Protein AF-0000000077075192 (afdb_homodimer)

Secondary structure (DSSP, 8-state):
----EEEEEEEE---------SSEEEEEE-SSEEEEEEE-TT--SSPPEEPPBTTTTBS-EESEEEEEE---BTTB--EEEEEEHHHHHHHHHHS-GGGGGGEEEEE-GGGHHHH-TT--TT-EEE-TTS-EEEHHHHHHHHHHHHHHHHHHHHHTSS----GGGSEEEEEE-TT--HHHHHHHHHHHHHHTTT-S-TT--S-----S-----TT--GGGEEEEEHHHHHHHHHHHHHHHHHHHHHHH-SSHHHHHHHHHH--SEEEEEEE-SS-EEEEEEEE-TTS-EEE-S--EEES-SHHHHHHHHHHHHHHHH-STTGGGHHHH-HHHHHHHHHIIIIIIHHHHHHHHTT--SEEEEEPPHHHHHHH-HHHHHT--PPTTEEEETTEEEEEHHHHIIIIIHHHHHHHHHHHHHHHTSGGGGG--EEEEESTTTTSHHHHHHHHHHHHHTT---EEE--SSGGGHHHHHHHHHHH-GGGEEEEE-SSEEEEEEEEE--TTTS-GGGEEE-SSSS-EEEEEEEEEEE-TT-EEETTEEEEEEEEPPTT-SEEEEEEEEES-TT--BSB-TTS-BSSEEEEEEEEE---GGGS-TGGGEEEEEEE-SSSS-EEEEEETTT--EE-EEEE--/----EEEEEEEE---------SSEEEEEE-SSEEEEEEE-TT-SSSPPEEPPBTTTTBS-EESEEEEEE---BTTB--EEEEEEHHHHHHHHHHS-GGGGGGEEEEE-GGGHHHH-TT--TT-EEE-TTS-EEEHHHHHHHHHHHHHHHHHHHHHTSS----GGGSEEEEEE-TT--HHHHHHHHHHHHHHTTT-S-TT--S-----S-----TT--GGGEEEEEHHHHHHHHHHHHHHHHHHHHHHH-SSHHHHHHHHHH--SEEEEEEE-SS-EEEEEEEE-TTS-EEE-S--EEES-SHHHHHHHHHHHHHHHH-STTGGGHHHH-HHHHHHHHHIIIIIIHHHHHHHHTT--SEEEEEPPHHHHHHH-HHHHHT--PPTTEEEETTEEEEEHHHHIIIIIHHHHHHHHHHHHHHHTSGGGGG--EEEEESTTTTSHHHHHHHHHHHHHTT---EEE--SSGGGHHHHHHHHHHH-GGGEEEEE-SSEEEEEEEEE--TTTS-GGGEEE-SSSS-EEEEEEEEEEE-TT-EEETTEEEEEEEEPPTT-SEEEEEEEEES-TT--BSB-TTS-BSSEEEEEEEEE---GGGS-TGGGEEEEEEE-SSSS-EEEEEETTT--EE-EEEE--

Structure (mmCIF, N/CA/C/O backbone):
data_AF-0000000077075192-model_v1
#
loop_
_entity.id
_entity.type
_entity.pdbx_description
1 polymer 'Uncharacterized protein'
#
loop_
_atom_site.group_PDB
_atom_site.id
_atom_site.type_symbol
_atom_site.label_atom_id
_atom_site.label_alt_id
_atom_site.label_comp_id
_atom_site.label_asym_id
_atom_site.label_entity_id
_atom_site.label_seq_id
_atom_site.pdbx_PDB_ins_code
_atom_site.Cartn_x
_atom_site.Cartn_y
_atom_site.Cartn_z
_atom_site.occupancy
_atom_site.B_iso_or_equiv
_atom_site.auth_seq_id
_atom_site.auth_comp_id
_atom_site.auth_asym_id
_atom_site.auth_atom_id
_atom_site.pdbx_PDB_model_num
ATOM 1 N N . MET A 1 1 ? -4.898 63.719 11.047 1 30.97 1 MET A N 1
ATOM 2 C CA . MET A 1 1 ? -6.086 63.344 10.273 1 30.97 1 MET A CA 1
ATOM 3 C C . MET A 1 1 ? -6.484 61.906 10.539 1 30.97 1 MET A C 1
ATOM 5 O O . MET A 1 1 ? -5.645 61 10.461 1 30.97 1 MET A O 1
ATOM 9 N N . GLY A 1 2 ? -7.461 61.625 11.227 1 40.69 2 GLY A N 1
ATOM 10 C CA . GLY A 1 2 ? -7.93 60.406 11.805 1 40.69 2 GLY A CA 1
ATOM 11 C C . GLY A 1 2 ? -8.211 59.312 10.773 1 40.69 2 GLY A C 1
ATOM 12 O O . GLY A 1 2 ? -8.867 59.562 9.766 1 40.69 2 GLY A O 1
ATOM 13 N N . ASN A 1 3 ? -7.383 58.406 10.547 1 52.56 3 ASN A N 1
ATOM 14 C CA . ASN A 1 3 ? -7.602 57.281 9.664 1 52.56 3 ASN A CA 1
ATOM 15 C C . ASN A 1 3 ? -9.031 56.75 9.758 1 52.56 3 ASN A C 1
ATOM 17 O O . ASN A 1 3 ? -9.547 56.531 10.859 1 52.56 3 ASN A O 1
ATOM 21 N N . THR A 1 4 ? -9.812 57.312 8.805 1 62.38 4 THR A N 1
ATOM 22 C CA . THR A 1 4 ? -11.188 56.844 8.758 1 62.38 4 THR A CA 1
ATOM 23 C C . THR A 1 4 ? -11.219 55.312 8.633 1 62.38 4 THR A C 1
ATOM 25 O O . THR A 1 4 ? -10.438 54.719 7.879 1 62.38 4 THR A O 1
ATOM 28 N N . TYR A 1 5 ? -11.648 54.719 9.68 1 70.81 5 TYR A N 1
ATOM 29 C CA . TYR A 1 5 ? -11.875 53.281 9.75 1 70.81 5 TYR A CA 1
ATOM 30 C C . TYR A 1 5 ? -13.359 52.969 9.844 1 70.81 5 TYR A C 1
ATOM 32 O O . TYR A 1 5 ? -14.109 53.656 10.523 1 70.81 5 TYR A O 1
ATOM 40 N N . SER A 1 6 ? -13.828 52.156 8.891 1 76.44 6 SER A N 1
ATOM 41 C CA . SER A 1 6 ? -15.195 51.656 9.008 1 76.44 6 SER A CA 1
ATOM 42 C C . SER A 1 6 ? -15.203 50.188 9.5 1 76.44 6 SER A C 1
ATOM 44 O O . SER A 1 6 ? -14.32 49.406 9.164 1 76.44 6 SER A O 1
ATOM 46 N N . ARG A 1 7 ? -16.281 49.938 10.297 1 77.81 7 ARG A N 1
ATOM 47 C CA . ARG A 1 7 ? -16.453 48.562 10.766 1 77.81 7 ARG A CA 1
ATOM 48 C C . ARG A 1 7 ? -16.688 47.625 9.602 1 77.81 7 ARG A C 1
ATOM 50 O O . ARG A 1 7 ? -17.266 48 8.586 1 77.81 7 ARG A O 1
ATOM 57 N N . PRO A 1 8 ? -16.219 46.438 9.844 1 82.25 8 PRO A N 1
ATOM 58 C CA . PRO A 1 8 ? -16.266 45.469 8.727 1 82.25 8 PRO A CA 1
ATOM 59 C C . PRO A 1 8 ? -17.688 45.062 8.359 1 82.25 8 PRO A C 1
ATOM 61 O O . PRO A 1 8 ? -18.531 44.906 9.242 1 82.25 8 PRO A O 1
ATOM 64 N N . GLN A 1 9 ? -17.938 44.938 7.07 1 82.5 9 GLN A N 1
ATOM 65 C CA . GLN A 1 9 ? -19.172 44.406 6.512 1 82.5 9 GLN A CA 1
ATOM 66 C C . GLN A 1 9 ? -18.922 43.062 5.797 1 82.5 9 GLN A C 1
ATOM 68 O O . GLN A 1 9 ? -17.891 42.875 5.145 1 82.5 9 GLN A O 1
ATOM 73 N N . ARG A 1 10 ? -19.859 42.188 6 1 85.44 10 ARG A N 1
ATOM 74 C CA . ARG A 1 10 ? -19.75 40.875 5.367 1 85.44 10 ARG A CA 1
ATOM 75 C C . ARG A 1 10 ? -20.266 40.906 3.938 1 85.44 10 ARG A C 1
ATOM 77 O O . ARG A 1 10 ? -21.328 41.5 3.672 1 85.44 10 ARG A O 1
ATOM 84 N N . LYS A 1 11 ? -19.422 40.375 3.059 1 82.19 11 LYS A N 1
ATOM 85 C CA . LYS A 1 11 ? -19.812 40.25 1.66 1 82.19 11 LYS A CA 1
ATOM 86 C C . LYS A 1 11 ? -19.375 38.906 1.076 1 82.19 11 LYS A C 1
ATOM 88 O O . LYS A 1 11 ? -18.328 38.375 1.46 1 82.19 11 LYS A O 1
ATOM 93 N N . ILE A 1 12 ? -20.203 38.344 0.283 1 75.62 12 ILE A N 1
ATOM 94 C CA . ILE A 1 12 ? -19.812 37.094 -0.386 1 75.62 12 ILE A CA 1
ATOM 95 C C . ILE A 1 12 ? -19.219 37.406 -1.758 1 75.62 12 ILE A C 1
ATOM 97 O O . ILE A 1 12 ? -19.844 38.125 -2.561 1 75.62 12 ILE A O 1
ATOM 101 N N . ARG A 1 13 ? -18 37.062 -1.915 1 67.88 13 ARG A N 1
ATOM 102 C CA . ARG A 1 13 ? -17.391 37.219 -3.229 1 67.88 13 ARG A CA 1
ATOM 103 C C . ARG A 1 13 ? -17.984 36.281 -4.25 1 67.88 13 ARG A C 1
ATOM 105 O O . ARG A 1 13 ? -18.094 35.062 -3.994 1 67.88 13 ARG A O 1
ATOM 112 N N . ARG A 1 14 ? -18.547 36.781 -5.297 1 54.91 14 ARG A N 1
ATOM 113 C CA . ARG A 1 14 ? -19 35.969 -6.402 1 54.91 14 ARG A CA 1
ATOM 114 C C . ARG A 1 14 ? -17.812 35.344 -7.156 1 54.91 14 ARG A C 1
ATOM 116 O O . ARG A 1 14 ? -16.922 36.094 -7.602 1 54.91 14 ARG A O 1
ATOM 123 N N . GLY A 1 15 ? -17.328 34.281 -6.617 1 51.81 15 GLY A N 1
ATOM 124 C CA . GLY A 1 15 ? -16.047 33.688 -6.996 1 51.81 15 GLY A CA 1
ATOM 125 C C . GLY A 1 15 ? -15.961 33.375 -8.477 1 51.81 15 GLY A C 1
ATOM 126 O O . GLY A 1 15 ? -16.984 33.219 -9.156 1 51.81 15 GLY A O 1
ATOM 127 N N . THR A 1 16 ? -14.914 33.844 -9.172 1 50.94 16 THR A N 1
ATOM 128 C CA . THR A 1 16 ? -14.516 33.312 -10.461 1 50.94 16 THR A CA 1
ATOM 129 C C . THR A 1 16 ? -14.43 31.781 -10.391 1 50.94 16 THR A C 1
ATOM 131 O O . THR A 1 16 ? -13.898 31.219 -9.43 1 50.94 16 THR A O 1
ATOM 134 N N . PRO A 1 17 ? -15.227 31.203 -11.266 1 54.19 17 PRO A N 1
ATOM 135 C CA . PRO A 1 17 ? -15.109 29.734 -11.289 1 54.19 17 PRO A CA 1
ATOM 136 C C . PRO A 1 17 ? -13.656 29.266 -11.242 1 54.19 17 PRO A C 1
ATOM 138 O O . PRO A 1 17 ? -12.805 29.781 -11.977 1 54.19 17 PRO A O 1
ATOM 141 N N . LEU A 1 18 ? -13.336 28.828 -10.125 1 57.88 18 LEU A N 1
ATOM 142 C CA . LEU A 1 18 ? -11.977 28.312 -10.016 1 57.88 18 LEU A CA 1
ATOM 143 C C . LEU A 1 18 ? -11.688 27.281 -11.109 1 57.88 18 LEU A C 1
ATOM 145 O O . LEU A 1 18 ? -12.516 26.406 -11.375 1 57.88 18 LEU A O 1
ATOM 149 N N . GLN A 1 19 ? -10.82 27.656 -11.977 1 64 19 GLN A N 1
ATOM 150 C CA . GLN A 1 19 ? -10.375 26.672 -12.953 1 64 19 GLN A CA 1
ATOM 151 C C . GLN A 1 19 ? -9.789 25.438 -12.266 1 64 19 GLN A C 1
ATOM 153 O O . GLN A 1 19 ? -8.898 25.547 -11.422 1 64 19 GLN A O 1
ATOM 158 N N . ILE A 1 20 ? -10.461 24.375 -12.438 1 73.75 20 ILE A N 1
ATOM 159 C CA . ILE A 1 20 ? -9.953 23.109 -11.906 1 73.75 20 ILE A CA 1
ATOM 160 C C . ILE A 1 20 ? -8.633 22.766 -12.578 1 73.75 20 ILE A C 1
ATOM 162 O O . ILE A 1 20 ? -8.562 22.656 -13.805 1 73.75 20 ILE A O 1
ATOM 166 N N . PRO A 1 21 ? -7.625 22.703 -11.688 1 78.81 21 PRO A N 1
ATOM 167 C CA . PRO A 1 21 ? -6.332 22.359 -12.281 1 78.81 21 PRO A CA 1
ATOM 168 C C . PRO A 1 21 ? -6.34 21 -12.969 1 78.81 21 PRO A C 1
ATOM 170 O O . PRO A 1 21 ? -7.07 20.094 -12.539 1 78.81 21 PRO A O 1
ATOM 173 N N . ALA A 1 22 ? -5.559 20.922 -13.938 1 78.56 22 ALA A N 1
ATOM 174 C CA . ALA A 1 22 ? -5.496 19.703 -14.734 1 78.56 22 ALA A CA 1
ATOM 175 C C . ALA A 1 22 ? -4.812 18.578 -13.961 1 78.56 22 ALA A C 1
ATOM 177 O O . ALA A 1 22 ? -5.266 17.438 -13.992 1 78.56 22 ALA A O 1
ATOM 178 N N . ASN A 1 23 ? -3.684 18.906 -13.398 1 89.62 23 ASN A N 1
ATOM 179 C CA . ASN A 1 23 ? -2.9 17.953 -12.625 1 89.62 23 ASN A CA 1
ATOM 180 C C . ASN A 1 23 ? -2.725 18.406 -11.18 1 89.62 23 ASN A C 1
ATOM 182 O O . ASN A 1 23 ? -2.332 19.547 -10.93 1 89.62 23 ASN A O 1
ATOM 186 N N . ILE A 1 24 ? -3.102 17.547 -10.266 1 93.12 24 ILE A N 1
ATOM 187 C CA . ILE A 1 24 ? -3.016 17.906 -8.859 1 93.12 24 ILE A CA 1
ATOM 188 C C . ILE A 1 24 ? -2.189 16.859 -8.109 1 93.12 24 ILE A C 1
ATOM 190 O O . ILE A 1 24 ? -2.348 15.656 -8.336 1 93.12 24 ILE A O 1
ATOM 194 N N . ALA A 1 25 ? -1.259 17.25 -7.316 1 95.62 25 ALA A N 1
ATOM 195 C CA . ALA A 1 25 ? -0.515 16.406 -6.387 1 95.62 25 ALA A CA 1
ATOM 196 C C . ALA A 1 25 ? -0.636 16.922 -4.957 1 95.62 25 ALA A C 1
ATOM 198 O O . ALA A 1 25 ? -0.565 18.125 -4.715 1 95.62 25 ALA A O 1
ATOM 199 N N . ALA A 1 26 ? -0.891 16.016 -4.043 1 97.56 26 ALA A N 1
ATOM 200 C CA . ALA A 1 26 ? -1.09 16.406 -2.648 1 97.56 26 ALA A CA 1
ATOM 201 C C . ALA A 1 26 ? -0.173 15.602 -1.722 1 97.56 26 ALA A C 1
ATOM 203 O O . ALA A 1 26 ? 0.01 14.398 -1.903 1 97.56 26 ALA A O 1
ATOM 204 N N . ILE A 1 27 ? 0.406 16.297 -0.788 1 97.62 27 ILE A N 1
ATOM 205 C CA . ILE A 1 27 ? 1.299 15.68 0.189 1 97.62 27 ILE A CA 1
ATOM 206 C C . ILE A 1 27 ? 0.658 15.727 1.574 1 97.62 27 ILE A C 1
ATOM 208 O O . ILE A 1 27 ? 0.262 16.797 2.045 1 97.62 27 ILE A O 1
ATOM 212 N N . ASP A 1 28 ? 0.493 14.617 2.193 1 96.19 28 ASP A N 1
ATOM 213 C CA . ASP A 1 28 ? 0.237 14.531 3.629 1 96.19 28 ASP A CA 1
ATOM 214 C C . ASP A 1 28 ? 1.543 14.508 4.418 1 96.19 28 ASP A C 1
ATOM 216 O O . ASP A 1 28 ? 2.209 13.469 4.488 1 96.19 28 ASP A O 1
ATOM 220 N N . PHE A 1 29 ? 1.801 15.672 4.945 1 95.38 29 PHE A N 1
ATOM 221 C CA . PHE A 1 29 ? 2.996 15.805 5.77 1 95.38 29 PHE A CA 1
ATOM 222 C C . PHE A 1 29 ? 2.717 15.375 7.203 1 95.38 29 PHE A C 1
ATOM 224 O O . PHE A 1 29 ? 2.672 16.203 8.109 1 95.38 29 PHE A O 1
ATOM 231 N N . GLY A 1 30 ? 2.643 14.07 7.391 1 90.69 30 GLY A N 1
ATOM 232 C CA . GLY A 1 30 ? 2.246 13.523 8.68 1 90.69 30 GLY A CA 1
ATOM 233 C C . GLY A 1 30 ? 3.373 13.516 9.695 1 90.69 30 GLY A C 1
ATOM 234 O O . GLY A 1 30 ? 4.543 13.672 9.336 1 90.69 30 GLY A O 1
ATOM 235 N N . THR A 1 31 ? 2.969 13.312 10.914 1 88.81 31 THR A N 1
ATOM 236 C CA . THR A 1 31 ? 3.947 13.227 11.992 1 88.81 31 THR A CA 1
ATOM 237 C C . THR A 1 31 ? 4.746 11.93 11.891 1 88.81 31 THR A C 1
ATOM 239 O O . THR A 1 31 ? 5.973 11.938 12 1 88.81 31 THR A O 1
ATOM 242 N N . THR A 1 32 ? 4.07 10.844 11.672 1 85.75 32 THR A N 1
ATOM 243 C CA . THR A 1 32 ? 4.719 9.539 11.672 1 85.75 32 THR A CA 1
ATOM 244 C C . THR A 1 32 ? 5.105 9.133 10.25 1 85.75 32 THR A C 1
ATOM 246 O O . THR A 1 32 ? 6.117 8.453 10.055 1 85.75 32 THR A O 1
ATOM 249 N N . ALA A 1 33 ? 4.23 9.539 9.352 1 89.38 33 ALA A N 1
ATOM 250 C CA . ALA A 1 33 ? 4.473 9.047 7.996 1 89.38 33 ALA A CA 1
ATOM 251 C C . ALA A 1 33 ? 4.121 10.109 6.957 1 89.38 33 ALA A C 1
ATOM 253 O O . ALA A 1 33 ? 3.338 11.023 7.234 1 89.38 33 ALA A O 1
ATOM 254 N N . LEU A 1 34 ? 4.734 9.945 5.809 1 93.25 34 LEU A N 1
ATOM 255 C CA . LEU A 1 34 ? 4.504 10.797 4.645 1 93.25 34 LEU A CA 1
ATOM 256 C C . LEU A 1 34 ? 3.789 10.023 3.541 1 93.25 34 LEU A C 1
ATOM 258 O O . LEU A 1 34 ? 4.027 8.828 3.361 1 93.25 34 LEU A O 1
ATOM 262 N N . SER A 1 35 ? 2.922 10.664 2.869 1 93.81 35 SER A N 1
ATOM 263 C CA . SER A 1 35 ? 2.26 10.078 1.71 1 93.81 35 SER A CA 1
ATOM 264 C C . SER A 1 35 ? 1.968 11.125 0.645 1 93.81 35 SER A C 1
ATOM 266 O O . SER A 1 35 ? 1.97 12.328 0.932 1 93.81 35 SER A O 1
ATOM 268 N N . LEU A 1 36 ? 1.852 10.719 -0.568 1 95.69 36 LEU A N 1
ATOM 269 C CA . LEU A 1 36 ? 1.563 11.594 -1.699 1 95.69 36 LEU A CA 1
ATOM 270 C C . LEU A 1 36 ? 0.535 10.961 -2.631 1 95.69 36 LEU A C 1
ATOM 272 O O . LEU A 1 36 ? 0.65 9.781 -2.979 1 95.69 36 LEU A O 1
ATOM 276 N N . SER A 1 37 ? -0.522 11.648 -2.875 1 94.88 37 SER A N 1
ATOM 277 C CA . SER A 1 37 ? -1.525 11.266 -3.861 1 94.88 37 SER A CA 1
ATOM 278 C C . SER A 1 37 ? -1.558 12.242 -5.031 1 94.88 37 SER A C 1
ATOM 280 O O . SER A 1 37 ? -1.164 13.398 -4.891 1 94.88 37 SER A O 1
ATOM 282 N N . TYR A 1 38 ? -2.002 11.812 -6.195 1 92.12 38 TYR A N 1
ATOM 283 C CA . TYR A 1 38 ? -2.027 12.711 -7.344 1 92.12 38 TYR A CA 1
ATOM 284 C C . TYR A 1 38 ? -3.115 12.305 -8.328 1 92.12 38 TYR A C 1
ATOM 286 O O . TYR A 1 38 ? -3.613 11.18 -8.281 1 92.12 38 TYR A O 1
ATOM 294 N N . SER A 1 39 ? -3.545 13.188 -9.039 1 90.31 39 SER A N 1
ATOM 295 C CA . SER A 1 39 ? -4.492 13.016 -10.133 1 90.31 39 SER A CA 1
ATOM 296 C C . SER A 1 39 ? -4.059 13.797 -11.375 1 90.31 39 SER A C 1
ATOM 298 O O . SER A 1 39 ? -3.459 14.867 -11.258 1 90.31 39 SER A O 1
ATOM 300 N N . THR A 1 40 ? -4.234 13.227 -12.492 1 85.31 40 THR A N 1
ATOM 301 C CA . THR A 1 40 ? -3.854 13.859 -13.75 1 85.31 40 THR A CA 1
ATOM 302 C C . THR A 1 40 ? -5.09 14.234 -14.562 1 85.31 40 THR A C 1
ATOM 304 O O . THR A 1 40 ? -6.199 13.789 -14.258 1 85.31 40 THR A O 1
ATOM 307 N N . LYS A 1 41 ? -4.551 14.953 -15.555 1 74.5 41 LYS A N 1
ATOM 308 C CA . LYS A 1 41 ? -5.602 15.422 -16.453 1 74.5 41 LYS A CA 1
ATOM 309 C C . LYS A 1 41 ? -6.367 14.258 -17.062 1 74.5 41 LYS A C 1
ATOM 311 O O . LYS A 1 41 ? -5.777 13.227 -17.406 1 74.5 41 LYS A O 1
ATOM 316 N N . GLY A 1 42 ? -7.68 14.086 -16.812 1 66 42 GLY A N 1
ATOM 317 C CA . GLY A 1 42 ? -8.523 13.039 -17.375 1 66 42 GLY A CA 1
ATOM 318 C C . GLY A 1 42 ? -9.086 12.102 -16.328 1 66 42 GLY A C 1
ATOM 319 O O . GLY A 1 42 ? -10.023 11.352 -16.609 1 66 42 GLY A O 1
ATOM 320 N N . ASP A 1 43 ? -8.266 12.141 -15.242 1 70.69 43 ASP A N 1
ATOM 321 C CA . ASP A 1 43 ? -8.789 11.305 -14.164 1 70.69 43 ASP A CA 1
ATOM 322 C C . ASP A 1 43 ? -10.102 11.875 -13.625 1 70.69 43 ASP A C 1
ATOM 324 O O . ASP A 1 43 ? -10.133 12.43 -12.523 1 70.69 43 ASP A O 1
ATOM 328 N N . VAL A 1 44 ? -11.102 12 -14.398 1 56.88 44 VAL A N 1
ATOM 329 C CA . VAL A 1 44 ? -12.32 12.719 -14.055 1 56.88 44 VAL A CA 1
ATOM 330 C C . VAL A 1 44 ? -13.055 11.992 -12.938 1 56.88 44 VAL A C 1
ATOM 332 O O . VAL A 1 44 ? -13.5 12.609 -11.969 1 56.88 44 VAL A O 1
ATOM 335 N N . ASP A 1 45 ? -13.281 10.734 -13.055 1 57.19 45 ASP A N 1
ATOM 336 C CA . ASP A 1 45 ? -14.188 10.094 -12.102 1 57.19 45 ASP A CA 1
ATOM 337 C C . ASP A 1 45 ? -13.445 9.117 -11.203 1 57.19 45 ASP A C 1
ATOM 339 O O . ASP A 1 45 ? -14.055 8.43 -10.383 1 57.19 45 ASP A O 1
ATOM 343 N N . GLY A 1 46 ? -12.219 9.281 -11.258 1 66.31 46 GLY A N 1
ATOM 344 C CA . GLY A 1 46 ? -11.547 8.219 -10.523 1 66.31 46 GLY A CA 1
ATOM 345 C C . GLY A 1 46 ? -10.938 8.695 -9.219 1 66.31 46 GLY A C 1
ATOM 346 O O . GLY A 1 46 ? -10.797 9.898 -8.992 1 66.31 46 GLY A O 1
ATOM 347 N N . MET A 1 47 ? -10.867 7.805 -8.273 1 77.81 47 MET A N 1
ATOM 348 C CA . MET A 1 47 ? -10.102 8.078 -7.062 1 77.81 47 MET A CA 1
ATOM 349 C C . MET A 1 47 ? -8.656 8.422 -7.402 1 77.81 47 MET A C 1
ATOM 351 O O . MET A 1 47 ? -8.062 7.828 -8.297 1 77.81 47 MET A O 1
ATOM 355 N N . PRO A 1 48 ? -8.203 9.508 -6.754 1 88.25 48 PRO A N 1
ATOM 356 C CA . PRO A 1 48 ? -6.789 9.844 -6.969 1 88.25 48 PRO A CA 1
ATOM 357 C C . PRO A 1 48 ? -5.859 8.656 -6.766 1 88.25 48 PRO A C 1
ATOM 359 O O . PRO A 1 48 ? -6.184 7.734 -6.008 1 88.25 48 PRO A O 1
ATOM 362 N N . LYS A 1 49 ? -4.801 8.703 -7.477 1 86.88 49 LYS A N 1
ATOM 363 C CA . LYS A 1 49 ? -3.766 7.68 -7.336 1 86.88 49 LYS A CA 1
ATOM 364 C C . LYS A 1 49 ? -2.811 8.016 -6.195 1 86.88 49 LYS A C 1
ATOM 366 O O . LYS A 1 49 ? -2.664 9.18 -5.824 1 86.88 49 LYS A O 1
ATOM 371 N N . THR A 1 50 ? -2.227 7.008 -5.625 1 88.12 50 THR A N 1
ATOM 372 C CA . THR A 1 50 ? -1.232 7.199 -4.574 1 88.12 50 THR A CA 1
ATOM 373 C C . THR A 1 50 ? 0.161 6.836 -5.078 1 88.12 50 THR A C 1
ATOM 375 O O . THR A 1 50 ? 0.329 5.848 -5.797 1 88.12 50 THR A O 1
ATOM 378 N N . LEU A 1 51 ? 1.147 7.66 -4.738 1 88.75 51 LEU A N 1
ATOM 379 C CA . LEU A 1 51 ? 2.531 7.375 -5.102 1 88.75 51 LEU A CA 1
ATOM 380 C C . LEU A 1 51 ? 3.051 6.152 -4.352 1 88.75 51 LEU A C 1
ATOM 382 O O . LEU A 1 51 ? 3.023 6.117 -3.121 1 88.75 51 LEU A O 1
ATOM 386 N N . PRO A 1 52 ? 3.408 5.195 -5.043 1 79.62 52 PRO A N 1
ATOM 387 C CA . PRO A 1 52 ? 4.031 4.051 -4.375 1 79.62 52 PRO A CA 1
ATOM 388 C C . PRO A 1 52 ? 5.504 4.289 -4.043 1 79.62 52 PRO A C 1
ATOM 390 O O . PRO A 1 52 ? 6.246 4.836 -4.863 1 79.62 52 PRO A O 1
ATOM 393 N N . PHE A 1 53 ? 5.762 3.975 -2.777 1 76.94 53 PHE A N 1
ATOM 394 C CA . PHE A 1 53 ? 7.16 4.078 -2.385 1 76.94 53 PHE A CA 1
ATOM 395 C C . PHE A 1 53 ? 7.828 2.709 -2.391 1 76.94 53 PHE A C 1
ATOM 397 O O . PHE A 1 53 ? 7.273 1.739 -1.87 1 76.94 53 PHE A O 1
ATOM 404 N N . GLY A 1 54 ? 8.852 2.496 -2.986 1 61.34 54 GLY A N 1
ATOM 405 C CA . GLY A 1 54 ? 9.609 1.254 -2.984 1 61.34 54 GLY A CA 1
ATOM 406 C C . GLY A 1 54 ? 8.938 0.148 -3.779 1 61.34 54 GLY A C 1
ATOM 407 O O . GLY A 1 54 ? 7.875 0.355 -4.363 1 61.34 54 GLY A O 1
ATOM 408 N N . PRO A 1 55 ? 9.523 -0.948 -3.781 1 52.25 55 PRO A N 1
ATOM 409 C CA . PRO A 1 55 ? 9 -2.053 -4.586 1 52.25 55 PRO A CA 1
ATOM 410 C C . PRO A 1 55 ? 7.699 -2.629 -4.027 1 52.25 55 PRO A C 1
ATOM 412 O O . PRO A 1 55 ? 6.855 -3.115 -4.785 1 52.25 55 PRO A O 1
ATOM 415 N N . ASP A 1 56 ? 7.609 -2.521 -2.605 1 52.06 56 ASP A N 1
ATOM 416 C CA . ASP A 1 56 ? 6.434 -3.133 -1.993 1 52.06 56 ASP A CA 1
ATOM 417 C C . ASP A 1 56 ? 5.227 -2.203 -2.078 1 52.06 56 ASP A C 1
ATOM 419 O O . ASP A 1 56 ? 4.137 -2.551 -1.619 1 52.06 56 ASP A O 1
ATOM 423 N N . LYS A 1 57 ? 5.527 -1.132 -2.766 1 60.09 57 LYS A N 1
ATOM 424 C CA . LYS A 1 57 ? 4.527 -0.113 -3.076 1 60.09 57 LYS A CA 1
ATOM 425 C C . LYS A 1 57 ? 3.723 0.264 -1.835 1 60.09 57 LYS A C 1
ATOM 427 O O . LYS A 1 57 ? 2.49 0.233 -1.855 1 60.09 57 LYS A O 1
ATOM 432 N N . ILE A 1 58 ? 4.613 0.599 -0.894 1 68.44 58 ILE A N 1
ATOM 433 C CA . ILE A 1 58 ? 4.051 1.145 0.335 1 68.44 58 ILE A CA 1
ATOM 434 C C . ILE A 1 58 ? 3.48 2.537 0.068 1 68.44 58 ILE A C 1
ATOM 436 O O . ILE A 1 58 ? 4.102 3.344 -0.627 1 68.44 58 ILE A O 1
ATOM 440 N N . SER A 1 59 ? 2.354 2.678 0.443 1 77.81 59 SER A N 1
ATOM 441 C CA . SER A 1 59 ? 1.675 3.926 0.111 1 77.81 59 SER A CA 1
ATOM 442 C C . SER A 1 59 ? 2.068 5.043 1.072 1 77.81 59 SER A C 1
ATOM 444 O O . SER A 1 59 ? 1.695 6.199 0.874 1 77.81 59 SER A O 1
ATOM 446 N N . ARG A 1 60 ? 2.857 4.703 2.07 1 86.31 60 ARG A N 1
ATOM 447 C CA . ARG A 1 60 ? 3.336 5.695 3.025 1 86.31 60 ARG A CA 1
ATOM 448 C C . ARG A 1 60 ? 4.715 5.324 3.557 1 86.31 60 ARG A C 1
ATOM 450 O O . ARG A 1 60 ? 5.027 4.141 3.721 1 86.31 60 ARG A O 1
ATOM 457 N N . ILE A 1 61 ? 5.48 6.316 3.861 1 87.12 61 ILE A N 1
ATOM 458 C CA . ILE A 1 61 ? 6.809 6.078 4.418 1 87.12 61 ILE A CA 1
ATOM 459 C C . ILE A 1 61 ? 6.977 6.867 5.711 1 87.12 61 ILE A C 1
ATOM 461 O O . ILE A 1 61 ? 6.379 7.934 5.879 1 87.12 61 ILE A O 1
ATOM 465 N N . PRO A 1 62 ? 7.828 6.371 6.578 1 87.06 62 PRO A N 1
ATOM 466 C CA . PRO A 1 62 ? 8.086 7.117 7.812 1 87.06 62 PRO A CA 1
ATOM 467 C C . PRO A 1 62 ? 8.602 8.531 7.555 1 87.06 62 PRO A C 1
ATOM 469 O O . PRO A 1 62 ? 9.391 8.742 6.629 1 87.06 62 PRO A O 1
ATOM 472 N N . ASN A 1 63 ? 8.148 9.438 8.414 1 91.5 63 ASN A N 1
ATOM 473 C CA . ASN A 1 63 ? 8.703 10.789 8.383 1 91.5 63 ASN A CA 1
ATOM 474 C C . ASN A 1 63 ? 10.102 10.836 8.992 1 91.5 63 ASN A C 1
ATOM 476 O O . ASN A 1 63 ? 10.289 11.336 10.102 1 91.5 63 ASN A O 1
ATOM 480 N N . ALA A 1 64 ? 11.039 10.273 8.273 1 91 64 ALA A N 1
ATOM 481 C CA . ALA A 1 64 ? 12.453 10.18 8.617 1 91 64 ALA A CA 1
ATOM 482 C C . ALA A 1 64 ? 13.336 10.625 7.453 1 91 64 ALA A C 1
ATOM 484 O O . ALA A 1 64 ? 13.078 10.258 6.301 1 91 64 ALA A O 1
ATOM 485 N N . ILE A 1 65 ? 14.289 11.492 7.801 1 92.5 65 ILE A N 1
ATOM 486 C CA . ILE A 1 65 ? 15.141 12.023 6.742 1 92.5 65 ILE A CA 1
ATOM 487 C C . ILE A 1 65 ? 16.609 11.906 7.156 1 92.5 65 ILE A C 1
ATOM 489 O O . ILE A 1 65 ? 16.953 12.133 8.32 1 92.5 65 ILE A O 1
ATOM 493 N N . LEU A 1 66 ? 17.375 11.43 6.223 1 91.25 66 LEU A N 1
ATOM 494 C CA . LEU A 1 66 ? 18.828 11.352 6.367 1 91.25 66 LEU A CA 1
ATOM 495 C C . LEU A 1 66 ? 19.516 12.211 5.312 1 91.25 66 LEU A C 1
ATOM 497 O O . LEU A 1 66 ? 19.312 12.023 4.113 1 91.25 66 LEU A O 1
ATOM 501 N N . LEU A 1 67 ? 20.25 13.195 5.809 1 90.44 67 LEU A N 1
ATOM 502 C CA . LEU A 1 67 ? 21.016 14.094 4.949 1 90.44 67 LEU A CA 1
ATOM 503 C C . LEU A 1 67 ? 22.5 13.75 4.988 1 90.44 67 LEU A C 1
ATOM 505 O O . LEU A 1 67 ? 23.078 13.586 6.066 1 90.44 67 LEU A O 1
ATOM 509 N N . GLN A 1 68 ? 23.031 13.594 3.828 1 88.25 68 GLN A N 1
ATOM 510 C CA . GLN A 1 68 ? 24.469 13.367 3.754 1 88.25 68 GLN A CA 1
ATOM 511 C C . GLN A 1 68 ? 25.219 14.68 3.508 1 88.25 68 GLN A C 1
ATOM 513 O O . GLN A 1 68 ? 24.891 15.414 2.574 1 88.25 68 GLN A O 1
ATOM 518 N N . ARG A 1 69 ? 26.234 14.836 4.32 1 84.56 69 ARG A N 1
ATOM 519 C CA . ARG A 1 69 ? 27.047 16.047 4.211 1 84.56 69 ARG A CA 1
ATOM 520 C C . ARG A 1 69 ? 28.094 15.906 3.109 1 84.56 69 ARG A C 1
ATOM 522 O O . ARG A 1 69 ? 28.656 14.828 2.904 1 84.56 69 ARG A O 1
ATOM 529 N N . GLY A 1 70 ? 28.156 16.922 2.357 1 78 70 GLY A N 1
ATOM 530 C CA . GLY A 1 70 ? 29.297 17.031 1.46 1 78 70 GLY A CA 1
ATOM 531 C C . GLY A 1 70 ? 30.406 17.922 2.01 1 78 70 GLY A C 1
ATOM 532 O O . GLY A 1 70 ? 30.438 18.203 3.207 1 78 70 GLY A O 1
ATOM 533 N N . ASP A 1 71 ? 31.375 18.125 1.115 1 74.44 71 ASP A N 1
ATOM 534 C CA . ASP A 1 71 ? 32.469 19 1.492 1 74.44 71 ASP A CA 1
ATOM 535 C C . ASP A 1 71 ? 31.969 20.406 1.852 1 74.44 71 ASP A C 1
ATOM 537 O O . ASP A 1 71 ? 30.953 20.859 1.316 1 74.44 71 ASP A O 1
ATOM 541 N N . LEU A 1 72 ? 32.562 20.859 2.998 1 66.44 72 LEU A N 1
ATOM 542 C CA . LEU A 1 72 ? 32.188 22.203 3.412 1 66.44 72 LEU A CA 1
ATOM 543 C C . LEU A 1 72 ? 32.5 23.219 2.303 1 66.44 72 LEU A C 1
ATOM 545 O O . LEU A 1 72 ? 33.562 23.172 1.676 1 66.44 72 LEU A O 1
ATOM 549 N N . GLU A 1 73 ? 31.375 23.75 1.841 1 59.38 73 GLU A N 1
ATOM 550 C CA . GLU A 1 73 ? 31.562 24.875 0.93 1 59.38 73 GLU A CA 1
ATOM 551 C C . GLU A 1 73 ? 31.172 26.203 1.6 1 59.38 73 GLU A C 1
ATOM 553 O O . GLU A 1 73 ? 30.031 26.375 2.031 1 59.38 73 GLU A O 1
ATOM 558 N N . ASP A 1 74 ? 32.062 27.188 1.568 1 55.25 74 ASP A N 1
ATOM 559 C CA . ASP A 1 74 ? 31.891 28.516 2.129 1 55.25 74 ASP A CA 1
ATOM 560 C C . ASP A 1 74 ? 31.328 28.453 3.551 1 55.25 74 ASP A C 1
ATOM 562 O O . ASP A 1 74 ? 30.422 29.188 3.904 1 55.25 74 ASP A O 1
ATOM 566 N N . ASN A 1 75 ? 31.578 27.516 4.387 1 57.5 75 ASN A N 1
ATOM 567 C CA . ASN A 1 75 ? 31.25 27.312 5.797 1 57.5 75 ASN A CA 1
ATOM 568 C C . ASN A 1 75 ? 29.797 26.891 5.98 1 57.5 75 ASN A C 1
ATOM 570 O O . ASN A 1 75 ? 29.219 27.078 7.051 1 57.5 75 ASN A O 1
ATOM 574 N N . LYS A 1 76 ? 29.266 26.562 4.91 1 64.06 76 LYS A N 1
ATOM 575 C CA . LYS A 1 76 ? 27.922 26.016 4.996 1 64.06 76 LYS A CA 1
ATOM 576 C C . LYS A 1 76 ? 27.906 24.516 4.715 1 64.06 76 LYS A C 1
ATOM 578 O O . LYS A 1 76 ? 28.719 24.031 3.92 1 64.06 76 LYS A O 1
ATOM 583 N N . ILE A 1 77 ? 27.094 23.875 5.469 1 70.62 77 ILE A N 1
ATOM 584 C CA . ILE A 1 77 ? 26.938 22.438 5.266 1 70.62 77 ILE A CA 1
ATOM 585 C C . ILE A 1 77 ? 26.281 22.188 3.914 1 70.62 77 ILE A C 1
ATOM 587 O O . ILE A 1 77 ? 25.203 22.719 3.631 1 70.62 77 ILE A O 1
ATOM 591 N N . ASN A 1 78 ? 27.078 21.562 3.039 1 78.12 78 ASN A N 1
ATOM 592 C CA . ASN A 1 78 ? 26.531 21.141 1.755 1 78.12 78 ASN A CA 1
ATOM 593 C C . ASN A 1 78 ? 25.922 19.75 1.84 1 78.12 78 ASN A C 1
ATOM 595 O O . ASN A 1 78 ? 26.516 18.844 2.414 1 78.12 78 ASN A O 1
ATOM 599 N N . ILE A 1 79 ? 24.594 19.688 1.474 1 83 79 ILE A N 1
ATOM 600 C CA . ILE A 1 79 ? 23.922 18.391 1.467 1 83 79 ILE A CA 1
ATOM 601 C C . ILE A 1 79 ? 24.031 17.75 0.084 1 83 79 ILE A C 1
ATOM 603 O O . ILE A 1 79 ? 23.594 18.328 -0.912 1 83 79 ILE A O 1
ATOM 607 N N . VAL A 1 80 ? 24.609 16.625 0.005 1 77.19 80 VAL A N 1
ATOM 608 C CA . VAL A 1 80 ? 24.906 16 -1.286 1 77.19 80 VAL A CA 1
ATOM 609 C C . VAL A 1 80 ? 23.875 14.93 -1.591 1 77.19 80 VAL A C 1
ATOM 611 O O . VAL A 1 80 ? 23.656 14.578 -2.752 1 77.19 80 VAL A O 1
ATOM 614 N N . LYS A 1 81 ? 23.266 14.438 -0.577 1 83.75 81 LYS A N 1
ATOM 615 C CA . LYS A 1 81 ? 22.281 13.391 -0.797 1 83.75 81 LYS A CA 1
ATOM 616 C C . LYS A 1 81 ? 21.203 13.414 0.281 1 83.75 81 LYS A C 1
ATOM 618 O O . LYS A 1 81 ? 21.484 13.68 1.45 1 83.75 81 LYS A O 1
ATOM 623 N N . VAL A 1 82 ? 20.016 13.211 -0.176 1 88 82 VAL A N 1
ATOM 624 C CA . VAL A 1 82 ? 18.859 13.156 0.716 1 88 82 VAL A CA 1
ATOM 625 C C . VAL A 1 82 ? 18.141 11.82 0.55 1 88 82 VAL A C 1
ATOM 627 O O . VAL A 1 82 ? 17.906 11.367 -0.574 1 88 82 VAL A O 1
ATOM 630 N N . VAL A 1 83 ? 17.875 11.156 1.707 1 87.12 83 VAL A N 1
ATOM 631 C CA . VAL A 1 83 ? 17.078 9.938 1.701 1 87.12 83 VAL A CA 1
ATOM 632 C C . VAL A 1 83 ? 15.961 10.039 2.73 1 87.12 83 VAL A C 1
ATOM 634 O O . VAL A 1 83 ? 16.141 10.641 3.791 1 87.12 83 VAL A O 1
ATOM 637 N N . LEU A 1 84 ? 14.789 9.5 2.402 1 90.38 84 LEU A N 1
ATOM 638 C CA . LEU A 1 84 ? 13.648 9.586 3.301 1 90.38 84 LEU A CA 1
ATOM 639 C C . LEU A 1 84 ? 13.141 8.195 3.672 1 90.38 84 LEU A C 1
ATOM 641 O O . LEU A 1 84 ? 13.5 7.207 3.027 1 90.38 84 LEU A O 1
ATOM 645 N N . GLY A 1 85 ? 12.375 8.102 4.734 1 85.75 85 GLY A N 1
ATOM 646 C CA . GLY A 1 85 ? 11.562 6.941 5.059 1 85.75 85 GLY A CA 1
ATOM 647 C C . GLY A 1 85 ? 12.352 5.824 5.711 1 85.75 85 GLY A C 1
ATOM 648 O O . GLY A 1 85 ? 13.266 6.082 6.496 1 85.75 85 GLY A O 1
ATOM 649 N N . ASP A 1 86 ? 11.969 4.598 5.434 1 77 86 ASP A N 1
ATOM 650 C CA . ASP A 1 86 ? 12.594 3.42 6.031 1 77 86 ASP A CA 1
ATOM 651 C C . ASP A 1 86 ? 14.062 3.311 5.629 1 77 86 ASP A C 1
ATOM 653 O O . ASP A 1 86 ? 14.891 2.844 6.414 1 77 86 ASP A O 1
ATOM 657 N N . VAL A 1 87 ? 14.289 3.768 4.516 1 79.19 87 VAL A N 1
ATOM 658 C CA . VAL A 1 87 ? 15.656 3.717 4.02 1 79.19 87 VAL A CA 1
ATOM 659 C C . VAL A 1 87 ? 16.547 4.641 4.852 1 79.19 87 VAL A C 1
ATOM 661 O O . VAL A 1 87 ? 17.672 4.277 5.211 1 79.19 87 VAL A O 1
ATOM 664 N N . ALA A 1 88 ? 16.031 5.824 5.105 1 86.31 88 ALA A N 1
ATOM 665 C CA . ALA A 1 88 ? 16.766 6.766 5.941 1 86.31 88 ALA A CA 1
ATOM 666 C C . ALA A 1 88 ? 17.031 6.184 7.328 1 86.31 88 ALA A C 1
ATOM 668 O O . ALA A 1 88 ? 18.156 6.258 7.84 1 86.31 88 ALA A O 1
ATOM 669 N N . ARG A 1 89 ? 16.062 5.602 7.879 1 80.75 89 ARG A N 1
ATOM 670 C CA . ARG A 1 89 ? 16.156 5.02 9.219 1 80.75 89 ARG A CA 1
ATOM 671 C C . ARG A 1 89 ? 17.156 3.865 9.242 1 80.75 89 ARG A C 1
ATOM 673 O O . ARG A 1 89 ? 18.031 3.812 10.109 1 80.75 89 ARG A O 1
ATOM 680 N N . ASP A 1 90 ? 16.953 3.006 8.375 1 76.12 90 ASP A N 1
ATOM 681 C CA . ASP A 1 90 ? 17.797 1.816 8.312 1 76.12 90 ASP A CA 1
ATOM 682 C C . ASP A 1 90 ? 19.266 2.193 8.117 1 76.12 90 ASP A C 1
ATOM 684 O O . ASP A 1 90 ? 20.156 1.64 8.773 1 76.12 90 ASP A O 1
ATOM 688 N N . LYS A 1 91 ? 19.453 3.061 7.203 1 80.19 91 LYS A N 1
ATOM 689 C CA . LYS A 1 91 ? 20.812 3.5 6.934 1 80.19 91 LYS A CA 1
ATOM 690 C C . LYS A 1 91 ? 21.422 4.188 8.148 1 80.19 91 LYS A C 1
ATOM 692 O O . LYS A 1 91 ? 22.578 3.926 8.508 1 80.19 91 LYS A O 1
ATOM 697 N N . PHE A 1 92 ? 20.75 5.074 8.781 1 81.69 92 PHE A N 1
ATOM 698 C CA . PHE A 1 92 ? 21.281 5.824 9.914 1 81.69 92 PHE A CA 1
ATOM 699 C C . PHE A 1 92 ? 21.703 4.887 11.039 1 81.69 92 PHE A C 1
ATOM 701 O O . PHE A 1 92 ? 22.797 5.023 11.586 1 81.69 92 PHE A O 1
ATOM 708 N N . PHE A 1 93 ? 20.922 3.936 11.297 1 72.75 93 PHE A N 1
ATOM 709 C CA . PHE A 1 93 ? 21.188 3.092 12.453 1 72.75 93 PHE A CA 1
ATOM 710 C C . PHE A 1 93 ? 22.266 2.057 12.141 1 72.75 93 PHE A C 1
ATOM 712 O O . PHE A 1 93 ? 22.828 1.455 13.055 1 72.75 93 PHE A O 1
ATOM 719 N N . LYS A 1 94 ? 22.562 1.948 10.93 1 73.44 94 LYS A N 1
ATOM 720 C CA . LYS A 1 94 ? 23.594 0.989 10.539 1 73.44 94 LYS A CA 1
ATOM 721 C C . LYS A 1 94 ? 24.906 1.689 10.25 1 73.44 94 LYS A C 1
ATOM 723 O O . LYS A 1 94 ? 25.922 1.034 9.977 1 73.44 94 LYS A O 1
ATOM 728 N N . LEU A 1 95 ? 24.844 3.02 10.305 1 77 95 LEU A N 1
ATOM 729 C CA . LEU A 1 95 ? 26.078 3.779 10.094 1 77 95 LEU A CA 1
ATOM 730 C C . LEU A 1 95 ? 27.094 3.463 11.18 1 77 95 LEU A C 1
ATOM 732 O O . LEU A 1 95 ? 26.75 3.293 12.344 1 77 95 LEU A O 1
ATOM 736 N N . LYS A 1 96 ? 28.359 3.461 10.688 1 69.06 96 LYS A N 1
ATOM 737 C CA . LYS A 1 96 ? 29.469 3.389 11.648 1 69.06 96 LYS A CA 1
ATOM 738 C C . LYS A 1 96 ? 29.578 4.68 12.453 1 69.06 96 LYS A C 1
ATOM 740 O O . LYS A 1 96 ? 29.156 5.742 12 1 69.06 96 LYS A O 1
ATOM 745 N N . VAL A 1 97 ? 30.078 4.496 13.672 1 65.75 97 VAL A N 1
ATOM 746 C CA . VAL A 1 97 ? 30.203 5.637 14.57 1 65.75 97 VAL A CA 1
ATOM 747 C C . VAL A 1 97 ? 30.953 6.77 13.883 1 65.75 97 VAL A C 1
ATOM 749 O O . VAL A 1 97 ? 30.547 7.93 13.961 1 65.75 97 VAL A O 1
ATOM 752 N N . HIS A 1 98 ? 32.031 6.379 13.141 1 73.44 98 HIS A N 1
ATOM 753 C CA . HIS A 1 98 ? 32.875 7.414 12.539 1 73.44 98 HIS A CA 1
ATOM 754 C C . HIS A 1 98 ? 32.188 8.008 11.297 1 73.44 98 HIS A C 1
ATOM 756 O O . HIS A 1 98 ? 32.531 9.109 10.867 1 73.44 98 HIS A O 1
ATOM 762 N N . GLU A 1 99 ? 31.219 7.301 10.742 1 79.94 99 GLU A N 1
ATOM 763 C CA . GLU A 1 99 ? 30.5 7.77 9.555 1 79.94 99 GLU A CA 1
ATOM 764 C C . GLU A 1 99 ? 29.375 8.719 9.93 1 79.94 99 GLU A C 1
ATOM 766 O O . GLU A 1 99 ? 28.875 9.461 9.086 1 79.94 99 GLU A O 1
ATOM 771 N N . ARG A 1 100 ? 28.969 8.703 11.125 1 77 100 ARG A N 1
ATOM 772 C CA . ARG A 1 100 ? 27.781 9.43 11.562 1 77 100 ARG A CA 1
ATOM 773 C C . ARG A 1 100 ? 28 10.938 11.438 1 77 100 ARG A C 1
ATOM 775 O O . ARG A 1 100 ? 27.031 11.688 11.258 1 77 100 ARG A O 1
ATOM 782 N N . LYS A 1 101 ? 29.188 11.305 11.555 1 77.69 101 LYS A N 1
ATOM 783 C CA . LYS A 1 101 ? 29.484 12.727 11.461 1 77.69 101 LYS A CA 1
ATOM 784 C C . LYS A 1 101 ? 29.141 13.273 10.078 1 77.69 101 LYS A C 1
ATOM 786 O O . LYS A 1 101 ? 28.922 14.477 9.914 1 77.69 101 LYS A O 1
ATOM 791 N N . ASP A 1 102 ? 29.062 12.375 9.141 1 85.81 102 ASP A N 1
ATOM 792 C CA . ASP A 1 102 ? 28.828 12.781 7.758 1 85.81 102 ASP A CA 1
ATOM 793 C C . ASP A 1 102 ? 27.328 12.836 7.453 1 85.81 102 ASP A C 1
ATOM 795 O O . ASP A 1 102 ? 26.938 13.195 6.34 1 85.81 102 ASP A O 1
ATOM 799 N N . TYR A 1 103 ? 26.562 12.57 8.461 1 87.06 103 TYR A N 1
ATOM 800 C CA . TYR A 1 103 ? 25.141 12.492 8.203 1 87.06 103 TYR A CA 1
ATOM 801 C C . TYR A 1 103 ? 24.359 13.281 9.242 1 87.06 103 TYR A C 1
ATOM 803 O O . TYR A 1 103 ? 24.844 13.523 10.352 1 87.06 103 TYR A O 1
ATOM 811 N N . ILE A 1 104 ? 23.25 13.789 8.836 1 87.81 104 ILE A N 1
ATOM 812 C CA . ILE A 1 104 ? 22.281 14.469 9.703 1 87.81 104 ILE A CA 1
ATOM 813 C C . ILE A 1 104 ? 20.938 13.766 9.617 1 87.81 104 ILE A C 1
ATOM 815 O O . ILE A 1 104 ? 20.391 13.578 8.531 1 87.81 104 ILE A O 1
ATOM 819 N N . TYR A 1 105 ? 20.422 13.352 10.758 1 88.69 105 TYR A N 1
ATOM 820 C CA . TYR A 1 105 ? 19.203 12.523 10.781 1 88.69 105 TYR A CA 1
ATOM 821 C C . TYR A 1 105 ? 18.109 13.188 11.609 1 88.69 105 TYR A C 1
ATOM 823 O O . TYR A 1 105 ? 18.375 13.688 12.703 1 88.69 105 TYR A O 1
ATOM 831 N N . PHE A 1 106 ? 16.891 13.32 11 1 88.5 106 PHE A N 1
ATOM 832 C CA . PHE A 1 106 ? 15.727 13.836 11.703 1 88.5 106 PHE A CA 1
ATOM 833 C C . PHE A 1 106 ? 14.555 12.859 11.586 1 88.5 106 PHE A C 1
ATOM 835 O O . PHE A 1 106 ? 14.438 12.141 10.594 1 88.5 106 PHE A O 1
ATOM 842 N N . GLU A 1 107 ? 13.719 12.828 12.57 1 85.5 107 GLU A N 1
ATOM 843 C CA . GLU A 1 107 ? 12.453 12.102 12.508 1 85.5 107 GLU A CA 1
ATOM 844 C C . GLU A 1 107 ? 11.32 12.898 13.148 1 85.5 107 GLU A C 1
ATOM 846 O O . GLU A 1 107 ? 11.539 13.633 14.109 1 85.5 107 GLU A O 1
ATOM 851 N N . ARG A 1 108 ? 10.117 12.773 12.609 1 83.88 108 ARG A N 1
ATOM 852 C CA . ARG A 1 108 ? 8.891 13.32 13.172 1 83.88 108 ARG A CA 1
ATOM 853 C C . ARG A 1 108 ? 9.023 14.812 13.445 1 83.88 108 ARG A C 1
ATOM 855 O O . ARG A 1 108 ? 8.727 15.281 14.547 1 83.88 108 ARG A O 1
ATOM 862 N N . ILE A 1 109 ? 9.477 15.531 12.492 1 86.44 109 ILE A N 1
ATOM 863 C CA . ILE A 1 109 ? 9.82 16.938 12.695 1 86.44 109 ILE A CA 1
ATOM 864 C C . ILE A 1 109 ? 8.555 17.781 12.742 1 86.44 109 ILE A C 1
ATOM 866 O O . ILE A 1 109 ? 8.57 18.922 13.211 1 86.44 109 ILE A O 1
ATOM 870 N N . LYS A 1 110 ? 7.445 17.188 12.25 1 87.25 110 LYS A N 1
ATOM 871 C CA . LYS A 1 110 ? 6.199 17.938 12.188 1 87.25 110 LYS A CA 1
ATOM 872 C C . LYS A 1 110 ? 5.781 18.438 13.57 1 87.25 110 LYS A C 1
ATOM 874 O O . LYS A 1 110 ? 5.215 19.516 13.703 1 87.25 110 LYS A O 1
ATOM 879 N N . MET A 1 111 ? 6.035 17.703 14.547 1 78.56 111 MET A N 1
ATOM 880 C CA . MET A 1 111 ? 5.598 18.016 15.906 1 78.56 111 MET A CA 1
ATOM 881 C C . MET A 1 111 ? 6.277 19.297 16.406 1 78.56 111 MET A C 1
ATOM 883 O O . MET A 1 111 ? 5.742 19.984 17.266 1 78.56 111 MET A O 1
ATOM 887 N N . LEU A 1 112 ? 7.355 19.578 15.852 1 77.38 112 LEU A N 1
ATOM 888 C CA . LEU A 1 112 ? 8.086 20.781 16.266 1 77.38 112 LEU A CA 1
ATOM 889 C C . LEU A 1 112 ? 7.359 22.047 15.812 1 77.38 112 LEU A C 1
ATOM 891 O O . LEU A 1 112 ? 7.512 23.109 16.422 1 77.38 112 LEU A O 1
ATOM 895 N N . LEU A 1 113 ? 6.574 21.906 14.805 1 79.06 113 LEU A N 1
ATOM 896 C CA . LEU A 1 113 ? 5.809 23.031 14.297 1 79.06 113 LEU A CA 1
ATOM 897 C C . LEU A 1 113 ? 4.629 23.344 15.219 1 79.06 113 LEU A C 1
ATOM 899 O O . LEU A 1 113 ? 4.07 24.453 15.156 1 79.06 113 LEU A O 1
ATOM 903 N N . ARG A 1 114 ? 4.305 22.438 16.016 1 69.38 114 ARG A N 1
ATOM 904 C CA . ARG A 1 114 ? 3.199 22.656 16.938 1 69.38 114 ARG A CA 1
ATOM 905 C C . ARG A 1 114 ? 3.701 23.203 18.266 1 69.38 114 ARG A C 1
ATOM 907 O O . ARG A 1 114 ? 3.072 24.078 18.859 1 69.38 114 ARG A O 1
ATOM 914 N N . ARG A 1 115 ? 4.715 22.656 18.734 1 58.25 115 ARG A N 1
ATOM 915 C CA . ARG A 1 115 ? 5.191 22.891 20.094 1 58.25 115 ARG A CA 1
ATOM 916 C C . ARG A 1 115 ? 5.824 24.266 20.234 1 58.25 115 ARG A C 1
ATOM 918 O O . ARG A 1 115 ? 5.719 24.906 21.281 1 58.25 115 ARG A O 1
ATOM 925 N N . GLU A 1 116 ? 6.441 24.562 19.203 1 51.69 116 GLU A N 1
ATOM 926 C CA . GLU A 1 116 ? 7.277 25.75 19.359 1 51.69 116 GLU A CA 1
ATOM 927 C C . GLU A 1 116 ? 6.445 27.031 19.266 1 51.69 116 GLU A C 1
ATOM 929 O O . GLU A 1 116 ? 5.676 27.203 18.312 1 51.69 116 GLU A O 1
ATOM 934 N N . LYS A 1 117 ? 6.336 27.578 20.453 1 58.84 117 LYS A N 1
ATOM 935 C CA . LYS A 1 117 ? 5.797 28.922 20.5 1 58.84 117 LYS A CA 1
ATOM 936 C C . LYS A 1 117 ? 6.676 29.891 19.703 1 58.84 117 LYS A C 1
ATOM 938 O O . LYS A 1 117 ? 7.902 29.844 19.781 1 58.84 117 LYS A O 1
ATOM 943 N N . GLY A 1 118 ? 6.098 30.562 18.797 1 63 118 GLY A N 1
ATOM 944 C CA . GLY A 1 118 ? 6.812 31.609 18.094 1 63 118 GLY A CA 1
ATOM 945 C C . GLY A 1 118 ? 7.602 31.109 16.906 1 63 118 GLY A C 1
ATOM 946 O O . GLY A 1 118 ? 8.781 31.422 16.75 1 63 118 GLY A O 1
ATOM 947 N N . ILE A 1 119 ? 6.988 30.25 16.125 1 77.19 119 ILE A N 1
ATOM 948 C CA . ILE A 1 119 ? 7.633 29.703 14.938 1 77.19 119 ILE A CA 1
ATOM 949 C C . ILE A 1 119 ? 8.016 30.828 13.984 1 77.19 119 ILE A C 1
ATOM 951 O O . ILE A 1 119 ? 7.207 31.719 13.703 1 77.19 119 ILE A O 1
ATOM 955 N N . ASN A 1 120 ? 9.273 30.922 13.742 1 78.06 120 ASN A N 1
ATOM 956 C CA . ASN A 1 120 ? 9.797 31.828 12.727 1 78.06 120 ASN A CA 1
ATOM 957 C C . ASN A 1 120 ? 10.852 31.156 11.859 1 78.06 120 ASN A C 1
ATOM 959 O O . ASN A 1 120 ? 11.102 29.969 11.992 1 78.06 120 ASN A O 1
ATOM 963 N N . ARG A 1 121 ? 11.375 31.891 11.031 1 82.38 121 ARG A N 1
ATOM 964 C CA . ARG A 1 121 ? 12.289 31.344 10.031 1 82.38 121 ARG A CA 1
ATOM 965 C C . ARG A 1 121 ? 13.594 30.891 10.68 1 82.38 121 ARG A C 1
ATOM 967 O O . ARG A 1 121 ? 14.344 30.109 10.086 1 82.38 121 ARG A O 1
ATOM 974 N N . GLU A 1 122 ? 13.805 31.266 11.906 1 81.06 122 GLU A N 1
ATOM 975 C CA . GLU A 1 122 ? 15.094 31.016 12.539 1 81.06 122 GLU A CA 1
ATOM 976 C C . GLU A 1 122 ? 15.016 29.812 13.492 1 81.06 122 GLU A C 1
ATOM 978 O O . GLU A 1 122 ? 16.016 29.453 14.125 1 81.06 122 GLU A O 1
ATOM 983 N N . VAL A 1 123 ? 13.883 29.203 13.453 1 83.06 123 VAL A N 1
ATOM 984 C CA . VAL A 1 123 ? 13.719 28.062 14.352 1 83.06 123 VAL A CA 1
ATOM 985 C C . VAL A 1 123 ? 14.633 26.922 13.906 1 83.06 123 VAL A C 1
ATOM 987 O O . VAL A 1 123 ? 14.695 26.594 12.719 1 83.06 123 VAL A O 1
ATOM 990 N N . HIS A 1 124 ? 15.391 26.469 14.883 1 84.69 124 HIS A N 1
ATOM 991 C CA . HIS A 1 124 ? 16.297 25.359 14.625 1 84.69 124 HIS A CA 1
ATOM 992 C C . HIS A 1 124 ? 15.789 24.078 15.273 1 84.69 124 HIS A C 1
ATOM 994 O O . HIS A 1 124 ? 15.062 24.125 16.266 1 84.69 124 HIS A O 1
ATOM 1000 N N . VAL A 1 125 ? 16.141 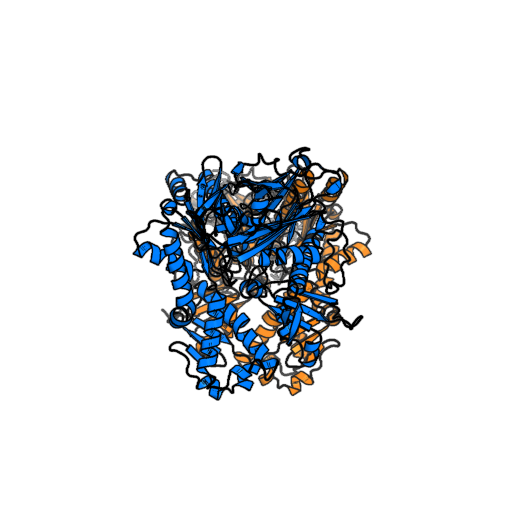23.031 14.609 1 83.81 125 VAL A N 1
ATOM 1001 C CA . VAL A 1 125 ? 15.914 21.703 15.156 1 83.81 125 VAL A CA 1
ATOM 1002 C C . VAL A 1 125 ? 17.25 20.984 15.328 1 83.81 125 VAL A C 1
ATOM 1004 O O . VAL A 1 125 ? 18.141 21.125 14.5 1 83.81 125 VAL A O 1
ATOM 1007 N N . THR A 1 126 ? 17.281 20.344 16.391 1 82.62 126 THR A N 1
ATOM 1008 C CA . THR A 1 126 ? 18.5 19.578 16.641 1 82.62 126 THR A CA 1
ATOM 1009 C C . THR A 1 126 ? 18.359 18.156 16.109 1 82.62 126 THR A C 1
ATOM 1011 O O . THR A 1 126 ? 17.391 17.469 16.391 1 82.62 126 THR A O 1
ATOM 1014 N N . SER A 1 127 ? 19.344 17.828 15.352 1 81.62 127 SER A N 1
ATOM 1015 C CA . SER A 1 127 ? 19.359 16.484 14.789 1 81.62 127 SER A CA 1
ATOM 1016 C C . SER A 1 127 ? 19.703 15.445 15.844 1 81.62 127 SER A C 1
ATOM 1018 O O . SER A 1 127 ? 20.141 15.789 16.938 1 81.62 127 SER A O 1
ATOM 1020 N N . PHE A 1 128 ? 19.438 14.219 15.484 1 72.38 128 PHE A N 1
ATOM 1021 C CA . PHE A 1 128 ? 19.828 13.117 16.344 1 72.38 128 PHE A CA 1
ATOM 1022 C C . PHE A 1 128 ? 21.344 13.094 16.547 1 72.38 128 PHE A C 1
ATOM 1024 O O . PHE A 1 128 ? 21.828 12.562 17.547 1 72.38 128 PHE A O 1
ATOM 1031 N N . THR A 1 129 ? 22.094 13.75 15.633 1 69.62 129 THR A N 1
ATOM 1032 C CA . THR A 1 129 ? 23.547 13.773 15.695 1 69.62 129 THR A CA 1
ATOM 1033 C C . THR A 1 129 ? 24.031 15.055 16.375 1 69.62 129 THR A C 1
ATOM 1035 O O . THR A 1 129 ? 25.25 15.305 16.453 1 69.62 129 THR A O 1
ATOM 1038 N N . GLY A 1 130 ? 23.078 15.875 16.828 1 73.88 130 GLY A N 1
ATOM 1039 C CA . GLY A 1 130 ? 23.391 17.031 17.641 1 73.88 130 GLY A CA 1
ATOM 1040 C C . GLY A 1 130 ? 23.531 18.312 16.844 1 73.88 130 GLY A C 1
ATOM 1041 O O . GLY A 1 130 ? 23.719 19.391 17.422 1 73.88 130 GLY A O 1
ATOM 1042 N N . GLU A 1 131 ? 23.406 18.234 15.609 1 75.19 131 GLU A N 1
ATOM 1043 C CA . GLU A 1 131 ? 23.578 19.406 14.766 1 75.19 131 GLU A CA 1
ATOM 1044 C C . GLU A 1 131 ? 22.297 20.219 14.672 1 75.19 131 GLU A C 1
ATOM 1046 O O . GLU A 1 131 ? 21.219 19.656 14.453 1 75.19 131 GLU A O 1
ATOM 1051 N N . PRO A 1 132 ? 22.438 21.484 14.859 1 81.75 132 PRO A N 1
ATOM 1052 C CA . PRO A 1 132 ? 21.266 22.328 14.617 1 81.75 132 PRO A CA 1
ATOM 1053 C C . PRO A 1 132 ? 21.031 22.609 13.133 1 81.75 132 PRO A C 1
ATOM 1055 O O . PRO A 1 132 ? 22 22.797 12.383 1 81.75 132 PRO A O 1
ATOM 1058 N N . PHE A 1 133 ? 19.875 22.516 12.703 1 84.62 133 PHE A N 1
ATOM 1059 C CA . PHE A 1 133 ? 19.453 22.797 11.336 1 84.62 133 PHE A CA 1
ATOM 1060 C C . PHE A 1 133 ? 18.172 23.625 11.312 1 84.62 133 PHE A C 1
ATOM 1062 O O . PHE A 1 133 ? 17.328 23.5 12.203 1 84.62 133 PHE A O 1
ATOM 1069 N N . TYR A 1 134 ? 18.156 24.5 10.344 1 86.44 134 TYR A N 1
ATOM 1070 C CA . TYR A 1 134 ? 16.922 25.25 10.203 1 86.44 134 TYR A CA 1
ATOM 1071 C C . TYR A 1 134 ? 15.75 24.312 9.898 1 86.44 134 TYR A C 1
ATOM 1073 O O . TYR A 1 134 ? 15.812 23.516 8.953 1 86.44 134 TYR A O 1
ATOM 1081 N N . LEU A 1 135 ? 14.75 24.422 10.664 1 89.44 135 LEU A N 1
ATOM 1082 C CA . LEU A 1 135 ? 13.555 23.594 10.469 1 89.44 135 LEU A CA 1
ATOM 1083 C C . LEU A 1 135 ? 12.984 23.797 9.07 1 89.44 135 LEU A C 1
ATOM 1085 O O . LEU A 1 135 ? 12.578 22.828 8.414 1 89.44 135 LEU A O 1
ATOM 1089 N N . LEU A 1 136 ? 12.969 25.062 8.648 1 90.06 136 LEU A N 1
ATOM 1090 C CA . LEU A 1 136 ? 12.469 25.422 7.324 1 90.06 136 LEU A CA 1
ATOM 1091 C C . LEU A 1 136 ? 13.188 24.625 6.242 1 90.06 136 LEU A C 1
ATOM 1093 O O . LEU A 1 136 ? 12.555 24.109 5.312 1 90.06 136 LEU A O 1
ATOM 1097 N N . GLU A 1 137 ? 14.422 24.453 6.387 1 89.75 137 GLU A N 1
ATOM 1098 C CA . GLU A 1 137 ? 15.227 23.75 5.387 1 89.75 137 GLU A CA 1
ATOM 1099 C C . GLU A 1 137 ? 14.945 22.25 5.406 1 89.75 137 GLU A C 1
ATOM 1101 O O . GLU A 1 137 ? 14.906 21.609 4.352 1 89.75 137 GLU A O 1
ATOM 1106 N N . VAL A 1 138 ? 14.836 21.719 6.559 1 91.62 138 VAL A N 1
ATOM 1107 C CA . VAL A 1 138 ? 14.562 20.297 6.672 1 91.62 138 VAL A CA 1
ATOM 1108 C C . VAL A 1 138 ? 13.234 19.953 5.996 1 91.62 138 VAL A C 1
ATOM 1110 O O . VAL A 1 138 ? 13.141 18.984 5.246 1 91.62 138 VAL A O 1
ATOM 1113 N N . ILE A 1 139 ? 12.266 20.781 6.246 1 93.75 139 ILE A N 1
ATOM 1114 C CA . ILE A 1 139 ? 10.961 20.578 5.625 1 93.75 139 ILE A CA 1
ATOM 1115 C C . ILE A 1 139 ? 11.078 20.703 4.109 1 93.75 139 ILE A C 1
ATOM 1117 O O . ILE A 1 139 ? 10.5 19.906 3.363 1 93.75 139 ILE A O 1
ATOM 1121 N N . ALA A 1 140 ? 11.852 21.641 3.684 1 93 140 ALA A N 1
ATOM 1122 C CA . ALA A 1 140 ? 12.047 21.859 2.252 1 93 140 ALA A CA 1
ATOM 1123 C C . ALA A 1 140 ? 12.688 20.641 1.603 1 93 140 ALA A C 1
ATOM 1125 O O . ALA A 1 140 ? 12.328 20.25 0.488 1 93 140 ALA A O 1
ATOM 1126 N N . PHE A 1 141 ? 13.656 20.047 2.287 1 93.06 141 PHE A N 1
ATOM 1127 C CA . PHE A 1 141 ? 14.312 18.844 1.771 1 93.06 141 PHE A CA 1
ATOM 1128 C C . PHE A 1 141 ? 13.305 17.703 1.614 1 93.06 141 PHE A C 1
ATOM 1130 O O . PHE A 1 141 ? 13.352 16.969 0.636 1 93.06 141 PHE A O 1
ATOM 1137 N N . ILE A 1 142 ? 12.43 17.547 2.543 1 95 142 ILE A N 1
ATOM 1138 C CA . ILE A 1 142 ? 11.43 16.484 2.508 1 95 142 ILE A CA 1
ATOM 1139 C C . ILE A 1 142 ? 10.484 16.703 1.327 1 95 142 ILE A C 1
ATOM 1141 O O . ILE A 1 142 ? 10.227 15.781 0.551 1 95 142 ILE A O 1
ATOM 1145 N N . LEU A 1 143 ? 10.047 17.938 1.188 1 95.25 143 LEU A N 1
ATOM 1146 C CA . LEU A 1 143 ? 9.117 18.25 0.109 1 95.25 143 LEU A CA 1
ATOM 1147 C C . LEU A 1 143 ? 9.789 18.094 -1.25 1 95.25 143 LEU A C 1
ATOM 1149 O O . LEU A 1 143 ? 9.164 17.609 -2.201 1 95.25 143 LEU A O 1
ATOM 1153 N N . LYS A 1 144 ? 11 18.469 -1.324 1 92.38 144 LYS A N 1
ATOM 1154 C CA . LYS A 1 144 ? 11.766 18.281 -2.555 1 92.38 144 LYS A CA 1
ATOM 1155 C C . LYS A 1 144 ? 11.867 16.797 -2.918 1 92.38 144 LYS A C 1
ATOM 1157 O O . LYS A 1 144 ? 11.633 16.422 -4.066 1 92.38 144 LYS A O 1
ATOM 1162 N N . TYR A 1 145 ? 12.227 16.031 -1.954 1 92.38 145 TYR A N 1
ATOM 1163 C CA . TYR A 1 145 ? 12.367 14.594 -2.186 1 92.38 145 TYR A CA 1
ATOM 1164 C C . TYR A 1 145 ? 11.062 14 -2.705 1 92.38 145 TYR A C 1
ATOM 1166 O O . TYR A 1 145 ? 11.062 13.234 -3.67 1 92.38 145 TYR A O 1
ATOM 1174 N N . LEU A 1 146 ? 10 14.328 -2.098 1 94.06 146 LEU A N 1
ATOM 1175 C CA . LEU A 1 146 ? 8.703 13.766 -2.475 1 94.06 146 LEU A CA 1
ATOM 1176 C C . LEU A 1 146 ? 8.312 14.195 -3.885 1 94.06 146 LEU A C 1
ATOM 1178 O O . LEU A 1 146 ? 7.785 13.398 -4.656 1 94.06 146 LEU A O 1
ATOM 1182 N N . SER A 1 147 ? 8.562 15.453 -4.207 1 93.12 147 SER A N 1
ATOM 1183 C CA . SER A 1 147 ? 8.25 15.93 -5.551 1 93.12 147 SER A CA 1
ATOM 1184 C C . SER A 1 147 ? 9.125 15.25 -6.598 1 93.12 147 SER A C 1
ATOM 1186 O O . SER A 1 147 ? 8.656 14.953 -7.703 1 93.12 147 SER A O 1
ATOM 1188 N N . GLU A 1 148 ? 10.336 14.977 -6.238 1 89.75 148 GLU A N 1
ATOM 1189 C CA . GLU A 1 148 ? 11.242 14.289 -7.152 1 89.75 148 GLU A CA 1
ATOM 1190 C C . GLU A 1 148 ? 10.859 12.82 -7.297 1 89.75 148 GLU A C 1
ATOM 1192 O O . GLU A 1 148 ? 11.023 12.234 -8.367 1 89.75 148 GLU A O 1
ATOM 1197 N N . GLU A 1 149 ? 10.422 12.242 -6.203 1 88.75 149 GLU A N 1
ATOM 1198 C CA . GLU A 1 149 ? 9.953 10.867 -6.277 1 88.75 149 GLU A CA 1
ATOM 1199 C C . GLU A 1 149 ? 8.758 10.742 -7.223 1 88.75 149 GLU A C 1
ATOM 1201 O O . GLU A 1 149 ? 8.633 9.742 -7.938 1 88.75 149 GLU A O 1
ATOM 1206 N N . LEU A 1 150 ? 7.859 11.688 -7.164 1 91.06 150 LEU A N 1
ATOM 1207 C CA . LEU A 1 150 ? 6.734 11.688 -8.094 1 91.06 150 LEU A CA 1
ATOM 1208 C C . LEU A 1 150 ? 7.215 11.797 -9.531 1 91.06 150 LEU A C 1
ATOM 1210 O O . LEU A 1 150 ? 6.719 11.094 -10.414 1 91.06 150 LEU A O 1
ATOM 1214 N N . GLN A 1 151 ? 8.156 12.719 -9.719 1 88.94 151 GLN A N 1
ATOM 1215 C CA . GLN A 1 151 ? 8.719 12.891 -11.055 1 88.94 151 GLN A CA 1
ATOM 1216 C C . GLN A 1 151 ? 9.32 11.594 -11.578 1 88.94 151 GLN A C 1
ATOM 1218 O O . GLN A 1 151 ? 9.109 11.219 -12.734 1 88.94 151 GLN A O 1
ATOM 1223 N N . GLU A 1 152 ? 10.055 10.984 -10.75 1 85.44 152 GLU A N 1
ATOM 1224 C CA . GLU A 1 152 ? 10.68 9.719 -11.125 1 85.44 152 GLU A CA 1
ATOM 1225 C C . GLU A 1 152 ? 9.625 8.656 -11.445 1 85.44 152 GLU A C 1
ATOM 1227 O O . GLU A 1 152 ? 9.766 7.906 -12.406 1 85.44 152 GLU A O 1
ATOM 1232 N N . HIS A 1 153 ? 8.664 8.547 -10.625 1 85.25 153 HIS A N 1
ATOM 1233 C CA . HIS A 1 153 ? 7.586 7.59 -10.836 1 85.25 153 HIS A CA 1
ATOM 1234 C C . HIS A 1 153 ? 6.898 7.824 -12.172 1 85.25 153 HIS A C 1
ATOM 1236 O O . HIS A 1 153 ? 6.664 6.879 -12.93 1 85.25 153 HIS A O 1
ATOM 1242 N N . LEU A 1 154 ? 6.586 9.039 -12.477 1 84.38 154 LEU A N 1
ATOM 1243 C CA . LEU A 1 154 ? 5.871 9.398 -13.703 1 84.38 154 LEU A CA 1
ATOM 1244 C C . LEU A 1 154 ? 6.727 9.102 -14.93 1 84.38 154 LEU A C 1
ATOM 1246 O O . LEU A 1 154 ? 6.199 8.719 -15.977 1 84.38 154 LEU A O 1
ATOM 1250 N N . SER A 1 155 ? 8.016 9.266 -14.781 1 84.06 155 SER A N 1
ATOM 1251 C CA . SER A 1 155 ? 8.93 9.062 -15.898 1 84.06 155 SER A CA 1
ATOM 1252 C C . SER A 1 155 ? 8.953 7.598 -16.344 1 84.06 155 SER A C 1
ATOM 1254 O O . SER A 1 155 ? 9.352 7.285 -17.453 1 84.06 155 SER A O 1
ATOM 1256 N N . ARG A 1 156 ? 8.508 6.742 -15.516 1 83.25 156 ARG A N 1
ATOM 1257 C CA . ARG A 1 156 ? 8.539 5.309 -15.797 1 83.25 156 ARG A CA 1
ATOM 1258 C C . ARG A 1 156 ? 7.211 4.832 -16.359 1 83.25 156 ARG A C 1
ATOM 1260 O O . ARG A 1 156 ? 7.105 3.701 -16.844 1 83.25 156 ARG A O 1
ATOM 1267 N N . THR A 1 157 ? 6.262 5.695 -16.266 1 78.69 157 THR A N 1
ATOM 1268 C CA . THR A 1 157 ? 4.938 5.367 -16.781 1 78.69 157 THR A CA 1
ATOM 1269 C C . THR A 1 157 ? 4.773 5.895 -18.203 1 78.69 157 THR A C 1
ATOM 1271 O O . THR A 1 157 ? 5.723 6.406 -18.797 1 78.69 157 THR A O 1
ATOM 1274 N N . VAL A 1 158 ? 3.588 5.789 -18.75 1 75.19 158 VAL A N 1
ATOM 1275 C CA . VAL A 1 158 ? 3.316 6.219 -20.125 1 75.19 158 VAL A CA 1
ATOM 1276 C C . VAL A 1 158 ? 3.08 7.727 -20.156 1 75.19 158 VAL A C 1
ATOM 1278 O O . VAL A 1 158 ? 3.066 8.336 -21.234 1 75.19 158 VAL A O 1
ATOM 1281 N N . LEU A 1 159 ? 2.98 8.336 -18.969 1 75.06 159 LEU A N 1
ATOM 1282 C CA . LEU A 1 159 ? 2.576 9.734 -18.891 1 75.06 159 LEU A CA 1
ATOM 1283 C C . LEU A 1 159 ? 3.771 10.656 -19.078 1 75.06 159 LEU A C 1
ATOM 1285 O O . LEU A 1 159 ? 4.781 10.539 -18.391 1 75.06 159 LEU A O 1
ATOM 1289 N N . PRO A 1 160 ? 3.711 11.539 -20.016 1 77.19 160 PRO A N 1
ATOM 1290 C CA . PRO A 1 160 ? 4.781 12.516 -20.219 1 77.19 160 PRO A CA 1
ATOM 1291 C C . PRO A 1 160 ? 4.637 13.742 -19.328 1 77.19 160 PRO A C 1
ATOM 1293 O O . PRO A 1 160 ? 4.543 14.867 -19.828 1 77.19 160 PRO A O 1
ATOM 1296 N N . LEU A 1 161 ? 4.539 13.633 -18.062 1 78.94 161 LEU A N 1
ATOM 1297 C CA . LEU A 1 161 ? 4.301 14.719 -17.109 1 78.94 161 LEU A CA 1
ATOM 1298 C C . LEU A 1 161 ? 5.531 14.969 -16.25 1 78.94 161 LEU A C 1
ATOM 1300 O O . LEU A 1 161 ? 6.25 14.031 -15.898 1 78.94 161 LEU A O 1
ATOM 1304 N N . LYS A 1 162 ? 5.629 16.25 -16.016 1 79.44 162 LYS A N 1
ATOM 1305 C CA . LYS A 1 162 ? 6.672 16.688 -15.094 1 79.44 162 LYS A CA 1
ATOM 1306 C C . LYS A 1 162 ? 6.07 17.234 -13.805 1 79.44 162 LYS A C 1
ATOM 1308 O O . LYS A 1 162 ? 4.891 17.594 -13.766 1 79.44 162 LYS A O 1
ATOM 1313 N N . LYS A 1 163 ? 6.875 17.328 -12.836 1 76.5 163 LYS A N 1
ATOM 1314 C CA . LYS A 1 163 ? 6.41 17.766 -11.523 1 76.5 163 LYS A CA 1
ATOM 1315 C C . LYS A 1 163 ? 5.855 19.188 -11.57 1 76.5 163 LYS A C 1
ATOM 1317 O O . LYS A 1 163 ? 4.945 19.531 -10.82 1 76.5 163 LYS A O 1
ATOM 1322 N N . ASN A 1 164 ? 6.395 20.016 -12.461 1 74.62 164 ASN A N 1
ATOM 1323 C CA . ASN A 1 164 ? 5.957 21.406 -12.508 1 74.62 164 ASN A CA 1
ATOM 1324 C C . ASN A 1 164 ? 4.621 21.547 -13.234 1 74.62 164 ASN A C 1
ATOM 1326 O O . ASN A 1 164 ? 4.039 22.641 -13.266 1 74.62 164 ASN A O 1
ATOM 1330 N N . ASN A 1 165 ? 4.062 20.453 -13.68 1 80.06 165 ASN A N 1
ATOM 1331 C CA . ASN A 1 165 ? 2.754 20.438 -14.328 1 80.06 165 ASN A CA 1
ATOM 1332 C C . ASN A 1 165 ? 1.63 20.266 -13.312 1 80.06 165 ASN A C 1
ATOM 1334 O O . ASN A 1 165 ? 0.451 20.328 -13.664 1 80.06 165 ASN A O 1
ATOM 1338 N N . PHE A 1 166 ? 2.088 20.266 -12.039 1 89.69 166 PHE A N 1
ATOM 1339 C CA . PHE A 1 166 ? 1.08 19.953 -11.039 1 89.69 166 PHE A CA 1
ATOM 1340 C C . PHE A 1 166 ? 0.755 21.172 -10.188 1 89.69 166 PHE A C 1
ATOM 1342 O O . PHE A 1 166 ? 1.633 21.984 -9.914 1 89.69 166 PHE A O 1
ATOM 1349 N N . ASP A 1 167 ? -0.534 21.281 -9.812 1 91.75 167 ASP A N 1
ATOM 1350 C CA . ASP A 1 167 ? -0.911 22.062 -8.633 1 91.75 167 ASP A CA 1
ATOM 1351 C C . ASP A 1 167 ? -0.675 21.266 -7.352 1 91.75 167 ASP A C 1
ATOM 1353 O O . ASP A 1 167 ? -1.191 20.156 -7.199 1 91.75 167 ASP A O 1
ATOM 1357 N N . TRP A 1 168 ? 0.075 21.891 -6.527 1 94.81 168 TRP A N 1
ATOM 1358 C CA . TRP A 1 168 ? 0.471 21.172 -5.32 1 94.81 168 TRP A CA 1
ATOM 1359 C C . TRP A 1 168 ? -0.405 21.562 -4.137 1 94.81 168 TRP A C 1
ATOM 1361 O O . TRP A 1 168 ? -0.761 22.734 -3.982 1 94.81 168 TRP A O 1
ATOM 1371 N N . VAL A 1 169 ? -0.774 20.562 -3.326 1 96.44 169 VAL A N 1
ATOM 1372 C CA . VAL A 1 169 ? -1.492 20.766 -2.072 1 96.44 169 VAL A CA 1
ATOM 1373 C C . VAL A 1 169 ? -0.703 20.156 -0.92 1 96.44 169 VAL A C 1
ATOM 1375 O O . VAL A 1 169 ? -0.269 19 -1.001 1 96.44 169 VAL A O 1
ATOM 1378 N N . ILE A 1 170 ? -0.501 20.891 0.088 1 96.94 170 ILE A N 1
ATOM 1379 C CA . ILE A 1 170 ? 0.097 20.359 1.308 1 96.94 170 ILE A CA 1
ATOM 1380 C C . ILE A 1 170 ? -0.918 20.406 2.447 1 96.94 170 ILE A C 1
ATOM 1382 O O . ILE A 1 170 ? -1.545 21.453 2.68 1 96.94 170 ILE A O 1
ATOM 1386 N N . THR A 1 171 ? -1.016 19.297 3.078 1 95.88 171 THR A N 1
ATOM 1387 C CA . THR A 1 171 ? -2.01 19.25 4.145 1 95.88 171 THR A CA 1
ATOM 1388 C C . THR A 1 171 ? -1.405 19.703 5.469 1 95.88 171 THR A C 1
ATOM 1390 O O . THR A 1 171 ? -0.226 19.469 5.734 1 95.88 171 THR A O 1
ATOM 1393 N N . VAL A 1 172 ? -2.236 20.359 6.23 1 91.19 172 VAL A N 1
ATOM 1394 C CA . VAL A 1 172 ? -1.833 20.844 7.547 1 91.19 172 VAL A CA 1
ATOM 1395 C C . VAL A 1 172 ? -2.945 20.562 8.555 1 91.19 172 VAL A C 1
ATOM 1397 O O . VAL A 1 172 ? -4.125 20.547 8.203 1 91.19 172 VAL A O 1
ATOM 1400 N N . PRO A 1 173 ? -2.576 20.344 9.82 1 85.38 173 PRO A N 1
ATOM 1401 C CA . PRO A 1 173 ? -3.619 20.172 10.836 1 85.38 173 PRO A CA 1
ATOM 1402 C C . PRO A 1 173 ? -4.488 21.422 10.992 1 85.38 173 PRO A C 1
ATOM 1404 O O . PRO A 1 173 ? -3.994 22.547 10.852 1 85.38 173 PRO A O 1
ATOM 1407 N N . ALA A 1 174 ? -5.711 21.266 11.391 1 78.88 174 ALA A N 1
ATOM 1408 C CA . ALA A 1 174 ? -6.633 22.375 11.578 1 78.88 174 ALA A CA 1
ATOM 1409 C C . ALA A 1 174 ? -6.234 23.234 12.781 1 78.88 174 ALA A C 1
ATOM 1411 O O . ALA A 1 174 ? -6.508 24.422 12.812 1 78.88 174 ALA A O 1
ATOM 1412 N N . ILE A 1 175 ? -5.504 22.641 13.641 1 76.38 175 ILE A N 1
ATOM 1413 C CA . ILE A 1 175 ? -5.219 23.312 14.906 1 76.38 175 ILE A CA 1
ATOM 1414 C C . ILE A 1 175 ? -3.961 24.156 14.766 1 76.38 175 ILE A C 1
ATOM 1416 O O . ILE A 1 175 ? -3.607 24.906 15.68 1 76.38 175 ILE A O 1
ATOM 1420 N N . TRP A 1 176 ? -3.25 24.109 13.688 1 82.12 176 TRP A N 1
ATOM 1421 C CA . TRP A 1 176 ? -2.029 24.891 13.508 1 82.12 176 TRP A CA 1
ATOM 1422 C C . TRP A 1 176 ? -2.342 26.375 13.398 1 82.12 176 TRP A C 1
ATOM 1424 O O . TRP A 1 176 ? -3.35 26.766 12.812 1 82.12 176 TRP A O 1
ATOM 1434 N N . ASP A 1 177 ? -1.456 27.109 13.914 1 79.88 177 ASP A N 1
ATOM 1435 C CA . ASP A 1 177 ? -1.571 28.562 13.797 1 79.88 177 ASP A CA 1
ATOM 1436 C C . ASP A 1 177 ? -1.065 29.047 12.445 1 79.88 177 ASP A C 1
ATOM 1438 O O . ASP A 1 177 ? -0.59 28.25 11.625 1 79.88 177 ASP A O 1
ATOM 1442 N N . ALA A 1 178 ? -1.22 30.281 12.234 1 81 178 ALA A N 1
ATOM 1443 C CA . ALA A 1 178 ? -0.888 30.891 10.945 1 81 178 ALA A CA 1
ATOM 1444 C C . ALA A 1 178 ? 0.611 30.812 10.672 1 81 178 ALA A C 1
ATOM 1446 O O . ALA A 1 178 ? 1.031 30.656 9.523 1 81 178 ALA A O 1
ATOM 1447 N N . GLN A 1 179 ? 1.392 30.938 11.688 1 83.25 179 GLN A N 1
ATOM 1448 C CA . GLN A 1 179 ? 2.84 30.922 11.516 1 83.25 179 GLN A CA 1
ATOM 1449 C C . GLN A 1 179 ? 3.314 29.547 11.047 1 83.25 179 GLN A C 1
ATOM 1451 O O . GLN A 1 179 ? 4.152 29.438 10.148 1 83.25 179 GLN A O 1
ATOM 1456 N N . SER A 1 180 ? 2.816 28.516 11.656 1 86.44 180 SER A N 1
ATOM 1457 C CA . SER A 1 180 ? 3.17 27.156 11.266 1 86.44 180 SER A CA 1
ATOM 1458 C C . SER A 1 180 ? 2.76 26.859 9.828 1 86.44 180 SER A C 1
ATOM 1460 O O . SER A 1 180 ? 3.512 26.234 9.07 1 86.44 180 SER A O 1
ATOM 1462 N N . LYS A 1 181 ? 1.613 27.328 9.492 1 87.5 181 LYS A N 1
ATOM 1463 C CA . LYS A 1 181 ? 1.134 27.156 8.125 1 87.5 181 LYS A CA 1
ATOM 1464 C C . LYS A 1 181 ? 2.018 27.891 7.133 1 87.5 181 LYS A C 1
ATOM 1466 O O . LYS A 1 181 ? 2.318 27.375 6.055 1 87.5 181 LYS A O 1
ATOM 1471 N N . ARG A 1 182 ? 2.383 29.062 7.512 1 86 182 ARG A N 1
ATOM 1472 C CA . ARG A 1 182 ? 3.252 29.844 6.645 1 86 182 ARG A CA 1
ATOM 1473 C C . ARG A 1 182 ? 4.609 29.172 6.469 1 86 182 ARG A C 1
ATOM 1475 O O . ARG A 1 182 ? 5.199 29.219 5.387 1 86 182 ARG A O 1
ATOM 1482 N N . MET A 1 183 ? 5.055 28.625 7.504 1 87.94 183 MET A N 1
ATOM 1483 C CA . MET A 1 183 ? 6.324 27.906 7.426 1 87.94 183 MET A CA 1
ATOM 1484 C C . MET A 1 183 ? 6.254 26.797 6.379 1 87.94 183 MET A C 1
ATOM 1486 O O . MET A 1 183 ? 7.188 26.625 5.598 1 87.94 183 MET A O 1
ATOM 1490 N N . MET A 1 184 ? 5.223 26.141 6.391 1 91.62 184 MET A N 1
ATOM 1491 C CA . MET A 1 184 ? 5.023 25.062 5.418 1 91.62 184 MET A CA 1
ATOM 1492 C C . MET A 1 184 ? 5.012 25.609 3.996 1 91.62 184 MET A C 1
ATOM 1494 O O . MET A 1 184 ? 5.621 25.031 3.096 1 91.62 184 MET A O 1
ATOM 1498 N N . ARG A 1 185 ? 4.34 26.672 3.783 1 89.19 185 ARG A N 1
ATOM 1499 C CA . ARG A 1 185 ? 4.266 27.297 2.469 1 89.19 185 ARG A CA 1
ATOM 1500 C C . ARG A 1 185 ? 5.645 27.734 1.996 1 89.19 185 ARG A C 1
ATOM 1502 O O . ARG A 1 185 ? 6.023 27.5 0.848 1 89.19 185 ARG A O 1
ATOM 1509 N N . GLU A 1 186 ? 6.316 28.391 2.861 1 87.81 186 GLU A N 1
ATOM 1510 C CA . GLU A 1 186 ? 7.648 28.859 2.506 1 87.81 186 GLU A CA 1
ATOM 1511 C C . GLU A 1 186 ? 8.586 27.703 2.197 1 87.81 186 GLU A C 1
ATOM 1513 O O . GLU A 1 186 ? 9.422 27.781 1.292 1 87.81 186 GLU A O 1
ATOM 1518 N N . ALA A 1 187 ? 8.469 26.688 2.992 1 91.69 187 ALA A N 1
ATOM 1519 C CA . ALA A 1 187 ? 9.281 25.5 2.732 1 91.69 187 ALA A CA 1
ATOM 1520 C C . ALA A 1 187 ? 8.984 24.938 1.351 1 91.69 187 ALA A C 1
ATOM 1522 O O . ALA A 1 187 ? 9.898 24.469 0.659 1 91.69 187 ALA A O 1
ATOM 1523 N N . ALA A 1 188 ? 7.777 24.922 0.971 1 92.19 188 ALA A N 1
ATOM 1524 C CA . ALA A 1 188 ? 7.391 24.438 -0.346 1 92.19 188 ALA A CA 1
ATOM 1525 C C . ALA A 1 188 ? 8.047 25.25 -1.456 1 92.19 188 ALA A C 1
ATOM 1527 O O . ALA A 1 188 ? 8.516 24.688 -2.451 1 92.19 188 ALA A O 1
ATOM 1528 N N . PHE A 1 189 ? 8.078 26.531 -1.307 1 87.12 189 PHE A N 1
ATOM 1529 C CA . PHE A 1 189 ? 8.719 27.406 -2.291 1 87.12 189 PHE A CA 1
ATOM 1530 C C . PHE A 1 189 ? 10.219 27.125 -2.357 1 87.12 189 PHE A C 1
ATOM 1532 O O . PHE A 1 189 ? 10.789 27.062 -3.445 1 87.12 189 PHE A O 1
ATOM 1539 N N . LEU A 1 190 ? 10.758 26.906 -1.227 1 86.5 190 LEU A N 1
ATOM 1540 C CA . LEU A 1 190 ? 12.195 26.672 -1.134 1 86.5 190 LEU A CA 1
ATOM 1541 C C . LEU A 1 190 ? 12.562 25.312 -1.724 1 86.5 190 LEU A C 1
ATOM 1543 O O . LEU A 1 190 ? 13.695 25.109 -2.17 1 86.5 190 LEU A O 1
ATOM 1547 N N . SER A 1 191 ? 11.68 24.359 -1.668 1 89.75 191 SER A N 1
ATOM 1548 C CA . SER A 1 191 ? 11.938 22.984 -2.084 1 89.75 191 SER A CA 1
ATOM 1549 C C . SER A 1 191 ? 12.164 22.906 -3.588 1 89.75 191 SER A C 1
ATOM 1551 O O . SER A 1 191 ? 12.711 21.906 -4.082 1 89.75 191 SER A O 1
ATOM 1553 N N . GLY A 1 192 ? 11.656 23.859 -4.379 1 83.5 192 GLY A N 1
ATOM 1554 C CA . GLY A 1 192 ? 11.75 23.812 -5.828 1 83.5 192 GLY A CA 1
ATOM 1555 C C . GLY A 1 192 ? 10.664 22.969 -6.469 1 83.5 192 GLY A C 1
ATOM 1556 O O . GLY A 1 192 ? 10.68 22.75 -7.684 1 83.5 192 GLY A O 1
ATOM 1557 N N . MET A 1 193 ? 9.727 22.562 -5.758 1 87.44 193 MET A N 1
ATOM 1558 C CA . MET A 1 193 ? 8.688 21.688 -6.293 1 87.44 193 MET A CA 1
ATOM 1559 C C . MET A 1 193 ? 7.805 22.453 -7.285 1 87.44 193 MET A C 1
ATOM 1561 O O . MET A 1 193 ? 7.18 21.844 -8.156 1 87.44 193 MET A O 1
ATOM 1565 N N . LEU A 1 194 ? 7.84 23.766 -7.242 1 85 194 LEU A N 1
ATOM 1566 C CA . LEU A 1 194 ? 7 24.578 -8.102 1 85 194 LEU A CA 1
ATOM 1567 C C . LEU A 1 194 ? 7.785 25.094 -9.305 1 85 194 LEU A C 1
ATOM 1569 O O . LEU A 1 194 ? 7.258 25.859 -10.125 1 85 194 LEU A O 1
ATOM 1573 N N . THR A 1 195 ? 9.031 24.766 -9.375 1 75.81 195 THR A N 1
ATOM 1574 C CA . THR A 1 195 ? 9.867 25.297 -10.445 1 75.81 195 THR A CA 1
ATOM 1575 C C . THR A 1 195 ? 10.344 24.188 -11.367 1 75.81 195 THR A C 1
ATOM 1577 O O . THR A 1 195 ? 10.352 23.016 -10.984 1 75.81 195 THR A O 1
ATOM 1580 N N . GLU A 1 196 ? 10.398 24.469 -12.703 1 60.69 196 GLU A N 1
ATOM 1581 C CA . GLU A 1 196 ? 10.945 23.531 -13.672 1 60.69 196 GLU A CA 1
ATOM 1582 C C . GLU A 1 196 ? 12.445 23.312 -13.453 1 60.69 196 GLU A C 1
ATOM 1584 O O . GLU A 1 196 ? 12.992 22.281 -13.828 1 60.69 196 GLU A O 1
ATOM 1589 N N . LYS A 1 197 ? 13.039 24.328 -12.992 1 48.59 197 LYS A N 1
ATOM 1590 C CA . LYS A 1 197 ? 14.5 24.281 -13.023 1 48.59 197 LYS A CA 1
ATOM 1591 C C . LYS A 1 197 ? 15.023 23.188 -12.094 1 48.59 197 LYS A C 1
ATOM 1593 O O . LYS A 1 197 ? 14.641 23.125 -10.922 1 48.59 197 LYS A O 1
ATOM 1598 N N . GLU A 1 198 ? 15.305 22.031 -12.633 1 46.12 198 GLU A N 1
ATOM 1599 C CA . GLU A 1 198 ? 15.875 20.828 -12.008 1 46.12 198 GLU A CA 1
ATOM 1600 C C . GLU A 1 198 ? 16.844 21.203 -10.898 1 46.12 198 GLU A C 1
ATOM 1602 O O . GLU A 1 198 ? 17.078 20.422 -9.969 1 46.12 198 GLU A O 1
ATOM 1607 N N . GLY A 1 199 ? 17.516 22.344 -11.016 1 35.5 199 GLY A N 1
ATOM 1608 C CA . GLY A 1 199 ? 18.828 22.609 -10.477 1 35.5 199 GLY A CA 1
ATOM 1609 C C . GLY A 1 199 ? 18.812 23.047 -9.023 1 35.5 199 GLY A C 1
ATOM 1610 O O . GLY A 1 199 ? 19.781 23.625 -8.531 1 35.5 199 GLY A O 1
ATOM 1611 N N . LEU A 1 200 ? 17.766 23.297 -8.492 1 36.53 200 LEU A N 1
ATOM 1612 C CA . LEU A 1 200 ? 18.156 23.812 -7.18 1 36.53 200 LEU A CA 1
ATOM 1613 C C . LEU A 1 200 ? 18.891 22.75 -6.367 1 36.53 200 LEU A C 1
ATOM 1615 O O . LEU A 1 200 ? 18.266 21.828 -5.832 1 36.53 200 LEU A O 1
ATOM 1619 N N . THR A 1 201 ? 19.875 22.234 -6.891 1 35.94 201 THR A N 1
ATOM 1620 C CA . THR A 1 201 ? 20.781 21.359 -6.156 1 35.94 201 THR A CA 1
ATOM 1621 C C . THR A 1 201 ? 20.781 21.703 -4.668 1 35.94 201 THR A C 1
ATOM 1623 O O . THR A 1 201 ? 20.641 20.812 -3.82 1 35.94 201 THR A O 1
ATOM 1626 N N . ALA A 1 202 ? 21.844 22.703 -4.363 1 33.31 202 ALA A N 1
ATOM 1627 C CA . ALA A 1 202 ? 22.266 23.016 -3 1 33.31 202 ALA A CA 1
ATOM 1628 C C . ALA A 1 202 ? 21.25 23.922 -2.311 1 33.31 202 ALA A C 1
ATOM 1630 O O . ALA A 1 202 ? 20.984 25.031 -2.768 1 33.31 202 ALA A O 1
ATOM 1631 N N . LEU A 1 203 ? 20.094 23.375 -1.884 1 38.91 203 LEU A N 1
ATOM 1632 C CA . LEU A 1 203 ? 19.406 24.25 -0.947 1 38.91 203 LEU A CA 1
ATOM 1633 C C . LEU A 1 203 ? 20.422 25.078 -0.139 1 38.91 203 LEU A C 1
ATOM 1635 O O . LEU A 1 203 ? 21.141 24.516 0.695 1 38.91 203 LEU A O 1
ATOM 1639 N N . THR A 1 204 ? 21.188 25.938 -0.691 1 33.22 204 THR A N 1
ATOM 1640 C CA . THR A 1 204 ? 21.953 26.812 0.189 1 33.22 204 THR A CA 1
ATOM 1641 C C . THR A 1 204 ? 21.078 27.359 1.309 1 33.22 204 THR A C 1
ATOM 1643 O O . THR A 1 204 ? 19.969 27.828 1.061 1 33.22 204 THR A O 1
ATOM 1646 N N . PRO A 1 205 ? 21.344 26.844 2.424 1 35.69 205 PRO A N 1
ATOM 1647 C CA . PRO A 1 205 ? 20.641 27.484 3.535 1 35.69 205 PRO A CA 1
ATOM 1648 C C . PRO A 1 205 ? 20.297 28.953 3.246 1 35.69 205 PRO A C 1
ATOM 1650 O O . PRO A 1 205 ? 21.172 29.719 2.846 1 35.69 205 PRO A O 1
ATOM 1653 N N . VAL A 1 206 ? 19.266 29.281 2.699 1 32.38 206 VAL A N 1
ATOM 1654 C CA . VAL A 1 206 ? 18.859 30.656 2.373 1 32.38 206 VAL A CA 1
ATOM 1655 C C . VAL A 1 206 ? 19.125 31.562 3.57 1 32.38 206 VAL A C 1
ATOM 1657 O O . VAL A 1 206 ? 18.641 31.297 4.676 1 32.38 206 VAL A O 1
ATOM 1660 N N . ALA A 1 207 ? 20.047 32.375 3.68 1 31.09 207 ALA A N 1
ATOM 1661 C CA . ALA A 1 207 ? 20.031 33.594 4.477 1 31.09 207 ALA A CA 1
ATOM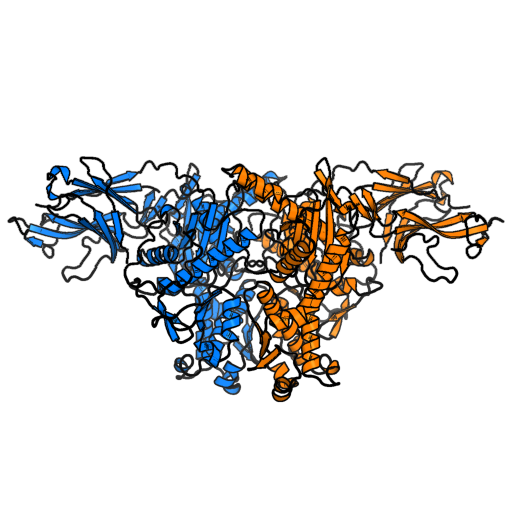 1662 C C . ALA A 1 207 ? 18.625 34.188 4.52 1 31.09 207 ALA A C 1
ATOM 1664 O O . ALA A 1 207 ? 17.766 33.812 3.717 1 31.09 207 ALA A O 1
ATOM 1665 N N . THR A 1 208 ? 18.359 35.406 5.188 1 34.81 208 THR A N 1
ATOM 1666 C CA . THR A 1 208 ? 17.234 36.219 5.645 1 34.81 208 THR A CA 1
ATOM 1667 C C . THR A 1 208 ? 16.141 36.25 4.582 1 34.81 208 THR A C 1
ATOM 1669 O O . THR A 1 208 ? 14.945 36.281 4.906 1 34.81 208 THR A O 1
ATOM 1672 N N . GLY A 1 209 ? 16.328 36.812 3.293 1 31.97 209 GLY A N 1
ATOM 1673 C CA . GLY A 1 209 ? 15.32 37.281 2.346 1 31.97 209 GLY A CA 1
ATOM 1674 C C . GLY A 1 209 ? 14.906 36.219 1.346 1 31.97 209 GLY A C 1
ATOM 1675 O O . GLY A 1 209 ? 15.664 35.875 0.426 1 31.97 209 GLY A O 1
ATOM 1676 N N . VAL A 1 210 ? 14.352 35.156 1.746 1 38.06 210 VAL A N 1
ATOM 1677 C CA . VAL A 1 210 ? 13.875 34.156 0.782 1 38.06 210 VAL A CA 1
ATOM 1678 C C . VAL A 1 210 ? 13.281 34.875 -0.431 1 38.06 210 VAL A C 1
ATOM 1680 O O . VAL A 1 210 ? 12.258 35.562 -0.319 1 38.06 210 VAL A O 1
ATOM 1683 N N . GLN A 1 211 ? 14.047 35.375 -1.321 1 37.25 211 GLN A N 1
ATOM 1684 C CA . GLN A 1 211 ? 13.484 35.938 -2.547 1 37.25 211 GLN A CA 1
ATOM 1685 C C . GLN A 1 211 ? 12.586 34.906 -3.25 1 37.25 211 GLN A C 1
ATOM 1687 O O . GLN A 1 211 ? 12.992 33.781 -3.447 1 37.25 211 GLN A O 1
ATOM 1692 N N . LYS A 1 212 ? 11.25 35.094 -3.105 1 44.75 212 LYS A N 1
ATOM 1693 C CA . LYS A 1 212 ? 10.359 34.375 -4.02 1 44.75 212 LYS A CA 1
ATOM 1694 C C . LYS A 1 212 ? 11.008 34.188 -5.391 1 44.75 212 LYS A C 1
ATOM 1696 O O . LYS A 1 212 ? 11.453 35.188 -6 1 44.75 212 LYS A O 1
ATOM 1701 N N . PRO A 1 213 ? 11.414 33 -5.664 1 42.19 213 PRO A N 1
ATOM 1702 C CA . PRO A 1 213 ? 11.852 33 -7.062 1 42.19 213 PRO A CA 1
ATOM 1703 C C . PRO A 1 213 ? 10.836 33.656 -7.992 1 42.19 213 PRO A C 1
ATOM 1705 O O . PRO A 1 213 ? 9.625 33.5 -7.797 1 42.19 213 PRO A O 1
ATOM 1708 N N . GLU A 1 214 ? 11.203 34.75 -8.633 1 43.66 214 GLU A N 1
ATOM 1709 C CA . GLU A 1 214 ? 10.438 35.594 -9.539 1 43.66 214 GLU A CA 1
ATOM 1710 C C . GLU A 1 214 ? 9.43 34.781 -10.344 1 43.66 214 GLU A C 1
ATOM 1712 O O . GLU A 1 214 ? 8.344 35.281 -10.664 1 43.66 214 GLU A O 1
ATOM 1717 N N . GLU A 1 215 ? 9.625 33.406 -10.547 1 49.94 215 GLU A N 1
ATOM 1718 C CA . GLU A 1 215 ? 8.852 32.781 -11.609 1 49.94 215 GLU A CA 1
ATOM 1719 C C . GLU A 1 215 ? 7.91 31.703 -11.055 1 49.94 215 GLU A C 1
ATOM 1721 O O . GLU A 1 215 ? 7.398 30.875 -11.797 1 49.94 215 GLU A O 1
ATOM 1726 N N . VAL A 1 216 ? 7.629 31.766 -9.742 1 55.59 216 VAL A N 1
ATOM 1727 C CA . VAL A 1 216 ? 6.719 30.734 -9.258 1 55.59 216 VAL A CA 1
ATOM 1728 C C . VAL A 1 216 ? 5.297 31.281 -9.188 1 55.59 216 VAL A C 1
ATOM 1730 O O . VAL A 1 216 ? 5.078 32.375 -8.688 1 55.59 216 VAL A O 1
ATOM 1733 N N . ASN A 1 217 ? 4.387 30.562 -9.828 1 62.59 217 ASN A N 1
ATOM 1734 C CA . ASN A 1 217 ? 2.967 30.875 -9.719 1 62.59 217 ASN A CA 1
ATOM 1735 C C . ASN A 1 217 ? 2.4 30.469 -8.367 1 62.59 217 ASN A C 1
ATOM 1737 O O . ASN A 1 217 ? 2.219 29.281 -8.102 1 62.59 217 ASN A O 1
ATOM 1741 N N . PRO A 1 218 ? 2.32 31.406 -7.445 1 68.56 218 PRO A N 1
ATOM 1742 C CA . PRO A 1 218 ? 1.845 31.078 -6.094 1 68.56 218 PRO A CA 1
ATOM 1743 C C . PRO A 1 218 ? 0.498 30.359 -6.102 1 68.56 218 PRO A C 1
ATOM 1745 O O . PRO A 1 218 ? 0.159 29.672 -5.137 1 68.56 218 PRO A O 1
ATOM 1748 N N . GLU A 1 219 ? -0.194 30.422 -7.16 1 74 219 GLU A N 1
ATOM 1749 C CA . GLU A 1 219 ? -1.527 29.828 -7.223 1 74 219 GLU A CA 1
ATOM 1750 C C . GLU A 1 219 ? -1.452 28.312 -7.379 1 74 219 GLU A C 1
ATOM 1752 O O . GLU A 1 219 ? -2.434 27.609 -7.133 1 74 219 GLU A O 1
ATOM 1757 N N . LYS A 1 220 ? -0.264 27.891 -7.648 1 87.5 220 LYS A N 1
ATOM 1758 C CA . LYS A 1 220 ? -0.1 26.469 -7.871 1 87.5 220 LYS A CA 1
ATOM 1759 C C . LYS A 1 220 ? 0.114 25.719 -6.551 1 87.5 220 LYS A C 1
ATOM 1761 O O . LYS A 1 220 ? 0.221 24.5 -6.535 1 87.5 220 LYS A O 1
ATOM 1766 N N . LEU A 1 221 ? 0.14 26.531 -5.5 1 90.81 221 LEU A N 1
ATOM 1767 C CA . LEU A 1 221 ? 0.293 25.922 -4.184 1 90.81 221 LEU A CA 1
ATOM 1768 C C . LEU A 1 221 ? -0.89 26.266 -3.283 1 90.81 221 LEU A C 1
ATOM 1770 O O . LEU A 1 221 ? -1.31 27.422 -3.215 1 90.81 221 LEU A O 1
ATOM 1774 N N . SER A 1 222 ? -1.41 25.25 -2.656 1 91.12 222 SER A N 1
ATOM 1775 C CA . SER A 1 222 ? -2.455 25.469 -1.661 1 91.12 222 SER A CA 1
ATOM 1776 C C . SER A 1 222 ? -2.232 24.609 -0.422 1 91.12 222 SER A C 1
ATOM 1778 O O . SER A 1 222 ? -1.606 23.547 -0.501 1 91.12 222 SER A O 1
ATOM 1780 N N . LEU A 1 223 ? -2.686 25.109 0.666 1 93.25 223 LEU A N 1
ATOM 1781 C CA . LEU A 1 223 ? -2.738 24.328 1.894 1 93.25 223 LEU A CA 1
ATOM 1782 C C . LEU A 1 223 ? -4.156 23.828 2.162 1 93.25 223 LEU A C 1
ATOM 1784 O O . LEU A 1 223 ? -5.125 24.547 1.91 1 93.25 223 LEU A O 1
ATOM 1788 N N . ALA A 1 224 ? -4.25 22.641 2.572 1 93.88 224 ALA A N 1
ATOM 1789 C CA . ALA A 1 224 ? -5.551 22.062 2.912 1 93.88 224 ALA A CA 1
ATOM 1790 C C . ALA A 1 224 ? -5.566 21.547 4.344 1 93.88 224 ALA A C 1
ATOM 1792 O O . ALA A 1 224 ? -4.578 20.969 4.812 1 93.88 224 ALA A O 1
ATOM 1793 N N . LEU A 1 225 ? -6.723 21.734 4.996 1 91.06 225 LEU A N 1
ATOM 1794 C CA . LEU A 1 225 ? -6.848 21.266 6.371 1 91.06 225 LEU A CA 1
ATOM 1795 C C . LEU A 1 225 ? -7.094 19.75 6.406 1 91.06 225 LEU A C 1
ATOM 1797 O O . LEU A 1 225 ? -8 19.25 5.738 1 91.06 225 LEU A O 1
ATOM 1801 N N . GLU A 1 226 ? -6.359 19.031 7.195 1 92.12 226 GLU A N 1
ATOM 1802 C CA . GLU A 1 226 ? -6.324 17.578 7.219 1 92.12 226 GLU A CA 1
ATOM 1803 C C . GLU A 1 226 ? -7.707 17 7.5 1 92.12 226 GLU A C 1
ATOM 1805 O O . GLU A 1 226 ? -8.164 16.094 6.793 1 92.12 226 GLU A O 1
ATOM 1810 N N . PRO A 1 227 ? -8.469 17.516 8.453 1 87.44 227 PRO A N 1
ATOM 1811 C CA . PRO A 1 227 ? -9.766 16.875 8.719 1 87.44 227 PRO A CA 1
ATOM 1812 C C . PRO A 1 227 ? -10.742 17.016 7.555 1 87.44 227 PRO A C 1
ATOM 1814 O O . PRO A 1 227 ? -11.57 16.141 7.328 1 87.44 227 PRO A O 1
ATOM 1817 N N . GLU A 1 228 ? -10.648 18.094 6.863 1 90.56 228 GLU A N 1
ATOM 1818 C CA . GLU A 1 228 ? -11.516 18.312 5.711 1 90.56 228 GLU A CA 1
ATOM 1819 C C . GLU A 1 228 ? -11.156 17.359 4.562 1 90.56 228 GLU A C 1
ATOM 1821 O O . GLU A 1 228 ? -12.039 16.875 3.855 1 90.56 228 GLU A O 1
ATOM 1826 N N . CYS A 1 229 ? -9.891 17.203 4.445 1 94.75 229 CYS A N 1
ATOM 1827 C CA . CYS A 1 229 ? -9.43 16.234 3.453 1 94.75 229 CYS A CA 1
ATOM 1828 C C . CYS A 1 229 ? -9.93 14.836 3.781 1 94.75 229 CYS A C 1
ATOM 1830 O O . CYS A 1 229 ? -10.438 14.133 2.904 1 94.75 229 CYS A O 1
ATOM 1832 N N . ALA A 1 230 ? -9.797 14.516 5.023 1 93.44 230 ALA A N 1
ATOM 1833 C CA . ALA A 1 230 ? -10.281 13.211 5.461 1 93.44 230 ALA A CA 1
ATOM 1834 C C . ALA A 1 230 ? -11.789 13.078 5.234 1 93.44 230 ALA A C 1
ATOM 1836 O O . ALA A 1 230 ? -12.273 12.008 4.871 1 93.44 230 ALA A O 1
ATOM 1837 N N . ALA A 1 231 ? -12.492 14.125 5.41 1 90.94 231 ALA A N 1
ATOM 1838 C CA . ALA A 1 231 ? -13.945 14.125 5.301 1 90.94 231 ALA A CA 1
ATOM 1839 C C . ALA A 1 231 ? -14.391 13.867 3.865 1 90.94 231 ALA A C 1
ATOM 1841 O O . ALA A 1 231 ? -15.242 13.008 3.615 1 90.94 231 ALA A O 1
ATOM 1842 N N . ILE A 1 232 ? -13.859 14.617 2.967 1 92.62 232 ILE A N 1
ATOM 1843 C CA . ILE A 1 232 ? -14.297 14.484 1.582 1 92.62 232 ILE A CA 1
ATOM 1844 C C . ILE A 1 232 ? -13.961 13.086 1.063 1 92.62 232 ILE A C 1
ATOM 1846 O O . ILE A 1 232 ? -14.75 12.484 0.331 1 92.62 232 ILE A O 1
ATOM 1850 N N . TYR A 1 233 ? -12.828 12.531 1.415 1 93.81 233 TYR A N 1
ATOM 1851 C CA . TYR A 1 233 ? -12.461 11.188 0.989 1 93.81 233 TYR A CA 1
ATOM 1852 C C . TYR A 1 233 ? -13.406 10.148 1.576 1 93.81 233 TYR A C 1
ATOM 1854 O O . TYR A 1 233 ? -13.914 9.289 0.856 1 93.81 233 TYR A O 1
ATOM 1862 N N . SER A 1 234 ? -13.539 10.227 2.908 1 91.06 234 SER A N 1
ATOM 1863 C CA . SER A 1 234 ? -14.32 9.211 3.605 1 91.06 234 SER A CA 1
ATOM 1864 C C . SER A 1 234 ? -15.75 9.156 3.088 1 91.06 234 SER A C 1
ATOM 1866 O O . SER A 1 234 ? -16.312 8.078 2.875 1 91.06 234 SER A O 1
ATOM 1868 N N . GLN A 1 235 ? -16.281 10.281 2.857 1 87.44 235 GLN A N 1
ATOM 1869 C CA . GLN A 1 235 ? -17.641 10.359 2.344 1 87.44 235 GLN A CA 1
ATOM 1870 C C . GLN A 1 235 ? -17.734 9.82 0.917 1 87.44 235 GLN A C 1
ATOM 1872 O O . GLN A 1 235 ? -18.609 9.023 0.599 1 87.44 235 GLN A O 1
ATOM 1877 N N . ALA A 1 236 ? -16.828 10.312 0.123 1 87.19 236 ALA A N 1
ATOM 1878 C CA . ALA A 1 236 ? -16.844 9.898 -1.278 1 87.19 236 ALA A CA 1
ATOM 1879 C C . ALA A 1 236 ? -16.625 8.391 -1.409 1 87.19 236 ALA A C 1
ATOM 1881 O O . ALA A 1 236 ? -17.297 7.73 -2.205 1 87.19 236 ALA A O 1
ATOM 1882 N N . ALA A 1 237 ? -15.648 7.934 -0.691 1 85.06 237 ALA A N 1
ATOM 1883 C CA . ALA A 1 237 ? -15.344 6.508 -0.74 1 85.06 237 ALA A CA 1
ATOM 1884 C C . ALA A 1 237 ? -16.531 5.672 -0.294 1 85.06 237 ALA A C 1
ATOM 1886 O O . ALA A 1 237 ? -16.891 4.68 -0.938 1 85.06 237 ALA A O 1
ATOM 1887 N N . SER A 1 238 ? -17.156 6.059 0.781 1 85.12 238 SER A N 1
ATOM 1888 C CA . SER A 1 238 ? -18.281 5.324 1.331 1 85.12 238 SER A CA 1
ATOM 1889 C C . SER A 1 238 ? -19.5 5.414 0.411 1 85.12 238 SER A C 1
ATOM 1891 O O . SER A 1 238 ? -20.203 4.422 0.21 1 85.12 238 SER A O 1
ATOM 1893 N N . LYS A 1 239 ? -19.719 6.582 -0.108 1 82.69 239 LYS A N 1
ATOM 1894 C CA . LYS A 1 239 ? -20.844 6.773 -1.016 1 82.69 239 LYS A CA 1
ATOM 1895 C C . LYS A 1 239 ? -20.656 5.973 -2.303 1 82.69 239 LYS A C 1
ATOM 1897 O O . LYS A 1 239 ? -21.609 5.402 -2.832 1 82.69 239 LYS A O 1
ATOM 1902 N N . LYS A 1 240 ? -19.516 6.07 -2.812 1 80.19 240 LYS A N 1
ATOM 1903 C CA . LYS A 1 240 ? -19.219 5.316 -4.027 1 80.19 240 LYS A CA 1
ATOM 1904 C C . LYS A 1 240 ? -19.422 3.818 -3.805 1 80.19 240 LYS A C 1
ATOM 1906 O O . LYS A 1 240 ? -20.016 3.135 -4.645 1 80.19 240 LYS A O 1
ATOM 1911 N N . GLU A 1 241 ? -18.938 3.369 -2.764 1 78.75 241 GLU A N 1
ATOM 1912 C CA . GLU A 1 241 ? -19.109 1.962 -2.412 1 78.75 241 GLU A CA 1
ATOM 1913 C C . GLU A 1 241 ? -20.578 1.601 -2.254 1 78.75 241 GLU A C 1
ATOM 1915 O O . GLU A 1 241 ? -21.016 0.55 -2.725 1 78.75 241 GLU A O 1
ATOM 1920 N N . ALA A 1 242 ? -21.266 2.428 -1.617 1 79 242 ALA A N 1
ATOM 1921 C CA . ALA A 1 242 ? -22.688 2.211 -1.392 1 79 242 ALA A CA 1
ATOM 1922 C C . ALA A 1 242 ? -23.453 2.209 -2.709 1 79 242 ALA A C 1
ATOM 1924 O O . ALA A 1 242 ? -24.344 1.375 -2.918 1 79 242 ALA A O 1
ATOM 1925 N N . GLU A 1 243 ? -23.156 3.154 -3.5 1 77.25 243 GLU A N 1
ATOM 1926 C CA . GLU A 1 243 ? -23.828 3.279 -4.785 1 77.25 243 GLU A CA 1
ATOM 1927 C C . GLU A 1 243 ? -23.578 2.061 -5.664 1 77.25 243 GLU A C 1
ATOM 1929 O O . GLU A 1 243 ? -24.5 1.54 -6.297 1 77.25 243 GLU A O 1
ATOM 1934 N N . GLN A 1 244 ? -22.391 1.742 -5.711 1 73.25 244 GLN A N 1
ATOM 1935 C CA . GLN A 1 244 ? -22.031 0.575 -6.512 1 73.25 244 GLN A CA 1
ATOM 1936 C C . GLN A 1 244 ? -22.766 -0.675 -6.012 1 73.25 244 GLN A C 1
ATOM 1938 O O . GLN A 1 244 ? -23.25 -1.472 -6.812 1 73.25 244 GLN A O 1
ATOM 1943 N N . TYR A 1 245 ? -22.844 -0.76 -4.797 1 74.62 245 TYR A N 1
ATOM 1944 C CA . TYR A 1 245 ? -23.516 -1.909 -4.199 1 74.62 245 TYR A CA 1
ATOM 1945 C C . TYR A 1 245 ? -25.016 -1.854 -4.449 1 74.62 245 TYR A C 1
ATOM 1947 O O . TYR A 1 245 ? -25.641 -2.875 -4.746 1 74.62 245 TYR A O 1
ATOM 1955 N N . LYS A 1 246 ? -25.547 -0.724 -4.328 1 76.31 246 LYS A N 1
ATOM 1956 C CA . LYS A 1 246 ? -26.969 -0.531 -4.559 1 76.31 246 LYS A CA 1
ATOM 1957 C C . LYS A 1 246 ? -27.344 -0.91 -5.988 1 76.31 246 LYS A C 1
ATOM 1959 O O . LYS A 1 246 ? -28.391 -1.519 -6.219 1 76.31 246 LYS A O 1
ATOM 1964 N N . ASN A 1 247 ? -26.516 -0.438 -6.816 1 71.69 247 ASN A N 1
ATOM 1965 C CA . ASN A 1 247 ? -26.797 -0.664 -8.234 1 71.69 247 ASN A CA 1
ATOM 1966 C C . ASN A 1 247 ? -26.766 -2.148 -8.578 1 71.69 247 ASN A C 1
ATOM 1968 O O . ASN A 1 247 ? -27.469 -2.59 -9.5 1 71.69 247 ASN A O 1
ATOM 1972 N N . ALA A 1 248 ? -26.062 -2.814 -7.797 1 64.12 248 ALA A N 1
ATOM 1973 C CA . ALA A 1 248 ? -25.922 -4.238 -8.086 1 64.12 248 ALA A CA 1
ATOM 1974 C C . ALA A 1 248 ? -26.828 -5.07 -7.188 1 64.12 248 ALA A C 1
ATOM 1976 O O . ALA A 1 248 ? -26.938 -6.285 -7.363 1 64.12 248 ALA A O 1
ATOM 1977 N N . ALA A 1 249 ? -27.422 -4.359 -6.219 1 69.25 249 ALA A N 1
ATOM 1978 C CA . ALA A 1 249 ? -28.219 -5.047 -5.215 1 69.25 249 ALA A CA 1
ATOM 1979 C C . ALA A 1 249 ? -29.453 -5.684 -5.84 1 69.25 249 ALA A C 1
ATOM 1981 O O . ALA A 1 249 ? -30.031 -5.137 -6.785 1 69.25 249 ALA A O 1
ATOM 1982 N N . THR A 1 250 ? -29.672 -6.883 -5.414 1 64.69 250 THR A N 1
ATOM 1983 C CA . THR A 1 250 ? -30.812 -7.609 -5.957 1 64.69 250 THR A CA 1
ATOM 1984 C C . THR A 1 250 ? -32.031 -7.469 -5.047 1 64.69 250 THR A C 1
ATOM 1986 O O . THR A 1 250 ? -33.125 -7.879 -5.41 1 64.69 250 THR A O 1
ATOM 1989 N N . SER A 1 251 ? -31.703 -6.945 -3.82 1 72.69 251 SER A N 1
ATOM 1990 C CA . SER A 1 251 ? -32.844 -6.812 -2.902 1 72.69 251 SER A CA 1
ATOM 1991 C C . SER A 1 251 ? -32.906 -5.414 -2.303 1 72.69 251 SER A C 1
ATOM 1993 O O . SER A 1 251 ? -31.875 -4.727 -2.203 1 72.69 251 SER A O 1
ATOM 1995 N N . LYS A 1 252 ? -34.219 -4.992 -2.061 1 74.69 252 LYS A N 1
ATOM 1996 C CA . LYS A 1 252 ? -34.469 -3.711 -1.405 1 74.69 252 LYS A CA 1
ATOM 1997 C C . LYS A 1 252 ? -33.781 -3.652 -0.042 1 74.69 252 LYS A C 1
ATOM 1999 O O . LYS A 1 252 ? -33.312 -2.594 0.377 1 74.69 252 LYS A O 1
ATOM 2004 N N . ASP A 1 253 ? -33.656 -4.758 0.66 1 75.56 253 ASP A N 1
ATOM 2005 C CA . ASP A 1 253 ? -33.062 -4.828 1.988 1 75.56 253 ASP A CA 1
ATOM 2006 C C . ASP A 1 253 ? -31.578 -4.531 1.929 1 75.56 253 ASP A C 1
ATOM 2008 O O . ASP A 1 253 ? -31.031 -3.844 2.797 1 75.56 253 ASP A O 1
ATOM 2012 N N . GLU A 1 254 ? -31 -4.961 0.888 1 73.31 254 GLU A N 1
ATOM 2013 C CA . GLU A 1 254 ? -29.562 -4.711 0.697 1 73.31 254 GLU A CA 1
ATOM 2014 C C . GLU A 1 254 ? -29.281 -3.225 0.508 1 73.31 254 GLU A C 1
ATOM 2016 O O . GLU A 1 254 ? -28.312 -2.693 1.055 1 73.31 254 GLU A O 1
ATOM 2021 N N . VAL A 1 255 ? -30.109 -2.672 -0.195 1 73.81 255 VAL A N 1
ATOM 2022 C CA . VAL A 1 255 ? -29.984 -1.251 -0.501 1 73.81 255 VAL A CA 1
ATOM 2023 C C . VAL A 1 255 ? -30.188 -0.427 0.767 1 73.81 255 VAL A C 1
ATOM 2025 O O . VAL A 1 255 ? -29.406 0.489 1.054 1 73.81 255 VAL A O 1
ATOM 2028 N N . GLU A 1 256 ? -31.234 -0.751 1.497 1 75.12 256 GLU A N 1
ATOM 2029 C CA . GLU A 1 256 ? -31.578 -0.001 2.703 1 75.12 256 GLU A CA 1
ATOM 2030 C C . GLU A 1 256 ? -30.469 -0.103 3.744 1 75.12 256 GLU A C 1
ATOM 2032 O O . GLU A 1 256 ? -30.188 0.863 4.457 1 75.12 256 GLU A O 1
ATOM 2037 N N . GLU A 1 257 ? -29.906 -1.158 3.789 1 73.12 257 GLU A N 1
ATOM 2038 C CA . GLU A 1 257 ? -28.844 -1.384 4.766 1 73.12 257 GLU A CA 1
ATOM 2039 C C . GLU A 1 257 ? -27.641 -0.484 4.492 1 73.12 257 GLU A C 1
ATOM 2041 O O . GLU A 1 257 ? -27.047 0.061 5.422 1 73.12 257 GLU A O 1
ATOM 2046 N N . VAL A 1 258 ? -27.359 -0.352 3.303 1 74.31 258 VAL A N 1
ATOM 2047 C CA . VAL A 1 258 ? -26.188 0.434 2.932 1 74.31 258 VAL A CA 1
ATOM 2048 C C . VAL A 1 258 ? -26.5 1.923 3.07 1 74.31 258 VAL A C 1
ATOM 2050 O O . VAL A 1 258 ? -25.656 2.697 3.537 1 74.31 258 VAL A O 1
ATOM 2053 N N . VAL A 1 259 ? -27.641 2.301 2.701 1 71.31 259 VAL A N 1
ATOM 2054 C CA . VAL A 1 259 ? -28.062 3.697 2.734 1 71.31 259 VAL A CA 1
ATOM 2055 C C . VAL A 1 259 ? -28.156 4.176 4.184 1 71.31 259 VAL A C 1
ATOM 2057 O O . VAL A 1 259 ? -27.797 5.316 4.492 1 71.31 259 VAL A O 1
ATOM 2060 N N . ALA A 1 260 ? -28.531 3.287 4.945 1 70.19 260 ALA A N 1
ATOM 2061 C CA . ALA A 1 260 ? -28.734 3.641 6.348 1 70.19 260 ALA A CA 1
ATOM 2062 C C . ALA A 1 260 ? -27.406 3.979 7.02 1 70.19 260 ALA A C 1
ATOM 2064 O O . ALA A 1 260 ? -27.375 4.727 8 1 70.19 260 ALA A O 1
ATOM 2065 N N . LYS A 1 261 ? -26.5 3.539 6.426 1 72.06 261 LYS A N 1
ATOM 2066 C CA . LYS A 1 261 ? -25.188 3.752 7.023 1 72.06 261 LYS A CA 1
ATOM 2067 C C . LYS A 1 261 ? -24.609 5.105 6.617 1 72.06 261 LYS A C 1
ATOM 2069 O O . LYS A 1 261 ? -23.703 5.621 7.273 1 72.06 261 LYS A O 1
ATOM 2074 N N . LEU A 1 262 ? -25.188 5.527 5.547 1 77.62 262 LEU A N 1
ATOM 2075 C CA . LEU A 1 262 ? -24.656 6.785 5.035 1 77.62 262 LEU A CA 1
ATOM 2076 C C . LEU A 1 262 ? -25.469 7.969 5.551 1 77.62 262 LEU A C 1
ATOM 2078 O O . LEU A 1 262 ? -26.672 8.055 5.301 1 77.62 262 LEU A O 1
ATOM 2082 N N . GLY A 1 263 ? -24.969 8.633 6.539 1 71.31 263 GLY A N 1
ATOM 2083 C CA . GLY A 1 263 ? -25.703 9.766 7.09 1 71.31 263 GLY A CA 1
ATOM 2084 C C . GLY A 1 263 ? -25.344 11.078 6.426 1 71.31 263 GLY A C 1
ATOM 2085 O O . GLY A 1 263 ? -24.406 11.148 5.625 1 71.31 263 GLY A O 1
ATOM 2086 N N . LYS A 1 264 ? -26.234 12.016 6.715 1 80.19 264 LYS A N 1
ATOM 2087 C CA . LYS A 1 264 ? -26.031 13.359 6.188 1 80.19 264 LYS A CA 1
ATOM 2088 C C . LYS A 1 264 ? -25.094 14.164 7.086 1 80.19 264 LYS A C 1
ATOM 2090 O O . LYS A 1 264 ? -24.547 15.18 6.664 1 80.19 264 LYS A O 1
ATOM 2095 N N . GLY A 1 265 ? -25.031 13.797 8.305 1 87.5 265 GLY A N 1
ATOM 2096 C CA . GLY A 1 265 ? -24.078 14.359 9.258 1 87.5 265 GLY A CA 1
ATOM 2097 C C . GLY A 1 265 ? -23.062 13.344 9.734 1 87.5 265 GLY A C 1
ATOM 2098 O O . GLY A 1 265 ? -23.422 12.227 10.117 1 87.5 265 GLY A O 1
ATOM 2099 N N . TYR A 1 266 ? -21.844 13.734 9.656 1 89.88 266 TYR A N 1
ATOM 2100 C CA . TYR A 1 266 ? -20.828 12.781 10.07 1 89.88 266 TYR A CA 1
ATOM 2101 C C . TYR A 1 266 ? -19.672 13.484 10.773 1 89.88 266 TYR A C 1
ATOM 2103 O O . TYR A 1 266 ? -19.438 14.68 10.562 1 89.88 266 TYR A O 1
ATOM 2111 N N . MET A 1 267 ? -19.047 12.766 11.617 1 92.25 267 MET A N 1
ATOM 2112 C CA . MET A 1 267 ? -17.859 13.188 12.375 1 92.25 267 MET A CA 1
ATOM 2113 C C . MET A 1 267 ? -16.609 12.469 11.883 1 92.25 267 MET A C 1
ATOM 2115 O O . MET A 1 267 ? -16.656 11.273 11.578 1 92.25 267 MET A O 1
ATOM 2119 N N . ILE A 1 268 ? -15.562 13.258 11.789 1 93.12 268 ILE A N 1
ATOM 2120 C CA . ILE A 1 268 ? -14.266 12.688 11.445 1 93.12 268 ILE A CA 1
ATOM 2121 C C . ILE A 1 268 ? -13.375 12.641 12.68 1 93.12 268 ILE A C 1
ATOM 2123 O O . ILE A 1 268 ? -13.133 13.664 13.32 1 93.12 268 ILE A O 1
ATOM 2127 N N . ILE A 1 269 ? -12.938 11.5 13.023 1 93.44 269 ILE A N 1
ATOM 2128 C CA . ILE A 1 269 ? -11.906 11.344 14.039 1 93.44 269 ILE A CA 1
ATOM 2129 C C . ILE A 1 269 ? -10.586 10.93 13.383 1 93.44 269 ILE A C 1
ATOM 2131 O O . ILE A 1 269 ? -10.398 9.758 13.047 1 93.44 269 ILE A O 1
ATOM 2135 N N . ASP A 1 270 ? -9.758 11.844 13.258 1 91.38 270 ASP A N 1
ATOM 2136 C CA . ASP A 1 270 ? -8.422 11.586 12.719 1 91.38 270 ASP A CA 1
ATOM 2137 C C . ASP A 1 270 ? -7.402 11.398 13.844 1 91.38 270 ASP A C 1
ATOM 2139 O O . ASP A 1 270 ? -6.977 12.375 14.469 1 91.38 270 ASP A O 1
ATOM 2143 N N . ALA A 1 271 ? -7.09 10.203 14.07 1 90.44 271 ALA A N 1
ATOM 2144 C CA . ALA A 1 271 ? -6.078 9.883 15.078 1 90.44 271 ALA A CA 1
ATOM 2145 C C . ALA A 1 271 ? -4.836 9.273 14.43 1 90.44 271 ALA A C 1
ATOM 2147 O O . ALA A 1 271 ? -4.82 8.086 14.094 1 90.44 271 ALA A O 1
ATOM 2148 N N . GLY A 1 272 ? -3.842 10.086 14.273 1 87.62 272 GLY A N 1
ATOM 2149 C CA . GLY A 1 272 ? -2.578 9.633 13.719 1 87.62 272 GLY A CA 1
ATOM 2150 C C . GLY A 1 272 ? -1.508 9.406 14.773 1 87.62 272 GLY A C 1
ATOM 2151 O O . GLY A 1 272 ? -1.812 9.008 15.898 1 87.62 272 GLY A O 1
ATOM 2152 N N . GLY A 1 273 ? -0.345 9.562 14.367 1 83.06 273 GLY A N 1
ATOM 2153 C CA . GLY A 1 273 ? 0.76 9.391 15.297 1 83.06 273 GLY A CA 1
ATOM 2154 C C . GLY A 1 273 ? 0.879 10.523 16.297 1 83.06 273 GLY A C 1
ATOM 2155 O O . GLY A 1 273 ? 1.163 10.289 17.469 1 83.06 273 GLY A O 1
ATOM 2156 N N . GLY A 1 274 ? 0.62 11.695 15.883 1 79.31 274 GLY A N 1
ATOM 2157 C CA . GLY A 1 274 ? 0.894 12.828 16.75 1 79.31 274 GLY A CA 1
ATOM 2158 C C . GLY A 1 274 ? -0.356 13.422 17.375 1 79.31 274 GLY A C 1
ATOM 2159 O O . GLY A 1 274 ? -0.386 13.703 18.562 1 79.31 274 GLY A O 1
ATOM 2160 N N . THR A 1 275 ? -1.331 13.602 16.547 1 79.38 275 THR A N 1
ATOM 2161 C CA . THR A 1 275 ? -2.482 14.359 17.031 1 79.38 275 THR A CA 1
ATOM 2162 C C . THR A 1 275 ? -3.777 13.594 16.766 1 79.38 275 THR A C 1
ATOM 2164 O O . THR A 1 275 ? -3.816 12.695 15.922 1 79.38 275 THR A O 1
ATOM 2167 N N . VAL A 1 276 ? -4.711 13.859 17.609 1 85.5 276 VAL A N 1
ATOM 2168 C CA . VAL A 1 276 ? -6.098 13.469 17.375 1 85.5 276 VAL A CA 1
ATOM 2169 C C . VAL A 1 276 ? -6.93 14.703 17.031 1 85.5 276 VAL A C 1
ATOM 2171 O O . VAL A 1 276 ? -6.973 15.664 17.812 1 85.5 276 VAL A O 1
ATOM 2174 N N . ASP A 1 277 ? -7.469 14.68 15.844 1 85.19 277 ASP A N 1
ATOM 2175 C CA . ASP A 1 277 ? -8.297 15.789 15.383 1 85.19 277 ASP A CA 1
ATOM 2176 C C . ASP A 1 277 ? -9.727 15.336 15.109 1 85.19 277 ASP A C 1
ATOM 2178 O O . ASP A 1 277 ? -9.945 14.328 14.422 1 85.19 277 ASP A O 1
ATOM 2182 N N . ILE A 1 278 ? -10.648 16.094 15.688 1 88.56 278 ILE A N 1
ATOM 2183 C CA . ILE A 1 278 ? -12.055 15.75 15.523 1 88.56 278 ILE A CA 1
ATOM 2184 C C . ILE A 1 278 ? -12.812 16.922 14.906 1 88.56 278 ILE A C 1
ATOM 2186 O O . ILE A 1 278 ? -12.695 18.062 15.375 1 88.56 278 ILE A O 1
ATOM 2190 N N . THR A 1 279 ? -13.508 16.688 13.852 1 87.69 279 THR A N 1
ATOM 2191 C CA . THR A 1 279 ? -14.398 17.656 13.227 1 87.69 279 THR A CA 1
ATOM 2192 C C . THR A 1 279 ? -15.719 17 12.836 1 87.69 279 THR A C 1
ATOM 2194 O O . THR A 1 279 ? -15.797 15.781 12.695 1 87.69 279 THR A O 1
ATOM 2197 N N . ALA A 1 280 ? -16.672 17.797 12.727 1 89.44 280 ALA A N 1
ATOM 2198 C CA . ALA A 1 280 ? -17.984 17.312 12.297 1 89.44 280 ALA A CA 1
ATOM 2199 C C . ALA A 1 280 ? -18.5 18.125 11.109 1 89.44 280 ALA A C 1
ATOM 2201 O O . ALA A 1 280 ? -18.312 19.344 11.047 1 89.44 280 ALA A O 1
ATOM 2202 N N . GLN A 1 281 ? -19.094 17.422 10.234 1 89.5 281 GLN A N 1
ATOM 2203 C CA . GLN A 1 281 ? -19.641 18.031 9.023 1 89.5 281 GLN A CA 1
ATOM 2204 C C . GLN A 1 281 ? -21.109 17.656 8.836 1 89.5 281 GLN A C 1
ATOM 2206 O O . GLN A 1 281 ? -21.531 16.547 9.203 1 89.5 281 GLN A O 1
ATOM 2211 N N . VAL A 1 282 ? -21.844 18.562 8.227 1 88.56 282 VAL A N 1
ATOM 2212 C CA . VAL A 1 282 ? -23.234 18.312 7.852 1 88.56 282 VAL A CA 1
ATOM 2213 C C . VAL A 1 282 ? -23.438 18.641 6.375 1 88.56 282 VAL A C 1
ATOM 2215 O O . VAL A 1 282 ? -23.016 19.703 5.902 1 88.56 282 VAL A O 1
ATOM 2218 N N . GLU A 1 283 ? -24 17.766 5.734 1 88.56 283 GLU A N 1
ATOM 2219 C CA . GLU A 1 283 ? -24.312 18 4.328 1 88.56 283 GLU A CA 1
ATOM 2220 C C . GLU A 1 283 ? -25.375 19.078 4.164 1 88.56 283 GLU A C 1
ATOM 2222 O O . GLU A 1 283 ? -26.328 19.141 4.945 1 88.56 283 GLU A O 1
ATOM 2227 N N . VAL A 1 284 ? -25.109 19.891 3.213 1 87.5 284 VAL A N 1
ATOM 2228 C CA . VAL A 1 284 ? -26.062 20.969 2.969 1 87.5 284 VAL A CA 1
ATOM 2229 C C . VAL A 1 284 ? -26.812 20.703 1.657 1 87.5 284 VAL A C 1
ATOM 2231 O O . VAL A 1 284 ? -26.359 19.906 0.829 1 87.5 284 VAL A O 1
ATOM 2234 N N . LYS A 1 285 ? -27.906 21.375 1.573 1 82.12 285 LYS A N 1
ATOM 2235 C CA . LYS A 1 285 ? -28.703 21.281 0.345 1 82.12 285 LYS A CA 1
ATOM 2236 C C . LYS A 1 285 ? -27.906 21.812 -0.852 1 82.12 285 LYS A C 1
ATOM 2238 O O . LYS A 1 285 ? -27.312 22.891 -0.785 1 82.12 285 LYS A O 1
ATOM 2243 N N . GLY A 1 286 ? -27.812 21.219 -1.963 1 77.31 286 GLY A N 1
ATOM 2244 C CA . GLY A 1 286 ? -27.078 21.625 -3.152 1 77.31 286 GLY A CA 1
ATOM 2245 C C . GLY A 1 286 ? -25.703 20.984 -3.252 1 77.31 286 GLY A C 1
ATOM 2246 O O . GLY A 1 286 ? -24.984 21.203 -4.23 1 77.31 286 GLY A O 1
ATOM 2247 N N . GLY A 1 287 ? -25.328 20.344 -2.291 1 80.94 287 GLY A N 1
ATOM 2248 C CA . GLY A 1 287 ? -24.062 19.625 -2.346 1 80.94 287 GLY A CA 1
ATOM 2249 C C . GLY A 1 287 ? -23 20.25 -1.468 1 80.94 287 GLY A C 1
ATOM 2250 O O . GLY A 1 287 ? -23.031 21.453 -1.187 1 80.94 287 GLY A O 1
ATOM 2251 N N . GLY A 1 288 ? -22.141 19.5 -0.935 1 87.25 288 GLY A N 1
ATOM 2252 C CA . GLY A 1 288 ? -21.078 19.969 -0.069 1 87.25 288 GLY A CA 1
ATOM 2253 C C . GLY A 1 288 ? -21.391 19.828 1.407 1 87.25 288 GLY A C 1
ATOM 2254 O O . GLY A 1 288 ? -22.375 19.188 1.776 1 87.25 288 GLY A O 1
ATOM 2255 N N . VAL A 1 289 ? -20.453 20.5 2.236 1 90.56 289 VAL A N 1
ATOM 2256 C CA . VAL A 1 289 ? -20.641 20.312 3.672 1 90.56 289 VAL A CA 1
ATOM 2257 C C . VAL A 1 289 ? -20.328 21.625 4.406 1 90.56 289 VAL A C 1
ATOM 2259 O O . VAL A 1 289 ? -19.609 22.484 3.885 1 90.56 289 VAL A O 1
ATOM 2262 N N . GLU A 1 290 ? -20.984 21.75 5.5 1 90.19 290 GLU A N 1
ATOM 2263 C CA . GLU A 1 290 ? -20.594 22.75 6.496 1 90.19 290 GLU A CA 1
ATOM 2264 C C . GLU A 1 290 ? -19.844 22.109 7.66 1 90.19 290 GLU A C 1
ATOM 2266 O O . GLU A 1 290 ? -20.297 21.109 8.211 1 90.19 290 GLU A O 1
ATOM 2271 N N . VAL A 1 291 ? -18.688 22.656 7.906 1 89.5 291 VAL A N 1
ATOM 2272 C CA . VAL A 1 291 ? -17.953 22.219 9.094 1 89.5 291 VAL A CA 1
ATOM 2273 C C . VAL A 1 291 ? -18.5 22.938 10.328 1 89.5 291 VAL A C 1
ATOM 2275 O O . VAL A 1 291 ? -18.219 24.109 10.547 1 89.5 291 VAL A O 1
ATOM 2278 N N . VAL A 1 292 ? -19.141 22.219 11.172 1 86.25 292 VAL A N 1
ATOM 2279 C CA . VAL A 1 292 ? -20.016 22.859 12.141 1 86.25 292 VAL A CA 1
ATOM 2280 C C . VAL A 1 292 ? -19.359 22.859 13.523 1 86.25 292 VAL A C 1
ATOM 2282 O O . VAL A 1 292 ? -19.922 23.375 14.484 1 86.25 292 VAL A O 1
ATOM 2285 N N . THR A 1 293 ? -18.25 22.297 13.609 1 83.94 293 THR A N 1
ATOM 2286 C CA . THR A 1 293 ? -17.562 22.297 14.898 1 83.94 293 THR A CA 1
ATOM 2287 C C . THR A 1 293 ? -16.234 23.031 14.812 1 83.94 293 THR A C 1
ATOM 2289 O O . THR A 1 293 ? -15.586 23.031 13.758 1 83.94 293 THR A O 1
ATOM 2292 N N . VAL A 1 294 ? -15.945 23.672 15.938 1 81.88 294 VAL A N 1
ATOM 2293 C CA . VAL A 1 294 ? -14.562 24.109 16.109 1 81.88 294 VAL A CA 1
ATOM 2294 C C . VAL A 1 294 ? -13.648 22.891 16.25 1 81.88 294 VAL A C 1
ATOM 2296 O O . VAL A 1 294 ? -13.953 21.969 17 1 81.88 294 VAL A O 1
ATOM 2299 N N . PRO A 1 295 ? -12.672 22.844 15.461 1 78.88 295 PRO A N 1
ATOM 2300 C CA . PRO A 1 295 ? -11.773 21.688 15.555 1 78.88 295 PRO A CA 1
ATOM 2301 C C . PRO A 1 295 ? -11.289 21.438 16.984 1 78.88 295 PRO A C 1
ATOM 2303 O O . PRO A 1 295 ? -10.922 22.375 17.688 1 78.88 295 PRO A O 1
ATOM 2306 N N . ILE A 1 296 ? -11.5 20.172 17.312 1 81.56 296 ILE A N 1
ATOM 2307 C CA . ILE A 1 296 ? -11.031 19.703 18.625 1 81.56 296 ILE A CA 1
ATOM 2308 C C . ILE A 1 296 ? -9.883 18.719 18.438 1 81.56 296 ILE A C 1
ATOM 2310 O O . ILE A 1 296 ? -9.922 17.875 17.547 1 81.56 296 ILE A O 1
ATOM 2314 N N . GLY A 1 297 ? -8.891 18.953 19.203 1 76.69 297 GLY A N 1
ATOM 2315 C CA . GLY A 1 297 ? -7.805 18 19.078 1 76.69 297 GLY A CA 1
ATOM 2316 C C . GLY A 1 297 ? -6.77 18.125 20.188 1 76.69 297 GLY A C 1
ATOM 2317 O O . GLY A 1 297 ? -6.859 19.016 21.031 1 76.69 297 GLY A O 1
ATOM 2318 N N . ASN A 1 298 ? -5.961 17.125 20.297 1 77.94 298 ASN A N 1
ATOM 2319 C CA . ASN A 1 298 ? -4.836 17.125 21.219 1 77.94 298 ASN A CA 1
ATOM 2320 C C . ASN A 1 298 ? -3.656 16.328 20.672 1 77.94 298 ASN A C 1
ATOM 2322 O O . ASN A 1 298 ? -3.709 15.828 19.547 1 77.94 298 ASN A O 1
ATOM 2326 N N . ALA A 1 299 ? -2.625 16.375 21.391 1 76.44 299 ALA A N 1
ATOM 2327 C CA . ALA A 1 299 ? -1.402 15.688 20.969 1 76.44 299 ALA A CA 1
ATOM 2328 C C . ALA A 1 299 ? -1.349 14.266 21.531 1 76.44 299 ALA A C 1
ATOM 2330 O O . ALA A 1 299 ? -0.287 13.797 21.938 1 76.44 299 ALA A O 1
ATOM 2331 N N . LEU A 1 300 ? -2.439 13.625 21.562 1 80.56 300 LEU A N 1
ATOM 2332 C CA . LEU A 1 300 ? -2.453 12.305 22.188 1 80.56 300 LEU A CA 1
ATOM 2333 C C . LEU A 1 300 ? -2.654 11.211 21.141 1 80.56 300 LEU A C 1
ATOM 2335 O O . LEU A 1 300 ? -3.48 10.32 21.328 1 80.56 300 LEU A O 1
ATOM 2339 N N . GLY A 1 301 ? -1.939 11.328 20.141 1 85.81 301 GLY A N 1
ATOM 2340 C CA . GLY A 1 301 ? -1.968 10.297 19.109 1 85.81 301 GLY A CA 1
ATOM 2341 C C . GLY A 1 301 ? -1.072 9.117 19.422 1 85.81 301 GLY A C 1
ATOM 2342 O O . GLY A 1 301 ? -0.758 8.867 20.594 1 85.81 301 GLY A O 1
ATOM 2343 N N . GLY A 1 302 ? -0.708 8.336 18.516 1 86.75 302 GLY A N 1
ATOM 2344 C CA . GLY A 1 302 ? 0.065 7.113 18.672 1 86.75 302 GLY A CA 1
ATOM 2345 C C . GLY A 1 302 ? 1.432 7.348 19.281 1 86.75 302 GLY A C 1
ATOM 2346 O O . GLY A 1 302 ? 1.971 6.473 19.969 1 86.75 302 GLY A O 1
ATOM 2347 N N . THR A 1 303 ? 1.978 8.492 19.094 1 85.5 303 THR A N 1
ATOM 2348 C CA . THR A 1 303 ? 3.305 8.805 19.609 1 85.5 303 THR A CA 1
ATOM 2349 C C . THR A 1 303 ? 3.285 8.867 21.125 1 85.5 303 THR A C 1
ATOM 2351 O O . THR A 1 303 ? 4.277 8.531 21.781 1 85.5 303 THR A O 1
ATOM 2354 N N . GLN A 1 304 ? 2.221 9.258 21.625 1 88.06 304 GLN A N 1
ATOM 2355 C CA . GLN A 1 304 ? 2.102 9.289 23.078 1 88.06 304 GLN A CA 1
ATOM 2356 C C . GLN A 1 304 ? 2.244 7.887 23.672 1 88.06 304 GLN A C 1
ATOM 2358 O O . GLN A 1 304 ? 2.777 7.723 24.766 1 88.06 304 GLN A O 1
ATOM 2363 N N . ILE A 1 305 ? 1.757 6.941 22.969 1 91.88 305 ILE A N 1
ATOM 2364 C CA . ILE A 1 305 ? 1.874 5.555 23.406 1 91.88 305 ILE A CA 1
ATOM 2365 C C . ILE A 1 305 ? 3.344 5.141 23.422 1 91.88 305 ILE A C 1
ATOM 2367 O O . ILE A 1 305 ? 3.791 4.449 24.344 1 91.88 305 ILE A O 1
ATOM 2371 N N . ASN A 1 306 ? 4.027 5.555 22.422 1 90.25 306 ASN A N 1
ATOM 2372 C CA . ASN A 1 306 ? 5.469 5.32 22.375 1 90.25 306 ASN A CA 1
ATOM 2373 C C . ASN A 1 306 ? 6.168 5.98 23.562 1 90.25 306 ASN A C 1
ATOM 2375 O O . ASN A 1 306 ? 7.043 5.375 24.188 1 90.25 306 ASN A O 1
ATOM 2379 N N . GLU A 1 307 ? 5.793 7.211 23.828 1 86.88 307 GLU A N 1
ATOM 2380 C CA . GLU A 1 307 ? 6.395 7.949 24.938 1 86.88 307 GLU A CA 1
ATOM 2381 C C . GLU A 1 307 ? 6.094 7.277 26.266 1 86.88 307 GLU A C 1
ATOM 2383 O O . GLU A 1 307 ? 6.941 7.25 27.156 1 86.88 307 GLU A O 1
ATOM 2388 N N . LYS A 1 308 ? 4.969 6.793 26.375 1 91.56 308 LYS A N 1
ATOM 2389 C CA . LYS A 1 308 ? 4.598 6.086 27.594 1 91.56 308 LYS A CA 1
ATOM 2390 C C . LYS A 1 308 ? 5.445 4.832 27.797 1 91.56 308 LYS A C 1
ATOM 2392 O O . LYS A 1 308 ? 5.867 4.523 28.906 1 91.56 308 LYS A O 1
ATOM 2397 N N . PHE A 1 309 ? 5.645 4.102 26.75 1 94.12 309 PHE A N 1
ATOM 2398 C CA . PHE A 1 309 ? 6.516 2.934 26.812 1 94.12 309 PHE A CA 1
ATOM 2399 C C . PHE A 1 309 ? 7.93 3.332 27.234 1 94.12 309 PHE A C 1
ATOM 2401 O O . PHE A 1 309 ? 8.539 2.686 28.078 1 94.12 309 PHE A O 1
ATOM 2408 N N . SER A 1 310 ? 8.359 4.367 26.562 1 88.94 310 SER A N 1
ATOM 2409 C CA . SER A 1 310 ? 9.688 4.859 26.891 1 88.94 310 SER A CA 1
ATOM 2410 C C . SER A 1 310 ? 9.797 5.238 28.359 1 88.94 310 SER A C 1
ATOM 2412 O O . SER A 1 310 ? 10.789 4.922 29.031 1 88.94 310 SER A O 1
ATOM 2414 N N . SER A 1 311 ? 8.797 5.887 28.844 1 88.81 311 SER A N 1
ATOM 2415 C CA . SER A 1 311 ? 8.773 6.301 30.25 1 88.81 311 SER A CA 1
ATOM 2416 C C . SER A 1 311 ? 8.75 5.09 31.172 1 88.81 311 SER A C 1
ATOM 2418 O O . SER A 1 311 ? 9.453 5.066 32.188 1 88.81 311 SER A O 1
ATOM 2420 N N . ILE A 1 312 ? 7.969 4.117 30.828 1 91 312 ILE A N 1
ATOM 2421 C CA . ILE A 1 312 ? 7.867 2.908 31.641 1 91 312 ILE A CA 1
ATOM 2422 C C . ILE A 1 312 ? 9.203 2.172 31.625 1 91 312 ILE A C 1
ATOM 2424 O O . ILE A 1 312 ? 9.672 1.7 32.656 1 91 312 ILE A O 1
ATOM 2428 N N . PHE A 1 313 ? 9.766 2.066 30.484 1 89.19 313 PHE A N 1
ATOM 2429 C CA . PHE A 1 313 ? 11.047 1.389 30.328 1 89.19 313 PHE A CA 1
ATOM 2430 C C . PHE A 1 313 ? 12.117 2.064 31.188 1 89.19 313 PHE A C 1
ATOM 2432 O O . PHE A 1 313 ? 12.828 1.399 31.938 1 89.19 313 PHE A O 1
ATOM 2439 N N . GLN A 1 314 ? 12.156 3.33 31.078 1 83.19 314 GLN A N 1
ATOM 2440 C CA . GLN A 1 314 ? 13.148 4.09 31.828 1 83.19 314 GLN A CA 1
ATOM 2441 C C . GLN A 1 314 ? 12.891 3.984 33.344 1 83.19 314 GLN A C 1
ATOM 2443 O O . GLN A 1 314 ? 13.82 3.805 34.125 1 83.19 314 GLN A O 1
ATOM 2448 N N . ALA A 1 315 ? 11.711 4.125 33.656 1 85.81 315 ALA A N 1
ATOM 2449 C CA . ALA A 1 315 ? 11.344 4.07 35.062 1 85.81 315 ALA A CA 1
ATOM 2450 C C . ALA A 1 315 ? 11.625 2.691 35.656 1 85.81 315 ALA A C 1
ATOM 2452 O O . ALA A 1 315 ? 11.969 2.568 36.844 1 85.81 315 ALA A O 1
ATOM 2453 N N . SER A 1 316 ? 11.484 1.675 34.875 1 88.12 316 SER A N 1
ATOM 2454 C CA . SER A 1 316 ? 11.617 0.302 35.344 1 88.12 316 SER A CA 1
ATOM 2455 C C . SER A 1 316 ? 13.086 -0.071 35.531 1 88.12 316 SER A C 1
ATOM 2457 O O . SER A 1 316 ? 13.406 -0.911 36.375 1 88.12 316 SER A O 1
ATOM 2459 N N . ILE A 1 317 ? 13.922 0.437 34.719 1 78.25 317 ILE A N 1
ATOM 2460 C CA . ILE A 1 317 ? 15.328 0.074 34.781 1 78.25 317 ILE A CA 1
ATOM 2461 C C . ILE A 1 317 ? 16.078 1.082 35.656 1 78.25 317 ILE A C 1
ATOM 2463 O O . ILE A 1 317 ? 17 0.718 36.375 1 78.25 317 ILE A O 1
ATOM 2467 N N . TYR A 1 318 ? 16.031 2.521 35.125 1 61.22 318 TYR A N 1
ATOM 2468 C CA . TYR A 1 318 ? 16.906 3.539 35.719 1 61.22 318 TYR A CA 1
ATOM 2469 C C . TYR A 1 318 ? 16.391 3.975 37.062 1 61.22 318 TYR A C 1
ATOM 2471 O O . TYR A 1 318 ? 15.203 4.207 37.25 1 61.22 318 TYR A O 1
ATOM 2479 N N . ASP A 1 319 ? 17.016 3.545 38.062 1 49.47 319 ASP A N 1
ATOM 2480 C CA . ASP A 1 319 ? 17.078 4.488 39.156 1 49.47 319 ASP A CA 1
ATOM 2481 C C . ASP A 1 319 ? 17.281 5.914 38.656 1 49.47 319 ASP A C 1
ATOM 2483 O O . ASP A 1 319 ? 17.656 6.125 37.5 1 49.47 319 ASP A O 1
ATOM 2487 N N . LYS A 1 320 ? 17.547 7.129 39.469 1 44.16 320 LYS A N 1
ATOM 2488 C CA . LYS A 1 320 ? 17.75 8.57 39.375 1 44.16 320 LYS A CA 1
ATOM 2489 C C . LYS A 1 320 ? 18.594 8.93 38.125 1 44.16 320 LYS A C 1
ATOM 2491 O O . LYS A 1 320 ? 18.719 10.109 37.781 1 44.16 320 LYS A O 1
ATOM 2496 N N . GLY A 1 321 ? 19.391 8.094 37.406 1 38.81 321 GLY A N 1
ATOM 2497 C CA . GLY A 1 321 ? 20.453 8.531 36.531 1 38.81 321 GLY A CA 1
ATOM 2498 C C . GLY A 1 321 ? 20.047 8.539 35.062 1 38.81 321 GLY A C 1
ATOM 2499 O O . GLY A 1 321 ? 20.891 8.648 34.188 1 38.81 321 GLY A O 1
ATOM 2500 N N . PHE A 1 322 ? 19.031 8.297 34.438 1 41.91 322 PHE A N 1
ATOM 2501 C CA . PHE A 1 322 ? 18.641 8.031 33.062 1 41.91 322 PHE A CA 1
ATOM 2502 C C . PHE A 1 322 ? 18.672 9.312 32.25 1 41.91 322 PHE A C 1
ATOM 2504 O O . PHE A 1 322 ? 18.469 9.273 31.031 1 41.91 322 PHE A O 1
ATOM 2511 N N . SER A 1 323 ? 18.531 10.422 32.781 1 42.28 323 SER A N 1
ATOM 2512 C CA . SER A 1 323 ? 18.609 11.609 31.953 1 42.28 323 SER A CA 1
ATOM 2513 C C . SER A 1 323 ? 19.844 11.57 31.062 1 42.28 323 SER A C 1
ATOM 2515 O O . SER A 1 323 ? 19.953 12.344 30.094 1 42.28 323 SER A O 1
ATOM 2517 N N . SER A 1 324 ? 20.906 10.883 31.453 1 39.28 324 SER A N 1
ATOM 2518 C CA . SER A 1 324 ? 22.25 10.961 30.875 1 39.28 324 SER A CA 1
ATOM 2519 C C . SER A 1 324 ? 22.359 10.109 29.609 1 39.28 324 SER A C 1
ATOM 2521 O O . SER A 1 324 ? 23.406 10.062 28.969 1 39.28 324 SER A O 1
ATOM 2523 N N . PHE A 1 325 ? 21.516 9.281 29.344 1 42.34 325 PHE A N 1
ATOM 2524 C CA . PHE A 1 325 ? 21.734 8.289 28.297 1 42.34 325 PHE A CA 1
ATOM 2525 C C . PHE A 1 325 ? 21.875 8.953 26.938 1 42.34 325 PHE A C 1
ATOM 2527 O O . PHE A 1 325 ? 22.688 8.531 26.109 1 42.34 325 PHE A O 1
ATOM 2534 N N . TYR A 1 326 ? 20.922 9.82 26.609 1 44.44 326 TYR A N 1
ATOM 2535 C CA . TYR A 1 326 ? 21 10.5 25.312 1 44.44 326 TYR A CA 1
ATOM 2536 C C . TYR A 1 326 ? 22.344 11.219 25.172 1 44.44 326 TYR A C 1
ATOM 2538 O O . TYR A 1 326 ? 22.859 11.352 24.062 1 44.44 326 TYR A O 1
ATOM 2546 N N . SER A 1 327 ? 22.859 11.578 26.438 1 43.94 327 SER A N 1
ATOM 2547 C CA . SER A 1 327 ? 24.078 12.391 26.375 1 43.94 327 SER A CA 1
ATOM 2548 C C . SER A 1 327 ? 25.312 11.523 26.266 1 43.94 327 SER A C 1
ATOM 2550 O O . SER A 1 327 ? 26.359 11.969 25.781 1 43.94 327 SER A O 1
ATOM 2552 N N . GLN A 1 328 ? 25.328 10.336 26.938 1 43.81 328 GLN A N 1
ATOM 2553 C CA . GLN A 1 328 ? 26.672 9.773 27.094 1 43.81 328 GLN A CA 1
ATOM 2554 C C . GLN A 1 328 ? 27.125 9.086 25.812 1 43.81 328 GLN A C 1
ATOM 2556 O O . GLN A 1 328 ? 28.328 9.07 25.516 1 43.81 328 GLN A O 1
ATOM 2561 N N . SER A 1 329 ? 26.469 7.891 25.234 1 50.97 329 SER A N 1
ATOM 2562 C CA . SER A 1 329 ? 27 7.312 24 1 50.97 329 SER A CA 1
ATOM 2563 C C . SER A 1 329 ? 25.953 7.336 22.891 1 50.97 329 SER A C 1
ATOM 2565 O O . SER A 1 329 ? 24.797 6.98 23.109 1 50.97 329 SER A O 1
ATOM 2567 N N . ASP A 1 330 ? 26.328 8.07 21.797 1 57.75 330 ASP A N 1
ATOM 2568 C CA . ASP A 1 330 ? 25.609 8.211 20.531 1 57.75 330 ASP A CA 1
ATOM 2569 C C . ASP A 1 330 ? 24.969 6.895 20.109 1 57.75 330 ASP A C 1
ATOM 2571 O O . ASP A 1 330 ? 23.828 6.879 19.641 1 57.75 330 ASP A O 1
ATOM 2575 N N . LYS A 1 331 ? 25.594 5.766 20.625 1 62.41 331 LYS A N 1
ATOM 2576 C CA . LYS A 1 331 ? 25.109 4.461 20.188 1 62.41 331 LYS A CA 1
ATOM 2577 C C . LYS A 1 331 ? 23.906 4.008 21.016 1 62.41 331 LYS A C 1
ATOM 2579 O O . LYS A 1 331 ? 22.953 3.447 20.484 1 62.41 331 LYS A O 1
ATOM 2584 N N . ALA A 1 332 ? 24.016 4.266 22.344 1 64.38 332 ALA A N 1
ATOM 2585 C CA . ALA A 1 332 ? 22.922 3.848 23.219 1 64.38 332 ALA A CA 1
ATOM 2586 C C . ALA A 1 332 ? 21.656 4.648 22.938 1 64.38 332 ALA A C 1
ATOM 2588 O O . ALA A 1 332 ? 20.547 4.094 22.938 1 64.38 332 ALA A O 1
ATOM 2589 N N . GLY A 1 333 ? 21.844 5.941 22.781 1 67.25 333 GLY A N 1
ATOM 2590 C CA . GLY A 1 333 ? 20.703 6.773 22.438 1 67.25 333 GLY A CA 1
ATOM 2591 C C . GLY A 1 333 ? 20 6.336 21.156 1 67.25 333 GLY A C 1
ATOM 2592 O O . GLY A 1 333 ? 18.766 6.246 21.125 1 67.25 333 GLY A O 1
ATOM 2593 N N . ALA A 1 334 ? 20.797 6 20.219 1 67.62 334 ALA A N 1
ATOM 2594 C CA . ALA A 1 334 ? 20.266 5.52 18.953 1 67.62 334 ALA A CA 1
ATOM 2595 C C . ALA A 1 334 ? 19.547 4.188 19.141 1 67.62 334 ALA A C 1
ATOM 2597 O O . ALA A 1 334 ? 18.516 3.939 18.5 1 67.62 334 ALA A O 1
ATOM 2598 N N . ALA A 1 335 ? 20.125 3.408 19.969 1 74.56 335 ALA A N 1
ATOM 2599 C CA . ALA A 1 335 ? 19.531 2.094 20.219 1 74.56 335 ALA A CA 1
ATOM 2600 C C . ALA A 1 335 ? 18.188 2.221 20.906 1 74.56 335 ALA A C 1
ATOM 2602 O O . ALA A 1 335 ? 17.266 1.442 20.641 1 74.56 335 ALA A O 1
ATOM 2603 N N . ILE A 1 336 ? 18.078 3.135 21.797 1 77.38 336 ILE A N 1
ATOM 2604 C CA . ILE A 1 336 ? 16.828 3.346 22.5 1 77.38 336 ILE A CA 1
ATOM 2605 C C . ILE A 1 336 ? 15.766 3.891 21.547 1 77.38 336 ILE A C 1
ATOM 2607 O O . ILE A 1 336 ? 14.602 3.49 21.594 1 77.38 336 ILE A O 1
ATOM 2611 N N . ASP A 1 337 ? 16.188 4.797 20.75 1 75 337 ASP A N 1
ATOM 2612 C CA . ASP A 1 337 ? 15.266 5.316 19.734 1 75 337 ASP A CA 1
ATOM 2613 C C . ASP A 1 337 ? 14.758 4.199 18.828 1 75 337 ASP A C 1
ATOM 2615 O O . ASP A 1 337 ? 13.57 4.148 18.516 1 75 337 ASP A O 1
ATOM 2619 N N . LYS A 1 338 ? 15.656 3.404 18.453 1 77.19 338 LYS A N 1
ATOM 2620 C CA . LYS A 1 338 ? 15.266 2.26 17.625 1 77.19 338 LYS A CA 1
ATOM 2621 C C . LYS A 1 338 ? 14.289 1.355 18.375 1 77.19 338 LYS A C 1
ATOM 2623 O O . LYS A 1 338 ? 13.336 0.841 17.797 1 77.19 338 LYS A O 1
ATOM 2628 N N . LEU A 1 339 ? 14.586 1.154 19.609 1 85 339 LEU A N 1
ATOM 2629 C CA . LEU A 1 339 ? 13.727 0.329 20.453 1 85 339 LEU A CA 1
ATOM 2630 C C . LEU A 1 339 ? 12.312 0.892 20.484 1 85 339 LEU A C 1
ATOM 2632 O O . LEU A 1 339 ? 11.336 0.156 20.297 1 85 339 LEU A O 1
ATOM 2636 N N . VAL A 1 340 ? 12.234 2.139 20.656 1 85.31 340 VAL A N 1
ATOM 2637 C CA . VAL A 1 340 ? 10.945 2.779 20.906 1 85.31 340 VAL A CA 1
ATOM 2638 C C . VAL A 1 340 ? 10.219 2.994 19.578 1 85.31 340 VAL A C 1
ATOM 2640 O O . VAL A 1 340 ? 9.016 2.725 19.484 1 85.31 340 VAL A O 1
ATOM 2643 N N . TYR A 1 341 ? 10.906 3.406 18.641 1 78.44 341 TYR A N 1
ATOM 2644 C CA . TYR A 1 341 ? 10.211 3.93 17.469 1 78.44 341 TYR A CA 1
ATOM 2645 C C . TYR A 1 341 ? 10.258 2.936 16.312 1 78.44 341 TYR A C 1
ATOM 2647 O O . TYR A 1 341 ? 9.633 3.15 15.273 1 78.44 341 TYR A O 1
ATOM 2655 N N . THR A 1 342 ? 10.906 1.903 16.484 1 77.69 342 THR A N 1
ATOM 2656 C CA . THR A 1 342 ? 10.891 0.861 15.469 1 77.69 342 THR A CA 1
ATOM 2657 C C . THR A 1 342 ? 10.352 -0.446 16.047 1 77.69 342 THR A C 1
ATOM 2659 O O . THR A 1 342 ? 9.32 -0.951 15.586 1 77.69 342 THR A O 1
ATOM 2662 N N . GLU A 1 343 ? 11.055 -0.94 17.047 1 82.06 343 GLU A N 1
ATOM 2663 C CA . GLU A 1 343 ? 10.68 -2.238 17.594 1 82.06 343 GLU A CA 1
ATOM 2664 C C . GLU A 1 343 ? 9.312 -2.172 18.281 1 82.06 343 GLU A C 1
ATOM 2666 O O . GLU A 1 343 ? 8.422 -2.965 17.969 1 82.06 343 GLU A O 1
ATOM 2671 N N . PHE A 1 344 ? 9.211 -1.25 19.203 1 89.69 344 PHE A N 1
ATOM 2672 C CA . PHE A 1 344 ? 7.953 -1.113 19.922 1 89.69 344 PHE A CA 1
ATOM 2673 C C . PHE A 1 344 ? 6.832 -0.674 19 1 89.69 344 PHE A C 1
ATOM 2675 O O . PHE A 1 344 ? 5.699 -1.153 19.109 1 89.69 344 PHE A O 1
ATOM 2682 N N . GLU A 1 345 ? 7.148 0.222 18.109 1 84.19 345 GLU A N 1
ATOM 2683 C CA . GLU A 1 345 ? 6.148 0.726 17.172 1 84.19 345 GLU A CA 1
ATOM 2684 C C . GLU A 1 345 ? 5.559 -0.406 16.344 1 84.19 345 GLU A C 1
ATOM 2686 O O . GLU A 1 345 ? 4.344 -0.457 16.125 1 84.19 345 GLU A O 1
ATOM 2691 N N . SER A 1 346 ? 6.391 -1.189 15.906 1 78 346 SER A N 1
ATOM 2692 C CA . SER A 1 346 ? 5.93 -2.32 15.109 1 78 346 SER A CA 1
ATOM 2693 C C . SER A 1 346 ? 4.988 -3.215 15.906 1 78 346 SER A C 1
ATOM 2695 O O . SER A 1 346 ? 3.975 -3.682 15.383 1 78 346 SER A O 1
ATOM 2697 N N . GLN A 1 347 ? 5.246 -3.434 17.109 1 84.62 347 GLN A N 1
ATOM 2698 C CA . GLN A 1 347 ? 4.418 -4.258 17.984 1 84.62 347 GLN A CA 1
ATOM 2699 C C . GLN A 1 347 ? 3.105 -3.557 18.328 1 84.62 347 GLN A C 1
ATOM 2701 O O . GLN A 1 347 ? 2.057 -4.199 18.406 1 84.62 347 GLN A O 1
ATOM 2706 N N . LYS A 1 348 ? 3.275 -2.32 18.594 1 86.38 348 LYS A N 1
ATOM 2707 C CA . LYS A 1 348 ? 2.102 -1.495 18.875 1 86.38 348 LYS A CA 1
ATOM 2708 C C . LYS A 1 348 ? 1.09 -1.583 17.734 1 86.38 348 LYS A C 1
ATOM 2710 O O . LYS A 1 348 ? -0.108 -1.753 17.969 1 86.38 348 LYS A O 1
ATOM 2715 N N . ILE A 1 349 ? 1.55 -1.483 16.578 1 77.06 349 ILE A N 1
ATOM 2716 C CA . ILE A 1 349 ? 0.698 -1.543 15.391 1 77.06 349 ILE A CA 1
ATOM 2717 C C . ILE A 1 349 ? 0.074 -2.932 15.273 1 77.06 349 ILE A C 1
ATOM 2719 O O . ILE A 1 349 ? -1.114 -3.062 14.969 1 77.06 349 ILE A O 1
ATOM 2723 N N . SER A 1 350 ? 0.802 -3.895 15.531 1 73.44 350 SER A N 1
ATOM 2724 C CA . SER A 1 350 ? 0.33 -5.273 15.438 1 73.44 350 SER A CA 1
ATOM 2725 C C . SER A 1 350 ? -0.769 -5.551 16.453 1 73.44 350 SER A C 1
ATOM 2727 O O . SER A 1 350 ? -1.701 -6.309 16.172 1 73.44 350 SER A O 1
ATOM 2729 N N . LEU A 1 351 ? -0.602 -5.113 17.609 1 75.31 351 LEU A N 1
ATOM 2730 C CA . LEU A 1 351 ? -1.612 -5.301 18.641 1 75.31 351 LEU A CA 1
ATOM 2731 C C . LEU A 1 351 ? -2.908 -4.59 18.266 1 75.31 351 LEU A C 1
ATOM 2733 O O . LEU A 1 351 ? -4 -5.109 18.516 1 75.31 351 LEU A O 1
ATOM 2737 N N . GLY A 1 352 ? -2.756 -3.51 17.797 1 68.12 352 GLY A N 1
ATOM 2738 C CA . GLY A 1 352 ? -3.926 -2.754 17.375 1 68.12 352 GLY A CA 1
ATOM 2739 C C . GLY A 1 352 ? -4.754 -3.467 16.328 1 68.12 352 GLY A C 1
ATOM 2740 O O . GLY A 1 352 ? -5.969 -3.27 16.25 1 68.12 352 GLY A O 1
ATOM 2741 N N . LYS A 1 353 ? -4.098 -4.34 15.633 1 62.91 353 LYS A N 1
ATOM 2742 C CA . LYS A 1 353 ? -4.777 -5.086 14.578 1 62.91 353 LYS A CA 1
ATOM 2743 C C . LYS A 1 353 ? -5.492 -6.312 15.141 1 62.91 353 LYS A C 1
ATOM 2745 O O . LYS A 1 353 ? -6.324 -6.918 14.461 1 62.91 353 LYS A O 1
ATOM 2750 N N . GLY A 1 354 ? -5.234 -6.574 16.359 1 59.19 354 GLY A N 1
ATOM 2751 C CA . GLY A 1 354 ? -5.859 -7.715 17.016 1 59.19 354 GLY A CA 1
ATOM 2752 C C . GLY A 1 354 ? -5.18 -9.031 16.688 1 59.19 354 GLY A C 1
ATOM 2753 O O . GLY A 1 354 ? -5.77 -10.102 16.859 1 59.19 354 GLY A O 1
ATOM 2754 N N . THR A 1 355 ? -4.055 -8.961 16.172 1 56.03 355 THR A N 1
ATOM 2755 C CA . THR A 1 355 ? -3.391 -10.172 15.695 1 56.03 355 THR A CA 1
ATOM 2756 C C . THR A 1 355 ? -2.613 -10.844 16.812 1 56.03 355 THR A C 1
ATOM 2758 O O . THR A 1 355 ? -2.326 -12.047 16.75 1 56.03 355 THR A O 1
ATOM 2761 N N . HIS A 1 356 ? -2.252 -9.945 17.797 1 61.91 356 HIS A N 1
ATOM 2762 C CA . HIS A 1 356 ? -1.39 -10.477 18.844 1 61.91 356 HIS A CA 1
ATOM 2763 C C . HIS A 1 356 ? -2.064 -10.391 20.203 1 61.91 356 HIS A C 1
ATOM 2765 O O . HIS A 1 356 ? -2.805 -9.445 20.484 1 61.91 356 HIS A O 1
ATOM 2771 N N . ASN A 1 357 ? -1.776 -11.453 20.812 1 66.5 357 ASN A N 1
ATOM 2772 C CA . ASN A 1 357 ? -2.229 -11.406 22.203 1 66.5 357 ASN A CA 1
ATOM 2773 C C . ASN A 1 357 ? -1.141 -10.867 23.125 1 66.5 357 ASN A C 1
ATOM 2775 O O . ASN A 1 357 ? -1.382 -10.656 24.312 1 66.5 357 ASN A O 1
ATOM 2779 N N . GLU A 1 358 ? 0.006 -10.672 22.516 1 79.75 358 GLU A N 1
ATOM 2780 C CA . GLU A 1 358 ? 1.113 -10.148 23.312 1 79.75 358 GLU A CA 1
ATOM 2781 C C . GLU A 1 358 ? 2.072 -9.328 22.453 1 79.75 358 GLU A C 1
ATOM 2783 O O . GLU A 1 358 ? 2.186 -9.562 21.25 1 79.75 358 GLU A O 1
ATOM 2788 N N . MET A 1 359 ? 2.68 -8.281 23.078 1 87.25 359 MET A N 1
ATOM 2789 C CA . MET A 1 359 ? 3.736 -7.512 22.438 1 87.25 359 MET A CA 1
ATOM 2790 C C . MET A 1 359 ? 5.113 -7.992 22.891 1 87.25 359 MET A C 1
ATOM 2792 O O . MET A 1 359 ? 5.348 -8.203 24.078 1 87.25 359 MET A O 1
ATOM 2796 N N . VAL A 1 360 ? 5.965 -8.25 21.938 1 85.94 360 VAL A N 1
ATOM 2797 C CA . VAL A 1 360 ? 7.336 -8.664 22.234 1 85.94 360 VAL A CA 1
ATOM 2798 C C . VAL A 1 360 ? 8.312 -7.656 21.641 1 85.94 360 VAL A C 1
ATOM 2800 O O . VAL A 1 360 ? 8.523 -7.629 20.422 1 85.94 360 VAL A O 1
ATOM 2803 N N . VAL A 1 361 ? 8.922 -6.898 22.5 1 88.44 361 VAL A N 1
ATOM 2804 C CA . VAL A 1 361 ? 9.82 -5.828 22.062 1 88.44 361 VAL A CA 1
ATOM 2805 C C . VAL A 1 361 ? 11.273 -6.254 22.297 1 88.44 361 VAL A C 1
ATOM 2807 O O . VAL A 1 361 ? 11.711 -6.418 23.438 1 88.44 361 VAL A O 1
ATOM 2810 N N . GLY A 1 362 ? 12.055 -6.398 21.266 1 82.19 362 GLY A N 1
ATOM 2811 C CA . GLY A 1 362 ? 13.43 -6.859 21.359 1 82.19 362 GLY A CA 1
ATOM 2812 C C . GLY A 1 362 ? 14.391 -5.777 21.812 1 82.19 362 GLY A C 1
ATOM 2813 O O . GLY A 1 362 ? 14.312 -4.637 21.359 1 82.19 362 GLY A O 1
ATOM 2814 N N . ILE A 1 363 ? 15.219 -6.145 22.75 1 82.94 363 ILE A N 1
ATOM 2815 C CA . ILE A 1 363 ? 16.25 -5.242 23.25 1 82.94 363 ILE A CA 1
ATOM 2816 C C . ILE A 1 363 ? 17.578 -5.523 22.547 1 82.94 363 ILE A C 1
ATOM 2818 O O . ILE A 1 363 ? 18.047 -6.664 22.531 1 82.94 363 ILE A O 1
ATOM 2822 N N . SER A 1 364 ? 18.078 -4.52 21.984 1 75.88 364 SER A N 1
ATOM 2823 C CA . SER A 1 364 ? 19.297 -4.684 21.203 1 75.88 364 SER A CA 1
ATOM 2824 C C . SER A 1 364 ? 20.516 -4.801 22.109 1 75.88 364 SER A C 1
ATOM 2826 O O . SER A 1 364 ? 20.469 -4.414 23.281 1 75.88 364 SER A O 1
ATOM 2828 N N . LYS A 1 365 ? 21.594 -5.234 21.578 1 72.56 365 LYS A N 1
ATOM 2829 C CA . LYS A 1 365 ? 22.828 -5.48 22.312 1 72.56 365 LYS A CA 1
ATOM 2830 C C . LYS A 1 365 ? 23.359 -4.195 22.938 1 72.56 365 LYS A C 1
ATOM 2832 O O . LYS A 1 365 ? 23.797 -4.188 24.094 1 72.56 365 LYS A O 1
ATOM 2837 N N . PRO A 1 366 ? 23.312 -3.07 22.188 1 71.75 366 PRO A N 1
ATOM 2838 C CA . PRO A 1 366 ? 23.828 -1.844 22.797 1 71.75 366 PRO A CA 1
ATOM 2839 C C . PRO A 1 366 ? 23.078 -1.462 24.078 1 71.75 366 PRO A C 1
ATOM 2841 O O . PRO A 1 366 ? 23.688 -0.95 25.016 1 71.75 366 PRO A O 1
ATOM 2844 N N . ILE A 1 367 ? 21.859 -1.753 24.094 1 78.75 367 ILE A N 1
ATOM 2845 C CA . ILE A 1 367 ? 21.047 -1.447 25.281 1 78.75 367 ILE A CA 1
ATOM 2846 C C . ILE A 1 367 ? 21.406 -2.42 26.406 1 78.75 367 ILE A C 1
ATOM 2848 O O . ILE A 1 367 ? 21.547 -2.016 27.562 1 78.75 367 ILE A O 1
ATOM 2852 N N . MET A 1 368 ? 21.625 -3.605 26.094 1 78.5 368 MET A N 1
ATOM 2853 C CA . MET A 1 368 ? 21.969 -4.629 27.062 1 78.5 368 MET A CA 1
ATOM 2854 C C . MET A 1 368 ? 23.344 -4.34 27.688 1 78.5 368 MET A C 1
ATOM 2856 O O . MET A 1 368 ? 23.516 -4.523 28.891 1 78.5 368 MET A O 1
ATOM 2860 N N . THR A 1 369 ? 24.141 -4.004 26.766 1 75.31 369 THR A N 1
ATOM 2861 C CA . THR A 1 369 ? 25.484 -3.711 27.234 1 75.31 369 THR A CA 1
ATOM 2862 C C . THR A 1 369 ? 25.5 -2.486 28.141 1 75.31 369 THR A C 1
ATOM 2864 O O . THR A 1 369 ? 26.219 -2.451 29.141 1 75.31 369 THR A O 1
ATOM 2867 N N . PHE A 1 370 ? 24.75 -1.584 27.812 1 76 370 PHE A N 1
ATOM 2868 C CA . PHE A 1 370 ? 24.719 -0.331 28.562 1 76 370 PHE A CA 1
ATOM 2869 C C . PHE A 1 370 ? 24.078 -0.53 29.922 1 76 370 PHE A C 1
ATOM 2871 O O . PHE A 1 370 ? 24.625 -0.095 30.938 1 76 370 PHE A O 1
ATOM 2878 N N . TYR A 1 371 ? 22.984 -1.17 30 1 78 371 TYR A N 1
ATOM 2879 C CA . TYR A 1 371 ? 22.266 -1.309 31.25 1 78 371 TYR A CA 1
ATOM 2880 C C . TYR A 1 371 ? 22.703 -2.555 32 1 78 371 TYR A C 1
ATOM 2882 O O . TYR A 1 371 ? 22.625 -2.607 33.25 1 78 371 TYR A O 1
ATOM 2890 N N . GLY A 1 372 ? 23.297 -3.439 31.312 1 76.81 372 GLY A N 1
ATOM 2891 C CA . GLY A 1 372 ? 23.594 -4.734 31.906 1 76.81 372 GLY A CA 1
ATOM 2892 C C . GLY A 1 372 ? 22.391 -5.641 31.984 1 76.81 372 GLY A C 1
ATOM 2893 O O . GLY A 1 372 ? 21.266 -5.176 32.219 1 76.81 372 GLY A O 1
ATOM 2894 N N . GLU A 1 373 ? 22.516 -6.852 31.703 1 76.81 373 GLU A N 1
ATOM 2895 C CA . GLU A 1 373 ? 21.438 -7.844 31.688 1 76.81 373 GLU A CA 1
ATOM 2896 C C . GLU A 1 373 ? 20.781 -7.965 33.062 1 76.81 373 GLU A C 1
ATOM 2898 O O . GLU A 1 373 ? 19.562 -8.156 33.156 1 76.81 373 GLU A O 1
ATOM 2903 N N . GLU A 1 374 ? 21.578 -7.918 34.094 1 79.56 374 GLU A N 1
ATOM 2904 C CA . GLU A 1 374 ? 21.078 -8.062 35.438 1 79.56 374 GLU A CA 1
ATOM 2905 C C . GLU A 1 374 ? 20.109 -6.93 35.812 1 79.56 374 GLU A C 1
ATOM 2907 O O . GLU A 1 374 ? 19.094 -7.156 36.469 1 79.56 374 GLU A O 1
ATOM 2912 N N . LYS A 1 375 ? 20.453 -5.797 35.406 1 80.69 375 LYS A N 1
ATOM 2913 C CA . LYS A 1 375 ? 19.594 -4.645 35.688 1 80.69 375 LYS A CA 1
ATOM 2914 C C . LYS A 1 375 ? 18.281 -4.738 34.938 1 80.69 375 LYS A C 1
ATOM 2916 O O . LYS A 1 375 ? 17.234 -4.293 35.438 1 80.69 375 LYS A O 1
ATOM 2921 N N . LEU A 1 376 ? 18.359 -5.18 33.75 1 83.69 376 LEU A N 1
ATOM 2922 C CA . LEU A 1 376 ? 17.156 -5.344 32.938 1 83.69 376 LEU A CA 1
ATOM 2923 C C . LEU A 1 376 ? 16.25 -6.422 33.531 1 83.69 376 LEU A C 1
ATOM 2925 O O . LEU A 1 376 ? 15.039 -6.25 33.562 1 83.69 376 LEU A O 1
ATOM 2929 N N . GLU A 1 377 ? 16.844 -7.504 33.969 1 82.81 377 GLU A N 1
ATOM 2930 C CA . GLU A 1 377 ? 16.078 -8.602 34.562 1 82.81 377 GLU A CA 1
ATOM 2931 C C . GLU A 1 377 ? 15.477 -8.188 35.906 1 82.81 377 GLU A C 1
ATOM 2933 O O . GLU A 1 377 ? 14.383 -8.633 36.25 1 82.81 377 GLU A O 1
ATOM 2938 N N . GLY A 1 378 ? 16.172 -7.426 36.594 1 80.5 378 GLY A N 1
ATOM 2939 C CA . GLY A 1 378 ? 15.711 -6.988 37.906 1 80.5 378 GLY A CA 1
ATOM 2940 C C . GLY A 1 378 ? 14.883 -5.719 37.844 1 80.5 378 GLY A C 1
ATOM 2941 O O . GLY A 1 378 ? 14.586 -5.125 38.875 1 80.5 378 GLY A O 1
ATOM 2942 N N . GLY A 1 379 ? 14.547 -5.312 36.625 1 84.31 379 GLY A N 1
ATOM 2943 C CA . GLY A 1 379 ? 13.805 -4.07 36.5 1 84.31 379 GLY A CA 1
ATOM 2944 C C . GLY A 1 379 ? 12.422 -4.129 37.094 1 84.31 379 GLY A C 1
ATOM 2945 O O . GLY A 1 379 ? 11.812 -5.199 37.188 1 84.31 379 GLY A O 1
ATOM 2946 N N . ASN A 1 380 ? 11.922 -2.963 37.625 1 86.81 380 ASN A N 1
ATOM 2947 C CA . ASN A 1 380 ? 10.609 -2.859 38.25 1 86.81 380 ASN A CA 1
ATOM 2948 C C . ASN A 1 380 ? 9.523 -2.553 37.219 1 86.81 380 ASN A C 1
ATOM 2950 O O . ASN A 1 380 ? 8.875 -1.51 37.281 1 86.81 380 ASN A O 1
ATOM 2954 N N . PHE A 1 381 ? 9.289 -3.521 36.344 1 90.5 381 PHE A N 1
ATOM 2955 C CA . PHE A 1 381 ? 8.281 -3.359 35.312 1 90.5 381 PHE A CA 1
ATOM 2956 C C . PHE A 1 381 ? 6.879 -3.559 35.875 1 90.5 381 PHE A C 1
ATOM 2958 O O . PHE A 1 381 ? 6.691 -4.32 36.844 1 90.5 381 PHE A O 1
ATOM 2965 N N . PRO A 1 382 ? 5.895 -2.779 35.344 1 92.31 382 PRO A N 1
ATOM 2966 C CA . PRO A 1 382 ? 4.512 -3.016 35.781 1 92.31 382 PRO A CA 1
ATOM 2967 C C . PRO A 1 382 ? 4.066 -4.457 35.531 1 92.31 382 PRO A C 1
ATOM 2969 O O . PRO A 1 382 ? 4.684 -5.184 34.75 1 92.31 382 PRO A O 1
ATOM 2972 N N . ILE A 1 383 ? 2.992 -4.812 36.219 1 91.19 383 ILE A N 1
ATOM 2973 C CA . ILE A 1 383 ? 2.418 -6.141 36.031 1 91.19 383 ILE A CA 1
ATOM 2974 C C . ILE A 1 383 ? 2.07 -6.371 34.562 1 91.19 383 ILE A C 1
ATOM 2976 O O . ILE A 1 383 ? 1.468 -5.508 33.938 1 91.19 383 ILE A O 1
ATOM 2980 N N . GLY A 1 384 ? 2.48 -7.488 34.062 1 92.25 384 GLY A N 1
ATOM 2981 C CA . GLY A 1 384 ? 2.207 -7.82 32.688 1 92.25 384 GLY A CA 1
ATOM 2982 C C . GLY A 1 384 ? 3.371 -7.52 31.75 1 92.25 384 GLY A C 1
ATOM 2983 O O . GLY A 1 384 ? 3.363 -7.918 30.578 1 92.25 384 GLY A O 1
ATOM 2984 N N . PHE A 1 385 ? 4.332 -6.703 32.312 1 92.62 385 PHE A N 1
ATOM 2985 C CA . PHE A 1 385 ? 5.602 -6.504 31.625 1 92.62 385 PHE A CA 1
ATOM 2986 C C . PHE A 1 385 ? 6.664 -7.453 32.156 1 92.62 385 PHE A C 1
ATOM 2988 O O . PHE A 1 385 ? 6.855 -7.559 33.375 1 92.62 385 PHE A O 1
ATOM 2995 N N . GLU A 1 386 ? 7.348 -8.141 31.234 1 87.88 386 GLU A N 1
ATOM 2996 C CA . GLU A 1 386 ? 8.391 -9.062 31.672 1 87.88 386 GLU A CA 1
ATOM 2997 C C . GLU A 1 386 ? 9.602 -9.016 30.734 1 87.88 386 GLU A C 1
ATOM 2999 O O . GLU A 1 386 ? 9.445 -8.984 29.516 1 87.88 386 GLU A O 1
ATOM 3004 N N . PHE A 1 387 ? 10.672 -8.875 31.391 1 87.69 387 PHE A N 1
ATOM 3005 C CA . PHE A 1 387 ? 11.898 -8.984 30.609 1 87.69 387 PHE A CA 1
ATOM 3006 C C . PHE A 1 387 ? 12.398 -10.422 30.578 1 87.69 387 PHE A C 1
ATOM 3008 O O . PHE A 1 387 ? 12.664 -11.008 31.641 1 87.69 387 PHE A O 1
ATOM 3015 N N . GLU A 1 388 ? 12.438 -10.945 29.406 1 78.88 388 GLU A N 1
ATOM 3016 C CA . GLU A 1 388 ? 12.891 -12.32 29.234 1 78.88 388 GLU A CA 1
ATOM 3017 C C . GLU A 1 388 ? 13.57 -12.516 27.875 1 78.88 388 GLU A C 1
ATOM 3019 O O . GLU A 1 388 ? 13.047 -12.078 26.844 1 78.88 388 GLU A O 1
ATOM 3024 N N . ASP A 1 389 ? 14.75 -13.141 27.812 1 75.44 389 ASP A N 1
ATOM 3025 C CA . ASP A 1 389 ? 15.445 -13.523 26.594 1 75.44 389 ASP A CA 1
ATOM 3026 C C . ASP A 1 389 ? 15.672 -12.312 25.688 1 75.44 389 ASP A C 1
ATOM 3028 O O . ASP A 1 389 ? 15.289 -12.328 24.516 1 75.44 389 ASP A O 1
ATOM 3032 N N . ASP A 1 390 ? 16.078 -11.258 26.266 1 77.94 390 ASP A N 1
ATOM 3033 C CA . ASP A 1 390 ? 16.469 -10.031 25.562 1 77.94 390 ASP A CA 1
ATOM 3034 C C . ASP A 1 390 ? 15.25 -9.328 24.969 1 77.94 390 ASP A C 1
ATOM 3036 O O . ASP A 1 390 ? 15.375 -8.547 24.031 1 77.94 390 ASP A O 1
ATOM 3040 N N . ASN A 1 391 ? 14.047 -9.711 25.531 1 85.75 391 ASN A N 1
ATOM 3041 C CA . ASN A 1 391 ? 12.812 -9.07 25.094 1 85.75 391 ASN A CA 1
ATOM 3042 C C . ASN A 1 391 ? 12 -8.555 26.281 1 85.75 391 ASN A C 1
ATOM 3044 O O . ASN A 1 391 ? 12.039 -9.133 27.375 1 85.75 391 ASN A O 1
ATOM 3048 N N . ILE A 1 392 ? 11.352 -7.504 26.016 1 89.38 392 ILE A N 1
ATOM 3049 C CA . ILE A 1 392 ? 10.281 -7.094 26.922 1 89.38 392 ILE A CA 1
ATOM 3050 C C . ILE A 1 392 ? 8.945 -7.621 26.406 1 89.38 392 ILE A C 1
ATOM 3052 O O . ILE A 1 392 ? 8.5 -7.262 25.312 1 89.38 392 ILE A O 1
ATOM 3056 N N . ARG A 1 393 ? 8.375 -8.445 27.156 1 89.69 393 ARG A N 1
ATOM 3057 C CA . ARG A 1 393 ? 7.078 -9.016 26.812 1 89.69 393 ARG A CA 1
ATOM 3058 C C . ARG A 1 393 ? 5.957 -8.305 27.562 1 89.69 393 ARG A C 1
ATOM 3060 O O . ARG A 1 393 ? 6.031 -8.125 28.766 1 89.69 393 ARG A O 1
ATOM 3067 N N . ILE A 1 394 ? 4.957 -7.883 26.797 1 92.75 394 ILE A N 1
ATOM 3068 C CA . ILE A 1 394 ? 3.842 -7.133 27.359 1 92.75 394 ILE A CA 1
ATOM 3069 C C . ILE A 1 394 ? 2.525 -7.816 27 1 92.75 394 ILE A C 1
ATOM 3071 O O . ILE A 1 394 ? 2.195 -7.949 25.812 1 92.75 394 ILE A O 1
ATOM 3075 N N . THR A 1 395 ? 1.783 -8.227 27.969 1 89.81 395 THR A N 1
ATOM 3076 C CA . THR A 1 395 ? 0.482 -8.828 27.719 1 89.81 395 THR A CA 1
ATOM 3077 C C . THR A 1 395 ? -0.483 -7.801 27.125 1 89.81 395 THR A C 1
ATOM 3079 O O . THR A 1 395 ? -0.315 -6.594 27.328 1 89.81 395 THR A O 1
ATOM 3082 N N . GLU A 1 396 ? -1.501 -8.297 26.438 1 88.56 396 GLU A N 1
ATOM 3083 C CA . GLU A 1 396 ? -2.486 -7.414 25.828 1 88.56 396 GLU A CA 1
ATOM 3084 C C . GLU A 1 396 ? -3.17 -6.539 26.875 1 88.56 396 GLU A C 1
ATOM 3086 O O . GLU A 1 396 ? -3.342 -5.336 26.656 1 88.56 396 GLU A O 1
ATOM 3091 N N . ASP A 1 397 ? -3.463 -7.168 27.938 1 89.62 397 ASP A N 1
ATOM 3092 C CA . ASP A 1 397 ? -4.145 -6.441 29 1 89.62 397 ASP A CA 1
ATOM 3093 C C . ASP A 1 397 ? -3.246 -5.352 29.578 1 89.62 397 ASP A C 1
ATOM 3095 O O . ASP A 1 397 ? -3.703 -4.234 29.844 1 89.62 397 ASP A O 1
ATOM 3099 N N . ALA A 1 398 ? -2.059 -5.68 29.797 1 93.69 398 ALA A N 1
ATOM 3100 C CA . ALA A 1 398 ? -1.115 -4.707 30.344 1 93.69 398 ALA A CA 1
ATOM 3101 C C . ALA A 1 398 ? -0.872 -3.57 29.359 1 93.69 398 ALA A C 1
ATOM 3103 O O . ALA A 1 398 ? -0.714 -2.414 29.75 1 93.69 398 ALA A O 1
ATOM 3104 N N . ALA A 1 399 ? -0.785 -3.938 28.094 1 93.44 399 ALA A N 1
ATOM 3105 C CA . ALA A 1 399 ? -0.593 -2.93 27.062 1 93.44 399 ALA A CA 1
ATOM 3106 C C . ALA A 1 399 ? -1.77 -1.959 27.016 1 93.44 399 ALA A C 1
ATOM 3108 O O . ALA A 1 399 ? -1.576 -0.742 26.969 1 93.44 399 ALA A O 1
ATOM 3109 N N . GLU A 1 400 ? -2.973 -2.443 27 1 91.25 400 GLU A N 1
ATOM 3110 C CA . GLU A 1 400 ? -4.16 -1.598 26.953 1 91.25 400 GLU A CA 1
ATOM 3111 C C . GLU A 1 400 ? -4.25 -0.682 28.172 1 91.25 400 GLU A C 1
ATOM 3113 O O . GLU A 1 400 ? -4.539 0.509 28.031 1 91.25 400 GLU A O 1
ATOM 3118 N N . LYS A 1 401 ? -3.934 -1.228 29.25 1 92.5 401 LYS A N 1
ATOM 3119 C CA . LYS A 1 401 ? -4.094 -0.498 30.516 1 92.5 401 LYS A CA 1
ATOM 3120 C C . LYS A 1 401 ? -3.002 0.554 30.688 1 92.5 401 LYS A C 1
ATOM 3122 O O . LYS A 1 401 ? -3.281 1.689 31.062 1 92.5 401 LYS A O 1
ATOM 3127 N N . ASN A 1 402 ? -1.817 0.189 30.391 1 94.06 402 ASN A N 1
ATOM 3128 C CA . ASN A 1 402 ? -0.695 1.045 30.75 1 94.06 402 ASN A CA 1
ATOM 3129 C C . ASN A 1 402 ? -0.259 1.93 29.594 1 94.06 402 ASN A C 1
ATOM 3131 O O . ASN A 1 402 ? 0.35 2.98 29.797 1 94.06 402 ASN A O 1
ATOM 3135 N N . LEU A 1 403 ? -0.533 1.475 28.453 1 94.56 403 LEU A N 1
ATOM 3136 C CA . LEU A 1 403 ? 0.03 2.186 27.312 1 94.56 403 LEU A CA 1
ATOM 3137 C C . LEU A 1 403 ? -1.064 2.877 26.5 1 94.56 403 LEU A C 1
ATOM 3139 O O . LEU A 1 403 ? -0.932 4.051 26.156 1 94.56 403 LEU A O 1
ATOM 3143 N N . PHE A 1 404 ? -2.213 2.209 26.234 1 93.12 404 PHE A N 1
ATOM 3144 C CA . PHE A 1 404 ? -3.203 2.691 25.281 1 93.12 404 PHE A CA 1
ATOM 3145 C C . PHE A 1 404 ? -4.305 3.469 26 1 93.12 404 PHE A C 1
ATOM 3147 O O . PHE A 1 404 ? -4.973 4.305 25.391 1 93.12 404 PHE A O 1
ATOM 3154 N N . ASP A 1 405 ? -4.508 3.256 27.188 1 92.88 405 ASP A N 1
ATOM 3155 C CA . ASP A 1 405 ? -5.695 3.682 27.922 1 92.88 405 ASP A CA 1
ATOM 3156 C C . ASP A 1 405 ? -5.844 5.203 27.891 1 92.88 405 ASP A C 1
ATOM 3158 O O . ASP A 1 405 ? -6.926 5.719 27.594 1 92.88 405 ASP A O 1
ATOM 3162 N N . GLU A 1 406 ? -4.848 5.934 28.219 1 91.62 406 GLU A N 1
ATOM 3163 C CA . GLU A 1 406 ? -4.91 7.391 28.297 1 91.62 406 GLU A CA 1
ATOM 3164 C C . GLU A 1 406 ? -5.285 7.988 26.938 1 91.62 406 GLU A C 1
ATOM 3166 O O . GLU A 1 406 ? -6.125 8.883 26.859 1 91.62 406 GLU A O 1
ATOM 3171 N N . SER A 1 407 ? -4.633 7.527 25.922 1 91.25 407 SER A N 1
ATOM 3172 C CA . SER A 1 407 ? -4.898 8.031 24.578 1 91.25 407 SER A CA 1
ATOM 3173 C C . SER A 1 407 ? -6.324 7.723 24.141 1 91.25 407 SER A C 1
ATOM 3175 O O . SER A 1 407 ? -7 8.578 23.562 1 91.25 407 SER A O 1
ATOM 3177 N N . ILE A 1 408 ? -6.801 6.543 24.453 1 93.19 408 ILE A N 1
ATOM 3178 C CA . ILE A 1 408 ? -8.133 6.117 24.031 1 93.19 408 ILE A CA 1
ATOM 3179 C C . ILE A 1 408 ? -9.188 6.867 24.828 1 93.19 408 ILE A C 1
ATOM 3181 O O . ILE A 1 408 ? -10.188 7.328 24.281 1 93.19 408 ILE A O 1
ATOM 3185 N N . LYS A 1 409 ? -8.969 6.996 26.078 1 93.06 409 LYS A N 1
ATOM 3186 C CA . LYS A 1 409 ? -9.906 7.73 26.922 1 93.06 409 LYS A CA 1
ATOM 3187 C C . LYS A 1 409 ? -10.016 9.188 26.484 1 93.06 409 LYS A C 1
ATOM 3189 O O . LYS A 1 409 ? -11.109 9.75 26.453 1 93.06 409 LYS A O 1
ATOM 3194 N N . SER A 1 410 ? -8.891 9.742 26.234 1 90.88 410 SER A N 1
ATOM 3195 C CA . SER A 1 410 ? -8.875 11.125 25.781 1 90.88 410 SER A CA 1
ATOM 3196 C C . SER A 1 410 ? -9.633 11.281 24.469 1 90.88 410 SER A C 1
ATOM 3198 O O . SER A 1 410 ? -10.383 12.242 24.281 1 90.88 410 SER A O 1
ATOM 3200 N N . LEU A 1 411 ? -9.414 10.398 23.609 1 92.5 411 LEU A N 1
ATOM 3201 C CA . LEU A 1 411 ? -10.109 10.391 22.328 1 92.5 411 LEU A CA 1
ATOM 3202 C C . LEU A 1 411 ? -11.617 10.32 22.531 1 92.5 411 LEU A C 1
ATOM 3204 O O . LEU A 1 411 ? -12.367 11.094 21.922 1 92.5 411 LEU A O 1
ATOM 3208 N N . ILE A 1 412 ? -12.039 9.484 23.375 1 94.75 412 ILE A N 1
ATOM 3209 C CA . ILE A 1 412 ? -13.461 9.281 23.641 1 94.75 412 ILE A CA 1
ATOM 3210 C C . ILE A 1 412 ? -14.055 10.523 24.297 1 94.75 412 ILE A C 1
ATOM 3212 O O . ILE A 1 412 ? -15.156 10.953 23.953 1 94.75 412 ILE A O 1
ATOM 3216 N N . GLU A 1 413 ? -13.297 11.07 25.141 1 92.38 413 GLU A N 1
ATOM 3217 C CA . GLU A 1 413 ? -13.742 12.297 25.812 1 92.38 413 GLU A CA 1
ATOM 3218 C C . GLU A 1 413 ? -13.938 13.43 24.797 1 92.38 413 GLU A C 1
ATOM 3220 O O . GLU A 1 413 ? -14.938 14.141 24.844 1 92.38 413 GLU A O 1
ATOM 3225 N N . HIS A 1 414 ? -13.039 13.562 23.969 1 89.12 414 HIS A N 1
ATOM 3226 C CA . HIS A 1 414 ? -13.117 14.609 22.969 1 89.12 414 HIS A CA 1
ATOM 3227 C C . HIS A 1 414 ? -14.258 14.344 21.984 1 89.12 414 HIS A C 1
ATOM 3229 O O . HIS A 1 414 ? -14.898 15.273 21.484 1 89.12 414 HIS A O 1
ATOM 3235 N N . MET A 1 415 ? -14.398 13.117 21.609 1 91.56 415 MET A N 1
ATOM 3236 C CA . MET A 1 415 ? -15.516 12.742 20.75 1 91.56 415 MET A CA 1
ATOM 3237 C C . MET A 1 415 ? -16.844 13.18 21.359 1 91.56 415 MET A C 1
ATOM 3239 O O . MET A 1 415 ? -17.672 13.805 20.688 1 91.56 415 MET A O 1
ATOM 3243 N N . PHE A 1 416 ? -17 12.953 22.641 1 91.19 416 PHE A N 1
ATOM 3244 C CA . PHE A 1 416 ? -18.266 13.289 23.297 1 91.19 416 PHE A CA 1
ATOM 3245 C C . PHE A 1 416 ? -18.375 14.797 23.5 1 91.19 416 PHE A C 1
ATOM 3247 O O . PHE A 1 416 ? -19.484 15.352 23.453 1 91.19 416 PHE A O 1
ATOM 3254 N N . GLU A 1 417 ? -17.234 15.477 23.656 1 86.06 417 GLU A N 1
ATOM 3255 C CA . GLU A 1 417 ? -17.25 16.938 23.719 1 86.06 417 GLU A CA 1
ATOM 3256 C C . GLU A 1 417 ? -17.766 17.531 22.391 1 86.06 417 GLU A C 1
ATOM 3258 O O . GLU A 1 417 ? -18.547 18.484 22.406 1 86.06 417 GLU A O 1
ATOM 3263 N N . ALA A 1 418 ? -17.328 16.984 21.391 1 83.19 418 ALA A N 1
ATOM 3264 C CA . ALA A 1 418 ? -17.766 17.438 20.078 1 83.19 418 ALA A CA 1
ATOM 3265 C C . ALA A 1 418 ? -19.25 17.156 19.859 1 83.19 418 ALA A C 1
ATOM 3267 O O . ALA A 1 418 ? -19.953 17.969 19.266 1 83.19 418 ALA A O 1
ATOM 3268 N N . LEU A 1 419 ? -19.719 16.062 20.391 1 87 419 LEU A N 1
ATOM 3269 C CA . LEU A 1 419 ? -21.094 15.633 20.172 1 87 419 LEU A CA 1
ATOM 3270 C C . LEU A 1 419 ? -22.062 16.469 21.016 1 87 419 LEU A C 1
ATOM 3272 O O . LEU A 1 419 ? -23.266 16.453 20.766 1 87 419 LEU A O 1
ATOM 3276 N N . LYS A 1 420 ? -21.531 17.156 21.953 1 80.38 420 LYS A N 1
ATOM 3277 C CA . LYS A 1 420 ? -22.375 18 22.812 1 80.38 420 LYS A CA 1
ATOM 3278 C C . LYS A 1 420 ? -22.812 19.266 22.062 1 80.38 420 LYS A C 1
ATOM 3280 O O . LYS A 1 420 ? -23.812 19.891 22.422 1 80.38 420 LYS A O 1
ATOM 3285 N N . SER A 1 421 ? -22.125 19.578 21.062 1 72.44 421 SER A N 1
ATOM 3286 C CA . SER A 1 421 ? -22.484 20.781 20.328 1 72.44 421 SER A CA 1
ATOM 3287 C C . SER A 1 421 ? -23.844 20.656 19.656 1 72.44 421 SER A C 1
ATOM 3289 O O . SER A 1 421 ? -24.188 19.594 19.125 1 72.44 421 SER A O 1
ATOM 3291 N N . PRO A 1 422 ? -24.734 21.531 19.875 1 62.44 422 PRO A N 1
ATOM 3292 C CA . PRO A 1 422 ? -26.109 21.469 19.375 1 62.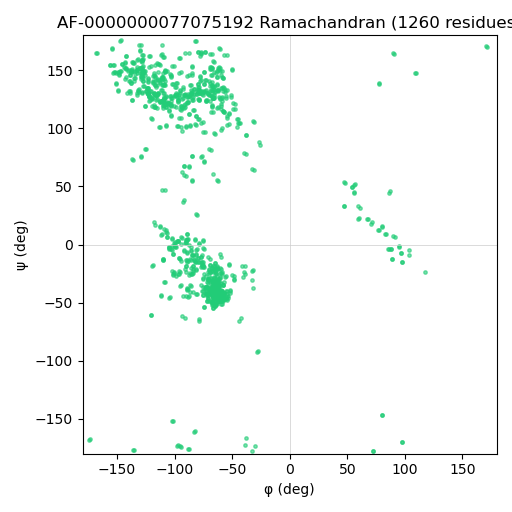44 422 PRO A CA 1
ATOM 3293 C C . PRO A 1 422 ? -26.188 21.156 17.891 1 62.44 422 PRO A C 1
ATOM 3295 O O . PRO A 1 422 ? -27.141 20.531 17.422 1 62.44 422 PRO A O 1
ATOM 3298 N N . LYS A 1 423 ? -25.281 21.531 17.219 1 65 423 LYS A N 1
ATOM 3299 C CA . LYS A 1 423 ? -25.328 21.312 15.781 1 65 423 LYS A CA 1
ATOM 3300 C C . LYS A 1 423 ? -25.047 19.844 15.445 1 65 423 LYS A C 1
ATOM 3302 O O . LYS A 1 423 ? -25.188 19.422 14.297 1 65 423 LYS A O 1
ATOM 3307 N N . MET A 1 424 ? -24.891 19.062 16.5 1 66.5 424 MET A N 1
ATOM 3308 C CA . MET A 1 424 ? -24.406 17.703 16.297 1 66.5 424 MET A CA 1
ATOM 3309 C C . MET A 1 424 ? -25.562 16.703 16.344 1 66.5 424 MET A C 1
ATOM 3311 O O . MET A 1 424 ? -25.359 15.508 16.109 1 66.5 424 MET A O 1
ATOM 3315 N N . ASP A 1 425 ? -26.703 17.203 16.562 1 70.75 425 ASP A N 1
ATOM 3316 C CA . ASP A 1 425 ? -27.859 16.297 16.656 1 70.75 425 ASP A CA 1
ATOM 3317 C C . ASP A 1 425 ? -28.047 15.523 15.352 1 70.75 425 ASP A C 1
ATOM 3319 O O . ASP A 1 425 ? -28.703 14.477 15.344 1 70.75 425 ASP A O 1
ATOM 3323 N N . HIS A 1 426 ? -27.297 15.93 14.461 1 77.62 426 HIS A N 1
ATOM 3324 C CA . HIS A 1 426 ? -27.547 15.344 13.148 1 77.62 426 HIS A CA 1
ATOM 3325 C C . HIS A 1 426 ? -26.422 14.391 12.75 1 77.62 426 HIS A C 1
ATOM 3327 O O . HIS A 1 426 ? -26.422 13.859 11.641 1 77.62 426 HIS A O 1
ATOM 3333 N N . ILE A 1 427 ? -25.625 14.07 13.719 1 87.56 427 ILE A N 1
ATOM 3334 C CA . ILE A 1 427 ? -24.516 13.195 13.344 1 87.56 427 ILE A CA 1
ATOM 3335 C C . ILE A 1 427 ? -24.969 11.742 13.375 1 87.56 427 ILE A C 1
ATOM 3337 O O . ILE A 1 427 ? -25.484 11.266 14.383 1 87.56 427 ILE A O 1
ATOM 3341 N N . GLU A 1 428 ? -24.75 11.062 12.266 1 89.25 428 GLU A N 1
ATOM 3342 C CA . GLU A 1 428 ? -25.203 9.688 12.133 1 89.25 428 GLU A CA 1
ATOM 3343 C C . GLU A 1 428 ? -24.047 8.734 11.906 1 89.25 428 GLU A C 1
ATOM 3345 O O . GLU A 1 428 ? -24.172 7.52 12.094 1 89.25 428 GLU A O 1
ATOM 3350 N N . THR A 1 429 ? -22.984 9.297 11.531 1 91.5 429 THR A N 1
ATOM 3351 C CA . THR A 1 429 ? -21.844 8.453 11.188 1 91.5 429 THR A CA 1
ATOM 3352 C C . THR A 1 429 ? -20.547 9.031 11.742 1 91.5 429 THR A C 1
ATOM 3354 O O . THR A 1 429 ? -20.359 10.25 11.742 1 91.5 429 THR A O 1
ATOM 3357 N N . ILE A 1 430 ? -19.688 8.188 12.258 1 93.06 430 ILE A N 1
ATOM 3358 C CA . ILE A 1 430 ? -18.312 8.531 12.641 1 93.06 430 ILE A CA 1
ATOM 3359 C C . ILE A 1 430 ? -17.328 7.809 11.734 1 93.06 430 ILE A C 1
ATOM 3361 O O . ILE A 1 430 ? -17.391 6.582 11.602 1 93.06 430 ILE A O 1
ATOM 3365 N N . TYR A 1 431 ? -16.5 8.562 11.109 1 93.5 431 TYR A N 1
ATOM 3366 C CA . TYR A 1 431 ? -15.406 7.988 10.344 1 93.5 431 TYR A CA 1
ATOM 3367 C C . TYR A 1 431 ? -14.117 7.984 11.156 1 93.5 431 TYR A C 1
ATOM 3369 O O . TYR A 1 431 ? -13.688 9.023 11.656 1 93.5 431 TYR A O 1
ATOM 3377 N N . LEU A 1 432 ? -13.562 6.812 11.312 1 93 432 LEU A N 1
ATOM 3378 C CA . LEU A 1 432 ? -12.25 6.676 11.945 1 93 432 LEU A CA 1
ATOM 3379 C C . LEU A 1 432 ? -11.141 6.637 10.891 1 93 432 LEU A C 1
ATOM 3381 O O . LEU A 1 432 ? -11.117 5.742 10.047 1 93 432 LEU A O 1
ATOM 3385 N N . VAL A 1 433 ? -10.273 7.617 10.992 1 91.75 433 VAL A N 1
ATOM 3386 C CA . VAL A 1 433 ? -9.195 7.695 10.016 1 91.75 433 VAL A CA 1
ATOM 3387 C C . VAL A 1 433 ? -7.859 7.859 10.734 1 91.75 433 VAL A C 1
ATOM 3389 O O . VAL A 1 433 ? -7.816 8.023 11.961 1 91.75 433 VAL A O 1
ATOM 3392 N N . GLY A 1 434 ? -6.715 7.676 9.984 1 88.81 434 GLY A N 1
ATOM 3393 C CA . GLY A 1 434 ? -5.391 7.695 10.578 1 88.81 434 GLY A CA 1
ATOM 3394 C C . GLY A 1 434 ? -4.922 6.328 11.039 1 88.81 434 GLY A C 1
ATOM 3395 O O . GLY A 1 434 ? -5.734 5.422 11.234 1 88.81 434 GLY A O 1
ATOM 3396 N N . GLY A 1 435 ? -3.713 6.246 11.273 1 84.5 435 GLY A N 1
ATOM 3397 C CA . GLY A 1 435 ? -3.152 4.965 11.672 1 84.5 435 GLY A CA 1
ATOM 3398 C C . GLY A 1 435 ? -3.691 4.461 12.992 1 84.5 435 GLY A C 1
ATOM 3399 O O . GLY A 1 435 ? -4.125 3.312 13.102 1 84.5 435 GLY A O 1
ATOM 3400 N N . PHE A 1 436 ? -3.637 5.301 14 1 88.5 436 PHE A N 1
ATOM 3401 C CA . PHE A 1 436 ? -4.129 4.934 15.32 1 88.5 436 PHE A CA 1
ATOM 3402 C C . PHE A 1 436 ? -5.648 4.812 15.312 1 88.5 436 PHE A C 1
ATOM 3404 O O . PHE A 1 436 ? -6.203 3.863 15.875 1 88.5 436 PHE A O 1
ATOM 3411 N N . GLY A 1 437 ? -6.27 5.68 14.633 1 88.56 437 GLY A N 1
ATOM 3412 C CA . GLY A 1 437 ? -7.723 5.738 14.602 1 88.56 437 GLY A CA 1
ATOM 3413 C C . GLY A 1 437 ? -8.352 4.527 13.945 1 88.56 437 GLY A C 1
ATOM 3414 O O . GLY A 1 437 ? -9.438 4.094 14.336 1 88.56 437 GLY A O 1
ATOM 3415 N N . SER A 1 438 ? -7.695 3.992 12.992 1 86 438 SER A N 1
ATOM 3416 C CA . SER A 1 438 ? -8.281 2.893 12.234 1 86 438 SER A CA 1
ATOM 3417 C C . SER A 1 438 ? -7.945 1.544 12.867 1 86 438 SER A C 1
ATOM 3419 O O . SER A 1 438 ? -8.305 0.495 12.328 1 86 438 SER A O 1
ATOM 3421 N N . SER A 1 439 ? -7.277 1.597 14 1 86.19 439 SER A N 1
ATOM 3422 C CA . SER A 1 439 ? -6.977 0.345 14.688 1 86.19 439 SER A CA 1
ATOM 3423 C C . SER A 1 439 ? -8.242 -0.318 15.211 1 86.19 439 SER A C 1
ATOM 3425 O O . SER A 1 439 ? -9.211 0.366 15.562 1 86.19 439 SER A O 1
ATOM 3427 N N . LYS A 1 440 ? -8.211 -1.669 15.328 1 85.44 440 LYS A N 1
ATOM 3428 C CA . LYS A 1 440 ? -9.352 -2.408 15.852 1 85.44 440 LYS A CA 1
ATOM 3429 C C . LYS A 1 440 ? -9.625 -2.043 17.312 1 85.44 440 LYS A C 1
ATOM 3431 O O . LYS A 1 440 ? -10.781 -2.021 17.734 1 85.44 440 LYS A O 1
ATOM 3436 N N . LEU A 1 441 ? -8.578 -1.772 18 1 87.5 441 LEU A N 1
ATOM 3437 C CA . LEU A 1 441 ? -8.703 -1.41 19.406 1 87.5 441 LEU A CA 1
ATOM 3438 C C . LEU A 1 441 ? -9.492 -0.117 19.562 1 87.5 441 LEU A C 1
ATOM 3440 O O . LEU A 1 441 ? -10.398 -0.041 20.391 1 87.5 441 LEU A O 1
ATOM 3444 N N . VAL A 1 442 ? -9.164 0.886 18.797 1 90.75 442 VAL A N 1
ATOM 3445 C CA . VAL A 1 442 ? -9.859 2.168 18.875 1 90.75 442 VAL A CA 1
ATOM 3446 C C . VAL A 1 442 ? -11.305 2.002 18.422 1 90.75 442 VAL A C 1
ATOM 3448 O O . VAL A 1 442 ? -12.227 2.52 19.078 1 90.75 442 VAL A O 1
ATOM 3451 N N . GLU A 1 443 ? -11.477 1.338 17.328 1 91.56 443 GLU A N 1
ATOM 3452 C CA . GLU A 1 443 ? -12.828 1.102 16.828 1 91.56 443 GLU A CA 1
ATOM 3453 C C . GLU A 1 443 ? -13.703 0.429 17.875 1 91.56 443 GLU A C 1
ATOM 3455 O O . GLU A 1 443 ? -14.844 0.844 18.094 1 91.56 443 GLU A O 1
ATOM 3460 N N . LYS A 1 444 ? -13.156 -0.602 18.484 1 91.62 444 LYS A N 1
ATOM 3461 C CA . LYS A 1 444 ? -13.875 -1.333 19.531 1 91.62 444 LYS A CA 1
ATOM 3462 C C . LYS A 1 444 ? -14.273 -0.406 20.672 1 91.62 444 LYS A C 1
ATOM 3464 O O . LYS A 1 444 ? -15.43 -0.411 21.094 1 91.62 444 LYS A O 1
ATOM 3469 N N . HIS A 1 445 ? -13.398 0.369 21.156 1 94.06 445 HIS A N 1
ATOM 3470 C CA . HIS A 1 445 ? -13.656 1.238 22.297 1 94.06 445 HIS A CA 1
ATOM 3471 C C . HIS A 1 445 ? -14.641 2.344 21.938 1 94.06 445 HIS A C 1
ATOM 3473 O O . HIS A 1 445 ? -15.453 2.752 22.766 1 94.06 445 HIS A O 1
ATOM 3479 N N . VAL A 1 446 ? -14.547 2.871 20.719 1 95.44 446 VAL A N 1
ATOM 3480 C CA . VAL A 1 446 ? -15.484 3.893 20.266 1 95.44 446 VAL A CA 1
ATOM 3481 C C . VAL A 1 446 ? -16.891 3.309 20.188 1 95.44 446 VAL A C 1
ATOM 3483 O O . VAL A 1 446 ? -17.844 3.91 20.688 1 95.44 446 VAL A O 1
ATOM 3486 N N . LYS A 1 447 ? -17.031 2.154 19.625 1 95.31 447 LYS A N 1
ATOM 3487 C CA . LYS A 1 447 ? -18.328 1.493 19.516 1 95.31 447 LYS A CA 1
ATOM 3488 C C . LYS A 1 447 ? -18.906 1.194 20.906 1 95.31 447 LYS A C 1
ATOM 3490 O O . LYS A 1 447 ? -20.094 1.42 21.141 1 95.31 447 LYS A O 1
ATOM 3495 N N . GLU A 1 448 ? -18.047 0.724 21.734 1 96.12 448 GLU A N 1
ATOM 3496 C CA . GLU A 1 448 ? -18.484 0.423 23.094 1 96.12 448 GLU A CA 1
ATOM 3497 C C . GLU A 1 448 ? -18.938 1.686 23.812 1 96.12 448 GLU A C 1
ATOM 3499 O O . GLU A 1 448 ? -19.938 1.667 24.547 1 96.12 448 GLU A O 1
ATOM 3504 N N . ALA A 1 449 ? -18.188 2.719 23.656 1 96.31 449 ALA A N 1
ATOM 3505 C CA . ALA A 1 449 ? -18.531 3.982 24.312 1 96.31 449 ALA A CA 1
ATOM 3506 C C . ALA A 1 449 ? -19.875 4.504 23.812 1 96.31 449 ALA A C 1
ATOM 3508 O O . ALA A 1 449 ? -20.688 5.016 24.594 1 96.31 449 ALA A O 1
ATOM 3509 N N . LEU A 1 450 ? -20.141 4.422 22.562 1 95.5 450 LEU A N 1
ATOM 3510 C CA . LEU A 1 450 ? -21.391 4.863 21.984 1 95.5 450 LEU A CA 1
ATOM 3511 C C . LEU A 1 450 ? -22.547 3.994 22.469 1 95.5 450 LEU A C 1
ATOM 3513 O O . LEU A 1 450 ? -23.641 4.5 22.766 1 95.5 450 LEU A O 1
ATOM 3517 N N . GLN A 1 451 ? -22.281 2.703 22.516 1 94.81 451 GLN A N 1
ATOM 3518 C CA . GLN A 1 451 ? -23.281 1.766 22.984 1 94.81 451 GLN A CA 1
ATOM 3519 C C . GLN A 1 451 ? -23.672 2.057 24.438 1 94.81 451 GLN A C 1
ATOM 3521 O O . GLN A 1 451 ? -24.844 1.997 24.797 1 94.81 451 GLN A O 1
ATOM 3526 N N . ARG A 1 452 ? -22.766 2.365 25.266 1 93.12 452 ARG A N 1
ATOM 3527 C CA . ARG A 1 452 ? -23 2.668 26.672 1 93.12 452 ARG A CA 1
ATOM 3528 C C . ARG A 1 452 ? -23.906 3.891 26.828 1 93.12 452 ARG A C 1
ATOM 3530 O O . ARG A 1 452 ? -24.688 3.977 27.766 1 93.12 452 ARG A O 1
ATOM 3537 N N . LYS A 1 453 ? -23.812 4.758 25.859 1 92 453 LYS A N 1
ATOM 3538 C CA . LYS A 1 453 ? -24.625 5.969 25.906 1 92 453 LYS A CA 1
ATOM 3539 C C . LYS A 1 453 ? -25.875 5.828 25.062 1 92 453 LYS A C 1
ATOM 3541 O O . LYS A 1 453 ? -26.609 6.801 24.859 1 92 453 LYS A O 1
ATOM 3546 N N . SER A 1 454 ? -26.109 4.68 24.469 1 91.81 454 SER A N 1
ATOM 3547 C CA . SER A 1 454 ? -27.281 4.348 23.672 1 91.81 454 SER A CA 1
ATOM 3548 C C . SER A 1 454 ? -27.391 5.273 22.453 1 91.81 454 SER A C 1
ATOM 3550 O O . SER A 1 454 ? -28.5 5.715 22.125 1 91.81 454 SER A O 1
ATOM 3552 N N . LEU A 1 455 ? -26.281 5.684 21.969 1 89.75 455 LEU A N 1
ATOM 3553 C CA . LEU A 1 455 ? -26.266 6.484 20.75 1 89.75 455 LEU A CA 1
ATOM 3554 C C . LEU A 1 455 ? -26.203 5.594 19.516 1 89.75 455 LEU A C 1
ATOM 3556 O O . LEU A 1 455 ? -25.359 4.703 19.422 1 89.75 455 LEU A O 1
ATOM 3560 N N . LYS A 1 456 ? -27.109 5.836 18.656 1 87.94 456 LYS A N 1
ATOM 3561 C CA . LYS A 1 456 ? -27.156 5.043 17.438 1 87.94 456 LYS A CA 1
ATOM 3562 C C . LYS A 1 456 ? -26.344 5.711 16.328 1 87.94 456 LYS A C 1
ATOM 3564 O O . LYS A 1 456 ? -26.922 6.203 15.352 1 87.94 456 LYS A O 1
ATOM 3569 N N . ILE A 1 457 ? -25.125 5.773 16.469 1 91.12 457 ILE A N 1
ATOM 3570 C CA . ILE A 1 457 ? -24.188 6.328 15.5 1 91.12 457 ILE A CA 1
ATOM 3571 C C . ILE A 1 457 ? -23.359 5.203 14.883 1 91.12 457 ILE A C 1
ATOM 3573 O O . ILE A 1 457 ? -22.844 4.34 15.594 1 91.12 457 ILE A O 1
ATOM 3577 N N . GLN A 1 458 ? -23.312 5.227 13.578 1 90.62 458 GLN A N 1
ATOM 3578 C CA . GLN A 1 458 ? -22.516 4.215 12.875 1 90.62 458 GLN A CA 1
ATOM 3579 C C . GLN A 1 458 ? -21.031 4.578 12.883 1 90.62 458 GLN A C 1
ATOM 3581 O O . GLN A 1 458 ? -20.688 5.75 12.75 1 90.62 458 GLN A O 1
ATOM 3586 N N . VAL A 1 459 ? -20.234 3.594 13.102 1 92.38 459 VAL A N 1
ATOM 3587 C CA . VAL A 1 459 ? -18.797 3.783 13.055 1 92.38 459 VAL A CA 1
ATOM 3588 C C . VAL A 1 459 ? -18.219 3.074 11.828 1 92.38 459 VAL A C 1
ATOM 3590 O O . VAL A 1 459 ? -18.375 1.861 11.672 1 92.38 459 VAL A O 1
ATOM 3593 N N . ILE A 1 460 ? -17.594 3.869 10.977 1 90.81 460 ILE A N 1
ATOM 3594 C CA . ILE A 1 460 ? -17.094 3.336 9.719 1 90.81 460 ILE A CA 1
ATOM 3595 C C . ILE A 1 460 ? -15.594 3.617 9.602 1 90.81 460 ILE A C 1
ATOM 3597 O O . ILE A 1 460 ? -15.133 4.703 9.961 1 90.81 460 ILE A O 1
ATOM 3601 N N . VAL A 1 461 ? -14.844 2.658 9.203 1 89.25 461 VAL A N 1
ATOM 3602 C CA . VAL A 1 461 ? -13.469 2.842 8.75 1 89.25 461 VAL A CA 1
ATOM 3603 C C . VAL A 1 461 ? -13.406 2.777 7.23 1 89.25 461 VAL A C 1
ATOM 3605 O O . VAL A 1 461 ? -13.68 1.732 6.633 1 89.25 461 VAL A O 1
ATOM 3608 N N . PRO A 1 462 ? -13.125 3.891 6.668 1 87.25 462 PRO A N 1
ATOM 3609 C CA . PRO A 1 462 ? -13.102 3.865 5.203 1 87.25 462 PRO A CA 1
ATOM 3610 C C . PRO A 1 462 ? -12.047 2.906 4.648 1 87.25 462 PRO A C 1
ATOM 3612 O O . PRO A 1 462 ? -11.172 2.449 5.391 1 87.25 462 PRO A O 1
ATOM 3615 N N . THR A 1 463 ? -12.047 2.602 3.363 1 77.94 463 THR A N 1
ATOM 3616 C CA . THR A 1 463 ? -11.234 1.59 2.697 1 77.94 463 THR A CA 1
ATOM 3617 C C . THR A 1 463 ? -9.75 1.906 2.848 1 77.94 463 THR A C 1
ATOM 3619 O O . THR A 1 463 ? -8.93 1.001 3.016 1 77.94 463 THR A O 1
ATOM 3622 N N . SER A 1 464 ? -9.352 3.158 2.764 1 82.56 464 SER A N 1
ATOM 3623 C CA . SER A 1 464 ? -7.965 3.58 2.918 1 82.56 464 SER A CA 1
ATOM 3624 C C . SER A 1 464 ? -7.84 4.711 3.932 1 82.56 464 SER A C 1
ATOM 3626 O O . SER A 1 464 ? -7.496 5.84 3.57 1 82.56 464 SER A O 1
ATOM 3628 N N . PRO A 1 465 ? -7.953 4.355 5.188 1 87.56 465 PRO A N 1
ATOM 3629 C CA . PRO A 1 465 ? -8.023 5.41 6.203 1 87.56 465 PRO A CA 1
ATOM 3630 C C . PRO A 1 465 ? -6.711 6.172 6.355 1 87.56 465 PRO A C 1
ATOM 3632 O O . PRO A 1 465 ? -6.715 7.348 6.727 1 87.56 465 PRO A O 1
ATOM 3635 N N . THR A 1 466 ? -5.586 5.543 6.078 1 86.88 466 THR A N 1
ATOM 3636 C CA . THR A 1 466 ? -4.289 6.191 6.258 1 86.88 466 THR A CA 1
ATOM 3637 C C . THR A 1 466 ? -3.953 7.066 5.055 1 86.88 466 THR A C 1
ATOM 3639 O O . THR A 1 466 ? -3.045 7.898 5.121 1 86.88 466 THR A O 1
ATOM 3642 N N . LEU A 1 467 ? -4.676 6.887 3.961 1 90.31 467 LEU A N 1
ATOM 3643 C CA . LEU A 1 467 ? -4.449 7.684 2.762 1 90.31 467 LEU A CA 1
ATOM 3644 C C . LEU A 1 467 ? -5.57 8.703 2.57 1 90.31 467 LEU A C 1
ATOM 3646 O O . LEU A 1 467 ? -5.586 9.438 1.578 1 90.31 467 LEU A O 1
ATOM 3650 N N . ALA A 1 468 ? -6.441 8.781 3.555 1 92.44 468 ALA A N 1
ATOM 3651 C CA . ALA A 1 468 ? -7.625 9.633 3.439 1 92.44 468 ALA A CA 1
ATOM 3652 C C . ALA A 1 468 ? -7.234 11.102 3.273 1 92.44 468 ALA A C 1
ATOM 3654 O O . ALA A 1 468 ? -7.867 11.836 2.514 1 92.44 468 ALA A O 1
ATOM 3655 N N . ILE A 1 469 ? -6.168 11.469 3.939 1 94.94 469 ILE A N 1
ATOM 3656 C CA . ILE A 1 469 ? -5.793 12.875 3.949 1 94.94 469 ILE A CA 1
ATOM 3657 C C . ILE A 1 469 ? -5.18 13.258 2.605 1 94.94 469 ILE A C 1
ATOM 3659 O O . ILE A 1 469 ? -5.621 14.211 1.96 1 94.94 469 ILE A O 1
ATOM 3663 N N . ALA A 1 470 ? -4.203 12.562 2.16 1 96.06 470 ALA A N 1
ATOM 3664 C CA . ALA A 1 470 ? -3.551 12.883 0.894 1 96.06 470 ALA A CA 1
ATOM 3665 C C . ALA A 1 470 ? -4.531 12.781 -0.27 1 96.06 470 ALA A C 1
ATOM 3667 O O . ALA A 1 470 ? -4.586 13.664 -1.124 1 96.06 470 ALA A O 1
ATOM 3668 N N . THR A 1 471 ? -5.293 11.703 -0.289 1 95.31 471 THR A N 1
ATOM 3669 C CA . THR A 1 471 ? -6.258 11.5 -1.362 1 95.31 471 THR A CA 1
ATOM 3670 C C . THR A 1 471 ? -7.379 12.531 -1.29 1 95.31 471 THR A C 1
ATOM 3672 O O . THR A 1 471 ? -7.809 13.062 -2.316 1 95.31 471 THR A O 1
ATOM 3675 N N . GLY A 1 472 ? -7.828 12.805 -0.106 1 96.12 472 GLY A N 1
ATOM 3676 C CA . GLY A 1 472 ? -8.844 13.82 0.089 1 96.12 472 GLY A CA 1
ATOM 3677 C C . GLY A 1 472 ? -8.391 15.211 -0.328 1 96.12 472 GLY A C 1
ATOM 3678 O O . GLY A 1 472 ? -9.195 16.016 -0.806 1 96.12 472 GLY A O 1
ATOM 3679 N N . ALA A 1 473 ? -7.121 15.477 -0.131 1 96.75 473 ALA A N 1
ATOM 3680 C CA . ALA A 1 473 ? -6.582 16.781 -0.508 1 96.75 473 ALA A CA 1
ATOM 3681 C C . ALA A 1 473 ? -6.664 17 -2.018 1 96.75 473 ALA A C 1
ATOM 3683 O O . ALA A 1 473 ? -6.965 18.094 -2.48 1 96.75 473 ALA A O 1
ATOM 3684 N N . VAL A 1 474 ? -6.355 15.953 -2.758 1 95.81 474 VAL A N 1
ATOM 3685 C CA . VAL A 1 474 ? -6.504 16.031 -4.207 1 95.81 474 VAL A CA 1
ATOM 3686 C C . VAL A 1 474 ? -7.965 16.281 -4.562 1 95.81 474 VAL A C 1
ATOM 3688 O O . VAL A 1 474 ? -8.266 17.141 -5.398 1 95.81 474 VAL A O 1
ATOM 3691 N N . MET A 1 475 ? -8.836 15.633 -3.908 1 93.12 475 MET A N 1
ATOM 3692 C CA . MET A 1 475 ? -10.266 15.758 -4.18 1 93.12 475 MET A CA 1
ATOM 3693 C C . MET A 1 475 ? -10.766 17.156 -3.844 1 93.12 475 MET A C 1
ATOM 3695 O O . MET A 1 475 ? -11.57 17.734 -4.582 1 93.12 475 MET A O 1
ATOM 3699 N N . LEU A 1 476 ? -10.328 17.656 -2.738 1 91.88 476 LEU A N 1
ATOM 3700 C CA . LEU A 1 476 ? -10.75 18.984 -2.312 1 91.88 476 LEU A CA 1
ATOM 3701 C C . LEU A 1 476 ? -10.25 20.047 -3.289 1 91.88 476 LEU A C 1
ATOM 3703 O O . LEU A 1 476 ? -10.953 21.031 -3.557 1 91.88 476 LEU A O 1
ATOM 3707 N N . ARG A 1 477 ? -9.047 19.875 -3.752 1 91.69 477 ARG A N 1
ATOM 3708 C CA . ARG A 1 477 ? -8.516 20.828 -4.723 1 91.69 477 ARG A CA 1
ATOM 3709 C C . ARG A 1 477 ? -9.297 20.766 -6.031 1 91.69 477 ARG A C 1
ATOM 3711 O O . ARG A 1 477 ? -9.43 21.766 -6.727 1 91.69 477 ARG A O 1
ATOM 3718 N N . LYS A 1 478 ? -9.789 19.609 -6.344 1 88.19 478 LYS A N 1
ATOM 3719 C CA . LYS A 1 478 ? -10.609 19.453 -7.539 1 88.19 478 LYS A CA 1
ATOM 3720 C C . LYS A 1 478 ? -11.984 20.094 -7.355 1 88.19 478 LYS A C 1
ATOM 3722 O O . LYS A 1 478 ? -12.602 20.531 -8.32 1 88.19 478 LYS A O 1
ATOM 3727 N N . ASN A 1 479 ? -12.406 20.031 -6.121 1 86.62 479 ASN A N 1
ATOM 3728 C CA . ASN A 1 479 ? -13.727 20.562 -5.797 1 86.62 479 ASN A CA 1
ATOM 3729 C C . ASN A 1 479 ? -13.703 21.375 -4.508 1 86.62 479 ASN A C 1
ATOM 3731 O O . ASN A 1 479 ? -14.328 20.984 -3.516 1 86.62 479 ASN A O 1
ATOM 3735 N N . PRO A 1 480 ? -13.125 22.562 -4.574 1 82.75 480 PRO A N 1
ATOM 3736 C CA . PRO A 1 480 ? -13.039 23.375 -3.357 1 82.75 480 PRO A CA 1
ATOM 3737 C C . PRO A 1 480 ? -14.414 23.766 -2.816 1 82.75 480 PRO A C 1
ATOM 3739 O O . PRO A 1 480 ? -14.547 24.062 -1.628 1 82.75 480 PRO A O 1
ATOM 3742 N N . ALA A 1 481 ? -15.445 23.688 -3.672 1 81.75 481 ALA A N 1
ATOM 3743 C CA . ALA A 1 481 ? -16.797 24.094 -3.283 1 81.75 481 ALA A CA 1
ATOM 3744 C C . ALA A 1 481 ? -17.438 23.062 -2.357 1 81.75 481 ALA A C 1
ATOM 3746 O O . ALA A 1 481 ? -18.516 23.281 -1.804 1 81.75 481 ALA A O 1
ATOM 3747 N N . PHE A 1 482 ? -16.688 22.062 -2.193 1 88.5 482 PHE A N 1
ATOM 3748 C CA . PHE A 1 482 ? -17.172 21.047 -1.269 1 88.5 482 PHE A CA 1
ATOM 3749 C C . PHE A 1 482 ? -17.375 21.625 0.124 1 88.5 482 PHE A C 1
ATOM 3751 O O . PHE A 1 482 ? -18.328 21.281 0.82 1 88.5 482 PHE A O 1
ATOM 3758 N N . ILE A 1 483 ? -16.469 22.469 0.527 1 90.19 483 ILE A N 1
ATOM 3759 C CA . ILE A 1 483 ? -16.609 23.141 1.813 1 90.19 483 ILE A CA 1
ATOM 3760 C C . ILE A 1 483 ? -17.422 24.422 1.636 1 90.19 483 ILE A C 1
ATOM 3762 O O . ILE A 1 483 ? -16.938 25.391 1.065 1 90.19 483 ILE A O 1
ATOM 3766 N N . LYS A 1 484 ? -18.594 24.375 2.217 1 90.12 484 LYS A N 1
ATOM 3767 C CA . LYS A 1 484 ? -19.484 25.516 2.049 1 90.12 484 LYS A CA 1
ATOM 3768 C C . LYS A 1 484 ? -19.25 26.562 3.133 1 90.12 484 LYS A C 1
ATOM 3770 O O . LYS A 1 484 ? -19.391 27.766 2.883 1 90.12 484 LYS A O 1
ATOM 3775 N N . ALA A 1 485 ? -19 26.062 4.25 1 90.88 485 ALA A N 1
ATOM 3776 C CA . ALA A 1 485 ? -18.781 26.953 5.383 1 90.88 485 ALA A CA 1
ATOM 3777 C C . ALA A 1 485 ? -17.953 26.266 6.465 1 90.88 485 ALA A C 1
ATOM 3779 O O . ALA A 1 485 ? -17.891 25.031 6.527 1 90.88 485 ALA A O 1
ATOM 3780 N N . ARG A 1 486 ? -17.281 27.188 7.227 1 89.88 486 ARG A N 1
ATOM 3781 C CA . ARG A 1 486 ? -16.469 26.719 8.352 1 89.88 486 ARG A CA 1
ATOM 3782 C C . ARG A 1 486 ? -16.828 27.484 9.625 1 89.88 486 ARG A C 1
ATOM 3784 O O . ARG A 1 486 ? -17.109 28.672 9.586 1 89.88 486 ARG A O 1
ATOM 3791 N N . CYS A 1 487 ? -16.734 26.688 10.625 1 88.88 487 CYS A N 1
ATOM 3792 C CA . CYS A 1 487 ? -16.844 27.328 11.922 1 88.88 487 CYS A CA 1
ATOM 3793 C C . CYS A 1 487 ? -15.508 27.953 12.328 1 88.88 487 CYS A C 1
ATOM 3795 O O . CYS A 1 487 ? -14.469 27.297 12.297 1 88.88 487 CYS A O 1
ATOM 3797 N N . ALA A 1 488 ? -15.57 29.203 12.719 1 89.44 488 ALA A N 1
ATOM 3798 C CA . ALA A 1 488 ? -14.352 29.906 13.109 1 89.44 488 ALA A CA 1
ATOM 3799 C C . ALA A 1 488 ? -13.773 29.328 14.398 1 89.44 488 ALA A C 1
ATOM 3801 O O . ALA A 1 488 ? -14.5 29.078 15.359 1 89.44 488 ALA A O 1
ATOM 3802 N N . ASP A 1 489 ? -12.539 29.156 14.445 1 85.69 489 ASP A N 1
ATOM 3803 C CA . ASP A 1 489 ? -11.883 28.531 15.586 1 85.69 489 ASP A CA 1
ATOM 3804 C C . ASP A 1 489 ? -11.477 29.578 16.625 1 85.69 489 ASP A C 1
ATOM 3806 O O . ASP A 1 489 ? -11.141 29.234 17.766 1 85.69 489 ASP A O 1
ATOM 3810 N N . ALA A 1 490 ? -11.531 30.828 16.219 1 89.94 490 ALA A N 1
ATOM 3811 C CA . ALA A 1 490 ? -11.156 31.938 17.078 1 89.94 490 ALA A CA 1
ATOM 3812 C C . ALA A 1 490 ? -11.859 33.219 16.656 1 89.94 490 ALA A C 1
ATOM 3814 O O . ALA A 1 490 ? -12.539 33.25 15.633 1 89.94 490 ALA A O 1
ATOM 3815 N N . ASN A 1 491 ? -11.711 34.125 17.562 1 92.94 491 ASN A N 1
ATOM 3816 C CA . ASN A 1 491 ? -12.062 35.5 17.172 1 92.94 491 ASN A CA 1
ATOM 3817 C C . ASN A 1 491 ? -10.953 36.125 16.344 1 92.94 491 ASN A C 1
ATOM 3819 O O . ASN A 1 491 ? -9.781 36.062 16.688 1 92.94 491 ASN A O 1
ATOM 3823 N N . TYR A 1 492 ? -11.422 36.719 15.234 1 93.62 492 TYR A N 1
ATOM 3824 C CA . TYR A 1 492 ? -10.445 37.406 14.391 1 93.62 492 TYR A CA 1
ATOM 3825 C C . TYR A 1 492 ? -10.828 38.875 14.203 1 93.62 492 TYR A C 1
ATOM 3827 O O . TYR A 1 492 ? -12.008 39.219 14.07 1 93.62 492 TYR A O 1
ATOM 3835 N N . GLY A 1 493 ? -9.781 39.688 14.234 1 93.75 493 GLY A N 1
ATOM 3836 C CA . GLY A 1 493 ? -10.008 41.094 14.023 1 93.75 493 GLY A CA 1
ATOM 3837 C C . GLY A 1 493 ? -8.727 41.906 13.93 1 93.75 493 GLY A C 1
ATOM 3838 O O . GLY A 1 493 ? -7.664 41.344 13.656 1 93.75 493 GLY A O 1
ATOM 3839 N N . ILE A 1 494 ? -8.93 43.219 14 1 93.19 494 ILE A N 1
ATOM 3840 C CA . ILE A 1 494 ? -7.785 44.125 13.953 1 93.19 494 ILE A CA 1
ATOM 3841 C C . ILE A 1 494 ? -7.844 45.094 15.141 1 93.19 494 ILE A C 1
ATOM 3843 O O . ILE A 1 494 ? -8.883 45.219 15.789 1 93.19 494 ILE A O 1
ATOM 3847 N N . ALA A 1 495 ? -6.68 45.688 15.367 1 91.75 495 ALA A N 1
ATOM 3848 C CA . ALA A 1 495 ? -6.617 46.75 16.359 1 91.75 495 ALA A CA 1
ATOM 3849 C C . ALA A 1 495 ? -6.855 48.125 15.727 1 91.75 495 ALA A C 1
ATOM 3851 O O . ALA A 1 495 ? -6.23 48.469 14.719 1 91.75 495 ALA A O 1
ATOM 3852 N N . ILE A 1 496 ? -7.77 48.844 16.344 1 89.12 496 ILE A N 1
ATOM 3853 C CA . ILE A 1 496 ? -8.039 50.188 15.789 1 89.12 496 ILE A CA 1
ATOM 3854 C C . ILE A 1 496 ? -7.949 51.219 16.891 1 89.12 496 ILE A C 1
ATOM 3856 O O . ILE A 1 496 ? -7.965 50.875 18.078 1 89.12 496 ILE A O 1
ATOM 3860 N N . THR A 1 497 ? -7.73 52.406 16.406 1 87.88 497 THR A N 1
ATOM 3861 C CA . THR A 1 497 ? -7.836 53.594 17.266 1 87.88 497 THR A CA 1
ATOM 3862 C C . THR A 1 497 ? -9.055 54.438 16.906 1 87.88 497 THR A C 1
ATOM 3864 O O . THR A 1 497 ? -9.242 54.781 15.734 1 87.88 497 THR A O 1
ATOM 3867 N N . GLU A 1 498 ? -9.859 54.625 17.844 1 87.69 498 GLU A N 1
ATOM 3868 C CA . GLU A 1 498 ? -11.055 55.406 17.562 1 87.69 498 GLU A CA 1
ATOM 3869 C C . GLU A 1 498 ? -11.242 56.531 18.594 1 87.69 498 GLU A C 1
ATOM 3871 O O . GLU A 1 498 ? -10.523 56.562 19.594 1 87.69 498 GLU A O 1
ATOM 3876 N N . LYS A 1 499 ? -12.227 57.406 18.312 1 89 499 LYS A N 1
ATOM 3877 C CA . LYS A 1 499 ? -12.492 58.5 19.234 1 89 499 LYS A CA 1
ATOM 3878 C C . LYS A 1 499 ? -12.938 58 20.594 1 89 499 LYS A C 1
ATOM 3880 O O . LYS A 1 499 ? -13.727 57.062 20.688 1 89 499 LYS A O 1
ATOM 3885 N N . PHE A 1 500 ? -12.43 58.625 21.531 1 93.88 500 PHE A N 1
ATOM 3886 C CA . PHE A 1 500 ? -12.688 58.156 22.891 1 93.88 500 PHE A CA 1
ATOM 3887 C C . PHE A 1 500 ? -14.125 58.469 23.312 1 93.88 500 PHE A C 1
ATOM 3889 O O . PHE A 1 500 ? -14.586 59.594 23.156 1 93.88 500 PHE A O 1
ATOM 3896 N N . ASP A 1 501 ? -14.859 57.469 23.719 1 93.56 501 ASP A N 1
ATOM 3897 C CA . ASP A 1 501 ? -16.203 57.562 24.281 1 93.56 501 ASP A CA 1
ATOM 3898 C C . ASP A 1 501 ? -16.234 57.062 25.734 1 93.56 501 ASP A C 1
ATOM 3900 O O . ASP A 1 501 ? -16.078 55.875 26 1 93.56 501 ASP A O 1
ATOM 3904 N N . SER A 1 502 ? -16.578 57.938 26.625 1 91.69 502 SER A N 1
ATOM 3905 C CA . SER A 1 502 ? -16.5 57.656 28.047 1 91.69 502 SER A CA 1
ATOM 3906 C C . SER A 1 502 ? -17.484 56.562 28.453 1 91.69 502 SER A C 1
ATOM 3908 O O . SER A 1 502 ? -17.312 55.906 29.484 1 91.69 502 SER A O 1
ATOM 3910 N N . LYS A 1 503 ? -18.5 56.25 27.734 1 93.31 503 LYS A N 1
ATOM 3911 C CA . LYS A 1 503 ? -19.5 55.25 28.031 1 93.31 503 LYS A CA 1
ATOM 3912 C C . LYS A 1 503 ? -19.031 53.875 27.547 1 93.31 503 LYS A C 1
ATOM 3914 O O . LYS A 1 503 ? -19.469 52.844 28.062 1 93.31 503 LYS A O 1
ATOM 3919 N N . LYS A 1 504 ? -18.219 53.969 26.609 1 92.06 504 LYS A N 1
ATOM 3920 C CA . LYS A 1 504 ? -17.875 52.719 25.922 1 92.06 504 LYS A CA 1
ATOM 3921 C C . LYS A 1 504 ? -16.438 52.281 26.25 1 92.06 504 LYS A C 1
ATOM 3923 O O . LYS A 1 504 ? -16.125 51.094 26.234 1 92.06 504 LYS A O 1
ATOM 3928 N N . HIS A 1 505 ? -15.602 53.312 26.453 1 94.25 505 HIS A N 1
ATOM 3929 C CA . HIS A 1 505 ? -14.172 53 26.484 1 94.25 505 HIS A CA 1
ATOM 3930 C C . HIS A 1 505 ? -13.625 53.125 27.906 1 94.25 505 HIS A C 1
ATOM 3932 O O . HIS A 1 505 ? -14.102 53.938 28.688 1 94.25 505 HIS A O 1
ATOM 3938 N N . ASP A 1 506 ? -12.688 52.312 28.109 1 93.81 506 ASP A N 1
ATOM 3939 C CA . ASP A 1 506 ? -11.922 52.375 29.359 1 93.81 506 ASP A CA 1
ATOM 3940 C C . ASP A 1 506 ? -10.93 53.562 29.312 1 93.81 506 ASP A C 1
ATOM 3942 O O . ASP A 1 506 ? -10.109 53.625 28.391 1 93.81 506 ASP A O 1
ATOM 3946 N N . PRO A 1 507 ? -10.906 54.375 30.281 1 94.31 507 PRO A N 1
ATOM 3947 C CA . PRO A 1 507 ? -10.023 55.531 30.312 1 94.31 507 PRO A CA 1
ATOM 3948 C C . PRO A 1 507 ? -8.539 55.156 30.297 1 94.31 507 PRO A C 1
ATOM 3950 O O . PRO A 1 507 ? -7.699 55.969 29.891 1 94.31 507 PRO A O 1
ATOM 3953 N N . ALA A 1 508 ? -8.32 54 30.672 1 94.12 508 ALA A N 1
ATOM 3954 C CA . ALA A 1 508 ? -6.934 53.562 30.703 1 94.12 508 ALA A CA 1
ATOM 3955 C C . ALA A 1 508 ? -6.332 53.531 29.312 1 94.12 508 ALA A C 1
ATOM 3957 O O . ALA A 1 508 ? -5.105 53.531 29.156 1 94.12 508 ALA A O 1
ATOM 3958 N N . TYR A 1 509 ? -7.164 53.562 28.266 1 94.5 509 TYR A N 1
ATOM 3959 C CA . TYR A 1 509 ? -6.691 53.438 26.891 1 94.5 509 TYR A CA 1
ATOM 3960 C C . TYR A 1 509 ? -6.777 54.781 26.172 1 94.5 509 TYR A C 1
ATOM 3962 O O . TYR A 1 509 ? -6.602 54.844 24.953 1 94.5 509 TYR A O 1
ATOM 3970 N N . LYS A 1 510 ? -7.016 55.75 26.906 1 93.88 510 LYS A N 1
ATOM 3971 C CA . LYS A 1 510 ? -7.203 57.094 26.328 1 93.88 510 LYS A CA 1
ATOM 3972 C C . LYS A 1 510 ? -5.867 57.719 25.969 1 93.88 510 LYS A C 1
ATOM 3974 O O . LYS A 1 510 ? -4.938 57.75 26.766 1 93.88 510 LYS A O 1
ATOM 3979 N N . ILE A 1 511 ? -5.863 58.219 24.734 1 90.81 511 ILE A N 1
ATOM 3980 C CA . ILE A 1 511 ? -4.668 58.906 24.281 1 90.81 511 ILE A CA 1
ATOM 3981 C C . ILE A 1 511 ? -5.059 60.219 23.625 1 90.81 511 ILE A C 1
ATOM 3983 O O . ILE A 1 511 ? -6.148 60.344 23.047 1 90.81 511 ILE A O 1
ATOM 3987 N N . LYS A 1 512 ? -4.188 61.188 23.719 1 89.62 512 LYS A N 1
ATOM 3988 C CA . LYS A 1 512 ? -4.43 62.5 23.078 1 89.62 512 LYS A CA 1
ATOM 3989 C C . LYS A 1 512 ? -3.908 62.5 21.641 1 89.62 512 LYS A C 1
ATOM 3991 O O . LYS A 1 512 ? -2.834 61.969 21.375 1 89.62 512 LYS A O 1
ATOM 3996 N N . GLY A 1 513 ? -4.742 62.906 20.781 1 81.62 513 GLY A N 1
ATOM 3997 C CA . GLY A 1 513 ? -4.332 63 19.391 1 81.62 513 GLY A CA 1
ATOM 3998 C C . GLY A 1 513 ? -3.16 63.938 19.188 1 81.62 513 GLY A C 1
ATOM 3999 O O . GLY A 1 513 ? -3.014 64.938 19.891 1 81.62 513 GLY A O 1
ATOM 4000 N N . ASP A 1 514 ? -2.32 63.656 18.297 1 71.31 514 ASP A N 1
ATOM 4001 C CA . ASP A 1 514 ? -1.127 64.438 18.031 1 71.31 514 ASP A CA 1
ATOM 4002 C C . ASP A 1 514 ? -1.494 65.812 17.453 1 71.31 514 ASP A C 1
ATOM 4004 O O . ASP A 1 514 ? -0.857 66.812 17.766 1 71.31 514 ASP A O 1
ATOM 4008 N N . SER A 1 515 ? -2.449 65.875 16.625 1 70.31 515 SER A N 1
ATOM 4009 C CA . SER A 1 515 ? -2.662 67.062 15.844 1 70.31 515 SER A CA 1
ATOM 4010 C C . SER A 1 515 ? -3.926 67.812 16.281 1 70.31 515 SER A C 1
ATOM 4012 O O . SER A 1 515 ? -4.207 68.875 15.82 1 70.31 515 SER A O 1
ATOM 4014 N N . ASN A 1 516 ? -4.633 67.062 17.062 1 69.94 516 ASN A N 1
ATOM 4015 C CA . ASN A 1 516 ? -5.879 67.688 17.484 1 69.94 516 ASN A CA 1
ATOM 4016 C C . ASN A 1 516 ? -6.109 67.562 18.984 1 69.94 516 ASN A C 1
ATOM 4018 O O . ASN A 1 516 ? -5.363 66.875 19.672 1 69.94 516 ASN A O 1
ATOM 4022 N N . ASP A 1 517 ? -6.906 68.375 19.531 1 82.75 517 ASP A N 1
ATOM 4023 C CA . ASP A 1 517 ? -7.219 68.375 20.969 1 82.75 517 ASP A CA 1
ATOM 4024 C C . ASP A 1 517 ? -8.258 67.312 21.312 1 82.75 517 ASP A C 1
ATOM 4026 O O . ASP A 1 517 ? -8.922 67.438 22.344 1 82.75 517 ASP A O 1
ATOM 4030 N N . GLU A 1 518 ? -8.211 66.312 20.391 1 86.94 518 GLU A N 1
ATOM 4031 C CA . GLU A 1 518 ? -9.18 65.25 20.625 1 86.94 518 GLU A CA 1
ATOM 4032 C C . GLU A 1 518 ? -8.523 64.062 21.281 1 86.94 518 GLU A C 1
ATOM 4034 O O . GLU A 1 518 ? -7.309 63.875 21.188 1 86.94 518 GLU A O 1
ATOM 4039 N N . TYR A 1 519 ? -9.391 63.312 22.031 1 92.06 519 TYR A N 1
ATOM 4040 C CA . TYR A 1 519 ? -8.914 62.094 22.672 1 92.06 519 TYR A CA 1
ATOM 4041 C C . TYR A 1 519 ? -9.375 60.844 21.922 1 92.06 519 TYR A C 1
ATOM 4043 O O . TYR A 1 519 ? -10.469 60.844 21.344 1 92.06 519 TYR A O 1
ATOM 4051 N N . TYR A 1 520 ? -8.461 59.906 21.969 1 92.44 520 TYR A N 1
ATOM 4052 C CA . TYR A 1 520 ? -8.734 58.656 21.266 1 92.44 520 TYR A CA 1
ATOM 4053 C C . TYR A 1 520 ? -8.523 57.469 22.188 1 92.44 520 TYR A C 1
ATOM 4055 O O . TYR A 1 520 ? -7.906 57.562 23.25 1 92.44 520 TYR A O 1
ATOM 4063 N N . CYS A 1 521 ? -9.195 56.406 21.781 1 93.38 521 CYS A N 1
ATOM 4064 C CA . CYS A 1 521 ? -9 55.094 22.453 1 93.38 521 CYS A CA 1
ATOM 4065 C C . CYS A 1 521 ? -8.164 54.156 21.578 1 93.38 521 CYS A C 1
ATOM 4067 O O . CYS A 1 521 ? -8.562 53.844 20.469 1 93.38 521 CYS A O 1
ATOM 4069 N N . LYS A 1 522 ? -7.074 53.719 22.094 1 91.12 522 LYS A N 1
ATOM 4070 C CA . LYS A 1 522 ? -6.176 52.875 21.328 1 91.12 522 LYS A CA 1
ATOM 4071 C C . LYS A 1 522 ? -6.441 51.406 21.625 1 91.12 522 LYS A C 1
ATOM 4073 O O . LYS A 1 522 ? -7.133 51.062 22.594 1 91.12 522 LYS A O 1
ATOM 4078 N N . ASP A 1 523 ? -5.996 50.438 20.734 1 93 523 ASP A N 1
ATOM 4079 C CA . ASP A 1 523 ? -5.918 49 20.891 1 93 523 ASP A CA 1
ATOM 4080 C C . ASP A 1 523 ? -7.312 48.375 20.969 1 93 523 ASP A C 1
ATOM 4082 O O . ASP A 1 523 ? -7.492 47.312 21.547 1 93 523 ASP A O 1
ATOM 4086 N N . VAL A 1 524 ? -8.305 49.156 20.422 1 93.44 524 VAL A N 1
ATOM 4087 C CA . VAL A 1 524 ? -9.648 48.594 20.375 1 93.44 524 VAL A CA 1
ATOM 4088 C C . VAL A 1 524 ? -9.672 47.406 19.422 1 93.44 524 VAL A C 1
ATOM 4090 O O . VAL A 1 524 ? -9.195 47.469 18.297 1 93.44 524 VAL A O 1
ATOM 4093 N N . PHE A 1 525 ? -10.172 46.25 19.969 1 95.12 525 PHE A N 1
ATOM 4094 C CA . PHE A 1 525 ? -10.289 45.062 19.156 1 95.12 525 PHE A CA 1
ATOM 4095 C C . PHE A 1 525 ? -11.57 45.094 18.328 1 95.12 525 PHE A C 1
ATOM 4097 O O . PHE A 1 525 ? -12.664 44.844 18.844 1 95.12 525 PHE A O 1
ATOM 4104 N N . ASP A 1 526 ? -11.43 45.375 17.094 1 93.56 526 ASP A N 1
ATOM 4105 C CA . ASP A 1 526 ? -12.562 45.312 16.172 1 93.56 526 ASP A CA 1
ATOM 4106 C C . ASP A 1 526 ? -12.688 43.938 15.555 1 93.56 526 ASP A C 1
ATOM 4108 O O . ASP A 1 526 ? -12 43.594 14.586 1 93.56 526 ASP A O 1
ATOM 4112 N N . VAL A 1 527 ? -13.625 43.188 16.094 1 94 527 VAL A N 1
ATOM 4113 C CA . VAL A 1 527 ? -13.781 41.812 15.719 1 94 527 VAL A CA 1
ATOM 4114 C C . VAL A 1 527 ? -14.508 41.688 14.375 1 94 527 VAL A C 1
ATOM 4116 O O . VAL A 1 527 ? -15.602 42.25 14.211 1 94 527 VAL A O 1
ATOM 4119 N N . PHE A 1 528 ? -13.852 41 13.453 1 93.88 528 PHE A N 1
ATOM 4120 C CA . PHE A 1 528 ? -14.445 40.719 12.156 1 93.88 528 PHE A CA 1
ATOM 4121 C C . PHE A 1 528 ? -15.266 39.406 12.211 1 93.88 528 PHE A C 1
ATOM 4123 O O . PHE A 1 528 ? -16.375 39.375 11.672 1 93.88 528 PHE A O 1
ATOM 4130 N N . LEU A 1 529 ? -14.672 38.469 12.805 1 93.31 529 LEU A N 1
ATOM 4131 C CA . LEU A 1 529 ? -15.25 37.125 12.891 1 93.31 529 LEU A CA 1
ATOM 4132 C C . LEU A 1 529 ? -15.172 36.594 14.312 1 93.31 529 LEU A C 1
ATOM 4134 O O . LEU A 1 529 ? -14.102 36.594 14.93 1 93.31 529 LEU A O 1
ATOM 4138 N N . GLN A 1 530 ? -16.312 36.125 14.805 1 93 530 GLN A N 1
ATOM 4139 C CA . GLN A 1 530 ? -16.359 35.594 16.172 1 93 530 GLN A CA 1
ATOM 4140 C C . GLN A 1 530 ? -16.172 34.094 16.172 1 93 530 GLN A C 1
ATOM 4142 O O . GLN A 1 530 ? -16.594 33.375 15.25 1 93 530 GLN A O 1
ATOM 4147 N N . LYS A 1 531 ? -15.586 33.656 17.219 1 91 531 LYS A N 1
ATOM 4148 C CA . LYS A 1 531 ? -15.414 32.219 17.391 1 91 531 LYS A CA 1
ATOM 4149 C C . LYS A 1 531 ? -16.75 31.484 17.375 1 91 531 LYS A C 1
ATOM 4151 O O . LYS A 1 531 ? -17.703 31.922 18.031 1 91 531 LYS A O 1
ATOM 4156 N N . GLY A 1 532 ? -16.766 30.406 16.656 1 86.5 532 GLY A N 1
ATOM 4157 C CA . GLY A 1 532 ? -17.984 29.609 16.609 1 86.5 532 GLY A CA 1
ATOM 4158 C C . GLY A 1 532 ? -18.938 30.031 15.508 1 86.5 532 GLY A C 1
ATOM 4159 O O . GLY A 1 532 ? -19.859 29.312 15.164 1 86.5 532 GLY A O 1
ATOM 4160 N N . GLU A 1 533 ? -18.672 31.156 14.961 1 89.69 533 GLU A N 1
ATOM 4161 C CA . GLU A 1 533 ? -19.5 31.641 13.859 1 89.69 533 GLU A CA 1
ATOM 4162 C C . GLU A 1 533 ? -19.156 30.922 12.555 1 89.69 533 GLU A C 1
ATOM 4164 O O . GLU A 1 533 ? -17.984 30.672 12.273 1 89.69 533 GLU A O 1
ATOM 4169 N N . LEU A 1 534 ? -20.219 30.641 11.781 1 89.5 534 LEU A N 1
ATOM 4170 C CA . LEU A 1 534 ? -20 30.047 10.469 1 89.5 534 LEU A CA 1
ATOM 4171 C C . LEU A 1 534 ? -19.609 31.109 9.445 1 89.5 534 LEU A C 1
ATOM 4173 O O . LEU A 1 534 ? -20.219 32.188 9.406 1 89.5 534 LEU A O 1
ATOM 4177 N N . VAL A 1 535 ? -18.609 30.797 8.75 1 91.69 535 VAL A N 1
ATOM 4178 C CA . VAL A 1 535 ? -18.172 31.656 7.656 1 91.69 535 VAL A CA 1
ATOM 4179 C C . VAL A 1 535 ? -18.234 30.891 6.336 1 91.69 535 VAL A C 1
ATOM 4181 O O . VAL A 1 535 ? -17.688 29.797 6.223 1 91.69 535 VAL A O 1
ATOM 4184 N N . SER A 1 536 ? -18.906 31.438 5.391 1 88.94 536 SER A N 1
ATOM 4185 C CA . SER A 1 536 ? -19.062 30.781 4.098 1 88.94 536 SER A CA 1
ATOM 4186 C C . SER A 1 536 ? -17.781 30.859 3.275 1 88.94 536 SER A C 1
ATOM 4188 O O . SER A 1 536 ? -17.031 31.844 3.369 1 88.94 536 SER A O 1
ATOM 4190 N N . TYR A 1 537 ? -17.641 29.844 2.516 1 85.31 537 TYR A N 1
ATOM 4191 C CA . TYR A 1 537 ? -16.484 29.859 1.619 1 85.31 537 TYR A CA 1
ATOM 4192 C C . TYR A 1 537 ? -16.531 31.062 0.692 1 85.31 537 TYR A C 1
ATOM 4194 O O . TYR A 1 537 ? -17.531 31.312 0.031 1 85.31 537 TYR A O 1
ATOM 4202 N N . GLY A 1 538 ? -15.438 31.844 0.675 1 81.38 538 GLY A N 1
ATOM 4203 C CA . GLY A 1 538 ? -15.352 33.031 -0.19 1 81.38 538 GLY A CA 1
ATOM 4204 C C . GLY A 1 538 ? -15.906 34.281 0.448 1 81.38 538 GLY A C 1
ATOM 4205 O O . GLY A 1 538 ? -15.836 35.344 -0.14 1 81.38 538 GLY A O 1
ATOM 4206 N N . GLU A 1 539 ? -16.438 34.094 1.621 1 88.25 539 GLU A N 1
ATOM 4207 C CA . GLU A 1 539 ? -16.953 35.281 2.324 1 88.25 539 GLU A CA 1
ATOM 4208 C C . GLU A 1 539 ? -15.82 36.219 2.699 1 88.25 539 GLU A C 1
ATOM 4210 O O . GLU A 1 539 ? -14.789 35.812 3.215 1 88.25 539 GLU A O 1
ATOM 4215 N N . GLU A 1 540 ? -16.094 37.5 2.391 1 91.38 540 GLU A N 1
ATOM 4216 C CA . GLU A 1 540 ? -15.094 38.531 2.678 1 91.38 540 GLU A CA 1
ATOM 4217 C C . GLU A 1 540 ? -15.617 39.531 3.684 1 91.38 540 GLU A C 1
ATOM 4219 O O . GLU A 1 540 ? -16.812 39.875 3.684 1 91.38 540 GLU A O 1
ATOM 4224 N N . PHE A 1 541 ? -14.781 40 4.488 1 93.06 541 PHE A N 1
ATOM 4225 C CA . PHE A 1 541 ? -15.023 41.094 5.41 1 93.06 541 PHE A CA 1
ATOM 4226 C C . PHE A 1 541 ? -14.375 42.375 4.91 1 93.06 541 PHE A C 1
ATOM 4228 O O . PHE A 1 541 ? -13.148 42.438 4.754 1 93.06 541 PHE A O 1
ATOM 4235 N N . VAL A 1 542 ? -15.172 43.375 4.695 1 91.88 542 VAL A N 1
ATOM 4236 C CA . VAL A 1 542 ? -14.688 44.562 4.039 1 91.88 542 VAL A CA 1
ATOM 4237 C C . VAL A 1 542 ? -14.609 45.719 5.051 1 91.88 542 VAL A C 1
ATOM 4239 O O . VAL A 1 542 ? -15.57 45.969 5.777 1 91.88 542 VAL A O 1
ATOM 4242 N N . THR A 1 543 ? -13.523 46.281 5.125 1 90.56 543 THR A N 1
ATOM 4243 C CA . THR A 1 543 ? -13.344 47.5 5.922 1 90.56 543 THR A CA 1
ATOM 4244 C C . THR A 1 543 ? -12.688 48.594 5.09 1 90.56 543 THR A C 1
ATOM 4246 O O . THR A 1 543 ? -12.102 48.312 4.039 1 90.56 543 THR A O 1
ATOM 4249 N N . GLN A 1 544 ? -12.898 49.781 5.559 1 89.12 544 GLN A N 1
ATOM 4250 C CA . GLN A 1 544 ? -12.359 50.938 4.844 1 89.12 544 GLN A CA 1
ATOM 4251 C C . GLN A 1 544 ? -11.336 51.688 5.691 1 89.12 544 GLN A C 1
ATOM 4253 O O . GLN A 1 544 ? -11.523 51.844 6.898 1 89.12 544 GLN A O 1
ATOM 4258 N N . LEU A 1 545 ? -10.289 52.031 4.949 1 85.69 545 LEU A N 1
ATOM 4259 C CA . LEU A 1 545 ? -9.289 52.844 5.625 1 85.69 545 LEU A CA 1
ATOM 4260 C C . LEU A 1 545 ? -8.711 53.906 4.676 1 85.69 545 LEU A C 1
ATOM 4262 O O . LEU A 1 545 ? -8.891 53.812 3.457 1 85.69 545 LEU A O 1
ATOM 4266 N N . CYS A 1 546 ? -8.125 54.844 5.277 1 83.19 546 CYS A N 1
ATOM 4267 C CA . CYS A 1 546 ? -7.465 55.875 4.492 1 83.19 546 CYS A CA 1
ATOM 4268 C C . CYS A 1 546 ? -5.949 55.781 4.598 1 83.19 546 CYS A C 1
ATOM 4270 O O . CYS A 1 546 ? -5.398 55.781 5.699 1 83.19 546 CYS A O 1
ATOM 4272 N N . ALA A 1 547 ? -5.312 55.688 3.494 1 82.81 547 ALA A N 1
ATOM 4273 C CA . ALA A 1 547 ? -3.854 55.656 3.508 1 82.81 547 ALA A CA 1
ATOM 4274 C C . ALA A 1 547 ? -3.303 56.969 4.062 1 82.81 547 ALA A C 1
ATOM 4276 O O . ALA A 1 547 ? -3.805 58.062 3.736 1 82.81 547 ALA A O 1
ATOM 4277 N N . PRO A 1 548 ? -2.344 56.781 4.984 1 77 548 PRO A N 1
ATOM 4278 C CA . PRO A 1 548 ? -1.749 58.031 5.5 1 77 548 PRO A CA 1
ATOM 4279 C C . PRO A 1 548 ? -1.065 58.844 4.414 1 77 548 PRO A C 1
ATOM 4281 O O . PRO A 1 548 ? -0.526 58.281 3.455 1 77 548 PRO A O 1
ATOM 4284 N N . ASP A 1 549 ? -1.062 60.125 4.727 1 76.12 549 ASP A N 1
ATOM 4285 C CA . ASP A 1 549 ? -0.424 61.031 3.791 1 76.12 549 ASP A CA 1
ATOM 4286 C C . ASP A 1 549 ? 1.084 60.812 3.734 1 76.12 549 ASP A C 1
ATOM 4288 O O . ASP A 1 549 ? 1.731 60.625 4.77 1 76.12 549 ASP A O 1
ATOM 4292 N N . GLY A 1 550 ? 1.616 60.625 2.588 1 76.81 550 GLY A N 1
ATOM 4293 C CA . GLY A 1 550 ? 3.051 60.531 2.389 1 76.81 550 GLY A CA 1
ATOM 4294 C C . GLY A 1 550 ? 3.568 59.125 2.594 1 76.81 550 GLY A C 1
ATOM 4295 O O . GLY A 1 550 ? 4.762 58.844 2.43 1 76.81 550 GLY A O 1
ATOM 4296 N N . SER A 1 551 ? 2.674 58.281 2.986 1 83.12 551 SER A N 1
ATOM 4297 C CA . SER A 1 551 ? 3.137 56.938 3.209 1 83.12 551 SER A CA 1
ATOM 4298 C C . SER A 1 551 ? 2.822 56.031 2.016 1 83.12 551 SER A C 1
ATOM 4300 O O . SER A 1 551 ? 1.705 56.062 1.497 1 83.12 551 SER A O 1
ATOM 4302 N N . GLU A 1 552 ? 3.836 55.25 1.671 1 87.12 552 GLU A N 1
ATOM 4303 C CA . GLU A 1 552 ? 3.668 54.375 0.524 1 87.12 552 GLU A CA 1
ATOM 4304 C C . GLU A 1 552 ? 3.119 53 0.952 1 87.12 552 GLU A C 1
ATOM 4306 O O . GLU A 1 552 ? 2.893 52.125 0.115 1 87.12 552 GLU A O 1
ATOM 4311 N N . GLU A 1 553 ? 2.871 52.875 2.252 1 88.88 553 GLU A N 1
ATOM 4312 C CA . GLU A 1 553 ? 2.34 51.594 2.734 1 88.88 553 GLU A CA 1
ATOM 4313 C C . GLU A 1 553 ? 1.421 51.812 3.936 1 88.88 553 GLU A C 1
ATOM 4315 O O . GLU A 1 553 ? 1.569 52.781 4.676 1 88.88 553 GLU A O 1
ATOM 4320 N N . VAL A 1 554 ? 0.451 51 4.016 1 86.88 554 VAL A N 1
ATOM 4321 C CA . VAL A 1 554 ? -0.415 50.906 5.184 1 86.88 554 VAL A CA 1
ATOM 4322 C C . VAL A 1 554 ? -0.305 49.5 5.793 1 86.88 554 VAL A C 1
ATOM 4324 O O . VAL A 1 554 ? -0.313 48.5 5.074 1 86.88 554 VAL A O 1
ATOM 4327 N N . THR A 1 555 ? -0.099 49.469 7.086 1 89.19 555 THR A N 1
ATOM 4328 C CA . THR A 1 555 ? 0.029 48.156 7.758 1 89.19 555 THR A CA 1
ATOM 4329 C C . THR A 1 555 ? -1.102 47.969 8.758 1 89.19 555 THR A C 1
ATOM 4331 O O . THR A 1 555 ? -1.376 48.844 9.578 1 89.19 555 THR A O 1
ATOM 4334 N N . LEU A 1 556 ? -1.771 46.844 8.648 1 89.44 556 LEU A N 1
ATOM 4335 C CA . LEU A 1 556 ? -2.789 46.438 9.602 1 89.44 556 LEU A CA 1
ATOM 4336 C C . LEU A 1 556 ? -2.359 45.156 10.312 1 89.44 556 LEU A C 1
ATOM 4338 O O . LEU A 1 556 ? -1.942 44.188 9.672 1 89.44 556 LEU A O 1
ATOM 4342 N N . GLU A 1 557 ? -2.418 45.188 11.562 1 91.81 557 GLU A N 1
ATOM 4343 C CA . GLU A 1 557 ? -2.098 43.969 12.312 1 91.81 557 GLU A CA 1
ATOM 4344 C C . GLU A 1 557 ? -3.355 43.156 12.617 1 91.81 557 GLU A C 1
ATOM 4346 O O . GLU A 1 557 ? -4.32 43.688 13.172 1 91.81 557 GLU A O 1
ATOM 4351 N N . ILE A 1 558 ? -3.342 41.906 12.234 1 92.94 558 ILE A N 1
ATOM 4352 C CA . ILE A 1 558 ? -4.453 41 12.461 1 92.94 558 ILE A CA 1
ATOM 4353 C C . ILE A 1 558 ? -4.25 40.25 13.781 1 92.94 558 ILE A C 1
ATOM 4355 O O . ILE A 1 558 ? -3.148 39.781 14.07 1 92.94 558 ILE A O 1
ATOM 4359 N N . TYR A 1 559 ? -5.277 40.188 14.562 1 93.5 559 TYR A N 1
ATOM 4360 C CA . TYR A 1 559 ? -5.219 39.531 15.859 1 93.5 559 TYR A CA 1
ATOM 4361 C C . TYR A 1 559 ? -6.234 38.375 15.945 1 93.5 559 TYR A C 1
ATOM 4363 O O . TYR A 1 559 ? -7.23 38.375 15.219 1 93.5 559 TYR A O 1
ATOM 4371 N N . SER A 1 560 ? -5.926 37.438 16.766 1 92.62 560 SER A N 1
ATOM 4372 C CA . SER A 1 560 ? -6.855 36.344 17.062 1 92.62 560 SER A CA 1
ATOM 4373 C C . SER A 1 560 ? -6.852 36.031 18.562 1 92.62 560 SER A C 1
ATOM 4375 O O . SER A 1 560 ? -5.852 36.25 19.25 1 92.62 560 SER A O 1
ATOM 4377 N N . THR A 1 561 ? -7.973 35.594 19.062 1 92.69 561 THR A N 1
ATOM 4378 C CA . THR A 1 561 ? -8.086 35.125 20.438 1 92.69 561 THR A CA 1
ATOM 4379 C C . THR A 1 561 ? -9.227 34.094 20.578 1 92.69 561 THR A C 1
ATOM 4381 O O . THR A 1 561 ? -10.227 34.188 19.859 1 92.69 561 THR A O 1
ATOM 4384 N N . GLU A 1 562 ? -9.047 33.219 21.438 1 89.25 562 GLU A N 1
ATOM 4385 C CA . GLU A 1 562 ? -10.094 32.25 21.703 1 89.25 562 GLU A CA 1
ATOM 4386 C C . GLU A 1 562 ? -11.102 32.75 22.719 1 89.25 562 GLU A C 1
ATOM 4388 O O . GLU A 1 562 ? -12.203 32.219 22.828 1 89.25 562 GLU A O 1
ATOM 4393 N N . GLU A 1 563 ? -10.688 33.812 23.328 1 90.31 563 GLU A N 1
ATOM 4394 C CA . GLU A 1 563 ? -11.547 34.375 24.375 1 90.31 563 GLU A CA 1
ATOM 4395 C C . GLU A 1 563 ? -12.586 35.312 23.766 1 90.31 563 GLU A C 1
ATOM 4397 O O . GLU A 1 563 ? -12.242 36.219 23.031 1 90.31 563 GLU A O 1
ATOM 4402 N N . ASN A 1 564 ? -13.789 35.031 24.188 1 89.38 564 ASN A N 1
ATOM 4403 C CA . ASN A 1 564 ? -14.867 35.906 23.703 1 89.38 564 ASN A CA 1
ATOM 4404 C C . ASN A 1 564 ? -15 37.156 24.562 1 89.38 564 ASN A C 1
ATOM 4406 O O . ASN A 1 564 ? -14.703 37.125 25.766 1 89.38 564 ASN A O 1
ATOM 4410 N N . GLY A 1 565 ? -15.352 38.25 23.969 1 87.81 565 GLY A N 1
ATOM 4411 C CA . GLY A 1 565 ? -15.773 39.406 24.719 1 87.81 565 GLY A CA 1
ATOM 4412 C C . GLY A 1 565 ? -14.625 40.344 25.031 1 87.81 565 GLY A C 1
ATOM 4413 O O . GLY A 1 565 ? -14.797 41.344 25.766 1 87.81 565 GLY A O 1
ATOM 4414 N N . ILE A 1 566 ? -13.492 40.062 24.484 1 91.88 566 ILE A N 1
ATOM 4415 C CA . ILE A 1 566 ? -12.383 40.969 24.734 1 91.88 566 ILE A CA 1
ATOM 4416 C C . ILE A 1 566 ? -12.562 42.25 23.922 1 91.88 566 ILE A C 1
ATOM 4418 O O . ILE A 1 566 ? -12.961 42.219 22.766 1 91.88 566 ILE A O 1
ATOM 4422 N N . LYS A 1 567 ? -12.281 43.344 24.562 1 93.56 567 LYS A N 1
ATOM 4423 C CA . LYS A 1 567 ? -12.531 44.656 23.922 1 93.56 567 LYS A CA 1
ATOM 4424 C C . LYS A 1 567 ? -11.234 45.25 23.391 1 93.56 567 LYS A C 1
ATOM 4426 O O . LYS A 1 567 ? -11.273 46.094 22.484 1 93.56 567 LYS A O 1
ATOM 4431 N N . TYR A 1 568 ? -10.141 44.844 24 1 96.12 568 TYR A N 1
ATOM 4432 C CA . TYR A 1 568 ? -8.844 45.375 23.609 1 96.12 568 TYR A CA 1
ATOM 4433 C C . TYR A 1 568 ? -7.844 44.281 23.312 1 96.12 568 TYR A C 1
ATOM 4435 O O . TYR A 1 568 ? -7.867 43.219 23.953 1 96.12 568 TYR A O 1
ATOM 4443 N N . VAL A 1 569 ? -6.941 44.562 22.406 1 95.88 569 VAL A N 1
ATOM 4444 C CA . VAL A 1 569 ? -5.992 43.531 21.984 1 95.88 569 VAL A CA 1
ATOM 4445 C C . VAL A 1 569 ? -4.852 43.438 23 1 95.88 569 VAL A C 1
ATOM 4447 O O . VAL A 1 569 ? -4.152 42.406 23.062 1 95.88 569 VAL A O 1
ATOM 4450 N N . LYS A 1 570 ? -4.676 44.469 23.719 1 95.12 570 LYS A N 1
ATOM 4451 C CA . LYS A 1 570 ? -3.652 44.562 24.766 1 95.12 570 LYS A CA 1
ATOM 4452 C C . LYS A 1 570 ? -4.227 45.125 26.062 1 95.12 570 LYS A C 1
ATOM 4454 O O . LYS A 1 570 ? -5.168 45.906 26.031 1 95.12 570 LYS A O 1
ATOM 4459 N N . ALA A 1 571 ? -3.586 44.688 27.156 1 93.62 571 ALA A N 1
ATOM 4460 C CA . ALA A 1 571 ? -3.908 45.281 28.438 1 93.62 571 ALA A CA 1
ATOM 4461 C C . ALA A 1 571 ? -3.254 46.656 28.578 1 93.62 571 ALA A C 1
ATOM 4463 O O . ALA A 1 571 ? -2.348 47 27.812 1 93.62 571 ALA A O 1
ATOM 4464 N N . PRO A 1 572 ? -3.729 47.375 29.516 1 90.5 572 PRO A N 1
ATOM 4465 C CA . PRO A 1 572 ? -3.137 48.719 29.688 1 90.5 572 PRO A CA 1
ATOM 4466 C C . PRO A 1 572 ? -1.641 48.656 30 1 90.5 572 PRO A C 1
ATOM 4468 O O . PRO A 1 572 ? -0.9 49.562 29.641 1 90.5 572 PRO A O 1
ATOM 4471 N N . ASP A 1 573 ? -1.24 47.562 30.531 1 90.75 573 ASP A N 1
ATOM 4472 C CA . ASP A 1 573 ? 0.167 47.406 30.875 1 90.75 573 ASP A CA 1
ATOM 4473 C C . ASP A 1 573 ? 0.985 46.906 29.688 1 90.75 573 ASP A C 1
ATOM 4475 O O . ASP A 1 573 ? 2.193 46.688 29.812 1 90.75 573 ASP A O 1
ATOM 4479 N N . GLY A 1 574 ? 0.323 46.594 28.641 1 88.56 574 GLY A N 1
ATOM 4480 C CA . GLY A 1 574 ? 1.028 46.188 27.438 1 88.56 574 GLY A CA 1
ATOM 4481 C C . GLY A 1 574 ? 0.988 44.688 27.188 1 88.56 574 GLY A C 1
ATOM 4482 O O . GLY A 1 574 ? 1.404 44.219 26.109 1 88.56 574 GLY A O 1
ATOM 4483 N N . LYS A 1 575 ? 0.436 43.938 28.078 1 86.94 575 LYS A N 1
ATOM 4484 C CA . LYS A 1 575 ? 0.364 42.469 27.922 1 86.94 575 LYS A CA 1
ATOM 4485 C C . LYS A 1 575 ? -0.672 42.094 26.859 1 86.94 575 LYS A C 1
ATOM 4487 O O . LYS A 1 575 ? -1.784 42.625 26.859 1 86.94 575 LYS A O 1
ATOM 4492 N N . PRO A 1 576 ? -0.25 41.25 26.047 1 90.69 576 PRO A N 1
ATOM 4493 C CA . PRO A 1 576 ? -1.166 40.906 24.969 1 90.69 576 PRO A CA 1
ATOM 4494 C C . PRO A 1 576 ? -2.408 40.156 25.469 1 90.69 576 PRO A C 1
ATOM 4496 O O . PRO A 1 576 ? -2.305 39.281 26.312 1 90.69 576 PRO A O 1
ATOM 4499 N N . LYS A 1 577 ? -3.584 40.594 25.016 1 92.56 577 LYS A N 1
ATOM 4500 C CA . LYS A 1 577 ? -4.84 39.906 25.25 1 92.56 577 LYS A CA 1
ATOM 4501 C C . LYS A 1 577 ? -5.25 39.062 24.047 1 92.56 577 LYS A C 1
ATOM 4503 O O . LYS A 1 577 ? -6.027 38.125 24.172 1 92.56 577 LYS A O 1
ATOM 4508 N N . ALA A 1 578 ? -4.812 39.469 22.953 1 93.5 578 ALA A N 1
ATOM 4509 C CA . ALA A 1 578 ? -4.992 38.75 21.688 1 93.5 578 ALA A CA 1
ATOM 4510 C C . ALA A 1 578 ? -3.65 38.5 21 1 93.5 578 ALA A C 1
ATOM 4512 O O . ALA A 1 578 ? -2.709 39.281 21.172 1 93.5 578 ALA A O 1
ATOM 4513 N N . LYS A 1 579 ? -3.553 37.438 20.359 1 89.44 579 LYS A N 1
ATOM 4514 C CA . LYS A 1 579 ? -2.311 37.062 19.688 1 89.44 579 LYS A CA 1
ATOM 4515 C C . LYS A 1 579 ? -2.23 37.688 18.297 1 89.44 579 LYS A C 1
ATOM 4517 O O . LYS A 1 579 ? -3.227 37.719 17.578 1 89.44 579 LYS A O 1
ATOM 4522 N N . SER A 1 580 ? -1.056 38.188 17.984 1 89.5 580 SER A N 1
ATOM 4523 C CA . SER A 1 580 ? -0.825 38.688 16.625 1 89.5 580 SER A CA 1
ATOM 4524 C C . SER A 1 580 ? -0.717 37.531 15.633 1 89.5 580 SER A C 1
ATOM 4526 O O . SER A 1 580 ? 0.089 36.594 15.812 1 89.5 580 SER A O 1
ATOM 4528 N N . VAL A 1 581 ? -1.521 37.562 14.68 1 88.19 581 VAL A N 1
ATOM 4529 C CA . VAL A 1 581 ? -1.521 36.531 13.641 1 88.19 581 VAL A CA 1
ATOM 4530 C C . VAL A 1 581 ? -0.563 36.938 12.523 1 88.19 581 VAL A C 1
ATOM 4532 O O . VAL A 1 581 ? 0.101 36.062 11.93 1 88.19 581 VAL A O 1
ATOM 4535 N N . GLY A 1 582 ? -0.546 38.156 12.203 1 88.5 582 GLY A N 1
ATOM 4536 C CA . GLY A 1 582 ? 0.269 38.688 11.117 1 88.5 582 GLY A CA 1
ATOM 4537 C C . GLY A 1 582 ? -0.021 40.125 10.789 1 88.5 582 GLY A C 1
ATOM 4538 O O . GLY A 1 582 ? -0.932 40.719 11.367 1 88.5 582 GLY A O 1
ATOM 4539 N N . LYS A 1 583 ? 0.919 40.625 9.922 1 90.38 583 LYS A N 1
ATOM 4540 C CA . LYS A 1 583 ? 0.776 42 9.484 1 90.38 583 LYS A CA 1
ATOM 4541 C C . LYS A 1 583 ? 0.396 42.094 8.008 1 90.38 583 LYS A C 1
ATOM 4543 O O . LYS A 1 583 ? 1.113 41.562 7.152 1 90.38 583 LYS A O 1
ATOM 4548 N N . LEU A 1 584 ? -0.75 42.656 7.812 1 91.38 584 LEU A N 1
ATOM 4549 C CA . LEU A 1 584 ? -1.169 42.906 6.441 1 91.38 584 LEU A CA 1
ATOM 4550 C C . LEU A 1 584 ? -0.549 44.219 5.922 1 91.38 584 LEU A C 1
ATOM 4552 O O . LEU A 1 584 ? -0.831 45.281 6.445 1 91.38 584 LEU A O 1
ATOM 4556 N N . ILE A 1 585 ? 0.291 44.094 4.91 1 90.56 585 ILE A N 1
ATOM 4557 C CA . ILE A 1 585 ? 0.946 45.25 4.285 1 90.56 585 ILE A CA 1
ATOM 4558 C C . ILE A 1 585 ? 0.261 45.562 2.961 1 90.56 585 ILE A C 1
ATOM 4560 O O . ILE A 1 585 ? 0.176 44.719 2.074 1 90.56 585 ILE A O 1
ATOM 4564 N N . ILE A 1 586 ? -0.25 46.75 2.885 1 90.75 586 ILE A N 1
ATOM 4565 C CA . ILE A 1 586 ? -0.93 47.219 1.688 1 90.75 586 ILE A CA 1
ATOM 4566 C C . ILE A 1 586 ? -0.097 48.312 1.028 1 90.75 586 ILE A C 1
ATOM 4568 O O . ILE A 1 586 ? 0.214 49.344 1.656 1 90.75 586 ILE A O 1
ATOM 4572 N N . GLU A 1 587 ? 0.206 48.062 -0.208 1 88.62 587 GLU A N 1
ATOM 4573 C CA . GLU A 1 587 ? 0.935 49.094 -0.94 1 88.62 587 GLU A CA 1
ATOM 4574 C C . GLU A 1 587 ? 0.018 50.25 -1.325 1 88.62 587 GLU A C 1
ATOM 4576 O O . GLU A 1 587 ? -1.126 50.031 -1.729 1 88.62 587 GLU A O 1
ATOM 4581 N N . ALA A 1 588 ? 0.459 51.438 -1.057 1 83.94 588 ALA A N 1
ATOM 4582 C CA . ALA A 1 588 ? -0.251 52.656 -1.432 1 83.94 588 ALA A CA 1
ATOM 4583 C C . ALA A 1 588 ? 0.643 53.562 -2.252 1 83.94 588 ALA A C 1
ATOM 4585 O O . ALA A 1 588 ? 1.157 54.562 -1.734 1 83.94 588 ALA A O 1
ATOM 4586 N N . PRO A 1 589 ? 0.656 53.188 -3.502 1 78.56 589 PRO A N 1
ATOM 4587 C CA . PRO A 1 589 ? 1.588 53.938 -4.324 1 78.56 589 PRO A CA 1
ATOM 4588 C C . PRO A 1 589 ? 1.146 55.406 -4.512 1 78.56 589 PRO A C 1
ATOM 4590 O O . PRO A 1 589 ? -0.053 55.688 -4.578 1 78.56 589 PRO A O 1
ATOM 4593 N N . ASN A 1 590 ? 2.064 56.312 -4.691 1 75.19 590 ASN A N 1
ATOM 4594 C CA . ASN A 1 590 ? 1.951 57.719 -5.047 1 75.19 590 ASN A CA 1
ATOM 4595 C C . ASN A 1 590 ? 1.079 58.469 -4.051 1 75.19 590 ASN A C 1
ATOM 4597 O O . ASN A 1 590 ? 0.145 59.156 -4.445 1 75.19 590 ASN A O 1
ATOM 4601 N N . PRO A 1 591 ? 1.343 58.375 -2.844 1 69.88 591 PRO A N 1
ATOM 4602 C CA . PRO A 1 591 ? 0.47 58.938 -1.82 1 69.88 591 PRO A CA 1
ATOM 4603 C C . PRO A 1 591 ? 0.411 60.469 -1.894 1 69.88 591 PRO A C 1
ATOM 4605 O O . PRO A 1 591 ? -0.607 61.062 -1.539 1 69.88 591 PRO A O 1
ATOM 4608 N N . ASP A 1 592 ? 1.41 61.094 -2.357 1 73.62 592 ASP A N 1
ATOM 4609 C CA . ASP A 1 592 ? 1.483 62.562 -2.355 1 73.62 592 ASP A CA 1
ATOM 4610 C C . ASP A 1 592 ? 0.629 63.156 -3.473 1 73.62 592 ASP A C 1
ATOM 4612 O O . ASP A 1 592 ? 0.259 64.312 -3.418 1 73.62 592 ASP A O 1
ATOM 4616 N N . LYS A 1 593 ? 0.291 62.344 -4.32 1 78.81 593 LYS A N 1
ATOM 4617 C CA . LYS A 1 593 ? -0.418 62.844 -5.492 1 78.81 593 LYS A CA 1
ATOM 4618 C C . LYS A 1 593 ? -1.925 62.656 -5.352 1 78.81 593 LYS A C 1
ATOM 4620 O O . LYS A 1 593 ? -2.699 63.125 -6.18 1 78.81 593 LYS A O 1
ATOM 4625 N N . LEU A 1 594 ? -2.25 62.062 -4.258 1 80.88 594 LEU A N 1
ATOM 4626 C CA . LEU A 1 594 ? -3.662 61.719 -4.145 1 80.88 594 LEU A CA 1
ATOM 4627 C C . LEU A 1 594 ? -4.348 62.562 -3.076 1 80.88 594 LEU A C 1
ATOM 4629 O O . LEU A 1 594 ? -3.75 62.844 -2.039 1 80.88 594 LEU A O 1
ATOM 4633 N N . SER A 1 595 ? -5.5 63 -3.406 1 82 595 SER A N 1
ATOM 4634 C CA . SER A 1 595 ? -6.336 63.656 -2.42 1 82 595 SER A CA 1
ATOM 4635 C C . SER A 1 595 ? -6.816 62.688 -1.344 1 82 595 SER A C 1
ATOM 4637 O O . SER A 1 595 ? -6.676 61.469 -1.489 1 82 595 SER A O 1
ATOM 4639 N N . TRP A 1 596 ? -7.281 63.25 -0.261 1 81.19 596 TRP A N 1
ATOM 4640 C CA . TRP A 1 596 ? -7.82 62.438 0.828 1 81.19 596 TRP A CA 1
ATOM 4641 C C . TRP A 1 596 ? -8.867 61.469 0.311 1 81.19 596 TRP A C 1
ATOM 4643 O O . TRP A 1 596 ? -8.898 60.281 0.717 1 81.19 596 TRP A O 1
ATOM 4653 N N . LYS A 1 597 ? -9.656 61.875 -0.566 1 82.12 597 LYS A N 1
ATOM 4654 C CA . LYS A 1 597 ? -10.719 61.062 -1.129 1 82.12 597 LYS A CA 1
ATOM 4655 C C . LYS A 1 597 ? -10.148 59.938 -1.993 1 82.12 597 LYS A C 1
ATOM 4657 O O . LYS A 1 597 ? -10.688 58.844 -2.027 1 82.12 597 LYS A O 1
ATOM 4662 N N . GLU A 1 598 ? -9.062 60.312 -2.557 1 85.81 598 GLU A N 1
ATOM 4663 C CA . GLU A 1 598 ? -8.453 59.344 -3.471 1 85.81 598 GLU A CA 1
ATOM 4664 C C . GLU A 1 598 ? -7.602 58.312 -2.717 1 85.81 598 GLU A C 1
ATOM 4666 O O . GLU A 1 598 ? -7.266 57.281 -3.256 1 85.81 598 GLU A O 1
ATOM 4671 N N . ARG A 1 599 ? -7.34 58.594 -1.46 1 87.38 599 ARG A N 1
ATOM 4672 C CA . ARG A 1 599 ? -6.48 57.719 -0.669 1 87.38 599 ARG A CA 1
ATOM 4673 C C . ARG A 1 599 ? -7.301 56.719 0.109 1 87.38 599 ARG A C 1
ATOM 4675 O O . ARG A 1 599 ? -6.754 55.906 0.885 1 87.38 599 ARG A O 1
ATOM 4682 N N . GLN A 1 600 ? -8.602 56.688 -0.135 1 87.94 600 GLN A N 1
ATOM 4683 C CA . GLN A 1 600 ? -9.445 55.719 0.533 1 87.94 600 GLN A CA 1
ATOM 4684 C C . GLN A 1 600 ? -9.242 54.312 -0.059 1 87.94 600 GLN A C 1
ATOM 4686 O O . GLN A 1 600 ? -9.273 54.156 -1.279 1 87.94 600 GLN A O 1
ATOM 4691 N N . ILE A 1 601 ? -9.047 53.344 0.891 1 90.5 601 ILE A N 1
ATOM 4692 C CA . ILE A 1 601 ? -8.789 51.969 0.479 1 90.5 601 ILE A CA 1
ATOM 4693 C C . ILE A 1 601 ? -9.828 51.031 1.103 1 90.5 601 ILE A C 1
ATOM 4695 O O . ILE A 1 601 ? -10.141 51.156 2.289 1 90.5 601 ILE A O 1
ATOM 4699 N N . ASP A 1 602 ? -10.398 50.188 0.284 1 91.19 602 ASP A N 1
ATOM 4700 C CA . ASP A 1 602 ? -11.188 49.062 0.76 1 91.19 602 ASP A CA 1
ATOM 4701 C C . ASP A 1 602 ? -10.312 47.844 0.968 1 91.19 602 ASP A C 1
ATOM 4703 O O . ASP A 1 602 ? -9.602 47.406 0.058 1 91.19 602 ASP A O 1
ATOM 4707 N N . VAL A 1 603 ? -10.375 47.375 2.227 1 92.5 603 VAL A N 1
ATOM 4708 C CA . VAL A 1 603 ? -9.641 46.156 2.557 1 92.5 603 VAL A CA 1
ATOM 4709 C C . VAL A 1 603 ? -10.609 44.969 2.723 1 92.5 603 VAL A C 1
ATOM 4711 O O . VAL A 1 603 ? -11.555 45.062 3.512 1 92.5 603 VAL A O 1
ATOM 4714 N N . MET A 1 604 ? -10.406 43.938 1.934 1 92.5 604 MET A N 1
ATOM 4715 C CA . MET A 1 604 ? -11.211 42.75 2.01 1 92.5 604 MET A CA 1
ATOM 4716 C C . MET A 1 604 ? -10.398 41.594 2.59 1 92.5 604 MET A C 1
ATOM 4718 O O . MET A 1 604 ? -9.359 41.219 2.039 1 92.5 604 MET A O 1
ATOM 4722 N N . MET A 1 605 ? -10.898 41.031 3.688 1 91.75 605 MET A N 1
ATOM 4723 C CA . MET A 1 605 ? -10.234 39.906 4.305 1 91.75 605 MET A CA 1
ATOM 4724 C C . MET A 1 605 ? -11.133 38.656 4.262 1 91.75 605 MET A C 1
ATOM 4726 O O . MET A 1 605 ? -12.352 38.781 4.434 1 91.75 605 MET A O 1
ATOM 4730 N N . ASN A 1 606 ? -10.516 37.594 3.922 1 89.44 606 ASN A N 1
ATOM 4731 C CA . ASN A 1 606 ? -11.188 36.312 3.881 1 89.44 606 ASN A CA 1
ATOM 4732 C C . ASN A 1 606 ? -10.609 35.344 4.91 1 89.44 606 ASN A C 1
ATOM 4734 O O . ASN A 1 606 ? -9.406 35.062 4.902 1 89.44 606 ASN A O 1
ATOM 4738 N N . PHE A 1 607 ? -11.531 34.812 5.773 1 88.19 607 PHE A N 1
ATOM 4739 C CA . PHE A 1 607 ? -11.102 33.938 6.859 1 88.19 607 PHE A CA 1
ATOM 4740 C C . PHE A 1 607 ? -11.578 32.531 6.625 1 88.19 607 PHE A C 1
ATOM 4742 O O . PHE A 1 607 ? -11.422 31.656 7.496 1 88.19 607 PHE A O 1
ATOM 4749 N N . SER A 1 608 ? -12.133 32.25 5.48 1 80.69 608 SER A N 1
ATOM 4750 C CA . SER A 1 608 ? -12.797 30.984 5.262 1 80.69 608 SER A CA 1
ATOM 4751 C C . SER A 1 608 ? -11.82 29.938 4.746 1 80.69 608 SER A C 1
ATOM 4753 O O . SER A 1 608 ? -12.102 28.734 4.793 1 80.69 608 SER A O 1
ATOM 4755 N N . GLY A 1 609 ? -10.703 30.297 4.309 1 79.44 609 GLY A N 1
ATOM 4756 C CA . GLY A 1 609 ? -9.734 29.359 3.773 1 79.44 609 GLY A CA 1
ATOM 4757 C C . GLY A 1 609 ? -8.828 28.766 4.832 1 79.44 609 GLY A C 1
ATOM 4758 O O . GLY A 1 609 ? -9.031 28.984 6.027 1 79.44 609 GLY A O 1
ATOM 4759 N N . SER A 1 610 ? -7.887 27.969 4.352 1 82.38 610 SER A N 1
ATOM 4760 C CA . SER A 1 610 ? -6.875 27.406 5.242 1 82.38 610 SER A CA 1
ATOM 4761 C C . SER A 1 610 ? -5.918 28.484 5.742 1 82.38 610 SER A C 1
ATOM 4763 O O . SER A 1 610 ? -5.289 28.328 6.789 1 82.38 610 SER A O 1
ATOM 4765 N N . GLU A 1 611 ? -5.867 29.531 4.938 1 84.38 611 GLU A N 1
ATOM 4766 C CA . GLU A 1 611 ? -5.105 30.719 5.301 1 84.38 611 GLU A CA 1
ATOM 4767 C C . GLU A 1 611 ? -5.941 31.984 5.133 1 84.38 611 GLU A C 1
ATOM 4769 O O . GLU A 1 611 ? -6.836 32.031 4.289 1 84.38 611 GLU A O 1
ATOM 4774 N N . ILE A 1 612 ? -5.562 32.969 5.977 1 87.06 612 ILE A N 1
ATOM 4775 C CA . ILE A 1 612 ? -6.211 34.281 5.812 1 87.06 612 ILE A CA 1
ATOM 4776 C C . ILE A 1 612 ? -5.734 34.906 4.516 1 87.06 612 ILE A C 1
ATOM 4778 O O . ILE A 1 612 ? -4.535 34.906 4.215 1 87.06 612 ILE A O 1
ATOM 4782 N N . GLN A 1 613 ? -6.688 35.375 3.783 1 84.38 613 GLN A N 1
ATOM 4783 C CA . GLN A 1 613 ? -6.383 36.094 2.559 1 84.38 613 GLN A CA 1
ATOM 4784 C C . GLN A 1 613 ? -6.879 37.531 2.641 1 84.38 613 GLN A C 1
ATOM 4786 O O . GLN A 1 613 ? -7.832 37.844 3.363 1 84.38 613 GLN A O 1
ATOM 4791 N N . ALA A 1 614 ? -6.098 38.375 1.95 1 89.94 614 ALA A N 1
ATOM 4792 C CA . ALA A 1 614 ? -6.508 39.75 1.935 1 89.94 614 ALA A CA 1
ATOM 4793 C C . ALA A 1 614 ? -6.246 40.406 0.57 1 89.94 614 ALA A C 1
ATOM 4795 O O . ALA A 1 614 ? -5.305 40 -0.128 1 89.94 614 ALA A O 1
ATOM 4796 N N . ARG A 1 615 ? -7.125 41.25 0.209 1 90.31 615 ARG A N 1
ATOM 4797 C CA . ARG A 1 615 ? -6.938 42.094 -0.949 1 90.31 615 ARG A CA 1
ATOM 4798 C C . ARG A 1 615 ? -7.375 43.531 -0.64 1 90.31 615 ARG A C 1
ATOM 4800 O O . ARG A 1 615 ? -8.086 43.781 0.34 1 90.31 615 ARG A O 1
ATOM 4807 N N . ALA A 1 616 ? -6.82 44.406 -1.39 1 92.44 616 ALA A N 1
ATOM 4808 C CA . ALA A 1 616 ? -7.137 45.812 -1.178 1 92.44 616 ALA A CA 1
ATOM 4809 C C . ALA A 1 616 ? -7.27 46.562 -2.508 1 92.44 616 ALA A C 1
ATOM 4811 O O . ALA A 1 616 ? -6.664 46.156 -3.506 1 92.44 616 ALA A O 1
ATOM 4812 N N . MET A 1 617 ? -8.133 47.562 -2.451 1 91.62 617 MET A N 1
ATOM 4813 C CA . MET A 1 617 ? -8.328 48.375 -3.652 1 91.62 617 MET A CA 1
ATOM 4814 C C . MET A 1 617 ? -8.617 49.812 -3.295 1 91.62 617 MET A C 1
ATOM 4816 O O . MET A 1 617 ? -9.273 50.094 -2.289 1 91.62 617 MET A O 1
ATOM 4820 N N . TYR A 1 618 ? -8.18 50.656 -4.215 1 89.56 618 TYR A N 1
ATOM 4821 C CA . TYR A 1 618 ? -8.586 52.062 -4.082 1 89.56 618 TYR A CA 1
ATOM 4822 C C . TYR A 1 618 ? -10.07 52.219 -4.402 1 89.56 618 TYR A C 1
ATOM 4824 O O . TYR A 1 618 ? -10.547 51.75 -5.434 1 89.56 618 TYR A O 1
ATOM 4832 N N . ARG A 1 619 ? -10.648 52.844 -3.527 1 87.06 619 ARG A N 1
ATOM 4833 C CA . ARG A 1 619 ? -12.086 53.031 -3.703 1 87.06 619 ARG A CA 1
ATOM 4834 C C . ARG A 1 619 ? -12.398 53.875 -4.922 1 87.06 619 ARG A C 1
ATOM 4836 O O . ARG A 1 619 ? -13.398 53.656 -5.609 1 87.06 619 ARG A O 1
ATOM 4843 N N . SER A 1 620 ? -11.578 54.875 -5.152 1 86.12 620 SER A N 1
ATOM 4844 C CA . SER A 1 620 ? -11.836 55.844 -6.219 1 86.12 620 SER A CA 1
ATOM 4845 C C . SER A 1 620 ? -11.617 55.219 -7.594 1 86.12 620 SER A C 1
ATOM 4847 O O . SER A 1 620 ? -12.344 55.5 -8.539 1 86.12 620 SER A O 1
ATOM 4849 N N . THR A 1 621 ? -10.641 54.344 -7.727 1 86.5 621 THR A N 1
ATOM 4850 C CA . THR A 1 621 ? -10.273 53.844 -9.039 1 86.5 621 THR A CA 1
ATOM 4851 C C . THR A 1 621 ? -10.664 52.375 -9.172 1 86.5 621 THR A C 1
ATOM 4853 O O . THR A 1 621 ? -10.672 51.812 -10.281 1 86.5 621 THR A O 1
ATOM 4856 N N . ASN A 1 622 ? -10.961 51.812 -8.117 1 87.31 622 ASN A N 1
ATOM 4857 C CA . ASN A 1 622 ? -11.234 50.406 -8.086 1 87.31 622 ASN A CA 1
ATOM 4858 C C . ASN A 1 622 ? -10.031 49.594 -8.555 1 87.31 622 ASN A C 1
ATOM 4860 O O . ASN A 1 622 ? -10.188 48.469 -9.086 1 87.31 622 ASN A O 1
ATOM 4864 N N . LYS A 1 623 ? -8.938 50.156 -8.469 1 87.25 623 LYS A N 1
ATOM 4865 C CA . LYS A 1 623 ? -7.711 49.469 -8.82 1 87.25 623 LYS A CA 1
ATOM 4866 C C . LYS A 1 623 ? -7.152 48.688 -7.617 1 87.25 623 LYS A C 1
ATOM 4868 O O . LYS A 1 623 ? -6.977 49.281 -6.539 1 87.25 623 LYS A O 1
ATOM 4873 N N . GLU A 1 624 ? -6.902 47.469 -7.859 1 89.81 624 GLU A N 1
ATOM 4874 C CA . GLU A 1 624 ? -6.336 46.625 -6.801 1 89.81 624 GLU A CA 1
ATOM 4875 C C . GLU A 1 624 ? -4.867 46.969 -6.559 1 89.81 624 GLU A C 1
ATOM 4877 O O . GLU A 1 624 ? -4.137 47.281 -7.496 1 89.81 624 GLU A O 1
ATOM 4882 N N . VAL A 1 625 ? -4.5 46.938 -5.32 1 88.88 625 VAL A N 1
ATOM 4883 C CA . VAL A 1 625 ? -3.115 47.188 -4.938 1 88.88 625 VAL A CA 1
ATOM 4884 C C . VAL A 1 625 ? -2.51 45.938 -4.328 1 88.88 625 VAL A C 1
ATOM 4886 O O . VAL A 1 625 ? -3.236 45.031 -3.869 1 88.88 625 VAL A O 1
ATOM 4889 N N . LYS A 1 626 ? -1.235 45.875 -4.395 1 88 626 LYS A N 1
ATOM 4890 C CA . LYS A 1 626 ? -0.522 44.719 -3.883 1 88 626 LYS A CA 1
ATOM 4891 C C . LYS A 1 626 ? -0.657 44.594 -2.367 1 88 626 LYS A C 1
ATOM 4893 O O . LYS A 1 626 ? -0.55 45.625 -1.658 1 88 626 LYS A O 1
ATOM 4898 N N . THR A 1 627 ? -0.982 43.438 -1.913 1 89 627 THR A N 1
ATOM 4899 C CA . THR A 1 627 ? -1.087 43.125 -0.489 1 89 627 THR A CA 1
ATOM 4900 C C . THR A 1 627 ? -0.26 41.906 -0.13 1 89 627 THR A C 1
ATOM 4902 O O . THR A 1 627 ? -0.135 40.969 -0.933 1 89 627 THR A O 1
ATOM 4905 N N . VAL A 1 628 ? 0.339 41.969 1.072 1 84.62 628 VAL A N 1
ATOM 4906 C CA . VAL A 1 628 ? 1.09 40.812 1.597 1 84.62 628 VAL A CA 1
ATOM 4907 C C . VAL A 1 628 ? 0.801 40.656 3.088 1 84.62 628 VAL A C 1
ATOM 4909 O O . VAL A 1 628 ? 0.74 41.625 3.826 1 84.62 628 VAL A O 1
ATOM 4912 N N . ILE A 1 629 ? 0.499 39.469 3.455 1 85.69 629 ILE A N 1
ATOM 4913 C CA . ILE A 1 629 ? 0.404 39.188 4.887 1 85.69 629 ILE A CA 1
ATOM 4914 C C . ILE A 1 629 ? 1.688 38.531 5.367 1 85.69 629 ILE A C 1
ATOM 4916 O O . ILE A 1 629 ? 2.047 37.438 4.895 1 85.69 629 ILE A O 1
ATOM 4920 N N . ASP A 1 630 ? 2.334 39.125 6.207 1 84.25 630 ASP A N 1
ATOM 4921 C CA . ASP A 1 630 ? 3.529 38.562 6.828 1 84.25 630 ASP A CA 1
ATOM 4922 C C . ASP A 1 630 ? 3.188 37.875 8.148 1 84.25 630 ASP A C 1
ATOM 4924 O O . ASP A 1 630 ? 2.914 38.531 9.148 1 84.25 630 ASP A O 1
ATOM 4928 N N . TYR A 1 631 ? 3.248 36.625 8.156 1 80.44 631 TYR A N 1
ATOM 4929 C CA . TYR A 1 631 ? 2.896 35.844 9.344 1 80.44 631 TYR A CA 1
ATOM 4930 C C . TYR A 1 631 ? 4.117 35.625 10.227 1 80.44 631 TYR A C 1
ATOM 4932 O O . TYR A 1 631 ? 3.99 35.219 11.391 1 80.44 631 TYR A O 1
ATOM 4940 N N . LEU A 1 632 ? 5.34 35.719 9.562 1 73.44 632 LEU A N 1
ATOM 4941 C CA . LEU A 1 632 ? 6.551 35.281 10.25 1 73.44 632 LEU A CA 1
ATOM 4942 C C . LEU A 1 632 ? 7.414 36.469 10.648 1 73.44 632 LEU A C 1
ATOM 4944 O O . LEU A 1 632 ? 7.727 37.312 9.805 1 73.44 632 LEU A O 1
ATOM 4948 N N . MET B 1 1 ? -14.125 -56.688 -28.656 1 31.28 1 MET B N 1
AT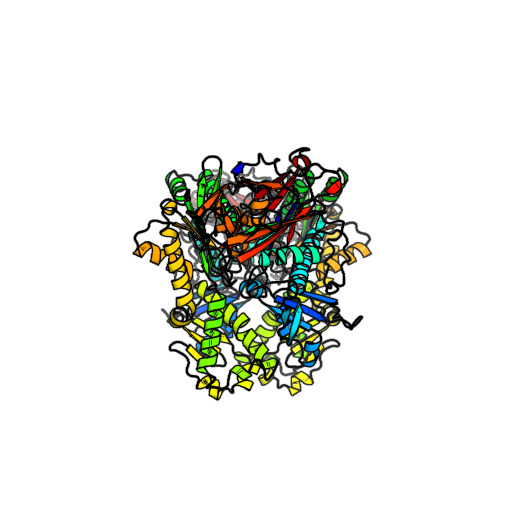OM 4949 C CA . MET B 1 1 ? -14.758 -55.688 -29.5 1 31.28 1 MET B CA 1
ATOM 4950 C C . MET B 1 1 ? -14.008 -54.344 -29.422 1 31.28 1 MET B C 1
ATOM 4952 O O . MET B 1 1 ? -13.688 -53.875 -28.328 1 31.28 1 MET B O 1
ATOM 4956 N N . GLY B 1 2 ? -13.312 -53.969 -30.359 1 40.62 2 GLY B N 1
ATOM 4957 C CA . GLY B 1 2 ? -12.336 -52.906 -30.469 1 40.62 2 GLY B CA 1
ATOM 4958 C C . GLY B 1 2 ? -12.906 -51.531 -30.156 1 40.62 2 GLY B C 1
ATOM 4959 O O . GLY B 1 2 ? -13.953 -51.156 -30.703 1 40.62 2 GLY B O 1
ATOM 4960 N N . ASN B 1 3 ? -12.75 -50.969 -29.047 1 52.44 3 ASN B N 1
ATOM 4961 C CA . ASN B 1 3 ? -13.148 -49.625 -28.688 1 52.44 3 ASN B CA 1
ATOM 4962 C C . ASN B 1 3 ? -12.93 -48.656 -29.844 1 52.44 3 ASN B C 1
ATOM 4964 O O . ASN B 1 3 ? -11.859 -48.625 -30.453 1 52.44 3 ASN B O 1
ATOM 4968 N N . THR B 1 4 ? -14.062 -48.5 -30.578 1 62.44 4 THR B N 1
ATOM 4969 C CA . THR B 1 4 ? -13.992 -47.562 -31.672 1 62.44 4 THR B CA 1
ATOM 4970 C C . THR B 1 4 ? -13.508 -46.188 -31.172 1 62.44 4 THR B C 1
ATOM 4972 O O . THR B 1 4 ? -13.938 -45.719 -30.109 1 62.44 4 THR B O 1
ATOM 4975 N N . TYR B 1 5 ? -12.32 -45.875 -31.547 1 70.81 5 TYR B N 1
ATOM 4976 C CA . TYR B 1 5 ? -11.711 -44.594 -31.266 1 70.81 5 TYR B CA 1
ATOM 4977 C C . TYR B 1 5 ? -11.578 -43.781 -32.562 1 70.81 5 TYR B C 1
ATOM 4979 O O . TYR B 1 5 ? -11.25 -44.312 -33.625 1 70.81 5 TYR B O 1
ATOM 4987 N N . SER B 1 6 ? -12.156 -42.562 -32.531 1 75.75 6 SER B N 1
ATOM 4988 C CA . SER B 1 6 ? -11.914 -41.656 -33.656 1 75.75 6 SER B CA 1
ATOM 4989 C C . SER B 1 6 ? -10.906 -40.562 -33.281 1 75.75 6 SER B C 1
ATOM 4991 O O . SER B 1 6 ? -10.891 -40.125 -32.125 1 75.75 6 SER B O 1
ATOM 4993 N N . ARG B 1 7 ? -10.133 -40.188 -34.312 1 78.25 7 ARG B N 1
ATOM 4994 C CA . ARG B 1 7 ? -9.18 -39.094 -34.094 1 78.25 7 ARG B CA 1
ATOM 4995 C C . ARG B 1 7 ? -9.906 -37.812 -33.75 1 78.25 7 ARG B C 1
ATOM 4997 O O . ARG B 1 7 ? -11.016 -37.562 -34.25 1 78.25 7 ARG B O 1
ATOM 5004 N N . PRO B 1 8 ? -9.195 -37.031 -32.969 1 82.06 8 PRO B N 1
ATOM 5005 C CA . PRO B 1 8 ? -9.867 -35.844 -32.469 1 82.06 8 PRO B CA 1
ATOM 5006 C C . PRO B 1 8 ? -10.109 -34.812 -33.594 1 82.06 8 PRO B C 1
ATOM 5008 O O . PRO B 1 8 ? -9.273 -34.656 -34.469 1 82.06 8 PRO B O 1
ATOM 5011 N N . GLN B 1 9 ? -11.281 -34.188 -33.531 1 82.69 9 GLN B N 1
ATOM 5012 C CA . GLN B 1 9 ? -11.648 -33.031 -34.406 1 82.69 9 GLN B CA 1
ATOM 5013 C C . GLN B 1 9 ? -11.797 -31.766 -33.562 1 82.69 9 GLN B C 1
ATOM 5015 O O . GLN B 1 9 ? -12.289 -31.797 -32.438 1 82.69 9 GLN B O 1
ATOM 5020 N N . ARG B 1 10 ? -11.328 -30.703 -34.188 1 86.62 10 ARG B N 1
ATOM 5021 C CA . ARG B 1 10 ? -11.406 -29.422 -33.531 1 86.62 10 ARG B CA 1
ATOM 5022 C C . ARG B 1 10 ? -12.766 -28.766 -33.75 1 86.62 10 ARG B C 1
ATOM 5024 O O . ARG B 1 10 ? -13.281 -28.766 -34.875 1 86.62 10 ARG B O 1
ATOM 5031 N N . LYS B 1 11 ? -13.32 -28.328 -32.594 1 82.62 11 LYS B N 1
ATOM 5032 C CA . LYS B 1 11 ? -14.578 -27.594 -32.656 1 82.62 11 LYS B CA 1
ATOM 5033 C C . LYS B 1 11 ? -14.586 -26.422 -31.672 1 82.62 11 LYS B C 1
ATOM 5035 O O . LYS B 1 11 ? -13.977 -26.5 -30.609 1 82.62 11 LYS B O 1
ATOM 5040 N N . ILE B 1 12 ? -15.141 -25.344 -32.094 1 76.44 12 ILE B N 1
ATOM 5041 C CA . ILE B 1 12 ? -15.273 -24.203 -31.172 1 76.44 12 ILE B CA 1
ATOM 5042 C C . ILE B 1 12 ? -16.625 -24.25 -30.484 1 76.44 12 ILE B C 1
ATOM 5044 O O . ILE B 1 12 ? -17.672 -24.375 -31.141 1 76.44 12 ILE B O 1
ATOM 5048 N N . ARG B 1 13 ? -16.578 -24.375 -29.203 1 67.62 13 ARG B N 1
ATOM 5049 C CA . ARG B 1 13 ? -17.828 -24.328 -28.453 1 67.62 13 ARG B CA 1
ATOM 5050 C C . ARG B 1 13 ? -18.422 -22.922 -28.484 1 67.62 13 ARG B C 1
ATOM 5052 O O . ARG B 1 13 ? -17.734 -21.938 -28.234 1 67.62 13 ARG B O 1
ATOM 5059 N N . ARG B 1 14 ? -19.641 -22.812 -28.953 1 55.16 14 ARG B N 1
ATOM 5060 C CA . ARG B 1 14 ? -20.375 -21.547 -28.891 1 55.16 14 ARG B CA 1
ATOM 5061 C C . ARG B 1 14 ? -20.766 -21.219 -27.453 1 55.16 14 ARG B C 1
ATOM 5063 O O . ARG B 1 14 ? -21.406 -22.031 -26.781 1 55.16 14 ARG B O 1
ATOM 5070 N N . GLY B 1 15 ? -19.828 -20.656 -26.734 1 51.84 15 GLY B N 1
ATOM 5071 C CA . GLY B 1 15 ? -19.859 -20.5 -25.297 1 51.84 15 GLY B CA 1
ATOM 5072 C C . GLY B 1 15 ? -21.109 -19.781 -24.812 1 51.84 15 GLY B C 1
ATOM 5073 O O . GLY B 1 15 ? -21.734 -19.031 -25.562 1 51.84 15 GLY B O 1
ATOM 5074 N N . THR B 1 16 ? -21.875 -20.359 -23.875 1 51.06 16 THR B N 1
ATOM 5075 C CA . THR B 1 16 ? -22.828 -19.625 -23.062 1 51.06 16 THR B CA 1
ATOM 5076 C C . THR B 1 16 ? -22.172 -18.359 -22.484 1 51.06 16 THR B C 1
ATOM 5078 O O . THR B 1 16 ? -21.047 -18.406 -21.984 1 51.06 16 THR B O 1
ATOM 5081 N N . PRO B 1 17 ? -22.812 -17.266 -22.859 1 54.06 17 PRO B N 1
ATOM 5082 C CA . PRO B 1 17 ? -22.266 -16.047 -22.25 1 54.06 17 PRO B CA 1
ATOM 5083 C C . PRO B 1 17 ? -21.969 -16.203 -20.766 1 54.06 17 PRO B C 1
ATOM 5085 O O . PRO B 1 17 ? -22.797 -16.719 -20.016 1 54.06 17 PRO B O 1
ATOM 5088 N N . LEU B 1 18 ? -20.75 -16.312 -20.531 1 57.84 18 LEU B N 1
ATOM 5089 C CA . LEU B 1 18 ? -20.391 -16.406 -19.125 1 57.84 18 LEU B CA 1
ATOM 5090 C C . LEU B 1 18 ? -21 -15.266 -18.328 1 57.84 18 LEU B C 1
ATOM 5092 O O . LEU B 1 18 ? -20.938 -14.109 -18.734 1 57.84 18 LEU B O 1
ATOM 5096 N N . GLN B 1 19 ? -21.891 -15.609 -17.484 1 64.19 19 GLN B N 1
ATOM 5097 C CA . GLN B 1 19 ? -22.391 -14.602 -16.547 1 64.19 19 GLN B CA 1
ATOM 5098 C C . GLN B 1 19 ? -21.25 -14 -15.727 1 64.19 19 GLN B C 1
ATOM 5100 O O . GLN B 1 19 ? -20.484 -14.734 -15.102 1 64.19 19 GLN B O 1
ATOM 5105 N N . ILE B 1 20 ? -21.031 -12.766 -15.953 1 73.94 20 ILE B N 1
ATOM 5106 C CA . ILE B 1 20 ? -20.031 -12.07 -15.164 1 73.94 20 ILE B CA 1
ATOM 5107 C C . ILE B 1 20 ? -20.453 -12.047 -13.695 1 73.94 20 ILE B C 1
ATOM 5109 O O . ILE B 1 20 ? -21.547 -11.562 -13.359 1 73.94 20 ILE B O 1
ATOM 5113 N N . PRO B 1 21 ? -19.578 -12.703 -12.922 1 79.06 21 PRO B N 1
ATOM 5114 C CA . PRO B 1 21 ? -19.922 -12.703 -11.5 1 79.06 21 PRO B CA 1
ATOM 5115 C C . PRO B 1 21 ? -20.031 -11.297 -10.914 1 79.06 21 PRO B C 1
ATOM 5117 O O . PRO B 1 21 ? -19.328 -10.383 -11.367 1 79.06 21 PRO B O 1
ATOM 5120 N N . ALA B 1 22 ? -20.859 -11.219 -9.977 1 78.75 22 ALA B N 1
ATOM 5121 C CA . ALA B 1 22 ? -21.125 -9.922 -9.359 1 78.75 22 ALA B CA 1
ATOM 5122 C C . ALA B 1 22 ? -19.938 -9.477 -8.5 1 78.75 22 ALA B C 1
ATOM 5124 O O . ALA B 1 22 ? -19.547 -8.312 -8.531 1 78.75 22 ALA B O 1
ATOM 5125 N N . ASN B 1 23 ? -19.484 -10.391 -7.68 1 89.69 23 ASN B N 1
ATOM 5126 C CA . ASN B 1 23 ? -18.359 -10.133 -6.785 1 89.69 23 ASN B CA 1
ATOM 5127 C C . ASN B 1 23 ? -17.203 -11.086 -7.055 1 89.69 23 ASN B C 1
ATOM 5129 O O . ASN B 1 23 ? -17.406 -12.297 -7.129 1 89.69 23 ASN B O 1
ATOM 5133 N N . ILE B 1 24 ? -16.047 -10.508 -7.281 1 93.19 24 ILE B N 1
ATOM 5134 C CA . ILE B 1 24 ? -14.883 -11.32 -7.586 1 93.19 24 ILE B CA 1
ATOM 5135 C C . ILE B 1 24 ? -13.758 -11 -6.609 1 93.19 24 ILE B C 1
ATOM 5137 O O . ILE B 1 24 ? -13.508 -9.828 -6.305 1 93.19 24 ILE B O 1
ATOM 5141 N N . ALA B 1 25 ? -13.133 -11.977 -6.035 1 95.81 25 ALA B N 1
ATOM 5142 C CA . ALA B 1 25 ? -11.922 -11.844 -5.234 1 95.81 25 ALA B CA 1
ATOM 5143 C C . ALA B 1 25 ? -10.797 -12.719 -5.793 1 95.81 25 ALA B C 1
ATOM 5145 O O . ALA B 1 25 ? -11.031 -13.867 -6.18 1 95.81 25 ALA B O 1
ATOM 5146 N N . ALA B 1 26 ? -9.609 -12.156 -5.895 1 97.56 26 ALA B N 1
ATOM 5147 C CA . ALA B 1 26 ? -8.484 -12.883 -6.477 1 97.56 26 ALA B CA 1
ATOM 5148 C C . ALA B 1 26 ? -7.277 -12.875 -5.539 1 97.56 26 ALA B C 1
ATOM 5150 O O . ALA B 1 26 ? -6.969 -11.844 -4.93 1 97.56 26 ALA B O 1
ATOM 5151 N N . ILE B 1 27 ? -6.652 -14 -5.414 1 97.69 27 ILE B N 1
ATOM 5152 C CA . ILE B 1 27 ? -5.473 -14.148 -4.566 1 97.69 27 ILE B CA 1
ATOM 5153 C C . ILE B 1 27 ? -4.246 -14.414 -5.434 1 97.69 27 ILE B C 1
ATOM 5155 O O . ILE B 1 27 ? -4.242 -15.336 -6.254 1 97.69 27 ILE B O 1
ATOM 5159 N N . ASP B 1 28 ? -3.254 -13.594 -5.332 1 96.19 28 ASP B N 1
ATOM 5160 C CA . ASP B 1 28 ? -1.914 -13.914 -5.812 1 96.19 28 ASP B CA 1
ATOM 5161 C C . ASP B 1 28 ? -1.112 -14.664 -4.746 1 96.19 28 ASP B C 1
ATOM 5163 O O . ASP B 1 28 ? -0.619 -14.055 -3.795 1 96.19 28 ASP B O 1
ATOM 5167 N N . PHE B 1 29 ? -1.054 -15.938 -5.008 1 95.31 29 PHE B N 1
ATOM 5168 C CA . PHE B 1 29 ? -0.291 -16.797 -4.105 1 95.31 29 PHE B CA 1
ATOM 5169 C C . PHE B 1 29 ? 1.185 -16.797 -4.488 1 95.31 29 PHE B C 1
ATOM 5171 O O . PHE B 1 29 ? 1.695 -17.797 -4.992 1 95.31 29 PHE B O 1
ATOM 5178 N N . GLY B 1 30 ? 1.857 -15.719 -4.145 1 90.69 30 GLY B N 1
ATOM 5179 C CA . GLY B 1 30 ? 3.236 -15.531 -4.566 1 90.69 30 GLY B CA 1
ATOM 5180 C C . GLY B 1 30 ? 4.23 -16.297 -3.717 1 90.69 30 GLY B C 1
ATOM 5181 O O . GLY B 1 30 ? 3.896 -16.75 -2.621 1 90.69 30 GLY B O 1
ATOM 5182 N N . THR B 1 31 ? 5.418 -16.375 -4.242 1 88.88 31 THR B N 1
ATOM 5183 C CA . THR B 1 31 ? 6.492 -17.047 -3.51 1 88.88 31 THR B CA 1
ATOM 5184 C C . THR B 1 31 ? 6.938 -16.203 -2.32 1 88.88 31 THR B C 1
ATOM 5186 O O . THR B 1 31 ? 7.09 -16.719 -1.21 1 88.88 31 THR B O 1
ATOM 5189 N N . THR B 1 32 ? 7.105 -14.93 -2.531 1 85.62 32 THR B N 1
ATOM 5190 C CA . THR B 1 32 ? 7.641 -14.055 -1.494 1 85.62 32 THR B CA 1
ATOM 5191 C C . THR B 1 32 ? 6.508 -13.375 -0.731 1 85.62 32 THR B C 1
ATOM 5193 O O . THR B 1 32 ? 6.629 -13.109 0.467 1 85.62 32 THR B O 1
ATOM 5196 N N . ALA B 1 33 ? 5.477 -13.07 -1.508 1 89.38 33 ALA B N 1
ATOM 5197 C CA . ALA B 1 33 ? 4.422 -12.289 -0.864 1 89.38 33 ALA B CA 1
ATOM 5198 C C . ALA B 1 33 ? 3.043 -12.711 -1.355 1 89.38 33 ALA B C 1
ATOM 5200 O O . ALA B 1 33 ? 2.912 -13.281 -2.441 1 89.38 33 ALA B O 1
ATOM 5201 N N . LEU B 1 34 ? 2.072 -12.43 -0.517 1 93.25 34 LEU B N 1
ATOM 5202 C CA . LEU B 1 34 ? 0.661 -12.68 -0.798 1 93.25 34 LEU B CA 1
ATOM 5203 C C . LEU B 1 34 ? -0.092 -11.367 -0.988 1 93.25 34 LEU B C 1
ATOM 5205 O O . LEU B 1 34 ? 0.216 -10.367 -0.333 1 93.25 34 LEU B O 1
ATOM 5209 N N . SER B 1 35 ? -0.999 -11.367 -1.884 1 93.81 35 SER B N 1
ATOM 5210 C CA . SER B 1 35 ? -1.87 -10.211 -2.074 1 93.81 35 SER B CA 1
ATOM 5211 C C . SER B 1 35 ? -3.27 -10.641 -2.5 1 93.81 35 SER B C 1
ATOM 5213 O O . SER B 1 35 ? -3.469 -11.773 -2.959 1 93.81 35 SER B O 1
ATOM 5215 N N . LEU B 1 36 ? -4.242 -9.828 -2.238 1 95.75 36 LEU B N 1
ATOM 5216 C CA . LEU B 1 36 ? -5.633 -10.086 -2.586 1 95.75 36 LEU B CA 1
ATOM 5217 C C . LEU B 1 36 ? -6.297 -8.828 -3.143 1 95.75 36 LEU B C 1
ATOM 5219 O O . LEU B 1 36 ? -6.164 -7.746 -2.57 1 95.75 36 LEU B O 1
ATOM 5223 N N . SER B 1 37 ? -6.836 -8.938 -4.305 1 95 37 SER B N 1
ATOM 5224 C CA . SER B 1 37 ? -7.645 -7.887 -4.914 1 95 37 SER B CA 1
ATOM 5225 C C . SER B 1 37 ? -9.102 -8.32 -5.055 1 95 37 SER B C 1
ATOM 5227 O O . SER B 1 37 ? -9.398 -9.516 -5.105 1 95 37 SER B O 1
ATOM 5229 N N . TYR B 1 38 ? -10.039 -7.379 -5.105 1 92.25 38 TYR B N 1
ATOM 5230 C CA . TYR B 1 38 ? -11.445 -7.75 -5.215 1 92.25 38 TYR B CA 1
ATOM 5231 C C . TYR B 1 38 ? -12.25 -6.648 -5.895 1 92.25 38 TYR B C 1
ATOM 5233 O O . TYR B 1 38 ? -11.797 -5.504 -5.98 1 92.25 38 TYR B O 1
ATOM 5241 N N . SER B 1 39 ? -13.281 -6.996 -6.473 1 90.44 39 SER B N 1
ATOM 5242 C CA . SER B 1 39 ? -14.266 -6.109 -7.082 1 90.44 39 SER B CA 1
ATOM 5243 C C . SER B 1 39 ? -15.688 -6.523 -6.715 1 90.44 39 SER B C 1
ATOM 5245 O O . SER B 1 39 ? -15.969 -7.715 -6.539 1 90.44 39 SER B O 1
ATOM 5247 N N . THR B 1 40 ? -16.531 -5.562 -6.598 1 85.56 40 THR B N 1
ATOM 5248 C CA . THR B 1 40 ? -17.922 -5.824 -6.246 1 85.56 40 THR B CA 1
ATOM 5249 C C . THR B 1 40 ? -18.844 -5.391 -7.375 1 85.56 40 THR B C 1
ATOM 5251 O O . THR B 1 40 ? -18.438 -4.664 -8.281 1 85.56 40 THR B O 1
ATOM 5254 N N . LYS B 1 41 ? -20 -5.984 -7.461 1 75.5 41 LYS B N 1
ATOM 5255 C CA . LYS B 1 41 ? -20.984 -5.828 -8.523 1 75.5 41 LYS B CA 1
ATOM 5256 C C . LYS B 1 41 ? -21.109 -4.371 -8.961 1 75.5 41 LYS B C 1
ATOM 5258 O O . LYS B 1 41 ? -21.281 -4.082 -10.148 1 75.5 41 LYS B O 1
ATOM 5263 N N . GLY B 1 42 ? -20.859 -3.402 -8.164 1 66.75 42 GLY B N 1
ATOM 5264 C CA . GLY B 1 42 ? -21.016 -1.999 -8.516 1 66.75 42 GLY B CA 1
ATOM 5265 C C . GLY B 1 42 ? -19.734 -1.367 -9.023 1 66.75 42 GLY B C 1
ATOM 5266 O O . GLY B 1 42 ? -19.75 -0.258 -9.555 1 66.75 42 GLY B O 1
ATOM 5267 N N . ASP B 1 43 ? -18.734 -2.172 -9.07 1 71.38 43 ASP B N 1
ATOM 5268 C CA . ASP B 1 43 ? -17.453 -1.634 -9.508 1 71.38 43 ASP B CA 1
ATOM 5269 C C . ASP B 1 43 ? -17.266 -1.792 -11.016 1 71.38 43 ASP B C 1
ATOM 5271 O O . ASP B 1 43 ? -16.469 -2.615 -11.461 1 71.38 43 ASP B O 1
ATOM 5275 N N . VAL B 1 44 ? -18.094 -1.25 -11.859 1 56.91 44 VAL B N 1
ATOM 5276 C CA . VAL B 1 44 ? -18.141 -1.508 -13.297 1 56.91 44 VAL B CA 1
ATOM 5277 C C . VAL B 1 44 ? -16.859 -0.985 -13.961 1 56.91 44 VAL B C 1
ATOM 5279 O O . VAL B 1 44 ? -16.25 -1.679 -14.773 1 56.91 44 VAL B O 1
ATOM 5282 N N . ASP B 1 45 ? -16.469 0.221 -13.766 1 57.38 45 ASP B N 1
ATOM 5283 C CA . ASP B 1 45 ? -15.398 0.779 -14.578 1 57.38 45 ASP B CA 1
ATOM 5284 C C . ASP B 1 45 ? -14.148 1.041 -13.734 1 57.38 45 ASP B C 1
ATOM 5286 O O . ASP B 1 45 ? -13.172 1.599 -14.227 1 57.38 45 ASP B O 1
ATOM 5290 N N . GLY B 1 46 ? -14.203 0.442 -12.656 1 66.31 46 GLY B N 1
ATOM 5291 C CA . GLY B 1 46 ? -13.078 0.85 -11.82 1 66.31 46 GLY B CA 1
ATOM 5292 C C . GLY B 1 46 ? -12.031 -0.233 -11.664 1 66.31 46 GLY B C 1
ATOM 5293 O O . GLY B 1 46 ? -12.281 -1.399 -11.977 1 66.31 46 GLY B O 1
ATOM 5294 N N . MET B 1 47 ? -10.82 0.178 -11.516 1 78 47 MET B N 1
ATOM 5295 C CA . MET B 1 47 ? -9.773 -0.761 -11.125 1 78 47 MET B CA 1
ATOM 5296 C C . MET B 1 47 ? -10.156 -1.5 -9.844 1 78 47 MET B C 1
ATOM 5298 O O . MET B 1 47 ? -10.727 -0.91 -8.93 1 78 47 MET B O 1
ATOM 5302 N N . PRO B 1 48 ? -9.953 -2.818 -9.922 1 88.31 48 PRO B N 1
ATOM 5303 C CA . PRO B 1 48 ? -10.211 -3.576 -8.695 1 88.31 48 PRO B CA 1
ATOM 5304 C C . PRO B 1 48 ? -9.523 -2.977 -7.469 1 88.31 48 PRO B C 1
ATOM 5306 O O . PRO B 1 48 ? -8.492 -2.314 -7.602 1 88.31 48 PRO B O 1
ATOM 5309 N N . LYS B 1 49 ? -10.148 -3.197 -6.371 1 87.06 49 LYS B N 1
ATOM 5310 C CA . LYS B 1 49 ? -9.578 -2.77 -5.098 1 87.06 49 LYS B CA 1
ATOM 5311 C C . LYS B 1 49 ? -8.609 -3.812 -4.555 1 87.06 49 LYS B C 1
ATOM 5313 O O . LYS B 1 49 ? -8.703 -4.992 -4.895 1 87.06 49 LYS B O 1
ATOM 5318 N N . THR B 1 50 ? -7.676 -3.359 -3.779 1 88.25 50 THR B N 1
ATOM 5319 C CA . THR B 1 50 ? -6.734 -4.262 -3.123 1 88.25 50 THR B CA 1
ATOM 5320 C C . THR B 1 50 ? -6.992 -4.316 -1.621 1 88.25 50 THR B C 1
ATOM 5322 O O . THR B 1 50 ? -7.27 -3.291 -0.996 1 88.25 50 THR B O 1
ATOM 5325 N N . LEU B 1 51 ? -6.945 -5.523 -1.062 1 88.88 51 LEU B N 1
ATOM 5326 C CA . LEU B 1 51 ? -7.105 -5.691 0.377 1 88.88 51 LEU B CA 1
ATOM 5327 C C . LEU B 1 51 ? -5.922 -5.098 1.132 1 88.88 51 LEU B C 1
ATOM 5329 O O . LEU B 1 51 ? -4.773 -5.477 0.89 1 88.88 51 LEU B O 1
ATOM 5333 N N . PRO B 1 52 ? -6.176 -4.176 1.913 1 79.69 52 PRO B N 1
ATOM 5334 C CA . PRO B 1 52 ? -5.094 -3.664 2.754 1 79.69 52 PRO B CA 1
ATOM 5335 C C . PRO B 1 52 ? -4.82 -4.551 3.967 1 79.69 52 PRO B C 1
ATOM 5337 O O . PRO B 1 52 ? -5.758 -5.016 4.621 1 79.69 52 PRO B O 1
ATOM 5340 N N . PHE B 1 53 ? -3.521 -4.816 4.09 1 77.19 53 PHE B N 1
ATOM 5341 C CA . PHE B 1 53 ? -3.143 -5.582 5.273 1 77.19 53 PHE B CA 1
ATOM 5342 C C . PHE B 1 53 ? -2.598 -4.664 6.359 1 77.19 53 PHE B C 1
ATOM 5344 O O . PHE B 1 53 ? -1.779 -3.785 6.086 1 77.19 53 PHE B O 1
ATOM 5351 N N . GLY B 1 54 ? -3.016 -4.688 7.48 1 61.41 54 GLY B N 1
ATOM 5352 C CA . GLY B 1 54 ? -2.502 -3.918 8.602 1 61.41 54 GLY B CA 1
ATOM 5353 C C . GLY B 1 54 ? -2.84 -2.441 8.523 1 61.41 54 GLY B C 1
ATOM 5354 O O . GLY B 1 54 ? -3.512 -2.006 7.582 1 61.41 54 GLY B O 1
ATOM 5355 N N . PRO B 1 55 ? -2.389 -1.734 9.438 1 52.16 55 PRO B N 1
ATOM 5356 C CA . PRO B 1 55 ? -2.73 -0.311 9.484 1 52.16 55 PRO B CA 1
ATOM 5357 C C . PRO B 1 55 ? -2.053 0.498 8.383 1 52.16 55 PRO B C 1
ATOM 5359 O O . PRO B 1 55 ? -2.602 1.503 7.922 1 52.16 55 PRO B O 1
ATOM 5362 N N . ASP B 1 56 ? -0.792 -0.047 7.98 1 52.09 56 ASP B N 1
ATOM 5363 C CA . ASP B 1 56 ? -0.046 0.725 6.992 1 52.09 56 ASP B CA 1
ATOM 5364 C C . ASP B 1 56 ? -0.539 0.428 5.578 1 52.09 56 ASP B C 1
ATOM 5366 O O . ASP B 1 56 ? -0.035 0.996 4.605 1 52.09 56 ASP B O 1
ATOM 5370 N N . LYS B 1 57 ? -1.579 -0.39 5.625 1 60 57 LYS B N 1
ATOM 5371 C CA . LYS B 1 57 ? -2.305 -0.765 4.414 1 60 57 LYS B CA 1
ATOM 5372 C C . LYS B 1 57 ? -1.344 -1.189 3.307 1 60 57 LYS B C 1
ATOM 5374 O O . LYS B 1 57 ? -1.421 -0.686 2.184 1 60 57 LYS B O 1
ATOM 5379 N N . ILE B 1 58 ? -0.54 -2.141 3.836 1 68.69 58 ILE B N 1
ATOM 5380 C CA . ILE B 1 58 ? 0.358 -2.795 2.891 1 68.69 58 ILE B CA 1
ATOM 5381 C C . ILE B 1 58 ? -0.448 -3.676 1.939 1 68.69 58 ILE B C 1
ATOM 5383 O O . ILE B 1 58 ? -1.378 -4.367 2.361 1 68.69 58 ILE B O 1
ATOM 5387 N N . SER B 1 59 ? -0.209 -3.482 0.782 1 78 59 SER B N 1
ATOM 5388 C CA . SER B 1 59 ? -1.022 -4.18 -0.208 1 78 59 SER B CA 1
ATOM 5389 C C . SER B 1 59 ? -0.538 -5.613 -0.411 1 78 59 SER B C 1
ATOM 5391 O O . SER B 1 59 ? -1.177 -6.395 -1.118 1 78 59 SER B O 1
ATOM 5393 N N . ARG B 1 60 ? 0.553 -5.965 0.247 1 86.25 60 ARG B N 1
ATOM 5394 C CA . ARG B 1 60 ? 1.086 -7.32 0.168 1 86.25 60 ARG B CA 1
ATOM 5395 C C . ARG B 1 60 ? 1.778 -7.711 1.469 1 86.25 60 ARG B C 1
ATOM 5397 O O . ARG B 1 60 ? 2.395 -6.875 2.129 1 86.25 60 ARG B O 1
ATOM 5404 N N . ILE B 1 61 ? 1.716 -8.953 1.757 1 87.12 61 ILE B N 1
ATOM 5405 C CA . ILE B 1 61 ? 2.379 -9.445 2.959 1 87.12 61 ILE B CA 1
ATOM 5406 C C . ILE B 1 61 ? 3.279 -10.625 2.605 1 87.12 61 ILE B C 1
ATOM 5408 O O . ILE B 1 61 ? 2.996 -11.367 1.662 1 87.12 61 ILE B O 1
ATOM 5412 N N . PRO B 1 62 ? 4.312 -10.805 3.4 1 87.06 62 PRO B N 1
ATOM 5413 C CA . PRO B 1 62 ? 5.18 -11.961 3.15 1 87.06 62 PRO B CA 1
ATOM 5414 C C . PRO B 1 62 ? 4.422 -13.289 3.205 1 87.06 62 PRO B C 1
ATOM 5416 O O . PRO B 1 62 ? 3.525 -13.453 4.031 1 87.06 62 PRO B O 1
ATOM 5419 N N . ASN B 1 63 ? 4.844 -14.195 2.318 1 91.38 63 ASN B N 1
ATOM 5420 C CA . ASN B 1 63 ? 4.324 -15.562 2.373 1 91.38 63 ASN B CA 1
ATOM 5421 C C . ASN B 1 63 ? 4.93 -16.344 3.533 1 91.38 63 ASN B C 1
ATOM 5423 O O . ASN B 1 63 ? 5.773 -17.219 3.324 1 91.38 63 ASN B O 1
ATOM 5427 N N . ALA B 1 64 ? 4.52 -15.992 4.727 1 91 64 ALA B N 1
ATOM 5428 C CA . ALA B 1 64 ? 4.938 -16.578 6 1 91 64 ALA B CA 1
ATOM 5429 C C . ALA B 1 64 ? 3.73 -16.891 6.875 1 91 64 ALA B C 1
ATOM 5431 O O . ALA B 1 64 ? 2.805 -16.094 6.988 1 91 64 ALA B O 1
ATOM 5432 N N . ILE B 1 65 ? 3.758 -18.125 7.41 1 92.5 65 ILE B N 1
ATOM 5433 C CA . ILE B 1 65 ? 2.617 -18.547 8.211 1 92.5 65 ILE B CA 1
ATOM 5434 C C . ILE B 1 65 ? 3.109 -19.156 9.523 1 92.5 65 ILE B C 1
ATOM 5436 O O . ILE B 1 65 ? 4.109 -19.875 9.547 1 92.5 65 ILE B O 1
ATOM 5440 N N . LEU B 1 66 ? 2.471 -18.703 10.562 1 91.31 66 LEU B N 1
ATOM 5441 C CA . LEU B 1 66 ? 2.703 -19.25 11.898 1 91.31 66 LEU B CA 1
ATOM 5442 C C . LEU B 1 66 ? 1.436 -19.891 12.453 1 91.31 66 LEU B C 1
ATOM 5444 O O . LEU B 1 66 ? 0.392 -19.234 12.539 1 91.31 66 LEU B O 1
ATOM 5448 N N . LEU B 1 67 ? 1.545 -21.188 12.703 1 90.56 67 LEU B N 1
ATOM 5449 C CA . LEU B 1 67 ? 0.446 -21.969 13.273 1 90.56 67 LEU B CA 1
ATOM 5450 C C . LEU B 1 67 ? 0.685 -22.25 14.75 1 90.56 67 LEU B C 1
ATOM 5452 O O . LEU B 1 67 ? 1.771 -22.688 15.133 1 90.56 67 LEU B O 1
ATOM 5456 N N . GLN B 1 68 ? -0.298 -21.922 15.5 1 88.38 68 GLN B N 1
ATOM 5457 C CA . GLN B 1 68 ? -0.215 -22.266 16.922 1 88.38 68 GLN B CA 1
ATOM 5458 C C . GLN B 1 68 ? -0.91 -23.578 17.203 1 88.38 68 GLN B C 1
ATOM 5460 O O . GLN B 1 68 ? -2.068 -23.781 16.828 1 88.38 68 GLN B O 1
ATOM 5465 N N . ARG B 1 69 ? -0.168 -24.391 17.953 1 84.62 69 ARG B N 1
ATOM 5466 C CA . ARG B 1 69 ? -0.693 -25.703 18.312 1 84.62 69 ARG B CA 1
ATOM 5467 C C . ARG B 1 69 ? -1.605 -25.609 19.531 1 84.62 69 ARG B C 1
ATOM 5469 O O . ARG B 1 69 ? -1.35 -24.828 20.438 1 84.62 69 ARG B O 1
ATOM 5476 N N . GLY B 1 70 ? -2.682 -26.25 19.391 1 78.19 70 GLY B N 1
ATOM 5477 C CA . GLY B 1 70 ? -3.502 -26.484 20.562 1 78.19 70 GLY B CA 1
ATOM 5478 C C . GLY B 1 70 ? -3.283 -27.844 21.188 1 78.19 70 GLY B C 1
ATOM 5479 O O . GLY B 1 70 ? -2.287 -28.516 20.891 1 78.19 70 GLY B O 1
ATOM 5480 N N . ASP B 1 71 ? -4.152 -28.109 22.172 1 74.81 71 ASP B N 1
ATOM 5481 C CA . ASP B 1 71 ? -4.09 -29.406 22.828 1 74.81 71 ASP B CA 1
ATOM 5482 C C . ASP B 1 71 ? -4.312 -30.547 21.828 1 74.81 71 ASP B C 1
ATOM 5484 O O . ASP B 1 71 ? -5.031 -30.375 20.844 1 74.81 71 ASP B O 1
ATOM 5488 N N . LEU B 1 72 ? -3.391 -31.547 22.016 1 66.5 72 LEU B N 1
ATOM 5489 C CA . LEU B 1 72 ? -3.537 -32.688 21.141 1 66.5 72 LEU B CA 1
ATOM 5490 C C . LEU B 1 72 ? -4.93 -33.312 21.281 1 66.5 72 LEU B C 1
ATOM 5492 O O . LEU B 1 72 ? -5.434 -33.469 22.391 1 66.5 72 LEU B O 1
ATOM 5496 N N . GLU B 1 73 ? -5.617 -33.188 20.156 1 59.91 73 GLU B N 1
ATOM 5497 C CA . GLU B 1 73 ? -6.879 -33.938 20.109 1 59.91 73 GLU B CA 1
ATOM 5498 C C . GLU B 1 73 ? -6.781 -35.125 19.188 1 59.91 73 GLU B C 1
ATOM 5500 O O . GLU B 1 73 ? -6.516 -35 17.984 1 59.91 73 GLU B O 1
ATOM 5505 N N . ASP B 1 74 ? -7.125 -36.312 19.672 1 55.47 74 ASP B N 1
ATOM 5506 C CA . ASP B 1 74 ? -7.121 -37.594 18.938 1 55.47 74 ASP B CA 1
ATOM 5507 C C . ASP B 1 74 ? -5.812 -37.781 18.172 1 55.47 74 ASP B C 1
ATOM 5509 O O . ASP B 1 74 ? -5.812 -38.188 17.016 1 55.47 74 ASP B O 1
ATOM 5513 N N . ASN B 1 75 ? -4.676 -37.344 18.578 1 57.66 75 ASN B N 1
ATOM 5514 C CA . ASN B 1 75 ? -3.318 -37.531 18.078 1 57.66 75 ASN B CA 1
ATOM 5515 C C . ASN B 1 75 ? -3.061 -36.656 16.844 1 57.66 75 ASN B C 1
ATOM 5517 O O . ASN B 1 75 ? -2.191 -36.969 16.031 1 57.66 75 ASN B O 1
ATOM 5521 N N . LYS B 1 76 ? -3.963 -35.812 16.703 1 65.44 76 LYS B N 1
ATOM 5522 C CA . LYS B 1 76 ? -3.75 -34.875 15.617 1 65.44 76 LYS B CA 1
ATOM 5523 C C . LYS B 1 76 ? -3.439 -33.469 16.172 1 65.44 76 LYS B C 1
ATOM 5525 O O . LYS B 1 76 ? -3.945 -33.094 17.219 1 65.44 76 LYS B O 1
ATOM 5530 N N . ILE B 1 77 ? -2.539 -32.844 15.469 1 71.12 77 ILE B N 1
ATOM 5531 C CA . ILE B 1 77 ? -2.189 -31.484 15.844 1 71.12 77 ILE B CA 1
ATOM 5532 C C . ILE B 1 77 ? -3.369 -30.562 15.57 1 71.12 77 ILE B C 1
ATOM 5534 O O . ILE B 1 77 ? -3.883 -30.516 14.445 1 71.12 77 ILE B O 1
ATOM 5538 N N . ASN B 1 78 ? -3.896 -30.047 16.672 1 78.62 78 ASN B N 1
ATOM 5539 C CA . ASN B 1 78 ? -4.945 -29.047 16.547 1 78.62 78 ASN B CA 1
ATOM 5540 C C . ASN B 1 78 ? -4.363 -27.641 16.453 1 78.62 78 ASN B C 1
ATOM 5542 O O . ASN B 1 78 ? -3.471 -27.281 17.219 1 78.62 78 ASN B O 1
ATOM 5546 N N . ILE B 1 79 ? -4.738 -26.969 15.312 1 83.75 79 ILE B N 1
ATOM 5547 C CA . ILE B 1 79 ? -4.281 -25.594 15.133 1 83.75 79 ILE B CA 1
ATOM 5548 C C . ILE B 1 79 ? -5.309 -24.625 15.711 1 83.75 79 ILE B C 1
ATOM 5550 O O . ILE B 1 79 ? -6.473 -24.625 15.297 1 83.75 79 ILE B O 1
ATOM 5554 N N . VAL B 1 80 ? -4.918 -23.828 16.641 1 78.38 80 VAL B N 1
ATOM 5555 C CA . VAL B 1 80 ? -5.863 -22.969 17.359 1 78.38 80 VAL B CA 1
ATOM 5556 C C . VAL B 1 80 ? -5.777 -21.547 16.828 1 78.38 80 VAL B C 1
ATOM 5558 O O . VAL B 1 80 ? -6.723 -20.766 16.969 1 78.38 80 VAL B O 1
ATOM 5561 N N . LYS B 1 81 ? -4.684 -21.234 16.25 1 84 81 LYS B N 1
ATOM 5562 C CA . LYS B 1 81 ? -4.523 -19.875 15.742 1 84 81 LYS B CA 1
ATOM 5563 C C . LYS B 1 81 ? -3.592 -19.844 14.539 1 84 81 LYS B C 1
ATOM 5565 O O . LYS B 1 81 ? -2.604 -20.578 14.492 1 84 81 LYS B O 1
ATOM 5570 N N . VAL B 1 82 ? -3.984 -19.078 13.609 1 88.25 82 VAL B N 1
ATOM 5571 C CA . VAL B 1 82 ? -3.195 -18.906 12.391 1 88.25 82 VAL B CA 1
ATOM 5572 C C . VAL B 1 82 ? -2.871 -17.422 12.203 1 88.25 82 VAL B C 1
ATOM 5574 O O . VAL B 1 82 ? -3.742 -16.562 12.367 1 88.25 82 VAL B O 1
ATOM 5577 N N . VAL B 1 83 ? -1.564 -17.141 11.961 1 87.06 83 VAL B N 1
ATOM 5578 C CA . VAL B 1 83 ? -1.143 -15.773 11.641 1 87.06 83 VAL B CA 1
ATOM 5579 C C . VAL B 1 83 ? -0.287 -15.789 10.375 1 87.06 83 VAL B C 1
ATOM 5581 O O . VAL B 1 83 ? 0.463 -16.734 10.133 1 87.06 83 VAL B O 1
ATOM 5584 N N . LEU B 1 84 ? -0.424 -14.766 9.555 1 90.38 84 LEU B N 1
ATOM 5585 C CA . LEU B 1 84 ? 0.321 -14.703 8.297 1 90.38 84 LEU B CA 1
ATOM 5586 C C . LEU B 1 84 ? 1.171 -13.438 8.234 1 90.38 84 LEU B C 1
ATOM 5588 O O . LEU B 1 84 ? 0.975 -12.508 9.023 1 90.38 84 LEU B O 1
ATOM 5592 N N . GLY B 1 85 ? 2.148 -13.422 7.363 1 85.75 85 GLY B N 1
ATOM 5593 C CA . GLY B 1 85 ? 2.855 -12.219 6.949 1 85.75 85 GLY B CA 1
ATOM 5594 C C . GLY B 1 85 ? 3.922 -11.781 7.938 1 85.75 85 GLY B C 1
ATOM 5595 O O . GLY B 1 85 ? 4.582 -12.625 8.555 1 85.75 85 GLY B O 1
ATOM 5596 N N . ASP B 1 86 ? 4.121 -10.492 8.055 1 77.12 86 ASP B N 1
ATOM 5597 C CA . ASP B 1 86 ? 5.148 -9.922 8.914 1 77.12 86 ASP B CA 1
ATOM 5598 C C . ASP B 1 86 ? 4.883 -10.266 10.383 1 77.12 86 ASP B C 1
ATOM 5600 O O . ASP B 1 86 ? 5.82 -10.445 11.164 1 77.12 86 ASP B O 1
ATOM 5604 N N . VAL B 1 87 ? 3.691 -10.367 10.641 1 79.06 87 VAL B N 1
ATOM 5605 C CA . VAL B 1 87 ? 3.312 -10.688 12.008 1 79.06 87 VAL B CA 1
ATOM 5606 C C . VAL B 1 87 ? 3.771 -12.102 12.359 1 79.06 87 VAL B C 1
ATOM 5608 O O . VAL B 1 87 ? 4.289 -12.344 13.453 1 79.06 87 VAL B O 1
ATOM 5611 N N . ALA B 1 88 ? 3.533 -13 11.445 1 86.38 88 ALA B N 1
ATOM 5612 C CA . ALA B 1 88 ? 3.979 -14.383 11.648 1 86.38 88 ALA B CA 1
ATOM 5613 C C . ALA B 1 88 ? 5.492 -14.445 11.82 1 86.38 88 ALA B C 1
ATOM 5615 O O . ALA B 1 88 ? 5.988 -15.109 12.742 1 86.38 88 ALA B O 1
ATOM 5616 N N . ARG B 1 89 ? 6.184 -13.75 11.023 1 80.69 89 ARG B N 1
ATOM 5617 C CA . ARG B 1 89 ? 7.645 -13.734 11.055 1 80.69 89 ARG B CA 1
ATOM 5618 C C . ARG B 1 89 ? 8.156 -13.133 12.359 1 80.69 89 ARG B C 1
ATOM 5620 O O . ARG B 1 89 ? 9.016 -13.719 13.023 1 80.69 89 ARG B O 1
ATOM 5627 N N . ASP B 1 90 ? 7.668 -12.023 12.633 1 76.06 90 ASP B N 1
ATOM 5628 C CA . ASP B 1 90 ? 8.109 -11.305 13.82 1 76.06 90 ASP B CA 1
ATOM 5629 C C . ASP B 1 90 ? 7.848 -12.125 15.086 1 76.06 90 ASP B C 1
ATOM 5631 O O . ASP B 1 90 ? 8.703 -12.211 15.961 1 76.06 90 ASP B O 1
ATOM 5635 N N . LYS B 1 91 ? 6.684 -12.641 15.133 1 80.06 91 LYS B N 1
ATOM 5636 C CA . LYS B 1 91 ? 6.328 -13.453 16.297 1 80.06 91 LYS B CA 1
ATOM 5637 C C . LYS B 1 91 ? 7.215 -14.688 16.391 1 80.06 91 LYS B C 1
ATOM 5639 O O . LYS B 1 91 ? 7.695 -15.031 17.484 1 80.06 91 LYS B O 1
ATOM 5644 N N . PHE B 1 92 ? 7.43 -15.406 15.359 1 81.75 92 PHE B N 1
ATOM 5645 C CA . PHE B 1 92 ? 8.211 -16.641 15.375 1 81.75 92 PHE B CA 1
ATOM 5646 C C . PHE B 1 92 ? 9.625 -16.375 15.875 1 81.75 92 PHE B C 1
ATOM 5648 O O . PHE B 1 92 ? 10.133 -17.109 16.734 1 81.75 92 PHE B O 1
ATOM 5655 N N . PHE B 1 93 ? 10.195 -15.344 15.422 1 72.62 93 PHE B N 1
ATOM 5656 C CA . PHE B 1 93 ? 11.602 -15.117 15.727 1 72.62 93 PHE B CA 1
ATOM 5657 C C . PHE B 1 93 ? 11.766 -14.531 17.125 1 72.62 93 PHE B C 1
ATOM 5659 O O . PHE B 1 93 ? 12.859 -14.547 17.688 1 72.62 93 PHE B O 1
ATOM 5666 N N . LYS B 1 94 ? 10.695 -14.141 17.672 1 73.44 94 LYS B N 1
ATOM 5667 C CA . LYS B 1 94 ? 10.75 -13.57 19.016 1 73.44 94 LYS B CA 1
ATOM 5668 C C . LYS B 1 94 ? 10.273 -14.578 20.047 1 73.44 94 LYS B C 1
ATOM 5670 O O . LYS B 1 94 ? 10.305 -14.305 21.25 1 73.44 94 LYS B O 1
ATOM 5675 N N . LEU B 1 95 ? 9.82 -15.734 19.547 1 77.06 95 LEU B N 1
ATOM 5676 C CA . LEU B 1 95 ? 9.391 -16.781 20.469 1 77.06 95 LEU B CA 1
ATOM 5677 C C . LEU B 1 95 ? 10.555 -17.266 21.328 1 77.06 95 LEU B C 1
ATOM 5679 O O . LEU B 1 95 ? 11.68 -17.375 20.844 1 77.06 95 LEU B O 1
ATOM 5683 N N . LYS B 1 96 ? 10.156 -17.562 22.547 1 69.56 96 LYS B N 1
ATOM 5684 C CA . LYS B 1 96 ? 11.117 -18.234 23.422 1 69.56 96 LYS B CA 1
ATOM 5685 C C . LYS B 1 96 ? 11.375 -19.656 22.938 1 69.56 96 LYS B C 1
ATOM 5687 O O . LYS B 1 96 ? 10.531 -20.266 22.266 1 69.56 96 LYS B O 1
ATOM 5692 N N . VAL B 1 97 ? 12.578 -20.141 23.266 1 65.81 97 VAL B N 1
ATOM 5693 C CA . VAL B 1 97 ? 12.984 -21.469 22.828 1 65.81 97 VAL B CA 1
ATOM 5694 C C . VAL B 1 97 ? 11.938 -22.484 23.266 1 65.81 97 VAL B C 1
ATOM 5696 O O . VAL B 1 97 ? 11.547 -23.359 22.484 1 65.81 97 VAL B O 1
ATOM 5699 N N . HIS B 1 98 ? 11.445 -22.328 24.531 1 73.69 98 HIS B N 1
ATOM 5700 C CA . HIS B 1 98 ? 10.523 -23.328 25.062 1 73.69 98 HIS B CA 1
ATOM 5701 C C . HIS B 1 98 ? 9.125 -23.156 24.469 1 73.69 98 HIS B C 1
ATOM 5703 O O . HIS B 1 98 ? 8.32 -24.094 24.484 1 73.69 98 HIS B O 1
ATOM 5709 N N . GLU B 1 99 ? 8.844 -22 23.906 1 79.94 99 GLU B N 1
ATOM 5710 C CA . GLU B 1 99 ? 7.543 -21.719 23.297 1 79.94 99 GLU B CA 1
ATOM 5711 C C . GLU B 1 99 ? 7.477 -22.234 21.859 1 79.94 99 GLU B C 1
ATOM 5713 O O . GLU B 1 99 ? 6.391 -22.406 21.312 1 79.94 99 GLU B O 1
ATOM 5718 N N . ARG B 1 100 ? 8.57 -22.469 21.281 1 77.06 100 ARG B N 1
ATOM 5719 C CA . ARG B 1 100 ? 8.641 -22.797 19.859 1 77.06 100 ARG B CA 1
ATOM 5720 C C . ARG B 1 100 ? 7.957 -24.125 19.562 1 77.06 100 ARG B C 1
ATOM 5722 O O . ARG B 1 100 ? 7.461 -24.344 18.453 1 77.06 100 ARG B O 1
ATOM 5729 N N . LYS B 1 101 ? 7.973 -24.938 20.5 1 77.81 101 LYS B N 1
ATOM 5730 C CA . LYS B 1 101 ? 7.352 -26.25 20.328 1 77.81 101 LYS B CA 1
ATOM 5731 C C . LYS B 1 101 ? 5.852 -26.109 20.078 1 77.81 101 LYS B C 1
ATOM 5733 O O . LYS B 1 101 ? 5.227 -27 19.5 1 77.81 101 LYS B O 1
ATOM 5738 N N . ASP B 1 102 ? 5.328 -24.984 20.484 1 85.88 102 ASP B N 1
ATOM 5739 C CA . ASP B 1 102 ? 3.889 -24.781 20.375 1 85.88 102 ASP B CA 1
ATOM 5740 C C . ASP B 1 102 ? 3.525 -24.141 19.031 1 85.88 102 ASP B C 1
ATOM 5742 O O . ASP B 1 102 ? 2.348 -23.922 18.75 1 85.88 102 ASP B O 1
ATOM 5746 N N . TYR B 1 103 ? 4.52 -23.984 18.234 1 87.25 103 TYR B N 1
ATOM 5747 C CA . TYR B 1 103 ? 4.258 -23.266 16.984 1 87.25 103 TYR B CA 1
ATOM 5748 C C . TYR B 1 103 ? 4.871 -24 15.797 1 87.25 103 TYR B C 1
ATOM 5750 O O . TYR B 1 103 ? 5.816 -24.781 15.961 1 87.25 103 TYR B O 1
ATOM 5758 N N . ILE B 1 104 ? 4.258 -23.875 14.688 1 87.88 104 ILE B N 1
ATOM 5759 C CA . ILE B 1 104 ? 4.746 -24.375 13.414 1 87.88 104 ILE B CA 1
ATOM 5760 C C . ILE B 1 104 ? 4.875 -23.234 12.414 1 87.88 104 ILE B C 1
ATOM 5762 O O . ILE B 1 104 ? 3.92 -22.484 12.195 1 87.88 104 ILE B O 1
ATOM 5766 N N . TYR B 1 105 ? 6.059 -23.062 11.875 1 88.75 105 TYR B N 1
ATOM 5767 C CA . TYR B 1 105 ? 6.34 -21.906 11.039 1 88.75 105 TYR B CA 1
ATOM 5768 C C . TYR B 1 105 ? 6.801 -22.328 9.648 1 88.75 105 TYR B C 1
ATOM 5770 O O . TYR B 1 105 ? 7.629 -23.234 9.516 1 88.75 105 TYR B O 1
ATOM 5778 N N . PHE B 1 106 ? 6.133 -21.766 8.586 1 88.5 106 PHE B N 1
ATOM 5779 C CA . PHE B 1 106 ? 6.527 -22 7.203 1 88.5 106 PHE B CA 1
ATOM 5780 C C . PHE B 1 106 ? 6.742 -20.672 6.477 1 88.5 106 PHE B C 1
ATOM 5782 O O . PHE B 1 106 ? 6.102 -19.672 6.797 1 88.5 106 PHE B O 1
ATOM 5789 N N . GLU B 1 107 ? 7.625 -20.656 5.531 1 85.31 107 GLU B N 1
ATOM 5790 C CA . GLU B 1 107 ? 7.789 -19.516 4.629 1 85.31 107 GLU B CA 1
ATOM 5791 C C . GLU B 1 107 ? 8.016 -19.984 3.191 1 85.31 107 GLU B C 1
ATOM 5793 O O . GLU B 1 107 ? 8.617 -21.031 2.963 1 85.31 107 GLU B O 1
ATOM 5798 N N . ARG B 1 108 ? 7.516 -19.234 2.223 1 83.88 108 ARG B N 1
ATOM 5799 C CA . ARG B 1 108 ? 7.77 -19.422 0.797 1 83.88 108 ARG B CA 1
ATOM 5800 C C . ARG B 1 108 ? 7.449 -20.844 0.368 1 83.88 108 ARG B C 1
ATOM 5802 O O . ARG B 1 108 ? 8.266 -21.5 -0.277 1 83.88 108 ARG B O 1
ATOM 5809 N N . ILE B 1 109 ? 6.32 -21.312 0.728 1 86.25 109 ILE B N 1
ATOM 5810 C CA . ILE B 1 109 ? 5.984 -22.719 0.535 1 86.25 109 ILE B CA 1
ATOM 5811 C C . ILE B 1 109 ? 5.648 -22.969 -0.932 1 86.25 109 ILE B C 1
ATOM 5813 O O . ILE B 1 109 ? 5.648 -24.125 -1.387 1 86.25 109 ILE B O 1
ATOM 5817 N N . LYS B 1 110 ? 5.363 -21.891 -1.657 1 87.19 110 LYS B N 1
ATOM 5818 C CA . LYS B 1 110 ? 4.953 -22.031 -3.051 1 87.19 110 LYS B CA 1
ATOM 5819 C C . LYS B 1 110 ? 6.023 -22.766 -3.859 1 87.19 110 LYS B C 1
ATOM 5821 O O . LYS B 1 110 ? 5.703 -23.531 -4.777 1 87.19 110 LYS B O 1
ATOM 5826 N N . MET B 1 111 ? 7.238 -22.562 -3.564 1 78.5 111 MET B N 1
ATOM 5827 C CA . MET B 1 111 ? 8.344 -23.125 -4.332 1 78.5 111 MET B CA 1
ATOM 5828 C C . MET B 1 111 ? 8.359 -24.641 -4.23 1 78.5 111 MET B C 1
ATOM 5830 O O . MET B 1 111 ? 8.859 -25.328 -5.129 1 78.5 111 MET B O 1
ATOM 5834 N N . LEU B 1 112 ? 7.781 -25.125 -3.227 1 76.75 112 LEU B N 1
ATOM 5835 C CA . LEU B 1 112 ? 7.734 -26.578 -3.041 1 76.75 112 LEU B CA 1
ATOM 5836 C C . LEU B 1 112 ? 6.809 -27.219 -4.062 1 76.75 112 LEU B C 1
ATOM 5838 O O . LEU B 1 112 ? 6.977 -28.406 -4.398 1 76.75 112 LEU B O 1
ATOM 5842 N N . LEU B 1 113 ? 5.891 -26.469 -4.535 1 78.56 113 LEU B N 1
ATOM 5843 C CA . LEU B 1 113 ? 4.957 -26.969 -5.535 1 78.56 113 LEU B CA 1
ATOM 5844 C C . LEU B 1 113 ? 5.633 -27.094 -6.898 1 78.56 113 LEU B C 1
ATOM 5846 O O . LEU B 1 113 ? 5.141 -27.797 -7.781 1 78.56 113 LEU B O 1
ATOM 5850 N N . ARG B 1 114 ? 6.715 -26.422 -7.055 1 69.38 114 ARG B N 1
ATOM 5851 C CA . ARG B 1 114 ? 7.438 -26.484 -8.32 1 69.38 114 ARG B CA 1
ATOM 5852 C C . ARG B 1 114 ? 8.469 -27.609 -8.305 1 69.38 114 ARG B C 1
ATOM 5854 O O . ARG B 1 114 ? 8.633 -28.328 -9.305 1 69.38 114 ARG B O 1
ATOM 5861 N N . ARG B 1 115 ? 9.164 -27.703 -7.27 1 57.75 115 ARG B N 1
ATOM 5862 C CA . ARG B 1 115 ? 10.352 -28.562 -7.176 1 57.75 115 ARG B CA 1
ATOM 5863 C C . ARG B 1 115 ? 9.961 -30.031 -7.133 1 57.75 115 ARG B C 1
ATOM 5865 O O . ARG B 1 115 ? 10.68 -30.891 -7.656 1 57.75 115 ARG B O 1
ATOM 5872 N N . GLU B 1 116 ? 8.898 -30.203 -6.469 1 52.41 116 GLU B N 1
ATOM 5873 C CA . GLU B 1 116 ? 8.641 -31.609 -6.145 1 52.41 116 GLU B CA 1
ATOM 5874 C C . GLU B 1 116 ? 8.031 -32.344 -7.328 1 52.41 116 GLU B C 1
ATOM 5876 O O . GLU B 1 116 ? 7.062 -31.875 -7.934 1 52.41 116 GLU B O 1
ATOM 5881 N N . LYS B 1 117 ? 8.922 -33.156 -7.84 1 58.22 117 LYS B N 1
ATOM 5882 C CA . LYS B 1 117 ? 8.422 -34.125 -8.797 1 58.22 117 LYS B CA 1
ATOM 5883 C C . LYS B 1 117 ? 7.348 -35 -8.156 1 58.22 117 LYS B C 1
ATOM 5885 O O . LYS B 1 117 ? 7.52 -35.5 -7.035 1 58.22 117 LYS B O 1
ATOM 5890 N N . GLY B 1 118 ? 6.234 -35.031 -8.703 1 63.44 118 GLY B N 1
ATOM 5891 C CA . GLY B 1 118 ? 5.203 -35.969 -8.281 1 63.44 118 GLY B CA 1
ATOM 5892 C C . GLY B 1 118 ? 4.348 -35.438 -7.145 1 63.44 118 GLY B C 1
ATOM 5893 O O . GLY B 1 118 ? 4.16 -36.125 -6.133 1 63.44 118 GLY B O 1
ATOM 5894 N N . ILE B 1 119 ? 3.914 -34.219 -7.25 1 76.81 119 ILE B N 1
ATOM 5895 C CA . ILE B 1 119 ? 3.066 -33.594 -6.234 1 76.81 119 ILE B CA 1
ATOM 5896 C C . ILE B 1 119 ? 1.777 -34.406 -6.082 1 76.81 119 ILE B C 1
ATOM 5898 O O . ILE B 1 119 ? 1.145 -34.75 -7.078 1 76.81 119 ILE B O 1
ATOM 5902 N N . ASN B 1 120 ? 1.568 -34.875 -4.906 1 77.94 120 ASN B N 1
ATOM 5903 C CA . ASN B 1 120 ? 0.313 -35.531 -4.547 1 77.94 120 ASN B CA 1
ATOM 5904 C C . ASN B 1 120 ? -0.188 -35.062 -3.182 1 77.94 120 ASN B C 1
ATOM 5906 O O . ASN B 1 120 ? 0.409 -34.188 -2.562 1 77.94 120 ASN B O 1
ATOM 5910 N N . ARG B 1 121 ? -1.213 -35.625 -2.789 1 82.38 121 ARG B N 1
ATOM 5911 C CA . ARG B 1 121 ? -1.887 -35.156 -1.573 1 82.38 121 ARG B CA 1
ATOM 5912 C C . ARG B 1 121 ? -1.057 -35.5 -0.337 1 82.38 121 ARG B C 1
ATOM 5914 O O . ARG B 1 121 ? -1.28 -34.938 0.735 1 82.38 121 ARG B O 1
ATOM 5921 N N . GLU B 1 122 ? -0.054 -36.312 -0.5 1 81.31 122 GLU B N 1
ATOM 5922 C CA . GLU B 1 122 ? 0.688 -36.812 0.658 1 81.31 122 GLU B CA 1
ATOM 5923 C C . GLU B 1 122 ? 2.018 -36.062 0.812 1 81.31 122 GLU B C 1
ATOM 5925 O O . GLU B 1 122 ? 2.787 -36.344 1.732 1 81.31 122 GLU B O 1
ATOM 5930 N N . VAL B 1 123 ? 2.166 -35.094 -0.022 1 83.19 123 VAL B N 1
ATOM 5931 C CA . VAL B 1 123 ? 3.422 -34.344 0.047 1 83.19 123 VAL B CA 1
ATOM 5932 C C . VAL B 1 123 ? 3.492 -33.562 1.359 1 83.19 123 VAL B C 1
ATOM 5934 O O . VAL B 1 123 ? 2.527 -32.906 1.745 1 83.19 123 VAL B O 1
ATOM 5937 N N . HIS B 1 124 ? 4.605 -33.781 2.027 1 84.88 124 HIS B N 1
ATOM 5938 C CA . HIS B 1 124 ? 4.836 -33.094 3.287 1 84.88 124 HIS B CA 1
ATOM 5939 C C . HIS B 1 124 ? 5.906 -32.031 3.135 1 84.88 124 HIS B C 1
ATOM 5941 O O . HIS B 1 124 ? 6.773 -32.125 2.264 1 84.88 124 HIS B O 1
ATOM 5947 N N . VAL B 1 125 ? 5.719 -31.031 3.936 1 83.88 125 VAL B N 1
ATOM 5948 C CA . VAL B 1 125 ? 6.73 -29.984 4.074 1 83.88 125 VAL B CA 1
ATOM 5949 C C . VAL B 1 125 ? 7.219 -29.938 5.523 1 83.88 125 VAL B C 1
ATOM 5951 O O . VAL B 1 125 ? 6.434 -30.125 6.457 1 83.88 125 VAL B O 1
ATOM 5954 N N . THR B 1 126 ? 8.453 -29.766 5.57 1 82.94 126 THR B N 1
ATOM 5955 C CA . THR B 1 126 ? 9.016 -29.656 6.91 1 82.94 126 THR B CA 1
ATOM 5956 C C . THR B 1 126 ? 9.062 -28.203 7.367 1 82.94 126 THR B C 1
ATOM 5958 O O . THR B 1 126 ? 9.555 -27.344 6.645 1 82.94 126 THR B O 1
ATOM 5961 N N . SER B 1 127 ? 8.531 -28.047 8.523 1 81.75 127 SER B N 1
ATOM 5962 C CA . SER B 1 127 ? 8.523 -26.703 9.094 1 81.75 127 SER B CA 1
ATOM 5963 C C . SER B 1 127 ? 9.914 -26.297 9.57 1 81.75 127 SER B C 1
ATOM 5965 O O . SER B 1 127 ? 10.82 -27.141 9.656 1 81.75 127 SER B O 1
ATOM 5967 N N . PHE B 1 128 ? 10.047 -25.016 9.812 1 72.56 128 PHE B N 1
ATOM 5968 C CA . PHE B 1 128 ? 11.281 -24.5 10.391 1 72.56 128 PHE B CA 1
ATOM 5969 C C . PHE B 1 128 ? 11.547 -25.141 11.758 1 72.56 128 PHE B C 1
ATOM 5971 O O . PHE B 1 128 ? 12.688 -25.203 12.211 1 72.56 128 PHE B O 1
ATOM 5978 N N . THR B 1 129 ? 10.461 -25.688 12.391 1 69.94 129 THR B N 1
ATOM 5979 C CA . THR B 1 129 ? 10.578 -26.297 13.719 1 69.94 129 THR B CA 1
ATOM 5980 C C . THR B 1 129 ? 10.734 -27.812 13.602 1 69.94 129 THR B C 1
ATOM 5982 O O . THR B 1 129 ? 10.766 -28.516 14.617 1 69.94 129 THR B O 1
ATOM 5985 N N . GLY B 1 130 ? 10.797 -28.281 12.367 1 74.12 130 GLY B N 1
ATOM 5986 C CA . GLY B 1 130 ? 11.125 -29.688 12.117 1 74.12 130 GLY B CA 1
ATOM 5987 C C . GLY B 1 130 ? 9.906 -30.562 11.961 1 74.12 130 GLY B C 1
ATOM 5988 O O . GLY B 1 130 ? 10.031 -31.766 11.664 1 74.12 130 GLY B O 1
ATOM 5989 N N . GLU B 1 131 ? 8.789 -30.031 12.086 1 75.62 131 GLU B N 1
ATOM 5990 C CA . GLU B 1 131 ? 7.566 -30.828 12.008 1 75.62 131 GLU B CA 1
ATOM 5991 C C . GLU B 1 131 ? 7.113 -31 10.562 1 75.62 131 GLU B C 1
ATOM 5993 O O . GLU B 1 131 ? 7.082 -30.031 9.797 1 75.62 131 GLU B O 1
ATOM 5998 N N . PRO B 1 132 ? 6.797 -32.219 10.227 1 81.94 132 PRO B N 1
ATOM 5999 C CA . PRO B 1 132 ? 6.203 -32.406 8.906 1 81.94 132 PRO B CA 1
ATOM 6000 C C . PRO B 1 132 ? 4.715 -32.062 8.867 1 81.94 132 PRO B C 1
ATOM 6002 O O . PRO B 1 132 ? 3.986 -32.344 9.82 1 81.94 132 PRO B O 1
ATOM 6005 N N . PHE B 1 133 ? 4.305 -31.375 7.898 1 84.75 133 PHE B N 1
ATOM 6006 C CA . PHE B 1 133 ? 2.916 -31 7.672 1 84.75 133 PHE B CA 1
ATOM 6007 C C . PHE B 1 133 ? 2.521 -31.219 6.219 1 84.75 133 PHE B C 1
ATOM 6009 O O . PHE B 1 133 ? 3.354 -31.094 5.316 1 84.75 133 PHE B O 1
ATOM 6016 N N . TYR B 1 134 ? 1.292 -31.641 6.094 1 86.56 134 TYR B N 1
ATOM 6017 C CA . TYR B 1 134 ? 0.816 -31.75 4.719 1 86.56 134 TYR B CA 1
ATOM 6018 C C . TYR B 1 134 ? 0.839 -30.406 4.016 1 86.56 134 TYR B C 1
ATOM 6020 O O . TYR B 1 134 ? 0.274 -29.422 4.516 1 86.56 134 TYR B O 1
ATOM 6028 N N . LEU B 1 135 ? 1.471 -30.359 2.904 1 89.5 135 LEU B N 1
ATOM 6029 C CA . LEU B 1 135 ? 1.548 -29.125 2.117 1 89.5 135 LEU B CA 1
ATOM 6030 C C . LEU B 1 135 ? 0.154 -28.609 1.784 1 89.5 135 LEU B C 1
ATOM 6032 O O . LEU B 1 135 ? -0.099 -27.406 1.866 1 89.5 135 LEU B O 1
ATOM 6036 N N . LEU B 1 136 ? -0.729 -29.531 1.434 1 90.31 136 LEU B N 1
ATOM 6037 C CA . LEU B 1 136 ? -2.111 -29.203 1.103 1 90.31 136 LEU B CA 1
ATOM 6038 C C . LEU B 1 136 ? -2.773 -28.438 2.24 1 90.31 136 LEU B C 1
ATOM 6040 O O . LEU B 1 136 ? -3.463 -27.438 2.002 1 90.31 136 LEU B O 1
ATOM 6044 N N . GLU B 1 137 ? -2.52 -28.812 3.396 1 89.88 137 GLU B N 1
ATOM 6045 C CA . GLU B 1 137 ? -3.135 -28.188 4.562 1 89.88 137 GLU B CA 1
ATOM 6046 C C . GLU B 1 137 ? -2.557 -26.797 4.809 1 89.88 137 GLU B C 1
ATOM 6048 O O . GLU B 1 137 ? -3.281 -25.875 5.188 1 89.88 137 GLU B O 1
ATOM 6053 N N . VAL B 1 138 ? -1.287 -26.688 4.664 1 91.69 138 VAL B N 1
ATOM 6054 C CA . VAL B 1 138 ? -0.645 -25.406 4.879 1 91.69 138 VAL B CA 1
ATOM 6055 C C . VAL B 1 138 ? -1.204 -24.375 3.896 1 91.69 138 VAL B C 1
ATOM 6057 O O . VAL B 1 138 ? -1.53 -23.25 4.281 1 91.69 138 VAL B O 1
ATOM 6060 N N . ILE B 1 139 ? -1.339 -24.781 2.682 1 93.81 139 ILE B N 1
ATOM 6061 C CA . ILE B 1 139 ? -1.891 -23.891 1.666 1 93.81 139 ILE B CA 1
ATOM 6062 C C . ILE B 1 139 ? -3.334 -23.547 2.016 1 93.81 139 ILE B C 1
ATOM 6064 O O . ILE B 1 139 ? -3.748 -22.391 1.888 1 93.81 139 ILE B O 1
ATOM 6068 N N . ALA B 1 140 ? -4.051 -24.5 2.484 1 93.12 140 ALA B N 1
ATOM 6069 C CA . ALA B 1 140 ? -5.441 -24.281 2.865 1 93.12 140 ALA B CA 1
ATOM 6070 C C . ALA B 1 140 ? -5.543 -23.25 3.992 1 93.12 140 ALA B C 1
ATOM 6072 O O . ALA B 1 140 ? -6.441 -22.406 3.994 1 93.12 140 ALA B O 1
ATOM 6073 N N . PHE B 1 141 ? -4.641 -23.344 4.961 1 93.19 141 PHE B N 1
ATOM 6074 C CA . PHE B 1 141 ? -4.633 -22.391 6.062 1 93.19 141 PHE B CA 1
ATOM 6075 C C . PHE B 1 141 ? -4.387 -20.984 5.547 1 93.19 141 PHE B C 1
ATOM 6077 O O . PHE B 1 141 ? -5 -20.031 6.027 1 93.19 141 PHE B O 1
ATOM 6084 N N . ILE B 1 142 ? -3.506 -20.828 4.609 1 95.12 142 ILE B N 1
ATOM 6085 C CA . ILE B 1 142 ? -3.178 -19.516 4.055 1 95.12 142 ILE B CA 1
ATOM 6086 C C . ILE B 1 142 ? -4.395 -18.938 3.334 1 95.12 142 ILE B C 1
ATOM 6088 O O . ILE B 1 142 ? -4.773 -17.797 3.561 1 95.12 142 ILE B O 1
ATOM 6092 N N . LEU B 1 143 ? -5.016 -19.781 2.545 1 95.31 143 LEU B N 1
ATOM 6093 C CA . LEU B 1 143 ? -6.176 -19.344 1.783 1 95.31 143 LEU B CA 1
ATOM 6094 C C . LEU B 1 143 ? -7.336 -19 2.713 1 95.31 143 LEU B C 1
ATOM 6096 O O . LEU B 1 143 ? -8.062 -18.031 2.479 1 95.31 143 LEU B O 1
ATOM 6100 N N . LYS B 1 144 ? -7.5 -19.766 3.713 1 92.44 144 LYS B N 1
ATOM 6101 C CA . LYS B 1 144 ? -8.531 -19.484 4.711 1 92.44 144 LYS B CA 1
ATOM 6102 C C . LYS B 1 144 ? -8.289 -18.125 5.375 1 92.44 144 LYS B C 1
ATOM 6104 O O . LYS B 1 144 ? -9.219 -17.312 5.496 1 92.44 144 LYS B O 1
ATOM 6109 N N . TYR B 1 145 ? -7.086 -17.922 5.793 1 92.44 145 TYR B N 1
ATOM 6110 C CA . TYR B 1 145 ? -6.742 -16.672 6.449 1 92.44 145 TYR B CA 1
ATOM 6111 C C . TYR B 1 145 ? -7.051 -15.477 5.547 1 92.44 145 TYR B C 1
ATOM 6113 O O . TYR B 1 145 ? -7.648 -14.492 5.984 1 92.44 145 TYR B O 1
ATOM 6121 N N . LEU B 1 146 ? -6.66 -15.547 4.34 1 94.19 146 LEU B N 1
ATOM 6122 C CA . LEU B 1 146 ? -6.852 -14.445 3.406 1 94.19 146 LEU B CA 1
ATOM 6123 C C . LEU B 1 146 ? -8.336 -14.188 3.168 1 94.19 146 LEU B C 1
ATOM 6125 O O . LEU B 1 146 ? -8.766 -13.039 3.094 1 94.19 146 LEU B O 1
ATOM 6129 N N . SER B 1 147 ? -9.102 -15.258 3.027 1 93.31 147 SER B N 1
ATOM 6130 C CA . SER B 1 147 ? -10.539 -15.102 2.83 1 93.31 147 SER B CA 1
ATOM 6131 C C . SER B 1 147 ? -11.203 -14.492 4.062 1 93.31 147 SER B C 1
ATOM 6133 O O . SER B 1 147 ? -12.133 -13.688 3.941 1 93.31 147 SER B O 1
ATOM 6135 N N . GLU B 1 148 ? -10.711 -14.844 5.203 1 89.94 148 GLU B N 1
ATOM 6136 C CA . GLU B 1 148 ? -11.25 -14.289 6.445 1 89.94 148 GLU B CA 1
ATOM 6137 C C . GLU B 1 148 ? -10.836 -12.836 6.621 1 89.94 148 GLU B C 1
ATOM 6139 O O . GLU B 1 148 ? -11.594 -12.031 7.168 1 89.94 148 GLU B O 1
ATOM 6144 N N . GLU B 1 149 ? -9.625 -12.547 6.199 1 88.94 149 GLU B N 1
ATOM 6145 C CA . GLU B 1 149 ? -9.188 -11.156 6.242 1 88.94 149 GLU B CA 1
ATOM 6146 C C . GLU B 1 149 ? -10.062 -10.273 5.363 1 88.94 149 GLU B C 1
ATOM 6148 O O . GLU B 1 149 ? -10.344 -9.125 5.719 1 88.94 149 GLU B O 1
ATOM 6153 N N . LEU B 1 150 ? -10.422 -10.758 4.211 1 91.19 150 LEU B N 1
ATOM 6154 C CA . LEU B 1 150 ? -11.328 -10.008 3.346 1 91.19 150 LEU B CA 1
ATOM 6155 C C . LEU B 1 150 ? -12.672 -9.805 4.023 1 91.19 150 LEU B C 1
ATOM 6157 O O . LEU B 1 150 ? -13.242 -8.711 3.969 1 91.19 150 LEU B O 1
ATOM 6161 N N . GLN B 1 151 ? -13.164 -10.883 4.617 1 88.94 151 GLN B N 1
ATOM 6162 C CA . GLN B 1 151 ? -14.438 -10.797 5.324 1 88.94 151 GLN B CA 1
ATOM 6163 C C . GLN B 1 151 ? -14.383 -9.734 6.422 1 88.94 151 GLN B C 1
ATOM 6165 O O . GLN B 1 151 ? -15.312 -8.938 6.57 1 88.94 151 GLN B O 1
ATOM 6170 N N . GLU B 1 152 ? -13.359 -9.773 7.145 1 85.62 152 GLU B N 1
ATOM 6171 C CA . GLU B 1 152 ? -13.188 -8.797 8.219 1 85.62 152 GLU B CA 1
ATOM 6172 C C . GLU B 1 152 ? -13.117 -7.379 7.672 1 85.62 152 GLU B C 1
ATOM 6174 O O . GLU B 1 152 ? -13.703 -6.457 8.242 1 85.62 152 GLU B O 1
ATOM 6179 N N . HIS B 1 153 ? -12.367 -7.203 6.66 1 85.12 153 HIS B N 1
ATOM 6180 C CA . HIS B 1 153 ? -12.242 -5.895 6.023 1 85.12 153 HIS B CA 1
ATOM 6181 C C . HIS B 1 153 ? -13.602 -5.379 5.562 1 85.12 153 HIS B C 1
ATOM 6183 O O . HIS B 1 153 ? -13.945 -4.219 5.809 1 85.12 153 HIS B O 1
ATOM 6189 N N . LEU B 1 154 ? -14.359 -6.195 4.93 1 84.56 154 LEU B N 1
ATOM 6190 C CA . LEU B 1 154 ? -15.656 -5.809 4.387 1 84.56 154 LEU B CA 1
ATOM 6191 C C . LEU B 1 154 ? -16.641 -5.473 5.504 1 84.56 154 LEU B C 1
ATOM 6193 O O . LEU B 1 154 ? -17.484 -4.594 5.344 1 84.56 154 LEU B O 1
ATOM 6197 N N . SER B 1 155 ? -16.5 -6.148 6.613 1 84.12 155 SER B N 1
ATOM 6198 C CA . SER B 1 155 ? -17.406 -5.945 7.73 1 84.12 155 SER B CA 1
ATOM 6199 C C . SER B 1 155 ? -17.25 -4.551 8.328 1 84.12 155 SER B C 1
ATOM 6201 O O . SER B 1 155 ? -18.141 -4.059 9.023 1 84.12 155 SER B O 1
ATOM 6203 N N . ARG B 1 156 ? -16.172 -3.91 8.055 1 83.38 156 ARG B N 1
ATOM 6204 C CA . ARG B 1 156 ? -15.883 -2.598 8.625 1 83.38 156 ARG B CA 1
ATOM 6205 C C . ARG B 1 156 ? -16.297 -1.483 7.66 1 83.38 156 ARG B C 1
ATOM 6207 O O . ARG B 1 156 ? -16.312 -0.309 8.039 1 83.38 156 ARG B O 1
ATOM 6214 N N . THR B 1 157 ? -16.578 -1.916 6.465 1 78.62 157 THR B N 1
ATOM 6215 C CA . THR B 1 157 ? -16.984 -0.953 5.453 1 78.62 157 THR B CA 1
ATOM 6216 C C . THR B 1 157 ? -18.516 -0.859 5.395 1 78.62 157 THR B C 1
ATOM 6218 O O . THR B 1 157 ? -19.203 -1.461 6.215 1 78.62 157 THR B O 1
ATOM 6221 N N . VAL B 1 158 ? -19.047 -0.124 4.449 1 75.31 158 VAL B N 1
ATOM 6222 C CA . VAL B 1 158 ? -20.484 0.076 4.316 1 75.31 158 VAL B CA 1
ATOM 6223 C C . VAL B 1 158 ? -21.109 -1.113 3.59 1 75.31 158 VAL B C 1
ATOM 6225 O O . VAL B 1 158 ? -22.328 -1.269 3.574 1 75.31 158 VAL B O 1
ATOM 6228 N N . LEU B 1 159 ? -20.25 -2.004 3.066 1 75.06 159 LEU B N 1
ATOM 6229 C CA . LEU B 1 159 ? -20.734 -3.076 2.199 1 75.06 159 LEU B CA 1
ATOM 6230 C C . LEU B 1 159 ? -21.219 -4.262 3.023 1 75.06 159 LEU B C 1
ATOM 6232 O O . LEU B 1 159 ? -20.484 -4.785 3.863 1 75.06 159 LEU B O 1
ATOM 6236 N N . PRO B 1 160 ? -22.406 -4.688 2.855 1 77.38 160 PRO B N 1
ATOM 6237 C CA . PRO B 1 160 ? -22.922 -5.871 3.547 1 77.38 160 PRO B CA 1
ATOM 6238 C C . PRO B 1 160 ? -22.578 -7.172 2.826 1 77.38 160 PRO B C 1
ATOM 6240 O O . PRO B 1 160 ? -23.484 -7.926 2.447 1 77.38 160 PRO B O 1
ATOM 6243 N N . LEU B 1 161 ? -21.375 -7.477 2.535 1 79.12 161 LEU B N 1
ATOM 6244 C CA . LEU B 1 161 ? -20.922 -8.633 1.766 1 79.12 161 LEU B CA 1
ATOM 6245 C C . LEU B 1 161 ? -20.172 -9.617 2.65 1 79.12 161 LEU B C 1
ATOM 6247 O O . LEU B 1 161 ? -19.453 -9.203 3.564 1 79.12 161 LEU B O 1
ATOM 6251 N N . LYS B 1 162 ? -20.453 -10.812 2.279 1 80.25 162 LYS B N 1
ATOM 6252 C CA . LYS B 1 162 ? -19.719 -11.906 2.918 1 80.25 162 LYS B CA 1
ATOM 6253 C C . LYS B 1 162 ? -18.766 -12.578 1.933 1 80.25 162 LYS B C 1
ATOM 6255 O O . LYS B 1 162 ? -18.922 -12.445 0.718 1 80.25 162 LYS B O 1
ATOM 6260 N N . LYS B 1 163 ? -17.875 -13.305 2.457 1 77 163 LYS B N 1
ATOM 6261 C CA . LYS B 1 163 ? -16.844 -13.93 1.635 1 77 163 LYS B CA 1
ATOM 6262 C C . LYS B 1 163 ? -17.453 -14.922 0.646 1 77 163 LYS B C 1
ATOM 6264 O O . LYS B 1 163 ? -16.938 -15.117 -0.451 1 77 163 LYS B O 1
ATOM 6269 N N . ASN B 1 164 ? -18.578 -15.547 1.019 1 75.06 164 ASN B N 1
ATOM 6270 C CA . ASN B 1 164 ? -19.188 -16.547 0.148 1 75.06 164 ASN B CA 1
ATOM 6271 C C . ASN B 1 164 ? -19.969 -15.906 -0.988 1 75.06 164 ASN B C 1
ATOM 6273 O O . ASN B 1 164 ? -20.453 -16.594 -1.888 1 75.06 164 ASN B O 1
ATOM 6277 N N . ASN B 1 165 ? -19.984 -14.602 -1.034 1 80.31 165 ASN B N 1
ATOM 6278 C CA . ASN B 1 165 ? -20.641 -13.867 -2.115 1 80.31 165 ASN B CA 1
ATOM 6279 C C . ASN B 1 165 ? -19.688 -13.625 -3.281 1 80.31 165 ASN B C 1
ATOM 6281 O O . ASN B 1 165 ? -20.094 -13.094 -4.316 1 80.31 165 ASN B O 1
ATOM 6285 N N . PHE B 1 166 ? -18.5 -14.219 -3.1 1 89.75 166 PHE B N 1
ATOM 6286 C CA . PHE B 1 166 ? -17.484 -13.898 -4.109 1 89.75 166 PHE B CA 1
ATOM 6287 C C . PHE B 1 166 ? -17.203 -15.117 -4.98 1 89.75 166 PHE B C 1
ATOM 6289 O O . PHE B 1 166 ? -17.219 -16.25 -4.5 1 89.75 166 PHE B O 1
ATOM 6296 N N . ASP B 1 167 ? -16.953 -14.867 -6.273 1 91.81 167 ASP B N 1
ATOM 6297 C CA . ASP B 1 167 ? -16.172 -15.789 -7.105 1 91.81 167 ASP B CA 1
ATOM 6298 C C . ASP B 1 167 ? -14.68 -15.633 -6.855 1 91.81 167 ASP B C 1
ATOM 6300 O O . ASP B 1 167 ? -14.133 -14.531 -6.984 1 91.81 167 ASP B O 1
ATOM 6304 N N . TRP B 1 168 ? -14.117 -16.734 -6.531 1 94.81 168 TRP B N 1
ATOM 6305 C CA . TRP B 1 168 ? -12.711 -16.688 -6.148 1 94.81 168 TRP B CA 1
ATOM 6306 C C . TRP B 1 168 ? -11.812 -17.078 -7.312 1 94.81 168 TRP B C 1
ATOM 6308 O O . TRP B 1 168 ? -12.133 -18 -8.062 1 94.81 168 TRP B O 1
ATOM 6318 N N . VAL B 1 169 ? -10.695 -16.344 -7.469 1 96.44 169 VAL B N 1
ATOM 6319 C CA . VAL B 1 169 ? -9.648 -16.672 -8.438 1 96.44 169 VAL B CA 1
ATOM 6320 C C . VAL B 1 169 ? -8.312 -16.828 -7.719 1 96.44 169 VAL B C 1
ATOM 6322 O O . VAL B 1 169 ? -7.926 -15.984 -6.914 1 96.44 169 VAL B O 1
ATOM 6325 N N . ILE B 1 170 ? -7.648 -17.891 -7.965 1 96.94 170 ILE B N 1
ATOM 6326 C CA . ILE B 1 170 ? -6.289 -18.062 -7.465 1 96.94 170 ILE B CA 1
ATOM 6327 C C . ILE B 1 170 ? -5.309 -18.109 -8.633 1 96.94 170 ILE B C 1
ATOM 6329 O O . ILE B 1 170 ? -5.523 -18.859 -9.602 1 96.94 170 ILE B O 1
ATOM 6333 N N . THR B 1 171 ? -4.316 -17.328 -8.477 1 95.94 171 THR B N 1
ATOM 6334 C CA . THR B 1 171 ? -3.363 -17.266 -9.578 1 95.94 171 THR B CA 1
ATOM 6335 C C . THR B 1 171 ? -2.291 -18.344 -9.43 1 95.94 171 THR B C 1
ATOM 6337 O O . THR B 1 171 ? -1.898 -18.688 -8.305 1 95.94 171 THR B O 1
ATOM 6340 N N . VAL B 1 172 ? -1.871 -18.844 -10.555 1 91.19 172 VAL B N 1
ATOM 6341 C CA . VAL B 1 172 ? -0.823 -19.844 -10.594 1 91.19 172 VAL B CA 1
ATOM 6342 C C . VAL B 1 172 ? 0.161 -19.531 -11.719 1 91.19 172 VAL B C 1
ATOM 6344 O O . VAL B 1 172 ? -0.215 -18.938 -12.734 1 91.19 172 VAL B O 1
ATOM 6347 N N . PRO B 1 173 ? 1.432 -19.906 -11.531 1 85.12 173 PRO B N 1
ATOM 6348 C CA . PRO B 1 173 ? 2.383 -19.719 -12.625 1 85.12 173 PRO B CA 1
ATOM 6349 C C . PRO B 1 173 ? 2.012 -20.5 -13.883 1 85.12 173 PRO B C 1
ATOM 6351 O O . PRO B 1 173 ? 1.462 -21.609 -13.781 1 85.12 173 PRO B O 1
ATOM 6354 N N . ALA B 1 174 ? 2.383 -20.031 -15.023 1 78.88 174 ALA B N 1
ATOM 6355 C CA . ALA B 1 174 ? 2.08 -20.703 -16.281 1 78.88 174 ALA B CA 1
ATOM 6356 C C . ALA B 1 174 ? 2.883 -22 -16.438 1 78.88 174 ALA B C 1
ATOM 6358 O O . ALA B 1 174 ? 2.443 -22.938 -17.094 1 78.88 174 ALA B O 1
ATOM 6359 N N . ILE B 1 175 ? 3.939 -22.062 -15.719 1 76.06 175 ILE B N 1
ATOM 6360 C CA . ILE B 1 175 ? 4.863 -23.172 -15.914 1 76.06 175 ILE B CA 1
ATOM 6361 C C . ILE B 1 175 ? 4.465 -24.344 -15.016 1 76.06 175 ILE B C 1
ATOM 6363 O O . ILE B 1 175 ? 5.035 -25.438 -15.109 1 76.06 175 ILE B O 1
ATOM 6367 N N . TRP B 1 176 ? 3.527 -24.203 -14.141 1 81.88 176 TRP B N 1
ATOM 6368 C CA . TRP B 1 176 ? 3.113 -25.281 -13.242 1 81.88 176 TRP B CA 1
ATOM 6369 C C . TRP B 1 176 ? 2.436 -26.406 -14.016 1 81.88 176 TRP B C 1
ATOM 6371 O O . TRP B 1 176 ? 1.698 -26.156 -14.969 1 81.88 176 TRP B O 1
ATOM 6381 N N . ASP B 1 177 ? 2.656 -27.531 -13.539 1 79.75 177 ASP B N 1
ATOM 6382 C CA . ASP B 1 177 ? 1.99 -28.703 -14.117 1 79.75 177 ASP B CA 1
ATOM 6383 C C . ASP B 1 177 ? 0.576 -28.859 -13.562 1 79.75 177 ASP B C 1
ATOM 6385 O O . ASP B 1 177 ? 0.153 -28.078 -12.703 1 79.75 177 ASP B O 1
ATOM 6389 N N . ALA B 1 178 ? -0.102 -29.797 -14.094 1 80.88 178 ALA B N 1
ATOM 6390 C CA . ALA B 1 178 ? -1.506 -30.016 -13.758 1 80.88 178 ALA B CA 1
ATOM 6391 C C . ALA B 1 178 ? -1.659 -30.438 -12.297 1 80.88 178 ALA B C 1
ATOM 6393 O O . ALA B 1 178 ? -2.641 -30.078 -11.641 1 80.88 178 ALA B O 1
ATOM 6394 N N . GLN B 1 179 ? -0.733 -31.188 -11.805 1 82.94 179 GLN B N 1
ATOM 6395 C CA . GLN B 1 179 ? -0.815 -31.656 -10.43 1 82.94 179 GLN B CA 1
ATOM 6396 C C . GLN B 1 179 ? -0.7 -30.5 -9.438 1 82.94 179 GLN B C 1
ATOM 6398 O O . GLN B 1 179 ? -1.452 -30.438 -8.461 1 82.94 179 GLN B O 1
ATOM 6403 N N . SER B 1 180 ? 0.237 -29.641 -9.656 1 86.19 180 SER B N 1
ATOM 6404 C CA . SER B 1 180 ? 0.414 -28.469 -8.797 1 86.19 180 SER B CA 1
ATOM 6405 C C . SER B 1 180 ? -0.826 -27.578 -8.812 1 86.19 180 SER B C 1
ATOM 6407 O O . SER B 1 180 ? -1.247 -27.078 -7.766 1 86.19 180 SER B O 1
ATOM 6409 N N . LYS B 1 181 ? -1.37 -27.422 -9.953 1 87.38 181 LYS B N 1
ATOM 6410 C CA . LYS B 1 181 ? -2.586 -26.625 -10.078 1 87.38 181 LYS B CA 1
ATOM 6411 C C . LYS B 1 181 ? -3.748 -27.266 -9.336 1 87.38 181 LYS B C 1
ATOM 6413 O O . LYS B 1 181 ? -4.531 -26.578 -8.68 1 87.38 181 LYS B O 1
ATOM 6418 N N . ARG B 1 182 ? -3.824 -28.531 -9.469 1 85.94 182 ARG B N 1
ATOM 6419 C CA . ARG B 1 182 ? -4.883 -29.25 -8.766 1 85.94 182 ARG B CA 1
ATOM 6420 C C . ARG B 1 182 ? -4.723 -29.125 -7.258 1 85.94 182 ARG B C 1
ATOM 6422 O O . ARG B 1 182 ? -5.711 -29.031 -6.527 1 85.94 182 ARG B O 1
ATOM 6429 N N . MET B 1 183 ? -3.535 -29.188 -6.859 1 87.81 183 MET B N 1
ATOM 6430 C CA . MET B 1 183 ? -3.273 -29.031 -5.434 1 87.81 183 MET B CA 1
ATOM 6431 C C . MET B 1 183 ? -3.814 -27.688 -4.93 1 87.81 183 MET B C 1
ATOM 6433 O O . MET B 1 183 ? -4.422 -27.625 -3.857 1 87.81 183 MET B O 1
ATOM 6437 N N . MET B 1 184 ? -3.594 -26.734 -5.652 1 91.62 184 MET B N 1
ATOM 6438 C CA . MET B 1 184 ? -4.09 -25.406 -5.289 1 91.62 184 MET B CA 1
ATOM 6439 C C . MET B 1 184 ? -5.613 -25.391 -5.219 1 91.62 184 MET B C 1
ATOM 6441 O O . MET B 1 184 ? -6.191 -24.828 -4.289 1 91.62 184 MET B O 1
ATOM 6445 N N . ARG B 1 185 ? -6.254 -25.969 -6.156 1 89.12 185 ARG B N 1
ATOM 6446 C CA . ARG B 1 185 ? -7.711 -26.031 -6.188 1 89.12 185 ARG B CA 1
ATOM 6447 C C . ARG B 1 185 ? -8.25 -26.781 -4.98 1 89.12 185 ARG B C 1
ATOM 6449 O O . ARG B 1 185 ? -9.203 -26.344 -4.336 1 89.12 185 ARG B O 1
ATOM 6456 N N . GLU B 1 186 ? -7.664 -27.891 -4.738 1 87.69 186 GLU B N 1
ATOM 6457 C CA . GLU B 1 186 ? -8.109 -28.688 -3.604 1 87.69 186 GLU B CA 1
ATOM 6458 C C . GLU B 1 186 ? -7.906 -27.953 -2.289 1 87.69 186 GLU B C 1
ATOM 6460 O O . GLU B 1 186 ? -8.742 -28.047 -1.382 1 87.69 186 GLU B O 1
ATOM 6465 N N . ALA B 1 187 ? -6.793 -27.312 -2.211 1 91.69 187 ALA B N 1
ATOM 6466 C CA . ALA B 1 187 ? -6.539 -26.516 -1.012 1 91.69 187 ALA B CA 1
ATOM 6467 C C . ALA B 1 187 ? -7.609 -25.438 -0.831 1 91.69 187 ALA B C 1
ATOM 6469 O O . ALA B 1 187 ? -8.023 -25.156 0.294 1 91.69 187 ALA B O 1
ATOM 6470 N N . ALA B 1 188 ? -8.016 -24.844 -1.869 1 92.19 188 ALA B N 1
ATOM 6471 C CA . ALA B 1 188 ? -9.062 -23.828 -1.812 1 92.19 188 ALA B CA 1
ATOM 6472 C C . ALA B 1 188 ? -10.367 -24.406 -1.272 1 92.19 188 ALA B C 1
ATOM 6474 O O . ALA B 1 188 ? -11.047 -23.766 -0.462 1 92.19 188 ALA B O 1
ATOM 6475 N N . PHE B 1 189 ? -10.711 -25.578 -1.706 1 87.12 189 PHE B N 1
ATOM 6476 C CA . PHE B 1 189 ? -11.922 -26.234 -1.221 1 87.12 189 PHE B CA 1
ATOM 6477 C C . PHE B 1 189 ? -11.805 -26.562 0.266 1 87.12 189 PHE B C 1
ATOM 6479 O O . PHE B 1 189 ? -12.758 -26.344 1.025 1 87.12 189 PHE B O 1
ATOM 6486 N N . LEU B 1 190 ? -10.656 -26.953 0.626 1 86.5 190 LEU B N 1
ATOM 6487 C CA . LEU B 1 190 ? -10.406 -27.328 2.014 1 86.5 190 LEU B CA 1
ATOM 6488 C C . LEU B 1 190 ? -10.414 -26.094 2.92 1 86.5 190 LEU B C 1
ATOM 6490 O O . LEU B 1 190 ? -10.695 -26.203 4.117 1 86.5 190 LEU B O 1
ATOM 6494 N N . SER B 1 191 ? -10.047 -24.969 2.412 1 89.81 191 SER B N 1
ATOM 6495 C CA . SER B 1 191 ? -9.891 -23.75 3.188 1 89.81 191 SER B CA 1
ATOM 6496 C C . SER B 1 191 ? -11.234 -23.25 3.711 1 89.81 191 SER B C 1
ATOM 6498 O O . SER B 1 191 ? -11.281 -22.438 4.637 1 89.81 191 SER B O 1
ATOM 6500 N N . GLY B 1 192 ? -12.359 -23.625 3.074 1 83.5 192 GLY B N 1
ATOM 6501 C CA . GLY B 1 192 ? -13.672 -23.125 3.447 1 83.5 192 GLY B CA 1
ATOM 6502 C C . GLY B 1 192 ? -13.992 -21.766 2.854 1 83.5 192 GLY B C 1
ATOM 6503 O O . GLY B 1 192 ? -15.023 -21.172 3.174 1 83.5 192 GLY B O 1
ATOM 6504 N N . MET B 1 193 ? -13.211 -21.297 1.989 1 87.44 193 MET B N 1
ATOM 6505 C CA . MET B 1 193 ? -13.422 -19.969 1.423 1 87.44 193 MET B CA 1
ATOM 6506 C C . MET B 1 193 ? -14.664 -19.938 0.54 1 87.44 193 MET B C 1
ATOM 6508 O O . MET B 1 193 ? -15.266 -18.875 0.333 1 87.44 193 MET B O 1
ATOM 6512 N N . LEU B 1 194 ? -15.141 -21.094 0.118 1 84.69 194 LEU B N 1
ATOM 6513 C CA . LEU B 1 194 ? -16.297 -21.188 -0.776 1 84.69 194 LEU B CA 1
ATOM 6514 C C . LEU B 1 194 ? -17.562 -21.516 0.002 1 84.69 194 LEU B C 1
ATOM 6516 O O . LEU B 1 194 ? -18.625 -21.703 -0.59 1 84.69 194 LEU B O 1
ATOM 6520 N N . THR B 1 195 ? -17.453 -21.703 1.274 1 75.5 195 THR B N 1
ATOM 6521 C CA . THR B 1 195 ? -18.609 -22.125 2.061 1 75.5 195 THR B CA 1
ATOM 6522 C C . THR B 1 195 ? -19.016 -21.031 3.057 1 75.5 195 THR B C 1
ATOM 6524 O O . THR B 1 195 ? -18.203 -20.156 3.387 1 75.5 195 THR B O 1
ATOM 6527 N N . GLU B 1 196 ? -20.359 -20.859 3.26 1 60.41 196 GLU B N 1
ATOM 6528 C CA . GLU B 1 196 ? -20.859 -19.938 4.273 1 60.41 196 GLU B CA 1
ATOM 6529 C C . GLU B 1 196 ? -20.516 -20.406 5.68 1 60.41 196 GLU B C 1
ATOM 6531 O O . GLU B 1 196 ? -20.438 -19.609 6.613 1 60.41 196 GLU B O 1
ATOM 6536 N N . LYS B 1 197 ? -20.469 -21.672 5.797 1 48.44 197 LYS B N 1
ATOM 6537 C CA . LYS B 1 197 ? -20.391 -22.188 7.16 1 48.44 197 LYS B CA 1
ATOM 6538 C C . LYS B 1 197 ? -19.094 -21.781 7.832 1 48.44 197 LYS B C 1
ATOM 6540 O O . LYS B 1 197 ? -18 -21.969 7.27 1 48.44 197 LYS B O 1
ATOM 6545 N N . GLU B 1 198 ? -19.125 -20.719 8.562 1 46.12 198 GLU B N 1
ATOM 6546 C CA . GLU B 1 198 ? -18.031 -20.156 9.359 1 46.12 198 GLU B CA 1
ATOM 6547 C C . GLU B 1 198 ? -17.109 -21.25 9.883 1 46.12 198 GLU B C 1
ATOM 6549 O O . GLU B 1 198 ? -15.945 -20.984 10.188 1 46.12 198 GLU B O 1
ATOM 6554 N N . GLY B 1 199 ? -17.672 -22.359 10.25 1 35.19 199 GLY B N 1
ATOM 6555 C CA . GLY B 1 199 ? -17.219 -23.281 11.281 1 35.19 199 GLY B CA 1
ATOM 6556 C C . GLY B 1 199 ? -16.047 -24.125 10.828 1 35.19 199 GLY B C 1
ATOM 6557 O O . GLY B 1 199 ? -15.742 -25.156 11.445 1 35.19 199 GLY B O 1
ATOM 6558 N N . LEU B 1 200 ? -15.695 -24.109 9.672 1 36.09 200 LEU B N 1
ATOM 6559 C CA . LEU B 1 200 ? -14.672 -25.141 9.602 1 36.09 200 LEU B CA 1
ATOM 6560 C C . LEU B 1 200 ? -13.484 -24.781 10.492 1 36.09 200 LEU B C 1
ATOM 6562 O O . LEU B 1 200 ? -12.672 -23.938 10.141 1 36.09 200 LEU B O 1
ATOM 6566 N N . THR B 1 201 ? -13.734 -24.562 11.672 1 36 201 THR B N 1
ATOM 6567 C CA . THR B 1 201 ? -12.68 -24.406 12.664 1 36 201 THR B CA 1
ATOM 6568 C C . THR B 1 201 ? -11.438 -25.188 12.258 1 36 201 THR B C 1
ATOM 6570 O O . THR B 1 201 ? -10.328 -24.641 12.273 1 36 201 THR B O 1
ATOM 6573 N N . ALA B 1 202 ? -11.453 -26.547 12.852 1 33.25 202 ALA B N 1
ATOM 6574 C CA . ALA B 1 202 ? -10.289 -27.422 12.875 1 33.25 202 ALA B CA 1
ATOM 6575 C C . ALA B 1 202 ? -10.047 -28.047 11.5 1 33.25 202 ALA B C 1
ATOM 6577 O O . ALA B 1 202 ? -10.898 -28.766 10.969 1 33.25 202 ALA B O 1
ATOM 6578 N N . LEU B 1 203 ? -9.5 -27.266 10.555 1 38.75 203 LEU B N 1
ATOM 6579 C CA . LEU B 1 203 ? -9.008 -28.094 9.445 1 38.75 203 LEU B CA 1
ATOM 6580 C C . LEU B 1 203 ? -8.508 -29.438 9.945 1 38.75 203 LEU B C 1
ATOM 6582 O O . LEU B 1 203 ? -7.484 -29.516 10.625 1 38.75 203 LEU B O 1
ATOM 6586 N N . THR B 1 204 ? -9.297 -30.297 10.484 1 33.09 204 THR B N 1
ATOM 6587 C CA . THR B 1 204 ? -8.773 -31.625 10.727 1 33.09 204 THR B CA 1
ATOM 6588 C C . THR B 1 204 ? -8.008 -32.156 9.516 1 33.09 204 THR B C 1
ATOM 6590 O O . THR B 1 204 ? -8.477 -32.031 8.383 1 33.09 204 THR B O 1
ATOM 6593 N N . PRO B 1 205 ? -6.77 -32.188 9.703 1 35.44 205 PRO B N 1
ATOM 6594 C CA . PRO B 1 205 ? -6.031 -32.844 8.625 1 35.44 205 PRO B CA 1
ATOM 6595 C C . PRO B 1 205 ? -6.879 -33.875 7.863 1 35.44 205 PRO B C 1
ATOM 6597 O O . PRO B 1 205 ? -7.488 -34.75 8.477 1 35.44 205 PRO B O 1
ATOM 6600 N N . VAL B 1 206 ? -7.602 -33.562 6.93 1 32.19 206 VAL B N 1
ATOM 6601 C CA . VAL B 1 206 ? -8.438 -34.5 6.176 1 32.19 206 VAL B CA 1
ATOM 6602 C C . VAL B 1 206 ? -7.629 -35.75 5.816 1 32.19 206 VAL B C 1
ATOM 6604 O O . VAL B 1 206 ? -6.57 -35.656 5.195 1 32.19 206 VAL B O 1
ATOM 6607 N N . ALA B 1 207 ? -7.688 -36.812 6.383 1 30.94 207 ALA B N 1
ATOM 6608 C CA . ALA B 1 207 ? -7.391 -38.125 5.781 1 30.94 207 ALA B CA 1
ATOM 6609 C C . ALA B 1 207 ? -7.707 -38.125 4.289 1 30.94 207 ALA B C 1
ATOM 6611 O O . ALA B 1 207 ? -8.391 -37.219 3.795 1 30.94 207 ALA B O 1
ATOM 6612 N N . THR B 1 208 ? -7.637 -39.312 3.506 1 34.41 208 THR B N 1
ATOM 6613 C CA . THR B 1 208 ? -7.633 -39.719 2.109 1 34.41 208 THR B CA 1
ATOM 6614 C C . THR B 1 208 ? -8.695 -38.969 1.314 1 34.41 208 THR B C 1
ATOM 6616 O O . THR B 1 208 ? -8.477 -38.625 0.152 1 34.41 208 THR B O 1
ATOM 6619 N N . GLY B 1 209 ? -10.07 -39.125 1.533 1 31.81 209 GLY B N 1
ATOM 6620 C CA . GLY B 1 209 ? -11.195 -38.844 0.662 1 31.81 209 GLY B CA 1
ATOM 6621 C C . GLY B 1 209 ? -11.727 -37.406 0.83 1 31.81 209 GLY B C 1
ATOM 6622 O O . GLY B 1 209 ? -12.492 -37.156 1.756 1 31.81 209 GLY B O 1
ATOM 6623 N N . VAL B 1 210 ? -10.977 -36.438 0.636 1 37.72 210 VAL B N 1
ATOM 6624 C CA . VAL B 1 210 ? -11.516 -35.094 0.742 1 37.72 210 VAL B CA 1
ATOM 6625 C C . VAL B 1 210 ? -12.906 -35.031 0.126 1 37.72 210 VAL B C 1
ATOM 6627 O O . VAL B 1 210 ? -13.07 -35.219 -1.083 1 37.72 210 VAL B O 1
ATOM 6630 N N . GLN B 1 211 ? -13.93 -35.469 0.775 1 37.28 211 GLN B N 1
ATOM 6631 C CA . GLN B 1 211 ? -15.281 -35.312 0.263 1 37.28 211 GLN B CA 1
ATOM 6632 C C . GLN B 1 211 ? -15.57 -33.844 -0.086 1 37.28 211 GLN B C 1
ATOM 6634 O O . GLN B 1 211 ? -15.281 -32.938 0.705 1 37.28 211 GLN B O 1
ATOM 6639 N N . LYS B 1 212 ? -15.562 -33.531 -1.408 1 44.34 212 LYS B N 1
ATOM 6640 C CA . LYS B 1 212 ? -16.188 -32.281 -1.805 1 44.34 212 LYS B CA 1
ATOM 6641 C C . LYS B 1 212 ? -17.344 -31.922 -0.869 1 44.34 212 LYS B C 1
ATOM 6643 O O . LYS B 1 212 ? -18.25 -32.719 -0.654 1 44.34 212 LYS B O 1
ATOM 6648 N N . PRO B 1 213 ? -17.078 -30.953 -0.031 1 42.06 213 PRO B N 1
ATOM 6649 C CA . PRO B 1 213 ? -18.344 -30.672 0.641 1 42.06 213 PRO B CA 1
ATOM 6650 C C . PRO B 1 213 ? -19.516 -30.5 -0.337 1 42.06 213 PRO B C 1
ATOM 6652 O O . PRO B 1 213 ? -19.328 -29.953 -1.426 1 42.06 213 PRO B O 1
ATOM 6655 N N . GLU B 1 214 ? -20.516 -31.375 -0.267 1 43.59 214 GLU B N 1
ATOM 6656 C CA . GLU B 1 214 ? -21.719 -31.5 -1.081 1 43.59 214 GLU B CA 1
ATOM 6657 C C . GLU B 1 214 ? -22.188 -30.125 -1.568 1 43.59 214 GLU B C 1
ATOM 6659 O O . GLU B 1 214 ? -22.719 -30 -2.672 1 43.59 214 GLU B O 1
ATOM 6664 N N . GLU B 1 215 ? -21.797 -28.953 -0.875 1 49.81 215 GLU B N 1
ATOM 6665 C CA . GLU B 1 215 ? -22.562 -27.75 -1.158 1 49.81 215 GLU B CA 1
ATOM 6666 C C . GLU B 1 215 ? -21.688 -26.672 -1.777 1 49.81 215 GLU B C 1
ATOM 6668 O O . GLU B 1 215 ? -22.062 -25.5 -1.843 1 49.81 215 GLU B O 1
ATOM 6673 N N . VAL B 1 216 ? -20.5 -27.062 -2.291 1 54.97 216 VAL B N 1
ATOM 6674 C CA . VAL B 1 216 ? -19.703 -26 -2.865 1 54.97 216 VAL B CA 1
ATOM 6675 C C . VAL B 1 216 ? -19.922 -25.938 -4.375 1 54.97 216 VAL B C 1
ATOM 6677 O O . VAL B 1 216 ? -19.922 -26.969 -5.055 1 54.97 216 VAL B O 1
ATOM 6680 N N . ASN B 1 217 ? -20.266 -24.734 -4.832 1 62.44 217 ASN B N 1
ATOM 6681 C CA . ASN B 1 217 ? -20.375 -24.484 -6.266 1 62.44 217 ASN B CA 1
ATOM 6682 C C . ASN B 1 217 ? -19 -24.375 -6.918 1 62.44 217 ASN B C 1
ATOM 6684 O O . ASN B 1 217 ? -18.312 -23.375 -6.742 1 62.44 217 ASN B O 1
ATOM 6688 N N . PRO B 1 218 ? -18.516 -25.469 -7.5 1 68.25 218 PRO B N 1
ATOM 6689 C CA . PRO B 1 218 ? -17.172 -25.469 -8.102 1 68.25 218 PRO B CA 1
ATOM 6690 C C . PRO B 1 218 ? -16.984 -24.328 -9.094 1 68.25 218 PRO B C 1
ATOM 6692 O O . PRO B 1 218 ? -15.844 -23.922 -9.359 1 68.25 218 PRO B O 1
ATOM 6695 N N . GLU B 1 219 ? -18.016 -23.75 -9.539 1 73.94 219 GLU B N 1
ATOM 6696 C CA . GLU B 1 219 ? -17.922 -22.703 -10.555 1 73.94 219 GLU B CA 1
ATOM 6697 C C . GLU B 1 219 ? -17.469 -21.375 -9.938 1 73.94 219 GLU B C 1
ATOM 6699 O O . GLU B 1 219 ? -17.016 -20.484 -10.656 1 73.94 219 GLU B O 1
ATOM 6704 N N . LYS B 1 220 ? -17.484 -21.391 -8.648 1 87.38 220 LYS B N 1
ATOM 6705 C CA . LYS B 1 220 ? -17.141 -20.141 -7.977 1 87.38 220 LYS B CA 1
ATOM 6706 C C . LYS B 1 220 ? -15.625 -20.047 -7.773 1 87.38 220 LYS B C 1
ATOM 6708 O O . LYS B 1 220 ? -15.133 -19.047 -7.242 1 87.38 220 LYS B O 1
ATOM 6713 N N . LEU B 1 221 ? -14.953 -21.094 -8.227 1 90.62 221 LEU B N 1
ATOM 6714 C CA . LEU B 1 221 ? -13.5 -21.078 -8.125 1 90.62 221 LEU B CA 1
ATOM 6715 C C . LEU B 1 221 ? -12.859 -21.219 -9.5 1 90.62 221 LEU B C 1
ATOM 6717 O O . LEU B 1 221 ? -13.258 -22.062 -10.297 1 90.62 221 LEU B O 1
ATOM 6721 N N . SER B 1 222 ? -11.906 -20.359 -9.758 1 91.19 222 SER B N 1
ATOM 6722 C CA . SER B 1 222 ? -11.133 -20.484 -10.992 1 91.19 222 SER B CA 1
ATOM 6723 C C . SER B 1 222 ? -9.648 -20.25 -10.727 1 91.19 222 SER B C 1
ATOM 6725 O O . SER B 1 222 ? -9.281 -19.547 -9.773 1 91.19 222 SER B O 1
ATOM 6727 N N . LEU B 1 223 ? -8.859 -20.891 -11.516 1 93.25 223 LEU B N 1
ATOM 6728 C CA . LEU B 1 223 ? -7.43 -20.609 -11.531 1 93.25 223 LEU B CA 1
ATOM 6729 C C . LEU B 1 223 ? -7.059 -19.734 -12.727 1 93.25 223 LEU B C 1
ATOM 6731 O O . LEU B 1 223 ? -7.617 -19.891 -13.812 1 93.25 223 LEU B O 1
ATOM 6735 N N . ALA B 1 224 ? -6.227 -18.797 -12.492 1 93.81 224 ALA B N 1
ATOM 6736 C CA . ALA B 1 224 ? -5.758 -17.922 -13.57 1 93.81 224 ALA B CA 1
ATOM 6737 C C . ALA B 1 224 ? -4.234 -17.953 -13.672 1 93.81 224 ALA B C 1
ATOM 6739 O O . ALA B 1 224 ? -3.539 -18 -12.656 1 93.81 224 ALA B O 1
ATOM 6740 N N . LEU B 1 225 ? -3.756 -17.891 -14.914 1 91 225 LEU B N 1
ATOM 6741 C CA . LEU B 1 225 ? -2.312 -17.891 -15.133 1 91 225 LEU B CA 1
ATOM 6742 C C . LEU B 1 225 ? -1.712 -16.516 -14.852 1 91 225 LEU B C 1
ATOM 6744 O O . LEU B 1 225 ? -2.176 -15.516 -15.398 1 91 225 LEU B O 1
ATOM 6748 N N . GLU B 1 226 ? -0.667 -16.453 -14.078 1 92.06 226 GLU B N 1
ATOM 6749 C CA . GLU B 1 226 ? -0.08 -15.219 -13.562 1 92.06 226 GLU B CA 1
ATOM 6750 C C . GLU B 1 226 ? 0.332 -14.289 -14.695 1 92.06 226 GLU B C 1
ATOM 6752 O O . GLU B 1 226 ? 0 -13.102 -14.68 1 92.06 226 GLU B O 1
ATOM 6757 N N . PRO B 1 227 ? 0.975 -14.75 -15.75 1 87.56 227 PRO B N 1
ATOM 6758 C CA . PRO B 1 227 ? 1.4 -13.805 -16.781 1 87.56 227 PRO B CA 1
ATOM 6759 C C . PRO B 1 227 ? 0.224 -13.156 -17.516 1 87.56 227 PRO B C 1
ATOM 6761 O O . PRO B 1 227 ? 0.316 -12 -17.938 1 87.56 227 PRO B O 1
ATOM 6764 N N . GLU B 1 228 ? -0.835 -13.883 -17.656 1 90.56 228 GLU B N 1
ATOM 6765 C CA . GLU B 1 228 ? -2.02 -13.336 -18.312 1 90.56 228 GLU B CA 1
ATOM 6766 C C . GLU B 1 228 ? -2.695 -12.281 -17.438 1 90.56 228 GLU B C 1
ATOM 6768 O O . GLU B 1 228 ? -3.201 -11.281 -17.953 1 90.56 228 GLU B O 1
ATOM 6773 N N . CYS B 1 229 ? -2.678 -12.586 -16.203 1 94.75 229 CYS B N 1
ATOM 6774 C CA . CYS B 1 229 ? -3.199 -11.602 -15.266 1 94.75 229 CYS B CA 1
ATOM 6775 C C . CYS B 1 229 ? -2.381 -10.312 -15.312 1 94.75 229 CYS B C 1
ATOM 6777 O O . CYS B 1 229 ? -2.941 -9.219 -15.367 1 94.75 229 CYS B O 1
ATOM 6779 N N . ALA B 1 230 ? -1.098 -10.508 -15.32 1 93.44 230 ALA B N 1
ATOM 6780 C CA . ALA B 1 230 ? -0.213 -9.344 -15.398 1 93.44 230 ALA B CA 1
ATOM 6781 C C . ALA B 1 230 ? -0.441 -8.578 -16.703 1 93.44 230 ALA B C 1
ATOM 6783 O O . ALA B 1 230 ? -0.389 -7.344 -16.719 1 93.44 230 ALA B O 1
ATOM 6784 N N . ALA B 1 231 ? -0.722 -9.258 -17.734 1 90.69 231 ALA B N 1
ATOM 6785 C CA . ALA B 1 231 ? -0.888 -8.664 -19.047 1 90.69 231 ALA B CA 1
ATOM 6786 C C . ALA B 1 231 ? -2.135 -7.781 -19.109 1 90.69 231 ALA B C 1
ATOM 6788 O O . ALA B 1 231 ? -2.072 -6.633 -19.547 1 90.69 231 ALA B O 1
ATOM 6789 N N . ILE B 1 232 ? -3.227 -8.32 -18.688 1 92.56 232 ILE B N 1
ATOM 6790 C CA . ILE B 1 232 ? -4.477 -7.57 -18.781 1 92.56 232 ILE B CA 1
ATOM 6791 C C . ILE B 1 232 ? -4.398 -6.32 -17.906 1 92.56 232 ILE B C 1
ATOM 6793 O O . ILE B 1 232 ? -4.883 -5.254 -18.297 1 92.56 232 ILE B O 1
ATOM 6797 N N . TYR B 1 233 ? -3.809 -6.402 -16.75 1 93.75 233 TYR B N 1
ATOM 6798 C CA . TYR B 1 233 ? -3.666 -5.246 -15.875 1 93.75 233 TYR B CA 1
ATOM 6799 C C . TYR B 1 233 ? -2.77 -4.188 -16.5 1 93.75 233 TYR B C 1
ATOM 6801 O O . TYR B 1 233 ? -3.129 -3.008 -16.547 1 93.75 233 TYR B O 1
ATOM 6809 N N . SER B 1 234 ? -1.573 -4.656 -16.906 1 90.94 234 SER B N 1
ATOM 6810 C CA . SER B 1 234 ? -0.576 -3.723 -17.406 1 90.94 234 SER B CA 1
ATOM 6811 C C . SER B 1 234 ? -1.104 -2.953 -18.609 1 90.94 234 SER B C 1
ATOM 6813 O O . SER B 1 234 ? -0.913 -1.74 -18.719 1 90.94 234 SER B O 1
ATOM 6815 N N . GLN B 1 235 ? -1.784 -3.629 -19.438 1 87.5 235 GLN B N 1
ATOM 6816 C CA . GLN B 1 235 ? -2.355 -3 -20.625 1 87.5 235 GLN B CA 1
ATOM 6817 C C . GLN B 1 235 ? -3.465 -2.023 -20.234 1 87.5 235 GLN B C 1
ATOM 6819 O O . GLN B 1 235 ? -3.492 -0.89 -20.719 1 87.5 235 GLN B O 1
ATOM 6824 N N . ALA B 1 236 ? -4.34 -2.523 -19.422 1 87.31 236 ALA B N 1
ATOM 6825 C CA . ALA B 1 236 ? -5.473 -1.693 -19.031 1 87.31 236 ALA B CA 1
ATOM 6826 C C . ALA B 1 236 ? -5.004 -0.439 -18.297 1 87.31 236 ALA B C 1
ATOM 6828 O O . ALA B 1 236 ? -5.516 0.657 -18.547 1 87.31 236 ALA B O 1
ATOM 6829 N N . ALA B 1 237 ? -4.121 -0.66 -17.391 1 85.25 237 ALA B N 1
ATOM 6830 C CA . ALA B 1 237 ? -3.6 0.463 -16.609 1 85.25 237 ALA B CA 1
ATOM 6831 C C . ALA B 1 237 ? -2.924 1.489 -17.516 1 85.25 237 ALA B C 1
ATOM 6833 O O . ALA B 1 237 ? -3.152 2.693 -17.375 1 85.25 237 ALA B O 1
ATOM 6834 N N . SER B 1 238 ? -2.109 1.028 -18.406 1 85.31 238 SER B N 1
ATOM 6835 C CA . SER B 1 238 ? -1.375 1.906 -19.312 1 85.31 238 SER B CA 1
ATOM 6836 C C . SER B 1 238 ? -2.316 2.609 -20.281 1 85.31 238 SER B C 1
ATOM 6838 O O . SER B 1 238 ? -2.152 3.799 -20.562 1 85.31 238 SER B O 1
ATOM 6840 N N . LYS B 1 239 ? -3.26 1.874 -20.781 1 83 239 LYS B N 1
ATOM 6841 C CA . LYS B 1 239 ? -4.223 2.453 -21.703 1 83 239 LYS B CA 1
ATOM 6842 C C . LYS B 1 239 ? -5.09 3.504 -21.016 1 83 239 LYS B C 1
ATOM 6844 O O . LYS B 1 239 ? -5.398 4.543 -21.609 1 83 239 LYS B O 1
ATOM 6849 N N . LYS B 1 240 ? -5.535 3.154 -19.906 1 80.38 240 LYS B N 1
ATOM 6850 C CA . LYS B 1 240 ? -6.344 4.105 -19.141 1 80.38 240 LYS B CA 1
ATOM 6851 C C . LYS B 1 240 ? -5.57 5.391 -18.859 1 80.38 240 LYS B C 1
ATOM 6853 O O . LYS B 1 240 ? -6.105 6.488 -19.016 1 80.38 240 LYS B O 1
ATOM 6858 N N . GLU B 1 241 ? -4.41 5.223 -18.469 1 78.81 241 GLU B N 1
ATOM 6859 C CA . GLU B 1 241 ? -3.549 6.375 -18.219 1 78.81 241 GLU B CA 1
ATOM 6860 C C . GLU B 1 241 ? -3.334 7.195 -19.484 1 78.81 241 GLU B C 1
ATOM 6862 O O . GLU B 1 241 ? -3.379 8.43 -19.438 1 78.81 241 GLU B O 1
ATOM 6867 N N . ALA B 1 242 ? -3.109 6.539 -20.5 1 79.31 242 ALA B N 1
ATOM 6868 C CA . ALA B 1 242 ? -2.887 7.195 -21.781 1 79.31 242 ALA B CA 1
ATOM 6869 C C . ALA B 1 242 ? -4.137 7.945 -22.25 1 79.31 242 ALA B C 1
ATOM 6871 O O . ALA B 1 242 ? -4.043 9.07 -22.734 1 79.31 242 ALA B O 1
ATOM 6872 N N . GLU B 1 243 ? -5.219 7.293 -22.125 1 77.56 243 GLU B N 1
ATOM 6873 C CA . GLU B 1 243 ? -6.477 7.891 -22.547 1 77.56 243 GLU B CA 1
ATOM 6874 C C . GLU B 1 243 ? -6.801 9.141 -21.734 1 77.56 243 GLU B C 1
ATOM 6876 O O . GLU B 1 243 ? -7.223 10.156 -22.281 1 77.56 243 GLU B O 1
ATOM 6881 N N . GLN B 1 244 ? -6.664 8.977 -20.531 1 73.25 244 GLN B N 1
ATOM 6882 C CA . GLN B 1 244 ? -6.918 10.117 -19.656 1 73.25 244 GLN B CA 1
ATOM 6883 C C . GLN B 1 244 ? -6.008 11.289 -20 1 73.25 244 GLN B C 1
ATOM 6885 O O . GLN B 1 244 ? -6.449 12.438 -20.031 1 73.25 244 GLN B O 1
ATOM 6890 N N . TYR B 1 245 ? -4.855 10.977 -20.281 1 74.69 245 TYR B N 1
ATOM 6891 C CA . TYR B 1 245 ? -3.887 12.016 -20.625 1 74.69 245 TYR B CA 1
ATOM 6892 C C . TYR B 1 245 ? -4.211 12.625 -21.984 1 74.69 245 TYR B C 1
ATOM 6894 O O . TYR B 1 245 ? -4.117 13.844 -22.156 1 74.69 245 TYR B O 1
ATOM 6902 N N . LYS B 1 246 ? -4.566 11.82 -22.891 1 76.5 246 LYS B N 1
ATOM 6903 C CA . LYS B 1 246 ? -4.922 12.289 -24.219 1 76.5 246 LYS B CA 1
ATOM 6904 C C . LYS B 1 246 ? -6.102 13.25 -24.172 1 76.5 246 LYS B C 1
ATOM 6906 O O . LYS B 1 246 ? -6.117 14.258 -24.891 1 76.5 246 LYS B O 1
ATOM 6911 N N . ASN B 1 247 ? -7.012 12.828 -23.406 1 71.62 247 ASN B N 1
ATOM 6912 C CA . ASN B 1 247 ? -8.234 13.625 -23.312 1 71.62 247 ASN B CA 1
ATOM 6913 C C . ASN B 1 247 ? -7.965 15 -22.719 1 71.62 247 ASN B C 1
ATOM 6915 O O . ASN B 1 247 ? -8.664 15.969 -23.031 1 71.62 247 ASN B O 1
ATOM 6919 N N . ALA B 1 248 ? -6.949 15.023 -21.984 1 64.19 248 ALA B N 1
ATOM 6920 C CA . ALA B 1 248 ? -6.648 16.281 -21.328 1 64.19 248 ALA B CA 1
ATOM 6921 C C . ALA B 1 248 ? -5.527 17.031 -22.047 1 64.19 248 ALA B C 1
ATOM 6923 O O . ALA B 1 248 ? -5.219 18.172 -21.703 1 64.19 248 ALA B O 1
ATOM 6924 N N . ALA B 1 249 ? -4.941 16.312 -23.016 1 69.25 249 ALA B N 1
ATOM 6925 C CA . ALA B 1 249 ? -3.777 16.859 -23.703 1 69.25 249 ALA B CA 1
ATOM 6926 C C . ALA B 1 249 ? -4.152 18.094 -24.516 1 69.25 249 ALA B C 1
ATOM 6928 O O . ALA B 1 249 ? -5.258 18.188 -25.062 1 69.25 249 ALA B O 1
ATOM 6929 N N . THR B 1 250 ? -3.303 19.078 -24.391 1 64.81 250 THR B N 1
ATOM 6930 C CA . THR B 1 250 ? -3.568 20.328 -25.094 1 64.81 250 THR B CA 1
ATOM 6931 C C . THR B 1 250 ? -2.846 20.344 -26.438 1 64.81 250 THR B C 1
ATOM 6933 O O . THR B 1 250 ? -3.072 21.25 -27.25 1 64.81 250 THR B O 1
ATOM 6936 N N . SER B 1 251 ? -1.899 19.359 -26.531 1 72.69 251 SER B N 1
ATOM 6937 C CA . SER B 1 251 ? -1.166 19.359 -27.797 1 72.69 251 SER B CA 1
ATOM 6938 C C . SER B 1 251 ? -1.172 17.984 -28.438 1 72.69 251 SER B C 1
ATOM 6940 O O . SER B 1 251 ? -1.299 16.969 -27.75 1 72.69 251 SER B O 1
ATOM 6942 N N . LYS B 1 252 ? -1.175 18.031 -29.828 1 75 252 LYS B N 1
ATOM 6943 C CA . LYS B 1 252 ? -1.093 16.812 -30.609 1 75 252 LYS B CA 1
ATOM 6944 C C . LYS B 1 252 ? 0.171 16.016 -30.266 1 75 252 LYS B C 1
ATOM 6946 O O . LYS B 1 252 ? 0.162 14.789 -30.281 1 75 252 LYS B O 1
ATOM 6951 N N . ASP B 1 253 ? 1.246 16.688 -29.969 1 75.75 253 ASP B N 1
ATOM 6952 C CA . ASP B 1 253 ? 2.523 16.047 -29.641 1 75.75 253 ASP B CA 1
ATOM 6953 C C . ASP B 1 253 ? 2.43 15.242 -28.359 1 75.75 253 ASP B C 1
ATOM 6955 O O . ASP B 1 253 ? 2.982 14.148 -28.266 1 75.75 253 ASP B O 1
ATOM 6959 N N . GLU B 1 254 ? 1.675 15.742 -27.469 1 73.5 254 GLU B N 1
ATOM 6960 C CA . GLU B 1 254 ? 1.473 15.047 -26.188 1 73.5 254 GLU B CA 1
ATOM 6961 C C . GLU B 1 254 ? 0.724 13.734 -26.406 1 73.5 254 GLU B C 1
ATOM 6963 O O . GLU B 1 254 ? 1.066 12.719 -25.797 1 73.5 254 GLU B O 1
ATOM 6968 N N . VAL B 1 255 ? -0.175 13.836 -27.219 1 73.94 255 VAL B N 1
ATOM 6969 C CA . VAL B 1 255 ? -1.012 12.68 -27.516 1 73.94 255 VAL B CA 1
ATOM 6970 C C . VAL B 1 255 ? -0.185 11.609 -28.219 1 73.94 255 VAL B C 1
ATOM 6972 O O . VAL B 1 255 ? -0.246 10.43 -27.875 1 73.94 255 VAL B O 1
ATOM 6975 N N . GLU B 1 256 ? 0.557 12.039 -29.234 1 75.25 256 GLU B N 1
ATOM 6976 C CA . GLU B 1 256 ? 1.35 11.102 -30.016 1 75.25 256 GLU B CA 1
ATOM 6977 C C . GLU B 1 256 ? 2.398 10.398 -29.156 1 75.25 256 GLU B C 1
ATOM 6979 O O . GLU B 1 256 ? 2.682 9.219 -29.359 1 75.25 256 GLU B O 1
ATOM 6984 N N . GLU B 1 257 ? 2.898 11.062 -28.297 1 73.25 257 GLU B N 1
ATOM 6985 C CA . GLU B 1 257 ? 3.932 10.508 -27.438 1 73.25 257 GLU B CA 1
ATOM 6986 C C . GLU B 1 257 ? 3.377 9.375 -26.578 1 73.25 257 GLU B C 1
ATOM 6988 O O . GLU B 1 257 ? 4.039 8.352 -26.391 1 73.25 257 GLU B O 1
ATOM 6993 N N . VAL B 1 258 ? 2.242 9.578 -26.125 1 74.44 258 VAL B N 1
ATOM 6994 C CA . VAL B 1 258 ? 1.641 8.586 -25.234 1 74.44 258 VAL B CA 1
ATOM 6995 C C . VAL B 1 258 ? 1.174 7.383 -26.047 1 74.44 258 VAL B C 1
ATOM 6997 O O . VAL B 1 258 ? 1.337 6.234 -25.625 1 74.44 258 VAL B O 1
ATOM 7000 N N . VAL B 1 259 ? 0.639 7.621 -27.156 1 71.62 259 VAL B N 1
ATOM 7001 C CA . VAL B 1 259 ? 0.105 6.574 -28.016 1 71.62 259 VAL B CA 1
ATOM 7002 C C . VAL B 1 259 ? 1.244 5.699 -28.531 1 71.62 259 VAL B C 1
ATOM 7004 O O . VAL B 1 259 ? 1.098 4.48 -28.656 1 71.62 259 VAL B O 1
ATOM 7007 N N . ALA B 1 260 ? 2.27 6.336 -28.75 1 70.19 260 ALA B N 1
ATOM 7008 C CA . ALA B 1 260 ? 3.412 5.621 -29.312 1 70.19 260 ALA B CA 1
ATOM 7009 C C . ALA B 1 260 ? 3.955 4.594 -28.312 1 70.19 260 ALA B C 1
ATOM 7011 O O . ALA B 1 260 ? 4.559 3.594 -28.719 1 70.19 260 ALA B O 1
ATOM 7012 N N . LYS B 1 261 ? 3.646 4.84 -27.219 1 72.56 261 LYS B N 1
ATOM 7013 C CA . LYS B 1 261 ? 4.168 3.945 -26.188 1 72.56 261 LYS B CA 1
ATOM 7014 C C . LYS B 1 261 ? 3.289 2.707 -26.047 1 72.56 261 LYS B C 1
ATOM 7016 O O . LYS B 1 261 ? 3.73 1.686 -25.516 1 72.56 261 LYS B O 1
ATOM 7021 N N . LEU B 1 262 ? 2.107 2.943 -26.516 1 77.69 262 LEU B N 1
ATOM 7022 C CA . LEU B 1 262 ? 1.167 1.84 -26.359 1 77.69 262 LEU B CA 1
ATOM 7023 C C . LEU B 1 262 ? 1.147 0.962 -27.609 1 77.69 262 LEU B C 1
ATOM 7025 O O . LEU B 1 262 ? 0.797 1.429 -28.688 1 77.69 262 LEU B O 1
ATOM 7029 N N . GLY B 1 263 ? 1.855 -0.114 -27.594 1 71.12 263 GLY B N 1
ATOM 7030 C CA . GLY B 1 263 ? 1.896 -0.99 -28.75 1 71.12 263 GLY B CA 1
ATOM 7031 C C . GLY B 1 263 ? 0.79 -2.027 -28.75 1 71.12 263 GLY B C 1
ATOM 7032 O O . GLY B 1 263 ? 0.059 -2.166 -27.766 1 71.12 263 GLY B O 1
ATOM 7033 N N . LYS B 1 264 ? 0.649 -2.578 -29.938 1 80.19 264 LYS B N 1
ATOM 7034 C CA . LYS B 1 264 ? -0.351 -3.629 -30.109 1 80.19 264 LYS B CA 1
ATOM 7035 C C . LYS B 1 264 ? 0.204 -4.988 -29.703 1 80.19 264 LYS B C 1
ATOM 7037 O O . LYS B 1 264 ? -0.556 -5.934 -29.469 1 80.19 264 LYS B O 1
ATOM 7042 N N . GLY B 1 265 ? 1.483 -5.109 -29.719 1 87.62 265 GLY B N 1
ATOM 7043 C CA . GLY B 1 265 ? 2.182 -6.277 -29.219 1 87.62 265 GLY B CA 1
ATOM 7044 C C . GLY B 1 265 ? 3.062 -5.969 -28.016 1 87.62 265 GLY B C 1
ATOM 7045 O O . GLY B 1 265 ? 3.826 -5 -28.031 1 87.62 265 GLY B O 1
ATOM 7046 N N . TYR B 1 266 ? 2.9 -6.738 -27.016 1 89.75 266 TYR B N 1
ATOM 7047 C CA . TYR B 1 266 ? 3.697 -6.453 -25.828 1 89.75 266 TYR B CA 1
ATOM 7048 C C . TYR B 1 266 ? 4.133 -7.742 -25.141 1 89.75 266 TYR B C 1
ATOM 7050 O O . TYR B 1 266 ? 3.502 -8.789 -25.312 1 89.75 266 TYR B O 1
ATOM 7058 N N . MET B 1 267 ? 5.23 -7.656 -24.484 1 92.19 267 MET B N 1
ATOM 7059 C CA . MET B 1 267 ? 5.816 -8.727 -23.688 1 92.19 267 MET B CA 1
ATOM 7060 C C . MET B 1 267 ? 5.707 -8.43 -22.203 1 92.19 267 MET B C 1
ATOM 7062 O O . MET B 1 267 ? 5.883 -7.281 -21.781 1 92.19 267 MET B O 1
ATOM 7066 N N . ILE B 1 268 ? 5.355 -9.484 -21.484 1 93.06 268 ILE B N 1
ATOM 7067 C CA . ILE B 1 268 ? 5.316 -9.375 -20.031 1 93.06 268 ILE B CA 1
ATOM 7068 C C . ILE B 1 268 ? 6.516 -10.102 -19.422 1 93.06 268 ILE B C 1
ATOM 7070 O O . ILE B 1 268 ? 6.719 -11.289 -19.672 1 93.06 268 ILE B O 1
ATOM 7074 N N . ILE B 1 269 ? 7.293 -9.391 -18.703 1 93.5 269 ILE B N 1
ATOM 7075 C CA . ILE B 1 269 ? 8.336 -10 -17.891 1 93.5 269 ILE B CA 1
ATOM 7076 C C . ILE B 1 269 ? 7.953 -9.93 -16.422 1 93.5 269 ILE B C 1
ATOM 7078 O O . ILE B 1 269 ? 8.094 -8.883 -15.781 1 93.5 269 ILE B O 1
ATOM 7082 N N . ASP B 1 270 ? 7.535 -11.008 -15.938 1 91.5 270 ASP B N 1
ATOM 7083 C CA . ASP B 1 270 ? 7.195 -11.117 -14.523 1 91.5 270 ASP B CA 1
ATOM 7084 C C . ASP B 1 270 ? 8.344 -11.727 -13.727 1 91.5 270 ASP B C 1
ATOM 7086 O O . ASP B 1 270 ? 8.57 -12.938 -13.781 1 91.5 270 ASP B O 1
ATOM 7090 N N . ALA B 1 271 ? 9.031 -10.891 -13.078 1 90.56 271 ALA B N 1
ATOM 7091 C CA . ALA B 1 271 ? 10.125 -11.344 -12.219 1 90.56 271 ALA B CA 1
ATOM 7092 C C . ALA B 1 271 ? 9.82 -11.086 -10.75 1 90.56 271 ALA B C 1
ATOM 7094 O O . ALA B 1 271 ? 9.961 -9.953 -10.273 1 90.56 271 ALA B O 1
ATOM 7095 N N . GLY B 1 272 ? 9.422 -12.117 -10.078 1 87.69 272 GLY B N 1
ATOM 7096 C CA . GLY B 1 272 ? 9.141 -12.031 -8.656 1 87.69 272 GLY B CA 1
ATOM 7097 C C . GLY B 1 272 ? 10.25 -12.602 -7.789 1 87.69 272 GLY B C 1
ATOM 7098 O O . GLY B 1 272 ? 11.43 -12.516 -8.148 1 87.69 272 GLY B O 1
ATOM 7099 N N . GLY B 1 273 ? 9.875 -13.047 -6.691 1 83.38 273 GLY B N 1
ATOM 7100 C CA . GLY B 1 273 ? 10.852 -13.641 -5.793 1 83.38 273 GLY B CA 1
ATOM 7101 C C . GLY B 1 273 ? 11.344 -14.992 -6.258 1 83.38 273 GLY B C 1
ATOM 7102 O O . GLY B 1 273 ? 12.539 -15.297 -6.148 1 83.38 273 GLY B O 1
ATOM 7103 N N . GLY B 1 274 ? 10.5 -15.766 -6.809 1 79.44 274 GLY B N 1
ATOM 7104 C CA . GLY B 1 274 ? 10.867 -17.141 -7.105 1 79.44 274 GLY B CA 1
ATOM 7105 C C . GLY B 1 274 ? 11.148 -17.375 -8.578 1 79.44 274 GLY B C 1
ATOM 7106 O O . GLY B 1 274 ? 12.141 -18.016 -8.93 1 79.44 274 GLY B O 1
ATOM 7107 N N . THR B 1 275 ? 10.297 -16.859 -9.375 1 79.56 275 THR B N 1
ATOM 7108 C CA . THR B 1 275 ? 10.391 -17.234 -10.781 1 79.56 275 THR B CA 1
ATOM 7109 C C . THR B 1 275 ? 10.383 -15.992 -11.672 1 79.56 275 THR B C 1
ATOM 7111 O O . THR B 1 275 ? 9.953 -14.922 -11.25 1 79.56 275 THR B O 1
ATOM 7114 N N . VAL B 1 276 ? 11.008 -16.141 -12.781 1 85.81 276 VAL B N 1
ATOM 7115 C CA . VAL B 1 276 ? 10.883 -15.203 -13.891 1 85.81 276 VAL B CA 1
ATOM 7116 C C . VAL B 1 276 ? 10.055 -15.828 -15.008 1 85.81 276 VAL B C 1
ATOM 7118 O O . VAL B 1 276 ? 10.398 -16.891 -15.523 1 85.81 276 VAL B O 1
ATOM 7121 N N . ASP B 1 277 ? 8.938 -15.188 -15.281 1 85.44 277 ASP B N 1
ATOM 7122 C CA . ASP B 1 277 ? 8.047 -15.672 -16.328 1 85.44 277 ASP B CA 1
ATOM 7123 C C . ASP B 1 277 ? 7.902 -14.633 -17.438 1 85.44 277 ASP B C 1
ATOM 7125 O O . ASP B 1 277 ? 7.648 -13.453 -17.172 1 85.44 277 ASP B O 1
ATOM 7129 N N . ILE B 1 278 ? 8.102 -15.125 -18.656 1 88.56 278 ILE B N 1
ATOM 7130 C CA . ILE B 1 278 ? 8.016 -14.227 -19.812 1 88.56 278 ILE B CA 1
ATOM 7131 C C . ILE B 1 278 ? 6.965 -14.742 -20.781 1 88.56 278 ILE B C 1
ATOM 7133 O O . ILE B 1 278 ? 6.973 -15.914 -21.156 1 88.56 278 ILE B O 1
ATOM 7137 N N . THR B 1 279 ? 6.043 -13.906 -21.156 1 87.69 279 THR B N 1
ATOM 7138 C CA . THR B 1 279 ? 5.051 -14.188 -22.188 1 87.69 279 THR B CA 1
ATOM 7139 C C . THR B 1 279 ? 4.875 -12.984 -23.109 1 87.69 279 THR B C 1
ATOM 7141 O O . THR B 1 279 ? 5.207 -11.859 -22.734 1 87.69 279 THR B O 1
ATOM 7144 N N . ALA B 1 280 ? 4.418 -13.273 -24.219 1 89.44 280 ALA B N 1
ATOM 7145 C CA . ALA B 1 280 ? 4.141 -12.211 -25.188 1 89.44 280 ALA B CA 1
ATOM 7146 C C . ALA B 1 280 ? 2.711 -12.305 -25.703 1 89.44 280 ALA B C 1
ATOM 7148 O O . ALA B 1 280 ? 2.197 -13.406 -25.938 1 89.44 280 ALA B O 1
ATOM 7149 N N . GLN B 1 281 ? 2.146 -11.172 -25.859 1 89.5 281 GLN B N 1
ATOM 7150 C CA . GLN B 1 281 ? 0.772 -11.07 -26.328 1 89.5 281 GLN B CA 1
ATOM 7151 C C . GLN B 1 281 ? 0.67 -10.109 -27.516 1 89.5 281 GLN B C 1
ATOM 7153 O O . GLN B 1 281 ? 1.409 -9.125 -27.578 1 89.5 281 GLN B O 1
ATOM 7158 N N . VAL B 1 282 ? -0.286 -10.398 -28.391 1 88.62 282 VAL B N 1
ATOM 7159 C CA . VAL B 1 282 ? -0.599 -9.516 -29.5 1 88.62 282 VAL B CA 1
ATOM 7160 C C . VAL B 1 282 ? -2.096 -9.219 -29.531 1 88.62 282 VAL B C 1
ATOM 7162 O O . VAL B 1 282 ? -2.92 -10.125 -29.391 1 88.62 282 VAL B O 1
ATOM 7165 N N . GLU B 1 283 ? -2.381 -8.031 -29.641 1 88.5 283 GLU B N 1
ATOM 7166 C CA . GLU B 1 283 ? -3.785 -7.645 -29.719 1 88.5 283 GLU B CA 1
ATOM 7167 C C . GLU B 1 283 ? -4.402 -8.102 -31.047 1 88.5 283 GLU B C 1
ATOM 7169 O O . GLU B 1 283 ? -3.754 -8.047 -32.094 1 88.5 283 GLU B O 1
ATOM 7174 N N . VAL B 1 284 ? -5.582 -8.57 -30.891 1 87.62 284 VAL B N 1
ATOM 7175 C CA . VAL B 1 284 ? -6.27 -9.039 -32.094 1 87.62 284 VAL B CA 1
ATOM 7176 C C . VAL B 1 284 ? -7.418 -8.086 -32.438 1 87.62 284 VAL B C 1
ATOM 7178 O O . VAL B 1 284 ? -7.848 -7.297 -31.594 1 87.62 284 VAL B O 1
ATOM 7181 N N . LYS B 1 285 ? -7.801 -8.219 -33.656 1 82.19 285 LYS B N 1
ATOM 7182 C CA . LYS B 1 285 ? -8.938 -7.422 -34.125 1 82.19 285 LYS B CA 1
ATOM 7183 C C . LYS B 1 285 ? -10.203 -7.77 -33.344 1 82.19 285 LYS B C 1
ATOM 7185 O O . LYS B 1 285 ? -10.531 -8.945 -33.188 1 82.19 285 LYS B O 1
ATOM 7190 N N . GLY B 1 286 ? -10.992 -6.906 -32.844 1 77.56 286 GLY B N 1
ATOM 7191 C CA . GLY B 1 286 ? -12.211 -7.133 -32.094 1 77.56 286 GLY B CA 1
ATOM 7192 C C . GLY B 1 286 ? -11.992 -7.086 -30.578 1 77.56 286 GLY B C 1
ATOM 7193 O O . GLY B 1 286 ? -12.938 -7.211 -29.812 1 77.56 286 GLY B O 1
ATOM 7194 N N . GLY B 1 287 ? -10.828 -7 -30.203 1 80.62 287 GLY B N 1
ATOM 7195 C CA . GLY B 1 287 ? -10.539 -6.871 -28.781 1 80.62 287 GLY B CA 1
ATOM 7196 C C . GLY B 1 287 ? -9.922 -8.117 -28.172 1 80.62 287 GLY B C 1
ATOM 7197 O O . GLY B 1 287 ? -10.117 -9.219 -28.688 1 80.62 287 GLY B O 1
ATOM 7198 N N . GLY B 1 288 ? -9.102 -7.977 -27.219 1 87.25 288 GLY B N 1
ATOM 7199 C CA . GLY B 1 288 ? -8.438 -9.086 -26.562 1 87.25 288 GLY B CA 1
ATOM 7200 C C . GLY B 1 288 ? -7.035 -9.344 -27.094 1 87.25 288 GLY B C 1
ATOM 7201 O O . GLY B 1 288 ? -6.492 -8.531 -27.844 1 87.25 288 GLY B O 1
ATOM 7202 N N . VAL B 1 289 ? -6.477 -10.562 -26.609 1 90.44 289 VAL B N 1
ATOM 7203 C CA . VAL B 1 289 ? -5.09 -10.812 -26.984 1 90.44 289 VAL B CA 1
ATOM 7204 C C . VAL B 1 289 ? -4.902 -12.305 -27.281 1 90.44 289 VAL B C 1
ATOM 7206 O O . VAL B 1 289 ? -5.684 -13.141 -26.828 1 90.44 289 VAL B O 1
ATOM 7209 N N . GLU B 1 290 ? -3.971 -12.539 -28.125 1 90.19 290 GLU B N 1
ATOM 7210 C CA . GLU B 1 290 ? -3.428 -13.883 -28.312 1 90.19 290 GLU B CA 1
ATOM 7211 C C . GLU B 1 290 ? -2.07 -14.023 -27.625 1 90.19 290 GLU B C 1
ATOM 7213 O O . GLU B 1 290 ? -1.191 -13.172 -27.797 1 90.19 290 GLU B O 1
ATOM 7218 N N . VAL B 1 291 ? -1.99 -15.031 -26.797 1 89.56 291 VAL B N 1
ATOM 7219 C CA . VAL B 1 291 ? -0.696 -15.344 -26.203 1 89.56 291 VAL B CA 1
ATOM 7220 C C . VAL B 1 291 ? 0.137 -16.172 -27.188 1 89.56 291 VAL B C 1
ATOM 7222 O O . VAL B 1 291 ? -0.109 -17.359 -27.375 1 89.56 291 VAL B O 1
ATOM 7225 N N . VAL B 1 292 ? 1.166 -15.578 -27.703 1 86.31 292 VAL B N 1
ATOM 7226 C CA . VAL B 1 292 ? 1.768 -16.125 -28.922 1 86.31 292 VAL B CA 1
ATOM 7227 C C . VAL B 1 292 ? 3.068 -16.844 -28.562 1 86.31 292 VAL B C 1
ATOM 7229 O O . VAL B 1 292 ? 3.725 -17.406 -29.438 1 86.31 292 VAL B O 1
ATOM 7232 N N . THR B 1 293 ? 3.422 -16.828 -27.359 1 84 293 THR B N 1
ATOM 7233 C CA . THR B 1 293 ? 4.645 -17.516 -26.969 1 84 293 THR B CA 1
ATOM 7234 C C . THR B 1 293 ? 4.344 -18.625 -25.969 1 84 293 THR B C 1
A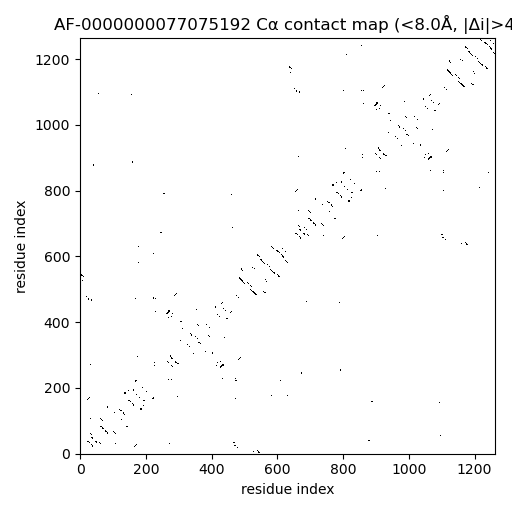TOM 7236 O O . THR B 1 293 ? 3.412 -18.516 -25.172 1 84 293 THR B O 1
ATOM 7239 N N . VAL B 1 294 ? 5.148 -19.672 -26.156 1 82 294 VAL B N 1
ATOM 7240 C CA . VAL B 1 294 ? 5.207 -20.641 -25.062 1 82 294 VAL B CA 1
ATOM 7241 C C . VAL B 1 294 ? 5.848 -19.984 -23.828 1 82 294 VAL B C 1
ATOM 7243 O O . VAL B 1 294 ? 6.879 -19.312 -23.938 1 82 294 VAL B O 1
ATOM 7246 N N . PRO B 1 295 ? 5.203 -20.047 -22.75 1 79 295 PRO B N 1
ATOM 7247 C CA . PRO B 1 295 ? 5.777 -19.438 -21.547 1 79 295 PRO B CA 1
ATOM 7248 C C . PRO B 1 295 ? 7.211 -19.875 -21.281 1 79 295 PRO B C 1
ATOM 7250 O O . PRO B 1 295 ? 7.52 -21.062 -21.406 1 79 295 PRO B O 1
ATOM 7253 N N . ILE B 1 296 ? 8.008 -18.812 -21.125 1 81.62 296 ILE B N 1
ATOM 7254 C CA . ILE B 1 296 ? 9.406 -19.047 -20.797 1 81.62 296 ILE B CA 1
ATOM 7255 C C . ILE B 1 296 ? 9.68 -18.578 -19.359 1 81.62 296 ILE B C 1
ATOM 7257 O O . ILE B 1 296 ? 9.164 -17.547 -18.938 1 81.62 296 ILE B O 1
ATOM 7261 N N . GLY B 1 297 ? 10.336 -19.438 -18.656 1 76.62 297 GLY B N 1
ATOM 7262 C CA . GLY B 1 297 ? 10.641 -19 -17.312 1 76.62 297 GLY B CA 1
ATOM 7263 C C . GLY B 1 297 ? 11.656 -19.875 -16.609 1 76.62 297 GLY B C 1
ATOM 7264 O O . GLY B 1 297 ? 12.086 -20.891 -17.156 1 76.62 297 GLY B O 1
ATOM 7265 N N . ASN B 1 298 ? 12.18 -19.359 -15.562 1 77.88 298 ASN B N 1
ATOM 7266 C CA . ASN B 1 298 ? 13.086 -20.109 -14.695 1 77.88 298 ASN B CA 1
ATOM 7267 C C . ASN B 1 298 ? 12.93 -19.703 -13.234 1 77.88 298 ASN B C 1
ATOM 7269 O O . ASN B 1 298 ? 12.07 -18.891 -12.898 1 77.88 298 ASN B O 1
ATOM 7273 N N . ALA B 1 299 ? 13.641 -20.375 -12.422 1 76.25 299 ALA B N 1
ATOM 7274 C CA . ALA B 1 299 ? 13.562 -20.125 -10.984 1 76.25 299 ALA B CA 1
ATOM 7275 C C . ALA B 1 299 ? 14.617 -19.109 -10.555 1 76.25 299 ALA B C 1
ATOM 7277 O O . ALA B 1 299 ? 15.211 -19.234 -9.477 1 76.25 299 ALA B O 1
ATOM 7278 N N . LEU B 1 300 ? 14.875 -18.156 -11.367 1 80.38 300 LEU B N 1
ATOM 7279 C CA . LEU B 1 300 ? 15.945 -17.219 -11.039 1 80.38 300 LEU B CA 1
ATOM 7280 C C . LEU B 1 300 ? 15.391 -15.859 -10.664 1 80.38 300 LEU B C 1
ATOM 7282 O O . LEU B 1 300 ? 15.867 -14.828 -11.156 1 80.38 300 LEU B O 1
ATOM 7286 N N . GLY B 1 301 ? 14.445 -15.883 -9.852 1 85.56 301 GLY B N 1
ATOM 7287 C CA . GLY B 1 301 ? 13.898 -14.641 -9.336 1 85.56 301 GLY B CA 1
ATOM 7288 C C . GLY B 1 301 ? 14.688 -14.07 -8.172 1 85.56 301 GLY B C 1
ATOM 7289 O O . GLY B 1 301 ? 15.875 -14.367 -8.016 1 85.56 301 GLY B O 1
ATOM 7290 N N . GLY B 1 302 ? 14.156 -13.234 -7.406 1 86.81 302 GLY B N 1
ATOM 7291 C CA . GLY B 1 302 ? 14.805 -12.531 -6.309 1 86.81 302 GLY B CA 1
ATOM 7292 C C . GLY B 1 302 ? 15.352 -13.469 -5.242 1 86.81 302 GLY B C 1
ATOM 7293 O O . GLY B 1 302 ? 16.344 -13.156 -4.578 1 86.81 302 GLY B O 1
ATOM 7294 N N . THR B 1 303 ? 14.75 -14.609 -5.086 1 85.38 303 THR B N 1
ATOM 7295 C CA . THR B 1 303 ? 15.172 -15.562 -4.066 1 85.38 303 THR B CA 1
ATOM 7296 C C . THR B 1 303 ? 16.547 -16.125 -4.398 1 85.38 303 THR B C 1
ATOM 7298 O O . THR B 1 303 ? 17.328 -16.438 -3.496 1 85.38 303 THR B O 1
ATOM 7301 N N . GLN B 1 304 ? 16.812 -16.203 -5.602 1 88.12 304 GLN B N 1
ATOM 7302 C CA . GLN B 1 304 ? 18.141 -16.672 -6 1 88.12 304 GLN B CA 1
ATOM 7303 C C . GLN B 1 304 ? 19.219 -15.719 -5.5 1 88.12 304 GLN B C 1
ATOM 7305 O O . GLN B 1 304 ? 20.328 -16.156 -5.16 1 88.12 304 GLN B O 1
ATOM 7310 N N . ILE B 1 305 ? 18.922 -14.492 -5.492 1 91.94 305 ILE B N 1
ATOM 7311 C CA . ILE B 1 305 ? 19.859 -13.492 -4.996 1 91.94 305 ILE B CA 1
ATOM 7312 C C . ILE B 1 305 ? 20.094 -13.711 -3.504 1 91.94 305 ILE B C 1
ATOM 7314 O O . ILE B 1 305 ? 21.234 -13.602 -3.029 1 91.94 305 ILE B O 1
ATOM 7318 N N . ASN B 1 306 ? 19.047 -13.992 -2.822 1 90.38 306 ASN B N 1
ATOM 7319 C CA . ASN B 1 306 ? 19.172 -14.344 -1.41 1 90.38 306 ASN B CA 1
ATOM 7320 C C . ASN B 1 306 ? 20.047 -15.578 -1.213 1 90.38 306 ASN B C 1
ATOM 7322 O O . ASN B 1 306 ? 20.891 -15.609 -0.322 1 90.38 306 ASN B O 1
ATOM 7326 N N . GLU B 1 307 ? 19.812 -16.578 -2.027 1 86.94 307 GLU B N 1
ATOM 7327 C CA . GLU B 1 307 ? 20.578 -17.812 -1.937 1 86.94 307 GLU B CA 1
ATOM 7328 C C . GLU B 1 307 ? 22.047 -17.562 -2.236 1 86.94 307 GLU B C 1
ATOM 7330 O O . GLU B 1 307 ? 22.922 -18.172 -1.614 1 86.94 307 GLU B O 1
ATOM 7335 N N . LYS B 1 308 ? 22.281 -16.75 -3.133 1 91.69 308 LYS B N 1
ATOM 7336 C CA . LYS B 1 308 ? 23.656 -16.422 -3.459 1 91.69 308 LYS B CA 1
ATOM 7337 C C . LYS B 1 308 ? 24.359 -15.734 -2.281 1 91.69 308 LYS B C 1
ATOM 7339 O O . LYS B 1 308 ? 25.531 -16 -2.004 1 91.69 308 LYS B O 1
ATOM 7344 N N . PHE B 1 309 ? 23.688 -14.82 -1.654 1 94.06 309 PHE B N 1
ATOM 7345 C CA . PHE B 1 309 ? 24.234 -14.18 -0.467 1 94.06 309 PHE B CA 1
ATOM 7346 C C . PHE B 1 309 ? 24.516 -15.211 0.62 1 94.06 309 PHE B C 1
ATOM 7348 O O . PHE B 1 309 ? 25.578 -15.18 1.242 1 94.06 309 PHE B O 1
ATOM 7355 N N . SER B 1 310 ? 23.531 -16.031 0.783 1 88.88 310 SER B N 1
ATOM 7356 C CA . SER B 1 310 ? 23.703 -17.078 1.784 1 88.88 310 SER B CA 1
ATOM 7357 C C . SER B 1 310 ? 24.922 -17.953 1.474 1 88.88 310 SER B C 1
ATOM 7359 O O . SER B 1 310 ? 25.703 -18.281 2.371 1 88.88 310 SER B O 1
ATOM 7361 N N . SER B 1 311 ? 25.062 -18.297 0.253 1 88.75 311 SER B N 1
ATOM 7362 C CA . SER B 1 311 ? 26.188 -19.109 -0.178 1 88.75 311 SER B CA 1
ATOM 7363 C C . SER B 1 311 ? 27.516 -18.375 0.036 1 88.75 311 SER B C 1
ATOM 7365 O O . SER B 1 311 ? 28.484 -18.969 0.501 1 88.75 311 SER B O 1
ATOM 7367 N N . ILE B 1 312 ? 27.547 -17.125 -0.295 1 91.06 312 ILE B N 1
ATOM 7368 C CA . ILE B 1 312 ? 28.75 -16.312 -0.124 1 91.06 312 ILE B CA 1
ATOM 7369 C C . ILE B 1 312 ? 29.078 -16.203 1.36 1 91.06 312 ILE B C 1
ATOM 7371 O O . ILE B 1 312 ? 30.25 -16.328 1.751 1 91.06 312 ILE B O 1
ATOM 7375 N N . PHE B 1 313 ? 28.094 -15.945 2.121 1 89.44 313 PHE B N 1
ATOM 7376 C CA . PHE B 1 313 ? 28.281 -15.812 3.561 1 89.44 313 PHE B CA 1
ATOM 7377 C C . PHE B 1 313 ? 28.859 -17.094 4.156 1 89.44 313 PHE B C 1
ATOM 7379 O O . PHE B 1 313 ? 29.844 -17.047 4.895 1 89.44 313 PHE B O 1
ATOM 7386 N N . GLN B 1 314 ? 28.25 -18.141 3.787 1 83.5 314 GLN B N 1
ATOM 7387 C CA . GLN B 1 314 ? 28.703 -19.438 4.297 1 83.5 314 GLN B CA 1
ATOM 7388 C C . GLN B 1 314 ? 30.125 -19.75 3.807 1 83.5 314 GLN B C 1
ATOM 7390 O O . GLN B 1 314 ? 30.969 -20.219 4.578 1 83.5 314 GLN B O 1
ATOM 7395 N N . ALA B 1 315 ? 30.312 -19.531 2.617 1 85.81 315 ALA B N 1
ATOM 7396 C CA . ALA B 1 315 ? 31.609 -19.828 2.029 1 85.81 315 ALA B CA 1
ATOM 7397 C C . ALA B 1 315 ? 32.688 -18.953 2.646 1 85.81 315 ALA B C 1
ATOM 7399 O O . ALA B 1 315 ? 33.844 -19.375 2.77 1 85.81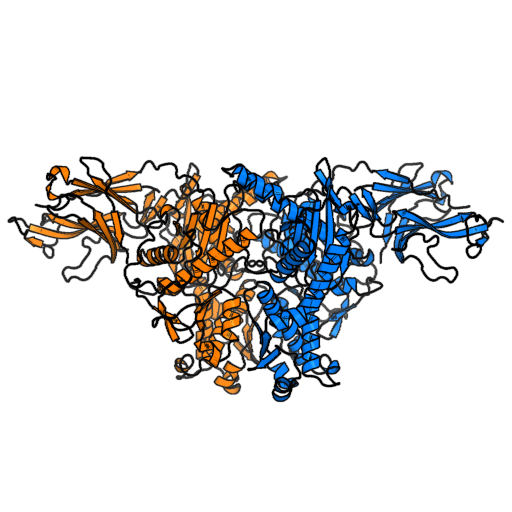 315 ALA B O 1
ATOM 7400 N N . SER B 1 316 ? 32.375 -17.75 3.002 1 88.12 316 SER B N 1
ATOM 7401 C CA . SER B 1 316 ? 33.344 -16.781 3.5 1 88.12 316 SER B CA 1
ATOM 7402 C C . SER B 1 316 ? 33.75 -17.094 4.938 1 88.12 316 SER B C 1
ATOM 7404 O O . SER B 1 316 ? 34.844 -16.781 5.355 1 88.12 316 SER B O 1
ATOM 7406 N N . ILE B 1 317 ? 32.812 -17.547 5.707 1 78 317 ILE B N 1
ATOM 7407 C CA . ILE B 1 317 ? 33.094 -17.797 7.113 1 78 317 ILE B CA 1
ATOM 7408 C C . ILE B 1 317 ? 33.562 -19.25 7.293 1 78 317 ILE B C 1
ATOM 7410 O O . ILE B 1 317 ? 34.406 -19.547 8.125 1 78 317 ILE B O 1
ATOM 7414 N N . TYR B 1 318 ? 32.5 -20.266 6.906 1 61.19 318 TYR B N 1
ATOM 7415 C CA . TYR B 1 318 ? 32.719 -21.672 7.27 1 61.19 318 TYR B CA 1
ATOM 7416 C C . TYR B 1 318 ? 33.719 -22.344 6.344 1 61.19 318 TYR B C 1
ATOM 7418 O O . TYR B 1 318 ? 33.656 -22.172 5.121 1 61.19 318 TYR B O 1
ATOM 7426 N N . ASP B 1 319 ? 34.844 -22.531 6.789 1 49.59 319 ASP B N 1
ATOM 7427 C CA . ASP B 1 319 ? 35.469 -23.75 6.281 1 49.59 319 ASP B CA 1
ATOM 7428 C C . ASP B 1 319 ? 34.438 -24.875 6.148 1 49.59 319 ASP B C 1
ATOM 7430 O O . ASP B 1 319 ? 33.344 -24.781 6.684 1 49.59 319 ASP B O 1
ATOM 7434 N N . LYS B 1 320 ? 34.719 -26.328 5.93 1 44 320 LYS B N 1
ATOM 7435 C CA . LYS B 1 320 ? 34.125 -27.641 5.703 1 44 320 LYS B CA 1
ATOM 7436 C C . LYS B 1 320 ? 32.875 -27.828 6.602 1 44 320 LYS B C 1
ATOM 7438 O O . LYS B 1 320 ? 32.125 -28.781 6.426 1 44 320 LYS B O 1
ATOM 7443 N N . GLY B 1 321 ? 32.562 -27.109 7.723 1 38.78 321 GLY B N 1
ATOM 7444 C CA . GLY B 1 321 ? 31.641 -27.578 8.742 1 38.78 321 GLY B CA 1
ATOM 7445 C C . GLY B 1 321 ? 30.266 -26.953 8.617 1 38.78 321 GLY B C 1
ATOM 7446 O O . GLY B 1 321 ? 29.453 -27.047 9.539 1 38.78 321 GLY B O 1
ATOM 7447 N N . PHE B 1 322 ? 29.734 -26.172 7.859 1 42.28 322 PHE B N 1
ATOM 7448 C CA . PHE B 1 322 ? 28.547 -25.328 7.82 1 42.28 322 PHE B CA 1
ATOM 7449 C C . PHE B 1 322 ? 27.297 -26.188 7.625 1 42.28 322 PHE B C 1
ATOM 7451 O O . PHE B 1 322 ? 26.172 -25.688 7.73 1 42.28 322 PHE B O 1
ATOM 7458 N N . SER B 1 323 ? 27.375 -27.297 7.043 1 42.16 323 SER B N 1
ATOM 7459 C CA . SER B 1 323 ? 26.156 -28.078 6.906 1 42.16 323 SER B CA 1
ATOM 7460 C C . SER B 1 323 ? 25.438 -28.203 8.242 1 42.16 323 SER B C 1
ATOM 7462 O O . SER B 1 323 ? 24.266 -28.609 8.289 1 42.16 323 SER B O 1
ATOM 7464 N N . SER B 1 324 ? 26.156 -28.109 9.352 1 39.19 324 SER B N 1
ATOM 7465 C CA . SER B 1 324 ? 25.672 -28.469 10.68 1 39.19 324 SER B CA 1
ATOM 7466 C C . SER B 1 324 ? 24.812 -27.359 11.273 1 39.19 324 SER B C 1
ATOM 7468 O O . SER B 1 324 ? 24.281 -27.5 12.375 1 39.19 324 SER B O 1
ATOM 7470 N N . PHE B 1 325 ? 24.812 -26.25 10.812 1 42.12 325 PHE B N 1
ATOM 7471 C CA . PHE B 1 325 ? 24.219 -25.109 11.5 1 42.12 325 PHE B CA 1
ATOM 7472 C C . PHE B 1 325 ? 22.703 -25.281 11.633 1 42.12 325 PHE B C 1
ATOM 7474 O O . PHE B 1 325 ? 22.125 -24.953 12.672 1 42.12 325 PHE B O 1
ATOM 7481 N N . TYR B 1 326 ? 22.047 -25.578 10.516 1 43.91 326 TYR B N 1
ATOM 7482 C CA . TYR B 1 326 ? 20.594 -25.766 10.586 1 43.91 326 TYR B CA 1
ATOM 7483 C C . TYR B 1 326 ? 20.234 -26.844 11.594 1 43.91 326 TYR B C 1
ATOM 7485 O O . TYR B 1 326 ? 19.172 -26.781 12.227 1 43.91 326 TYR B O 1
ATOM 7493 N N . SER B 1 327 ? 21.281 -27.797 11.727 1 43.5 327 SER B N 1
ATOM 7494 C CA . SER B 1 327 ? 20.953 -28.938 12.57 1 43.5 327 SER B CA 1
ATOM 7495 C C . SER B 1 327 ? 21.25 -28.641 14.039 1 43.5 327 SER B C 1
ATOM 7497 O O . SER B 1 327 ? 20.656 -29.234 14.938 1 43.5 327 SER B O 1
ATOM 7499 N N . GLN B 1 328 ? 22.328 -27.859 14.336 1 43.44 328 GLN B N 1
ATOM 7500 C CA . GLN B 1 328 ? 22.75 -27.953 15.727 1 43.44 328 GLN B CA 1
ATOM 7501 C C . GLN B 1 328 ? 21.859 -27.109 16.641 1 43.44 328 GLN B C 1
ATOM 7503 O O . GLN B 1 328 ? 21.609 -27.484 17.781 1 43.44 328 GLN B O 1
ATOM 7508 N N . SER B 1 329 ? 21.812 -25.578 16.562 1 50.38 329 SER B N 1
ATOM 7509 C CA . SER B 1 329 ? 20.922 -24.875 17.484 1 50.38 329 SER B CA 1
ATOM 7510 C C . SER B 1 329 ? 19.844 -24.109 16.719 1 50.38 329 SER B C 1
ATOM 7512 O O . SER B 1 329 ? 20.141 -23.422 15.742 1 50.38 329 SER B O 1
ATOM 7514 N N . ASP B 1 330 ? 18.562 -24.516 17.031 1 57.34 330 ASP B N 1
ATOM 7515 C CA . ASP B 1 330 ? 17.312 -23.953 16.547 1 57.34 330 ASP B CA 1
ATOM 7516 C C . ASP B 1 330 ? 17.391 -22.422 16.469 1 57.34 330 ASP B C 1
ATOM 7518 O O . ASP B 1 330 ? 16.906 -21.812 15.516 1 57.34 330 ASP B O 1
ATOM 7522 N N . LYS B 1 331 ? 18.359 -21.859 17.312 1 62.22 331 LYS B N 1
ATOM 7523 C CA . LYS B 1 331 ? 18.406 -20.406 17.391 1 62.22 331 LYS B CA 1
ATOM 7524 C C . LYS B 1 331 ? 19.297 -19.828 16.281 1 62.22 331 LYS B C 1
ATOM 7526 O O . LYS B 1 331 ? 18.969 -18.797 15.695 1 62.22 331 LYS B O 1
ATOM 7531 N N . ALA B 1 332 ? 20.422 -20.531 16.062 1 64.44 332 ALA B N 1
ATOM 7532 C CA . ALA B 1 332 ? 21.344 -20.047 15.039 1 64.44 332 ALA B CA 1
ATOM 7533 C C . ALA B 1 332 ? 20.719 -20.156 13.648 1 64.44 332 ALA B C 1
ATOM 7535 O O . ALA B 1 332 ? 20.875 -19.266 12.82 1 64.44 332 ALA B O 1
ATOM 7536 N N . GLY B 1 333 ? 20.094 -21.297 13.422 1 67.12 333 GLY B N 1
ATOM 7537 C CA . GLY B 1 333 ? 19.406 -21.453 12.148 1 67.12 333 GLY B CA 1
ATOM 7538 C C . GLY B 1 333 ? 18.375 -20.391 11.891 1 67.12 333 GLY B C 1
ATOM 7539 O O . GLY B 1 333 ? 18.312 -19.812 10.797 1 67.12 333 GLY B O 1
ATOM 7540 N N . ALA B 1 334 ? 17.656 -20.094 12.93 1 67.31 334 ALA B N 1
ATOM 7541 C CA . ALA B 1 334 ? 16.641 -19.047 12.828 1 67.31 334 ALA B CA 1
ATOM 7542 C C . ALA B 1 334 ? 17.281 -17.688 12.578 1 67.31 334 ALA B C 1
ATOM 7544 O O . ALA B 1 334 ? 16.734 -16.875 11.828 1 67.31 334 ALA B O 1
ATOM 7545 N N . ALA B 1 335 ? 18.359 -17.516 13.211 1 74.38 335 ALA B N 1
ATOM 7546 C CA . ALA B 1 335 ? 19.062 -16.234 13.062 1 74.38 335 ALA B CA 1
ATOM 7547 C C . ALA B 1 335 ? 19.594 -16.062 11.648 1 74.38 335 ALA B C 1
ATOM 7549 O O . ALA B 1 335 ? 19.609 -14.953 11.109 1 74.38 335 ALA B O 1
ATOM 7550 N N . ILE B 1 336 ? 20.062 -17.109 11.078 1 77.19 336 ILE B N 1
ATOM 7551 C CA . ILE B 1 336 ? 20.578 -17.047 9.719 1 77.19 336 ILE B CA 1
ATOM 7552 C C . ILE B 1 336 ? 19.422 -16.797 8.742 1 77.19 336 ILE B C 1
ATOM 7554 O O . ILE B 1 336 ? 19.578 -16.016 7.789 1 77.19 336 ILE B O 1
ATOM 7558 N N . ASP B 1 337 ? 18.375 -17.469 8.977 1 74.56 337 ASP B N 1
ATOM 7559 C CA . ASP B 1 337 ? 17.203 -17.219 8.133 1 74.56 337 ASP B CA 1
ATOM 7560 C C . ASP B 1 337 ? 16.766 -15.766 8.211 1 74.56 337 ASP B C 1
ATOM 7562 O O . ASP B 1 337 ? 16.438 -15.156 7.195 1 74.56 337 ASP B O 1
ATOM 7566 N N . LYS B 1 338 ? 16.75 -15.289 9.375 1 76.88 338 LYS B N 1
ATOM 7567 C CA . LYS B 1 338 ? 16.422 -13.883 9.555 1 76.88 338 LYS B CA 1
ATOM 7568 C C . LYS B 1 338 ? 17.406 -12.977 8.82 1 76.88 338 LYS B C 1
ATOM 7570 O O . LYS B 1 338 ? 17.016 -11.977 8.219 1 76.88 338 LYS B O 1
ATOM 7575 N N . LEU B 1 339 ? 18.625 -13.328 8.938 1 84.81 339 LEU B N 1
ATOM 7576 C CA . LEU B 1 339 ? 19.672 -12.562 8.258 1 84.81 339 LEU B CA 1
ATOM 7577 C C . LEU B 1 339 ? 19.438 -12.516 6.758 1 84.81 339 LEU B C 1
ATOM 7579 O O . LEU B 1 339 ? 19.484 -11.453 6.148 1 84.81 339 LEU B O 1
ATOM 7583 N N . VAL B 1 340 ? 19.125 -13.633 6.238 1 85.31 340 VAL B N 1
ATOM 7584 C CA . VAL B 1 340 ? 19.047 -13.766 4.789 1 85.31 340 VAL B CA 1
ATOM 7585 C C . VAL B 1 340 ? 17.703 -13.227 4.289 1 85.31 340 VAL B C 1
ATOM 7587 O O . VAL B 1 340 ? 17.656 -12.492 3.297 1 85.31 340 VAL B O 1
ATOM 7590 N N . TYR B 1 341 ? 16.703 -13.531 4.957 1 78.12 341 TYR B N 1
ATOM 7591 C CA . TYR B 1 341 ? 15.391 -13.32 4.359 1 78.12 341 TYR B CA 1
ATOM 7592 C C . TYR B 1 341 ? 14.711 -12.102 4.961 1 78.12 341 TYR B C 1
ATOM 7594 O O . TYR B 1 341 ? 13.633 -11.695 4.508 1 78.12 341 TYR B O 1
ATOM 7602 N N . THR B 1 342 ? 15.297 -11.516 5.871 1 77.38 342 THR B N 1
ATOM 7603 C CA . THR B 1 342 ? 14.75 -10.266 6.402 1 77.38 342 THR B CA 1
ATOM 7604 C C . THR B 1 342 ? 15.758 -9.125 6.238 1 77.38 342 THR B C 1
ATOM 7606 O O . THR B 1 342 ? 15.477 -8.141 5.547 1 77.38 342 THR B O 1
ATOM 7609 N N . GLU B 1 343 ? 16.906 -9.312 6.871 1 81.75 343 GLU B N 1
ATOM 7610 C CA . GLU B 1 343 ? 17.891 -8.234 6.859 1 81.75 343 GLU B CA 1
ATOM 7611 C C . GLU B 1 343 ? 18.438 -8 5.457 1 81.75 343 GLU B C 1
ATOM 7613 O O . GLU B 1 343 ? 18.422 -6.871 4.957 1 81.75 343 GLU B O 1
ATOM 7618 N N . PHE B 1 344 ? 18.938 -9.062 4.871 1 89.62 344 PHE B N 1
ATOM 7619 C CA . PHE B 1 344 ? 19.5 -8.945 3.531 1 89.62 344 PHE B CA 1
ATOM 7620 C C . PHE B 1 344 ? 18.422 -8.57 2.52 1 89.62 344 PHE B C 1
ATOM 7622 O O . PHE B 1 344 ? 18.656 -7.766 1.619 1 89.62 344 PHE B O 1
ATOM 7629 N N . GLU B 1 345 ? 17.281 -9.172 2.67 1 84.25 345 GLU B N 1
ATOM 7630 C CA . GLU B 1 345 ? 16.172 -8.906 1.753 1 84.25 345 GLU B CA 1
ATOM 7631 C C . GLU B 1 345 ? 15.805 -7.426 1.748 1 84.25 345 GLU B C 1
ATOM 7633 O O . GLU B 1 345 ? 15.57 -6.844 0.688 1 84.25 345 GLU B O 1
ATOM 7638 N N . SER B 1 346 ? 15.742 -6.93 2.863 1 77.88 346 SER B N 1
ATOM 7639 C CA . SER B 1 346 ? 15.414 -5.512 2.973 1 77.88 346 SER B CA 1
ATOM 7640 C C . SER B 1 346 ? 16.453 -4.645 2.258 1 77.88 346 SER B C 1
ATOM 7642 O O . SER B 1 346 ? 16.094 -3.676 1.583 1 77.88 346 SER B O 1
ATOM 7644 N N . GLN B 1 347 ? 17.656 -4.961 2.354 1 84.75 347 GLN B N 1
ATOM 7645 C CA . GLN B 1 347 ? 18.734 -4.227 1.705 1 84.75 347 GLN B CA 1
ATOM 7646 C C . GLN B 1 347 ? 18.719 -4.441 0.194 1 84.75 347 GLN B C 1
ATOM 7648 O O . GLN B 1 347 ? 19 -3.516 -0.572 1 84.75 347 GLN B O 1
ATOM 7653 N N . LYS B 1 348 ? 18.516 -5.664 -0.121 1 86.62 348 LYS B N 1
ATOM 7654 C CA . LYS B 1 348 ? 18.391 -6.016 -1.533 1 86.62 348 LYS B CA 1
ATOM 7655 C C . LYS B 1 348 ? 17.328 -5.164 -2.223 1 86.62 348 LYS B C 1
ATOM 7657 O O . LYS B 1 348 ? 17.547 -4.641 -3.314 1 86.62 348 LYS B O 1
ATOM 7662 N N . ILE B 1 349 ? 16.25 -5.031 -1.618 1 77.06 349 ILE B N 1
ATOM 7663 C CA . ILE B 1 349 ? 15.141 -4.254 -2.162 1 77.06 349 ILE B CA 1
ATOM 7664 C C . ILE B 1 349 ? 15.531 -2.783 -2.242 1 77.06 349 ILE B C 1
ATOM 7666 O O . ILE B 1 349 ? 15.242 -2.111 -3.238 1 77.06 349 ILE B O 1
ATOM 7670 N N . SER B 1 350 ? 16.172 -2.324 -1.291 1 73.5 350 SER B N 1
ATOM 7671 C CA . SER B 1 350 ? 16.578 -0.926 -1.239 1 73.5 350 SER B CA 1
ATOM 7672 C C . SER B 1 350 ? 17.578 -0.604 -2.348 1 73.5 350 SER B C 1
ATOM 7674 O O . SER B 1 350 ? 17.562 0.497 -2.9 1 73.5 350 SER B O 1
ATOM 7676 N N . LEU B 1 351 ? 18.484 -1.43 -2.562 1 75.62 351 LEU B N 1
ATOM 7677 C CA . LEU B 1 351 ? 19.469 -1.228 -3.625 1 75.62 351 LEU B CA 1
ATOM 7678 C C . LEU B 1 351 ? 18.797 -1.214 -4.992 1 75.62 351 LEU B C 1
ATOM 7680 O O . LEU B 1 351 ? 19.172 -0.428 -5.863 1 75.62 351 LEU B O 1
ATOM 7684 N N . GLY B 1 352 ? 17.953 -2.039 -5.125 1 68.44 352 GLY B N 1
ATOM 7685 C CA . GLY B 1 352 ? 17.219 -2.098 -6.387 1 68.44 352 GLY B CA 1
ATOM 7686 C C . GLY B 1 352 ? 16.484 -0.813 -6.711 1 68.44 352 GLY B C 1
ATOM 7687 O O . GLY B 1 352 ? 16.281 -0.486 -7.883 1 68.44 352 GLY B O 1
ATOM 7688 N N . LYS B 1 353 ? 16.203 -0.086 -5.672 1 63.09 353 LYS B N 1
ATOM 7689 C CA . LYS B 1 353 ? 15.484 1.171 -5.848 1 63.09 353 LYS B CA 1
ATOM 7690 C C . LYS B 1 353 ? 16.438 2.311 -6.188 1 63.09 353 LYS B C 1
ATOM 7692 O O . LYS B 1 353 ? 16 3.385 -6.609 1 63.09 353 LYS B O 1
ATOM 7697 N N . GLY B 1 354 ? 17.688 2.027 -6.086 1 59.56 354 GLY B N 1
ATOM 7698 C CA . GLY B 1 354 ? 18.688 3.037 -6.387 1 59.56 354 GLY B CA 1
ATOM 7699 C C . GLY B 1 354 ? 18.906 4.016 -5.25 1 59.56 354 GLY B C 1
ATOM 7700 O O . GLY B 1 354 ? 19.438 5.105 -5.457 1 59.56 354 GLY B O 1
ATOM 7701 N N . THR B 1 355 ? 18.469 3.678 -4.141 1 56.62 355 THR B N 1
ATOM 7702 C CA . THR B 1 355 ? 18.5 4.613 -3.023 1 56.62 355 THR B CA 1
ATOM 7703 C C . THR B 1 355 ? 19.828 4.52 -2.287 1 56.62 355 THR B C 1
ATOM 7705 O O . THR B 1 355 ? 20.234 5.457 -1.597 1 56.62 355 THR B O 1
ATOM 7708 N N . HIS B 1 356 ? 20.391 3.281 -2.449 1 61.84 356 HIS B N 1
ATOM 7709 C CA . HIS B 1 356 ? 21.609 3.051 -1.676 1 61.84 356 HIS B CA 1
ATOM 7710 C C . HIS B 1 356 ? 22.812 2.799 -2.59 1 61.84 356 HIS B C 1
ATOM 7712 O O . HIS B 1 356 ? 22.656 2.211 -3.664 1 61.84 356 HIS B O 1
ATOM 7718 N N . ASN B 1 357 ? 23.781 3.395 -2.066 1 66.81 357 ASN B N 1
ATOM 7719 C CA . ASN B 1 357 ? 25.016 3.072 -2.766 1 66.81 357 ASN B CA 1
ATOM 7720 C C . ASN B 1 357 ? 25.734 1.878 -2.133 1 66.81 357 ASN B C 1
ATOM 7722 O O . ASN B 1 357 ? 26.734 1.402 -2.654 1 66.81 357 ASN B O 1
ATOM 7726 N N . GLU B 1 358 ? 25.156 1.46 -1.041 1 79.88 358 GLU B N 1
ATOM 7727 C CA . GLU B 1 358 ? 25.75 0.307 -0.362 1 79.88 358 GLU B CA 1
ATOM 7728 C C . GLU B 1 358 ? 24.688 -0.476 0.408 1 79.88 358 GLU B C 1
ATOM 7730 O O . GLU B 1 358 ? 23.672 0.086 0.817 1 79.88 358 GLU B O 1
ATOM 7735 N N . MET B 1 359 ? 24.906 -1.822 0.503 1 87.56 359 MET B N 1
ATOM 7736 C CA . MET B 1 359 ? 24.062 -2.674 1.341 1 87.56 359 MET B CA 1
ATOM 7737 C C . MET B 1 359 ? 24.734 -2.938 2.688 1 87.56 359 MET B C 1
ATOM 7739 O O . MET B 1 359 ? 25.922 -3.236 2.746 1 87.56 359 MET B O 1
ATOM 7743 N N . VAL B 1 360 ? 24 -2.729 3.74 1 86 360 VAL B N 1
ATOM 7744 C CA . VAL B 1 360 ? 24.5 -3.002 5.082 1 86 360 VAL B CA 1
ATOM 7745 C C . VAL B 1 360 ? 23.609 -4.039 5.762 1 86 360 VAL B C 1
ATOM 7747 O O . VAL B 1 360 ? 22.484 -3.729 6.184 1 86 360 VAL B O 1
ATOM 7750 N N . VAL B 1 361 ? 24.141 -5.215 5.91 1 88.5 361 VAL B N 1
ATOM 7751 C CA . VAL B 1 361 ? 23.375 -6.336 6.457 1 88.5 361 VAL B CA 1
ATOM 7752 C C . VAL B 1 361 ? 23.812 -6.605 7.891 1 88.5 361 VAL B C 1
ATOM 7754 O O . VAL B 1 361 ? 24.953 -7.02 8.133 1 88.5 361 VAL B O 1
ATOM 7757 N N . GLY B 1 362 ? 22.953 -6.418 8.844 1 82.06 362 GLY B N 1
ATOM 7758 C CA . GLY B 1 362 ? 23.266 -6.586 10.25 1 82.06 362 GLY B CA 1
ATOM 7759 C C . GLY B 1 362 ? 23.328 -8.039 10.688 1 82.06 362 GLY B C 1
ATOM 7760 O O . GLY B 1 362 ? 22.469 -8.836 10.312 1 82.06 362 GLY B O 1
ATOM 7761 N N . ILE B 1 363 ? 24.375 -8.359 11.398 1 82.88 363 ILE B N 1
ATOM 7762 C CA . ILE B 1 363 ? 24.547 -9.703 11.938 1 82.88 363 ILE B CA 1
ATOM 7763 C C . ILE B 1 363 ? 24.062 -9.734 13.391 1 82.88 363 ILE B C 1
ATOM 7765 O O . ILE B 1 363 ? 24.5 -8.922 14.211 1 82.88 363 ILE B O 1
ATOM 7769 N N . SER B 1 364 ? 23.172 -10.602 13.625 1 76.12 364 SER B N 1
ATOM 7770 C CA . SER B 1 364 ? 22.578 -10.672 14.953 1 76.12 364 SER B CA 1
ATOM 7771 C C . SER B 1 364 ? 23.531 -11.352 15.945 1 76.12 364 SER B C 1
ATOM 7773 O O . SER B 1 364 ? 24.453 -12.055 15.539 1 76.12 364 SER B O 1
ATOM 7775 N N . LYS B 1 365 ? 23.25 -11.219 17.188 1 72.69 365 LYS B N 1
ATOM 7776 C CA . LYS B 1 365 ? 24.094 -11.734 18.266 1 72.69 365 LYS B CA 1
ATOM 7777 C C . LYS B 1 365 ? 24.188 -13.258 18.203 1 72.69 365 LYS B C 1
ATOM 7779 O O . LYS B 1 365 ? 25.266 -13.82 18.375 1 72.69 365 LYS B O 1
ATOM 7784 N N . PRO B 1 366 ? 23.078 -13.938 17.922 1 71.81 366 PRO B N 1
ATOM 7785 C CA . PRO B 1 366 ? 23.188 -15.398 17.875 1 71.81 366 PRO B CA 1
ATOM 7786 C C . PRO B 1 366 ? 24.188 -15.867 16.797 1 71.81 366 PRO B C 1
ATOM 7788 O O . PRO B 1 366 ? 24.891 -16.859 17 1 71.81 366 PRO B O 1
ATOM 7791 N N . ILE B 1 367 ? 24.25 -15.141 15.773 1 78.81 367 ILE B N 1
ATOM 7792 C CA . ILE B 1 367 ? 25.188 -15.5 14.711 1 78.81 367 ILE B CA 1
ATOM 7793 C C . ILE B 1 367 ? 26.609 -15.18 15.148 1 78.81 367 ILE B C 1
ATOM 7795 O O . ILE B 1 367 ? 27.531 -15.977 14.93 1 78.81 367 ILE B O 1
ATOM 7799 N N . MET B 1 368 ? 26.797 -14.148 15.828 1 78.25 368 MET B N 1
ATOM 7800 C CA . MET B 1 368 ? 28.109 -13.734 16.312 1 78.25 368 MET B CA 1
ATOM 7801 C C . MET B 1 368 ? 28.641 -14.719 17.344 1 78.25 368 MET B C 1
ATOM 7803 O O . MET B 1 368 ? 29.828 -15.047 17.359 1 78.25 368 MET B O 1
ATOM 7807 N N . THR B 1 369 ? 27.703 -15.016 18.141 1 75.5 369 THR B N 1
ATOM 7808 C CA . THR B 1 369 ? 28.078 -15.945 19.203 1 75.5 369 THR B CA 1
ATOM 7809 C C . THR B 1 369 ? 28.453 -17.312 18.609 1 75.5 369 THR B C 1
ATOM 7811 O O . THR B 1 369 ? 29.391 -17.953 19.078 1 75.5 369 THR B O 1
ATOM 7814 N N . PHE B 1 370 ? 27.75 -17.656 17.688 1 76.19 370 PHE B N 1
ATOM 7815 C CA . PHE B 1 370 ? 27.953 -18.984 17.078 1 76.19 370 PHE B CA 1
ATOM 7816 C C . PHE B 1 370 ? 29.266 -19.016 16.312 1 76.19 370 PHE B C 1
ATOM 7818 O O . PHE B 1 370 ? 30.062 -19.953 16.469 1 76.19 370 PHE B O 1
ATOM 7825 N N . TYR B 1 371 ? 29.531 -18.078 15.508 1 77.94 371 TYR B N 1
ATOM 7826 C CA . TYR B 1 371 ? 30.703 -18.109 14.648 1 77.94 371 TYR B CA 1
ATOM 7827 C C . TYR B 1 371 ? 31.906 -17.469 15.336 1 77.94 371 TYR B C 1
ATOM 7829 O O . TYR B 1 371 ? 33.062 -17.812 15.047 1 77.94 371 TYR B O 1
ATOM 7837 N N . GLY B 1 372 ? 31.625 -16.703 16.328 1 76.69 372 GLY B N 1
ATOM 7838 C CA . GLY B 1 372 ? 32.688 -15.906 16.922 1 76.69 372 GLY B CA 1
ATOM 7839 C C . GLY B 1 372 ? 33.031 -14.688 16.094 1 76.69 372 GLY B C 1
ATOM 7840 O O . GLY B 1 372 ? 33.031 -14.734 14.867 1 76.69 372 GLY B O 1
ATOM 7841 N N . GLU B 1 373 ? 33.25 -13.617 16.688 1 76.94 373 GLU B N 1
ATOM 7842 C CA . GLU B 1 373 ? 33.562 -12.344 16.047 1 76.94 373 GLU B CA 1
ATOM 7843 C C . GLU B 1 373 ? 34.844 -12.445 15.211 1 76.94 373 GLU B C 1
ATOM 7845 O O . GLU B 1 373 ? 34.938 -11.844 14.141 1 76.94 373 GLU B O 1
ATOM 7850 N N . GLU B 1 374 ? 35.812 -13.141 15.719 1 79.69 374 GLU B N 1
ATOM 7851 C CA . GLU B 1 374 ? 37.094 -13.281 15.039 1 79.69 374 GLU B CA 1
ATOM 7852 C C . GLU B 1 374 ? 36.938 -14.008 13.703 1 79.69 374 GLU B C 1
ATOM 7854 O O . GLU B 1 374 ? 37.562 -13.641 12.711 1 79.69 374 GLU B O 1
ATOM 7859 N N . LYS B 1 375 ? 36.156 -14.977 13.703 1 80.75 375 LYS B N 1
ATOM 7860 C CA . LYS B 1 375 ? 35.938 -15.734 12.477 1 80.75 375 LYS B CA 1
ATOM 7861 C C . LYS B 1 375 ? 35.188 -14.883 11.438 1 80.75 375 LYS B C 1
ATOM 7863 O O . LYS B 1 375 ? 35.438 -15.031 10.234 1 80.75 375 LYS B O 1
ATOM 7868 N N . LEU B 1 376 ? 34.281 -14.125 11.898 1 83.88 376 LEU B N 1
ATOM 7869 C CA . LEU B 1 376 ? 33.531 -13.25 11 1 83.88 376 LEU B CA 1
ATOM 7870 C C . LEU B 1 376 ? 34.469 -12.172 10.422 1 83.88 376 LEU B C 1
ATOM 7872 O O . LEU B 1 376 ? 34.375 -11.867 9.227 1 83.88 376 LEU B O 1
ATOM 7876 N N . GLU B 1 377 ? 35.312 -11.617 11.234 1 82.75 377 GLU B N 1
ATOM 7877 C CA . GLU B 1 377 ? 36.25 -10.5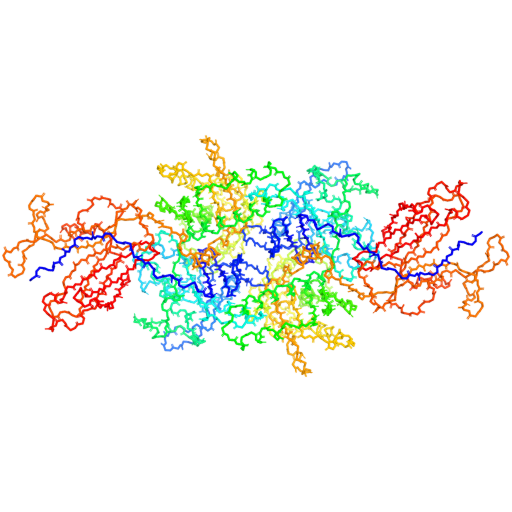86 10.797 1 82.75 377 GLU B CA 1
ATOM 7878 C C . GLU B 1 377 ? 37.281 -11.156 9.836 1 82.75 377 GLU B C 1
ATOM 7880 O O . GLU B 1 377 ? 37.719 -10.477 8.914 1 82.75 377 GLU B O 1
ATOM 7885 N N . GLY B 1 378 ? 37.656 -12.32 10.086 1 80.5 378 GLY B N 1
ATOM 7886 C CA . GLY B 1 378 ? 38.688 -12.961 9.266 1 80.5 378 GLY B CA 1
ATOM 7887 C C . GLY B 1 378 ? 38.094 -13.711 8.078 1 80.5 378 GLY B C 1
ATOM 7888 O O . GLY B 1 378 ? 38.812 -14.453 7.402 1 80.5 378 GLY B O 1
ATOM 7889 N N . GLY B 1 379 ? 36.812 -13.516 7.863 1 84.31 379 GLY B N 1
ATOM 7890 C CA . GLY B 1 379 ? 36.156 -14.242 6.781 1 84.31 379 GLY B CA 1
ATOM 7891 C C . GLY B 1 379 ? 36.688 -13.867 5.41 1 84.31 379 GLY B C 1
ATOM 7892 O O . GLY B 1 379 ? 37.156 -12.742 5.207 1 84.31 379 GLY B O 1
ATOM 7893 N N . ASN B 1 380 ? 36.688 -14.852 4.473 1 86.94 380 ASN B N 1
ATOM 7894 C CA . ASN B 1 380 ? 37.156 -14.641 3.109 1 86.94 380 ASN B CA 1
ATOM 7895 C C . ASN B 1 380 ? 36.062 -14.141 2.199 1 86.94 380 ASN B C 1
ATOM 7897 O O . ASN B 1 380 ? 35.688 -14.805 1.227 1 86.94 380 ASN B O 1
ATOM 7901 N N . PHE B 1 381 ? 35.625 -12.93 2.467 1 90.62 381 PHE B N 1
ATOM 7902 C CA . PHE B 1 381 ? 34.562 -12.328 1.677 1 90.62 381 PHE B CA 1
ATOM 7903 C C . PHE B 1 381 ? 35.094 -11.812 0.347 1 90.62 381 PHE B C 1
ATOM 7905 O O . PHE B 1 381 ? 36.25 -11.406 0.253 1 90.62 381 PHE B O 1
ATOM 7912 N N . PRO B 1 382 ? 34.25 -11.93 -0.721 1 92.31 382 PRO B N 1
ATOM 7913 C CA . PRO B 1 382 ? 34.656 -11.328 -1.993 1 92.31 382 PRO B CA 1
ATOM 7914 C C . PRO B 1 382 ? 35 -9.844 -1.87 1 92.31 382 PRO B C 1
ATOM 7916 O O . PRO B 1 382 ? 34.594 -9.195 -0.903 1 92.31 382 PRO B O 1
ATOM 7919 N N . ILE B 1 383 ? 35.688 -9.352 -2.869 1 91.25 383 ILE B N 1
ATOM 7920 C CA . ILE B 1 383 ? 36 -7.93 -2.91 1 91.25 383 ILE B CA 1
ATOM 7921 C C . ILE B 1 383 ? 34.719 -7.102 -2.873 1 91.25 383 ILE B C 1
ATOM 7923 O O . ILE B 1 383 ? 33.781 -7.387 -3.602 1 91.25 383 ILE B O 1
ATOM 7927 N N . GLY B 1 384 ? 34.719 -6.137 -2.02 1 92.25 384 GLY B N 1
ATOM 7928 C CA . GLY B 1 384 ? 33.531 -5.273 -1.894 1 92.25 384 GLY B CA 1
ATOM 7929 C C . GLY B 1 384 ? 32.625 -5.672 -0.75 1 92.25 384 GLY B C 1
ATOM 7930 O O . GLY B 1 384 ? 31.703 -4.93 -0.397 1 92.25 384 GLY B O 1
ATOM 7931 N N . PHE B 1 385 ? 32.875 -6.926 -0.25 1 92.62 385 PHE B N 1
ATOM 7932 C CA . PHE B 1 385 ? 32.219 -7.359 0.981 1 92.62 385 PHE B CA 1
ATOM 7933 C C . PHE B 1 385 ? 33.125 -7.137 2.182 1 92.62 385 PHE B C 1
ATOM 7935 O O . PHE B 1 385 ? 34.312 -7.531 2.164 1 92.62 385 PHE B O 1
ATOM 7942 N N . GLU B 1 386 ? 32.594 -6.48 3.213 1 88 386 GLU B N 1
ATOM 7943 C CA . GLU B 1 386 ? 33.375 -6.242 4.406 1 88 386 GLU B CA 1
ATOM 7944 C C . GLU B 1 386 ? 32.562 -6.438 5.676 1 88 386 GLU B C 1
ATOM 7946 O O . GLU B 1 386 ? 31.422 -5.992 5.754 1 88 386 GLU B O 1
ATOM 7951 N N . PHE B 1 387 ? 33.156 -7.191 6.508 1 87.75 387 PHE B N 1
ATOM 7952 C CA . PHE B 1 387 ? 32.531 -7.305 7.82 1 87.75 387 PHE B CA 1
ATOM 7953 C C . PHE B 1 387 ? 33.094 -6.258 8.773 1 87.75 387 PHE B C 1
ATOM 7955 O O . PHE B 1 387 ? 34.312 -6.215 9.016 1 87.75 387 PHE B O 1
ATOM 7962 N N . GLU B 1 388 ? 32.219 -5.422 9.203 1 78.88 388 GLU B N 1
ATOM 7963 C CA . GLU B 1 388 ? 32.625 -4.359 10.125 1 78.88 388 GLU B CA 1
ATOM 7964 C C . GLU B 1 388 ? 31.469 -4 11.07 1 78.88 388 GLU B C 1
ATOM 7966 O O . GLU B 1 388 ? 30.328 -3.824 10.641 1 78.88 388 GLU B O 1
ATOM 7971 N N . ASP B 1 389 ? 31.719 -3.898 12.375 1 75.38 389 ASP B N 1
ATOM 7972 C CA . ASP B 1 389 ? 30.766 -3.424 13.383 1 75.38 389 ASP B CA 1
ATOM 7973 C C . ASP B 1 389 ? 29.484 -4.242 13.344 1 75.38 389 ASP B C 1
ATOM 7975 O O . ASP B 1 389 ? 28.391 -3.682 13.219 1 75.38 389 ASP B O 1
ATOM 7979 N N . ASP B 1 390 ? 29.625 -5.496 13.266 1 77.94 390 ASP B N 1
ATOM 7980 C CA . ASP B 1 390 ? 28.516 -6.457 13.336 1 77.94 390 ASP B CA 1
ATOM 7981 C C . ASP B 1 390 ? 27.656 -6.395 12.086 1 77.94 390 ASP B C 1
ATOM 7983 O O . ASP B 1 390 ? 26.484 -6.793 12.109 1 77.94 390 ASP B O 1
ATOM 7987 N N . ASN B 1 391 ? 28.234 -5.797 11.008 1 85.81 391 ASN B N 1
ATOM 7988 C CA . ASN B 1 391 ? 27.531 -5.723 9.734 1 85.81 391 ASN B CA 1
ATOM 7989 C C . ASN B 1 391 ? 28.391 -6.25 8.586 1 85.81 391 ASN B C 1
ATOM 7991 O O . ASN B 1 391 ? 29.625 -6.133 8.617 1 85.81 391 ASN B O 1
ATOM 7995 N N . ILE B 1 392 ? 27.719 -6.816 7.684 1 89.5 392 ILE B N 1
ATOM 7996 C CA . ILE B 1 392 ? 28.344 -7.062 6.391 1 89.5 392 ILE B CA 1
ATOM 7997 C C . ILE B 1 392 ? 28.016 -5.922 5.43 1 89.5 392 ILE B C 1
ATOM 7999 O O . ILE B 1 392 ? 26.844 -5.691 5.105 1 89.5 392 ILE B O 1
ATOM 8003 N N . ARG B 1 393 ? 28.984 -5.242 5.051 1 89.75 393 ARG B N 1
ATOM 8004 C CA . ARG B 1 393 ? 28.828 -4.137 4.113 1 89.75 393 ARG B CA 1
ATOM 8005 C C . ARG B 1 393 ? 29.188 -4.562 2.695 1 89.75 393 ARG B C 1
ATOM 8007 O O . ARG B 1 393 ? 30.25 -5.156 2.475 1 89.75 393 ARG B O 1
ATOM 8014 N N . ILE B 1 394 ? 28.297 -4.289 1.781 1 92.88 394 ILE B N 1
ATOM 8015 C CA . ILE B 1 394 ? 28.469 -4.691 0.391 1 92.88 394 ILE B CA 1
ATOM 8016 C C . ILE B 1 394 ? 28.328 -3.475 -0.521 1 92.88 394 ILE B C 1
ATOM 8018 O O . ILE B 1 394 ? 27.281 -2.83 -0.554 1 92.88 394 ILE B O 1
ATOM 8022 N N . THR B 1 395 ? 29.359 -3.162 -1.257 1 89.94 395 THR B N 1
ATOM 8023 C CA . THR B 1 395 ? 29.281 -2.051 -2.201 1 89.94 395 THR B CA 1
ATOM 8024 C C . THR B 1 395 ? 28.297 -2.363 -3.326 1 89.94 395 THR B C 1
ATOM 8026 O O . THR B 1 395 ? 28.031 -3.529 -3.619 1 89.94 395 THR B O 1
ATOM 8029 N N . GLU B 1 396 ? 27.812 -1.311 -3.953 1 88.69 396 GLU B N 1
ATOM 8030 C CA . GLU B 1 396 ? 26.859 -1.482 -5.043 1 88.69 396 GLU B CA 1
ATOM 8031 C C . GLU B 1 396 ? 27.453 -2.322 -6.172 1 88.69 396 GLU B C 1
ATOM 8033 O O . GLU B 1 396 ? 26.797 -3.221 -6.695 1 88.69 396 GLU B O 1
ATOM 8038 N N . ASP B 1 397 ? 28.656 -2.012 -6.453 1 89.69 397 ASP B N 1
ATOM 8039 C CA . ASP B 1 397 ? 29.328 -2.732 -7.531 1 89.69 397 ASP B CA 1
ATOM 8040 C C . ASP B 1 397 ? 29.484 -4.211 -7.188 1 89.69 397 ASP B C 1
ATOM 8042 O O . ASP B 1 397 ? 29.281 -5.078 -8.031 1 89.69 397 ASP B O 1
ATOM 8046 N N . ALA B 1 398 ? 29.875 -4.473 -6.012 1 93.69 398 ALA B N 1
ATOM 8047 C CA . ALA B 1 398 ? 30.047 -5.855 -5.574 1 93.69 398 ALA B CA 1
ATOM 8048 C C . ALA B 1 398 ? 28.703 -6.59 -5.547 1 93.69 398 ALA B C 1
ATOM 8050 O O . ALA B 1 398 ? 28.641 -7.777 -5.867 1 93.69 398 ALA B O 1
ATOM 8051 N N . ALA B 1 399 ? 27.703 -5.887 -5.109 1 93.5 399 ALA B N 1
ATOM 8052 C CA . ALA B 1 399 ? 26.359 -6.477 -5.078 1 93.5 399 ALA B CA 1
ATOM 8053 C C . ALA B 1 399 ? 25.891 -6.844 -6.48 1 93.5 399 ALA B C 1
ATOM 8055 O O . ALA B 1 399 ? 25.391 -7.949 -6.707 1 93.5 399 ALA B O 1
ATOM 8056 N N . GLU B 1 400 ? 26.016 -5.957 -7.406 1 91.19 400 GLU B N 1
ATOM 8057 C CA . GLU B 1 400 ? 25.578 -6.207 -8.773 1 91.19 400 GLU B CA 1
ATOM 8058 C C . GLU B 1 400 ? 26.344 -7.367 -9.398 1 91.19 400 GLU B C 1
ATOM 8060 O O . GLU B 1 400 ? 25.75 -8.234 -10.047 1 91.19 400 GLU B O 1
ATOM 8065 N N . LYS B 1 401 ? 27.578 -7.398 -9.141 1 92.56 401 LYS B N 1
ATOM 8066 C CA . LYS B 1 401 ? 28.438 -8.383 -9.773 1 92.56 401 LYS B CA 1
ATOM 8067 C C . LYS B 1 401 ? 28.25 -9.766 -9.156 1 92.56 401 LYS B C 1
ATOM 8069 O O . LYS B 1 401 ? 28.156 -10.766 -9.867 1 92.56 401 LYS B O 1
ATOM 8074 N N . ASN B 1 402 ? 28.172 -9.812 -7.887 1 94.06 402 ASN B N 1
ATOM 8075 C CA . ASN B 1 402 ? 28.234 -11.102 -7.211 1 94.06 402 ASN B CA 1
ATOM 8076 C C . ASN B 1 402 ? 26.844 -11.633 -6.891 1 94.06 402 ASN B C 1
ATOM 8078 O O . ASN B 1 402 ? 26.656 -12.844 -6.73 1 94.06 402 ASN B O 1
ATOM 8082 N N . LEU B 1 403 ? 25.953 -10.766 -6.773 1 94.56 403 LEU B N 1
ATOM 8083 C CA . LEU B 1 403 ? 24.656 -11.203 -6.277 1 94.56 403 LEU B CA 1
ATOM 8084 C C . LEU B 1 403 ? 23.594 -11.102 -7.371 1 94.56 403 LEU B C 1
ATOM 8086 O O . LEU B 1 403 ? 22.812 -12.039 -7.574 1 94.56 403 LEU B O 1
ATOM 8090 N N . PHE B 1 404 ? 23.547 -9.992 -8.156 1 93.12 404 PHE B N 1
ATOM 8091 C CA . PHE B 1 404 ? 22.422 -9.703 -9.047 1 93.12 404 PHE B CA 1
ATOM 8092 C C . PHE B 1 404 ? 22.734 -10.18 -10.469 1 93.12 404 PHE B C 1
ATOM 8094 O O . PHE B 1 404 ? 21.812 -10.43 -11.25 1 93.12 404 PHE B O 1
ATOM 8101 N N . ASP B 1 405 ? 23.922 -10.312 -10.812 1 92.88 405 ASP B N 1
ATOM 8102 C CA . ASP B 1 405 ? 24.375 -10.477 -12.188 1 92.88 405 ASP B CA 1
ATOM 8103 C C . ASP B 1 405 ? 23.75 -11.711 -12.828 1 92.88 405 ASP B C 1
ATOM 8105 O O . ASP B 1 405 ? 23.234 -11.648 -13.945 1 92.88 405 ASP B O 1
ATOM 8109 N N . GLU B 1 406 ? 23.828 -12.836 -12.203 1 91.75 406 GLU B N 1
ATOM 8110 C CA . GLU B 1 406 ? 23.328 -14.086 -12.766 1 91.75 406 GLU B CA 1
ATOM 8111 C C . GLU B 1 406 ? 21.828 -14 -13.062 1 91.75 406 GLU B C 1
ATOM 8113 O O . GLU B 1 406 ? 21.375 -14.422 -14.125 1 91.75 406 GLU B O 1
ATOM 8118 N N . SER B 1 407 ? 21.109 -13.531 -12.125 1 91.19 407 SER B N 1
ATOM 8119 C CA . SER B 1 407 ? 19.656 -13.414 -12.289 1 91.19 407 SER B CA 1
ATOM 8120 C C . SER B 1 407 ? 19.312 -12.445 -13.414 1 91.19 407 SER B C 1
ATOM 8122 O O . SER B 1 407 ? 18.422 -12.727 -14.219 1 91.19 407 SER B O 1
ATOM 8124 N N . ILE B 1 408 ? 20.016 -11.336 -13.5 1 93.19 408 ILE B N 1
ATOM 8125 C CA . ILE B 1 408 ? 19.719 -10.32 -14.5 1 93.19 408 ILE B CA 1
ATOM 8126 C C . ILE B 1 408 ? 20.125 -10.828 -15.883 1 93.19 408 ILE B C 1
ATOM 8128 O O . ILE B 1 408 ? 19.391 -10.656 -16.859 1 93.19 408 ILE B O 1
ATOM 8132 N N . LYS B 1 409 ? 21.25 -11.445 -15.961 1 93.19 409 LYS B N 1
ATOM 8133 C CA . LYS B 1 409 ? 21.703 -12.008 -17.234 1 93.19 409 LYS B CA 1
ATOM 8134 C C . LYS B 1 409 ? 20.734 -13.07 -17.734 1 93.19 409 LYS B C 1
ATOM 8136 O O . LYS B 1 409 ? 20.438 -13.117 -18.938 1 93.19 409 LYS B O 1
ATOM 8141 N N . SER B 1 410 ? 20.359 -13.891 -16.844 1 91.06 410 SER B N 1
ATOM 8142 C CA . SER B 1 410 ? 19.406 -14.938 -17.219 1 91.06 410 SER B CA 1
ATOM 8143 C C . SER B 1 410 ? 18.094 -14.336 -17.719 1 91.06 410 SER B C 1
ATOM 8145 O O . SER B 1 410 ? 17.516 -14.812 -18.703 1 91.06 410 SER B O 1
ATOM 8147 N N . LEU B 1 411 ? 17.641 -13.383 -17.047 1 92.56 411 LEU B N 1
ATOM 8148 C CA . LEU B 1 411 ? 16.438 -12.68 -17.453 1 92.56 411 LEU B CA 1
ATOM 8149 C C . LEU B 1 411 ? 16.578 -12.109 -18.859 1 92.56 411 LEU B C 1
ATOM 8151 O O . LEU B 1 411 ? 15.68 -12.281 -19.688 1 92.56 411 LEU B O 1
ATOM 8155 N N . ILE B 1 412 ? 17.656 -11.5 -19.125 1 94.81 412 ILE B N 1
ATOM 8156 C CA . ILE B 1 412 ? 17.906 -10.859 -20.422 1 94.81 412 ILE B CA 1
ATOM 8157 C C . ILE B 1 412 ? 18 -11.922 -21.5 1 94.81 412 ILE B C 1
ATOM 8159 O O . ILE B 1 412 ? 17.484 -11.75 -22.609 1 94.81 412 ILE B O 1
ATOM 8163 N N . GLU B 1 413 ? 18.609 -12.977 -21.156 1 92.5 413 GLU B N 1
ATOM 8164 C CA . GLU B 1 413 ? 18.734 -14.078 -22.109 1 92.5 413 GLU B CA 1
ATOM 8165 C C . GLU B 1 413 ? 17.359 -14.633 -22.469 1 92.5 413 GLU B C 1
ATOM 8167 O O . GLU B 1 413 ? 17.078 -14.875 -23.656 1 92.5 413 GLU B O 1
ATOM 8172 N N . HIS B 1 414 ? 16.594 -14.828 -21.547 1 89.25 414 HIS B N 1
ATOM 8173 C CA . HIS B 1 414 ? 15.25 -15.352 -21.797 1 89.25 414 HIS B CA 1
ATOM 8174 C C . HIS B 1 414 ? 14.406 -14.352 -22.562 1 89.25 414 HIS B C 1
ATOM 8176 O O . HIS B 1 414 ? 13.562 -14.742 -23.375 1 89.25 414 HIS B O 1
ATOM 8182 N N . MET B 1 415 ? 14.523 -13.125 -22.203 1 91.62 415 MET B N 1
ATOM 8183 C CA . MET B 1 415 ? 13.828 -12.078 -22.953 1 91.62 415 MET B CA 1
ATOM 8184 C C . MET B 1 415 ? 14.164 -12.148 -24.438 1 91.62 415 MET B C 1
ATOM 8186 O O . MET B 1 415 ? 13.266 -12.141 -25.281 1 91.62 415 MET B O 1
ATOM 8190 N N . PHE B 1 416 ? 15.422 -12.328 -24.75 1 91.25 416 PHE B N 1
ATOM 8191 C CA . PHE B 1 416 ? 15.836 -12.352 -26.156 1 91.25 416 PHE B CA 1
ATOM 8192 C C . PHE B 1 416 ? 15.438 -13.664 -26.812 1 91.25 416 PHE B C 1
ATOM 8194 O O . PHE B 1 416 ? 15.141 -13.703 -28 1 91.25 416 PHE B O 1
ATOM 8201 N N . GLU B 1 417 ? 15.367 -14.75 -26 1 86.06 417 GLU B N 1
ATOM 8202 C CA . GLU B 1 417 ? 14.859 -16.016 -26.531 1 86.06 417 GLU B CA 1
ATOM 8203 C C . GLU B 1 417 ? 13.398 -15.875 -26.953 1 86.06 417 GLU B C 1
ATOM 8205 O O . GLU B 1 417 ? 13 -16.391 -28.016 1 86.06 417 GLU B O 1
ATOM 8210 N N . ALA B 1 418 ? 12.703 -15.25 -26.188 1 83.38 418 ALA B N 1
ATOM 8211 C CA . ALA B 1 418 ? 11.297 -15.016 -26.5 1 83.38 418 ALA B CA 1
ATOM 8212 C C . ALA B 1 418 ? 11.141 -14.125 -27.734 1 83.38 418 ALA B C 1
ATOM 8214 O O . ALA B 1 418 ? 10.25 -14.344 -28.547 1 83.38 418 ALA B O 1
ATOM 8215 N N . LEU B 1 419 ? 12.023 -13.172 -27.891 1 87.06 419 LEU B N 1
ATOM 8216 C CA . LEU B 1 419 ? 11.93 -12.203 -28.984 1 87.06 419 LEU B CA 1
ATOM 8217 C C . LEU B 1 419 ? 12.344 -12.82 -30.312 1 87.06 419 LEU B C 1
ATOM 8219 O O . LEU B 1 419 ? 12.055 -12.273 -31.375 1 87.06 419 LEU B O 1
ATOM 8223 N N . LYS B 1 420 ? 12.977 -13.938 -30.234 1 80.5 420 LYS B N 1
ATOM 8224 C CA . LYS B 1 420 ? 13.391 -14.625 -31.453 1 80.5 420 LYS B CA 1
ATOM 8225 C C . LYS B 1 420 ? 12.211 -15.305 -32.125 1 80.5 420 LYS B C 1
ATOM 8227 O O . LYS B 1 420 ? 12.258 -15.578 -33.344 1 80.5 420 LYS B O 1
ATOM 8232 N N . SER B 1 421 ? 11.188 -15.5 -31.422 1 72.5 421 SER B N 1
ATOM 8233 C CA . SER B 1 421 ? 10.039 -16.172 -32 1 72.5 421 SER B CA 1
ATOM 8234 C C . SER B 1 421 ? 9.398 -15.312 -33.094 1 72.5 421 SER B C 1
ATOM 8236 O O . SER B 1 421 ? 9.281 -14.102 -32.938 1 72.5 421 SER B O 1
ATOM 8238 N N . PRO B 1 422 ? 9.219 -15.812 -34.25 1 62.41 422 PRO B N 1
ATOM 8239 C CA . PRO B 1 422 ? 8.703 -15.07 -35.406 1 62.41 422 PRO B CA 1
ATOM 8240 C C . PRO B 1 422 ? 7.445 -14.266 -35.094 1 62.41 422 PRO B C 1
ATOM 8242 O O . PRO B 1 422 ? 7.211 -13.211 -35.688 1 62.41 422 PRO B O 1
ATOM 8245 N N . LYS B 1 423 ? 6.742 -14.711 -34.25 1 64.88 423 LYS B N 1
ATOM 8246 C CA . LYS B 1 423 ? 5.496 -14.016 -33.938 1 64.88 423 LYS B CA 1
ATOM 8247 C C . LYS B 1 423 ? 5.758 -12.75 -33.125 1 64.88 423 LYS B C 1
ATOM 8249 O O . LYS B 1 423 ? 4.848 -11.953 -32.906 1 64.88 423 LYS B O 1
ATOM 8254 N N . MET B 1 424 ? 7.027 -12.484 -32.938 1 66.56 424 MET B N 1
ATOM 8255 C CA . MET B 1 424 ? 7.379 -11.43 -31.984 1 66.56 424 MET B CA 1
ATOM 8256 C C . MET B 1 424 ? 7.75 -10.141 -32.719 1 66.56 424 MET B C 1
ATOM 8258 O O . MET B 1 424 ? 8 -9.117 -32.094 1 66.56 424 MET B O 1
ATOM 8262 N N . ASP B 1 425 ? 7.719 -10.195 -33.969 1 70.81 425 ASP B N 1
ATOM 8263 C CA . ASP B 1 425 ? 8.094 -9.008 -34.75 1 70.81 425 ASP B CA 1
ATOM 8264 C C . ASP B 1 425 ? 7.188 -7.828 -34.406 1 70.81 425 ASP B C 1
ATOM 8266 O O . ASP B 1 425 ? 7.551 -6.672 -34.656 1 70.81 425 ASP B O 1
ATOM 8270 N N . HIS B 1 426 ? 6.23 -8.172 -33.719 1 77.5 426 HIS B N 1
ATOM 8271 C CA . HIS B 1 426 ? 5.234 -7.125 -33.5 1 77.5 426 HIS B CA 1
ATOM 8272 C C . HIS B 1 426 ? 5.289 -6.602 -32.062 1 77.5 426 HIS B C 1
ATOM 8274 O O . HIS B 1 426 ? 4.473 -5.762 -31.672 1 77.5 426 HIS B O 1
ATOM 8280 N N . ILE B 1 427 ? 6.332 -6.969 -31.391 1 87.56 427 ILE B N 1
ATOM 8281 C CA . ILE B 1 427 ? 6.375 -6.52 -30 1 87.56 427 ILE B CA 1
ATOM 8282 C C . ILE B 1 427 ? 6.941 -5.102 -29.938 1 87.56 427 ILE B C 1
ATOM 8284 O O . ILE B 1 427 ? 8.031 -4.84 -30.438 1 87.56 427 ILE B O 1
ATOM 8288 N N . GLU B 1 428 ? 6.191 -4.23 -29.281 1 89.25 428 GLU B N 1
ATOM 8289 C CA . GLU B 1 428 ? 6.57 -2.822 -29.219 1 89.25 428 GLU B CA 1
ATOM 8290 C C . GLU B 1 428 ? 6.789 -2.375 -27.781 1 89.25 428 GLU B C 1
ATOM 8292 O O . GLU B 1 428 ? 7.41 -1.34 -27.531 1 89.25 428 GLU B O 1
ATOM 8297 N N . THR B 1 429 ? 6.273 -3.141 -26.938 1 91.56 429 THR B N 1
ATOM 8298 C CA . THR B 1 429 ? 6.332 -2.732 -25.531 1 91.56 429 THR B CA 1
ATOM 8299 C C . THR B 1 429 ? 6.684 -3.918 -24.641 1 91.56 429 THR B C 1
ATOM 8301 O O . THR B 1 429 ? 6.223 -5.039 -24.875 1 91.56 429 THR B O 1
ATOM 8304 N N . ILE B 1 430 ? 7.535 -3.697 -23.656 1 93.12 430 ILE B N 1
ATOM 8305 C CA . ILE B 1 430 ? 7.816 -4.648 -22.578 1 93.12 430 ILE B CA 1
ATOM 8306 C C . ILE B 1 430 ? 7.305 -4.098 -21.25 1 93.12 430 ILE B C 1
ATOM 8308 O O . ILE B 1 430 ? 7.645 -2.979 -20.859 1 93.12 430 ILE B O 1
ATOM 8312 N N . TYR B 1 431 ? 6.484 -4.859 -20.641 1 93.5 431 TYR B N 1
ATOM 8313 C CA . TYR B 1 431 ? 6.051 -4.527 -19.281 1 93.5 431 TYR B CA 1
ATOM 8314 C C . TYR B 1 431 ? 6.863 -5.297 -18.25 1 93.5 431 TYR B C 1
ATOM 8316 O O . TYR B 1 431 ? 6.938 -6.527 -18.297 1 93.5 431 TYR B O 1
ATOM 8324 N N . LEU B 1 432 ? 7.492 -4.559 -17.359 1 93 432 LEU B N 1
ATOM 8325 C CA . LEU B 1 432 ? 8.188 -5.16 -16.234 1 93 432 LEU B CA 1
ATOM 8326 C C . LEU B 1 432 ? 7.289 -5.199 -15 1 93 432 LEU B C 1
ATOM 8328 O O . LEU B 1 432 ? 6.855 -4.152 -14.508 1 93 432 LEU B O 1
ATOM 8332 N N . VAL B 1 433 ? 7.043 -6.41 -14.547 1 91.88 433 VAL B N 1
ATOM 8333 C CA . VAL B 1 433 ? 6.164 -6.562 -13.398 1 91.88 433 VAL B CA 1
ATOM 8334 C C . VAL B 1 433 ? 6.824 -7.465 -12.359 1 91.88 433 VAL B C 1
ATOM 8336 O O . VAL B 1 433 ? 7.887 -8.039 -12.609 1 91.88 433 VAL B O 1
ATOM 8339 N N . GLY B 1 434 ? 6.262 -7.48 -11.094 1 89 434 GLY B N 1
ATOM 8340 C CA . GLY B 1 434 ? 6.867 -8.211 -9.992 1 89 434 GLY B CA 1
ATOM 8341 C C . GLY B 1 434 ? 7.84 -7.375 -9.188 1 89 434 GLY B C 1
ATOM 8342 O O . GLY B 1 434 ? 8.336 -6.355 -9.664 1 89 434 GLY B O 1
ATOM 8343 N N . GLY B 1 435 ? 8.133 -7.848 -8.078 1 84.94 435 GLY B N 1
ATOM 8344 C CA . GLY B 1 435 ? 9.016 -7.098 -7.203 1 84.94 435 GLY B CA 1
ATOM 8345 C C . GLY B 1 435 ? 10.406 -6.906 -7.777 1 84.94 435 GLY B C 1
ATOM 8346 O O . GLY B 1 435 ? 10.922 -5.785 -7.801 1 84.94 435 GLY B O 1
ATOM 8347 N N . PHE B 1 436 ? 11.008 -7.988 -8.211 1 88.69 436 PHE B N 1
ATOM 8348 C CA . PHE B 1 436 ? 12.344 -7.93 -8.789 1 88.69 436 PHE B CA 1
ATOM 8349 C C . PHE B 1 436 ? 12.312 -7.242 -10.148 1 88.69 436 PHE B C 1
ATOM 8351 O O . PHE B 1 436 ? 13.172 -6.402 -10.445 1 88.69 436 PHE B O 1
ATOM 8358 N N . GLY B 1 437 ? 11.328 -7.516 -10.891 1 88.75 437 GLY B N 1
ATOM 8359 C CA . GLY B 1 437 ? 11.203 -6.996 -12.242 1 88.75 437 GLY B CA 1
ATOM 8360 C C . GLY B 1 437 ? 11.031 -5.492 -12.289 1 88.75 437 GLY B C 1
ATOM 8361 O O . GLY B 1 437 ? 11.508 -4.832 -13.219 1 88.75 437 GLY B O 1
ATOM 8362 N N . SER B 1 438 ? 10.398 -4.969 -11.312 1 86.12 438 SER B N 1
ATOM 8363 C CA . SER B 1 438 ? 10.086 -3.543 -11.328 1 86.12 438 SER B CA 1
ATOM 8364 C C . SER B 1 438 ? 11.203 -2.727 -10.688 1 86.12 438 SER B C 1
ATOM 8366 O O . SER B 1 438 ? 11.086 -1.506 -10.555 1 86.12 438 SER B O 1
ATOM 8368 N N . SER B 1 439 ? 12.266 -3.412 -10.312 1 86.38 439 SER B N 1
ATOM 8369 C CA . SER B 1 439 ? 13.391 -2.684 -9.734 1 86.38 439 SER B CA 1
ATOM 8370 C C . SER B 1 439 ? 14.07 -1.802 -10.781 1 86.38 439 SER B C 1
ATOM 8372 O O . SER B 1 439 ? 14.078 -2.127 -11.969 1 86.38 439 SER B O 1
ATOM 8374 N N . LYS B 1 440 ? 14.695 -0.704 -10.305 1 85.62 440 LYS B N 1
ATOM 8375 C CA . LYS B 1 440 ? 15.406 0.197 -11.211 1 85.62 440 LYS B CA 1
ATOM 8376 C C . LYS B 1 440 ? 16.594 -0.502 -11.859 1 85.62 440 LYS B C 1
ATOM 8378 O O . LYS B 1 440 ? 16.938 -0.222 -13.008 1 85.62 440 LYS B O 1
ATOM 8383 N N . LEU B 1 441 ? 17.172 -1.369 -11.117 1 87.69 441 LEU B N 1
ATOM 8384 C CA . LEU B 1 441 ? 18.328 -2.107 -11.617 1 87.69 441 LEU B CA 1
ATOM 8385 C C . LEU B 1 441 ? 17.953 -2.967 -12.82 1 87.69 441 LEU B C 1
ATOM 8387 O O . LEU B 1 441 ? 18.641 -2.963 -13.836 1 87.69 441 LEU B O 1
ATOM 8391 N N . VAL B 1 442 ? 16.859 -3.695 -12.711 1 90.88 442 VAL B N 1
ATOM 8392 C CA . VAL B 1 442 ? 16.422 -4.555 -13.797 1 90.88 442 VAL B CA 1
ATOM 8393 C C . VAL B 1 442 ? 16 -3.699 -14.992 1 90.88 442 VAL B C 1
ATOM 8395 O O . VAL B 1 442 ? 16.344 -4.004 -16.141 1 90.88 442 VAL B O 1
ATOM 8398 N N . GLU B 1 443 ? 15.234 -2.697 -14.727 1 91.75 443 GLU B N 1
ATOM 8399 C CA . GLU B 1 443 ? 14.797 -1.802 -15.789 1 91.75 443 GLU B CA 1
ATOM 8400 C C . GLU B 1 443 ? 15.984 -1.239 -16.562 1 91.75 443 GLU B C 1
ATOM 8402 O O . GLU B 1 443 ? 15.977 -1.229 -17.797 1 91.75 443 GLU B O 1
ATOM 8407 N N . LYS B 1 444 ? 16.969 -0.769 -15.805 1 91.56 444 LYS B N 1
ATOM 8408 C CA . LYS B 1 444 ? 18.172 -0.215 -16.422 1 91.56 444 LYS B CA 1
ATOM 8409 C C . LYS B 1 444 ? 18.859 -1.239 -17.312 1 91.56 444 LYS B C 1
ATOM 8411 O O . LYS B 1 444 ? 19.203 -0.933 -18.469 1 91.56 444 LYS B O 1
ATOM 8416 N N . HIS B 1 445 ? 19.031 -2.408 -16.875 1 94.06 445 HIS B N 1
ATOM 8417 C CA . HIS B 1 445 ? 19.75 -3.438 -17.625 1 94.06 445 HIS B CA 1
ATOM 8418 C C . HIS B 1 445 ? 18.938 -3.885 -18.844 1 94.06 445 HIS B C 1
ATOM 8420 O O . HIS B 1 445 ? 19.516 -4.195 -19.891 1 94.06 445 HIS B O 1
ATOM 8426 N N . VAL B 1 446 ? 17.625 -3.969 -18.703 1 95.56 446 VAL B N 1
ATOM 8427 C CA . VAL B 1 446 ? 16.766 -4.332 -19.828 1 95.56 446 VAL B CA 1
ATOM 8428 C C . VAL B 1 446 ? 16.859 -3.262 -20.906 1 95.56 446 VAL B C 1
ATOM 8430 O O . VAL B 1 446 ? 17.047 -3.576 -22.094 1 95.56 446 VAL B O 1
ATOM 8433 N N . LYS B 1 447 ? 16.766 -2.021 -20.547 1 95.38 447 LYS B N 1
ATOM 8434 C CA . LYS B 1 447 ? 16.859 -0.915 -21.484 1 95.38 447 LYS B CA 1
ATOM 8435 C C . LYS B 1 447 ? 18.219 -0.897 -22.188 1 95.38 447 LYS B C 1
ATOM 8437 O O . LYS B 1 447 ? 18.297 -0.711 -23.406 1 95.38 447 LYS B O 1
ATOM 8442 N N . GLU B 1 448 ? 19.219 -1.106 -21.391 1 96.12 448 GLU B N 1
ATOM 8443 C CA . GLU B 1 448 ? 20.562 -1.138 -21.938 1 96.12 448 GLU B CA 1
ATOM 8444 C C . GLU B 1 448 ? 20.719 -2.289 -22.938 1 96.12 448 GLU B C 1
ATOM 8446 O O . GLU B 1 448 ? 21.359 -2.129 -23.984 1 96.12 448 GLU B O 1
ATOM 8451 N N . ALA B 1 449 ? 20.219 -3.42 -22.562 1 96.31 449 ALA B N 1
ATOM 8452 C CA . ALA B 1 449 ? 20.312 -4.586 -23.438 1 96.31 449 ALA B CA 1
ATOM 8453 C C . ALA B 1 449 ? 19.594 -4.344 -24.766 1 96.31 449 ALA B C 1
ATOM 8455 O O . ALA B 1 449 ? 20.078 -4.734 -25.828 1 96.31 449 ALA B O 1
ATOM 8456 N N . LEU B 1 450 ? 18.453 -3.752 -24.734 1 95.44 450 LEU B N 1
ATOM 8457 C CA . LEU B 1 450 ? 17.688 -3.443 -25.938 1 95.44 450 LEU B CA 1
ATOM 8458 C C . LEU B 1 450 ? 18.422 -2.412 -26.797 1 95.44 450 LEU B C 1
ATOM 8460 O O . LEU B 1 450 ? 18.453 -2.527 -28.016 1 95.44 450 LEU B O 1
ATOM 8464 N N . GLN B 1 451 ? 18.969 -1.436 -26.109 1 94.81 451 GLN B N 1
ATOM 8465 C CA . GLN B 1 451 ? 19.734 -0.401 -26.812 1 94.81 451 GLN B CA 1
ATOM 8466 C C . GLN B 1 451 ? 20.938 -0.994 -27.531 1 94.81 451 GLN B C 1
ATOM 8468 O O . GLN B 1 451 ? 21.234 -0.612 -28.672 1 94.81 451 GLN B O 1
ATOM 8473 N N . ARG B 1 452 ? 21.609 -1.881 -26.969 1 93.25 452 ARG B N 1
ATOM 8474 C CA . ARG B 1 452 ? 22.781 -2.525 -27.562 1 93.25 452 ARG B CA 1
ATOM 8475 C C . ARG B 1 452 ? 22.422 -3.281 -28.828 1 93.25 452 ARG B C 1
ATOM 8477 O O . ARG B 1 452 ? 23.219 -3.373 -29.766 1 93.25 452 ARG B O 1
ATOM 8484 N N . LYS B 1 453 ? 21.203 -3.744 -28.844 1 92.12 453 LYS B N 1
ATOM 8485 C CA . LYS B 1 453 ? 20.734 -4.488 -30.016 1 92.12 453 LYS B CA 1
ATOM 8486 C C . LYS B 1 453 ? 19.953 -3.594 -30.969 1 92.12 453 LYS B C 1
ATOM 8488 O O . LYS B 1 453 ? 19.359 -4.074 -31.938 1 92.12 453 LYS B O 1
ATOM 8493 N N . SER B 1 454 ? 19.844 -2.318 -30.688 1 91.81 454 SER B N 1
ATOM 8494 C CA . SER B 1 454 ? 19.156 -1.311 -31.5 1 91.81 454 SER B CA 1
ATOM 8495 C C . SER B 1 454 ? 17.688 -1.656 -31.703 1 91.81 454 SER B C 1
ATOM 8497 O O . SER B 1 454 ? 17.156 -1.506 -32.812 1 91.81 454 SER B O 1
ATOM 8499 N N . LEU B 1 455 ? 17.125 -2.266 -30.703 1 89.62 455 LEU B N 1
ATOM 8500 C CA . LEU B 1 455 ? 15.695 -2.547 -30.734 1 89.62 455 LEU B CA 1
ATOM 8501 C C . LEU B 1 455 ? 14.906 -1.392 -30.141 1 89.62 455 LEU B C 1
ATOM 8503 O O . LEU B 1 455 ? 15.211 -0.926 -29.031 1 89.62 455 LEU B O 1
ATOM 8507 N N . LYS B 1 456 ? 13.984 -0.971 -30.906 1 87.81 456 LYS B N 1
ATOM 8508 C CA . LYS B 1 456 ? 13.156 0.137 -30.438 1 87.81 456 LYS B CA 1
ATOM 8509 C C . LYS B 1 456 ? 11.914 -0.373 -29.719 1 87.81 456 LYS B C 1
ATOM 8511 O O . LYS B 1 456 ? 10.797 -0.241 -30.219 1 87.81 456 LYS B O 1
ATOM 8516 N N . ILE B 1 457 ? 12.078 -0.953 -28.641 1 91.19 457 ILE B N 1
ATOM 8517 C CA . ILE B 1 457 ? 11.008 -1.458 -27.781 1 91.19 457 ILE B CA 1
ATOM 8518 C C . ILE B 1 457 ? 10.914 -0.61 -26.516 1 91.19 457 ILE B C 1
ATOM 8520 O O . ILE B 1 457 ? 11.938 -0.311 -25.891 1 91.19 457 ILE B O 1
ATOM 8524 N N . GLN B 1 458 ? 9.711 -0.196 -26.234 1 90.69 458 GLN B N 1
ATOM 8525 C CA . GLN B 1 458 ? 9.492 0.602 -25.031 1 90.69 458 GLN B CA 1
ATOM 8526 C C . GLN B 1 458 ? 9.43 -0.282 -23.781 1 90.69 458 GLN B C 1
ATOM 8528 O O . GLN B 1 458 ? 8.875 -1.383 -23.828 1 90.69 458 GLN B O 1
ATOM 8533 N N . VAL B 1 459 ? 10.055 0.175 -22.75 1 92.44 459 VAL B N 1
ATOM 8534 C CA . VAL B 1 459 ? 10 -0.528 -21.469 1 92.44 459 VAL B CA 1
ATOM 8535 C C . VAL B 1 459 ? 9.172 0.273 -20.484 1 92.44 459 VAL B C 1
ATOM 8537 O O . VAL B 1 459 ? 9.484 1.43 -20.188 1 92.44 459 VAL B O 1
ATOM 8540 N N . ILE B 1 460 ? 8.109 -0.367 -20.016 1 90.94 460 ILE B N 1
ATOM 8541 C CA . ILE B 1 460 ? 7.176 0.322 -19.141 1 90.94 460 ILE B CA 1
ATOM 8542 C C . ILE B 1 460 ? 7.035 -0.456 -17.828 1 90.94 460 ILE B C 1
ATOM 8544 O O . ILE B 1 460 ? 6.973 -1.688 -17.844 1 90.94 460 ILE B O 1
ATOM 8548 N N . VAL B 1 461 ? 7.066 0.208 -16.734 1 89.38 461 VAL B N 1
ATOM 8549 C CA . VAL B 1 461 ? 6.648 -0.325 -15.438 1 89.38 461 VAL B CA 1
ATOM 8550 C C . VAL B 1 461 ? 5.27 0.22 -15.078 1 89.38 461 VAL B C 1
ATOM 8552 O O . VAL B 1 461 ? 5.105 1.424 -14.867 1 89.38 461 VAL B O 1
ATOM 8555 N N . PRO B 1 462 ? 4.336 -0.651 -15.102 1 87.5 462 PRO B N 1
ATOM 8556 C CA . PRO B 1 462 ? 2.996 -0.148 -14.789 1 87.5 462 PRO B CA 1
ATOM 8557 C C . PRO B 1 462 ? 2.906 0.458 -13.383 1 87.5 462 PRO B C 1
ATOM 8559 O O . PRO B 1 462 ? 3.811 0.271 -12.57 1 87.5 462 PRO B O 1
ATOM 8562 N N . THR B 1 463 ? 1.836 1.154 -13.047 1 78 463 THR B N 1
ATOM 8563 C CA . THR B 1 463 ? 1.65 1.936 -11.828 1 78 463 THR B CA 1
ATOM 8564 C C . THR B 1 463 ? 1.741 1.042 -10.594 1 78 463 THR B C 1
ATOM 8566 O O . THR B 1 463 ? 2.275 1.453 -9.562 1 78 463 THR B O 1
ATOM 8569 N N . SER B 1 464 ? 1.207 -0.155 -10.633 1 82.62 464 SER B N 1
ATOM 8570 C CA . SER B 1 464 ? 1.255 -1.102 -9.523 1 82.62 464 SER B CA 1
ATOM 8571 C C . SER B 1 464 ? 1.762 -2.465 -9.984 1 82.62 464 SER B C 1
ATOM 8573 O O . SER B 1 464 ? 1.015 -3.445 -9.977 1 82.62 464 SER B O 1
ATOM 8575 N N . PRO B 1 465 ? 3.062 -2.545 -10.195 1 87.56 465 PRO B N 1
ATOM 8576 C CA . PRO B 1 465 ? 3.592 -3.766 -10.812 1 87.56 465 PRO B CA 1
ATOM 8577 C C . PRO B 1 465 ? 3.5 -4.98 -9.891 1 87.56 465 PRO B C 1
ATOM 8579 O O . PRO B 1 465 ? 3.389 -6.113 -10.367 1 87.56 465 PRO B O 1
ATOM 8582 N N . THR B 1 466 ? 3.539 -4.785 -8.594 1 87 466 THR B N 1
ATOM 8583 C CA . THR B 1 466 ? 3.514 -5.902 -7.656 1 87 466 THR B CA 1
ATOM 8584 C C . THR B 1 466 ? 2.084 -6.375 -7.414 1 87 466 THR B C 1
ATOM 8586 O O . THR B 1 466 ? 1.865 -7.465 -6.879 1 87 466 THR B O 1
ATOM 8589 N N . LEU B 1 467 ? 1.104 -5.574 -7.805 1 90.38 467 LEU B N 1
ATOM 8590 C CA . LEU B 1 467 ? -0.299 -5.941 -7.645 1 90.38 467 LEU B CA 1
ATOM 8591 C C . LEU B 1 467 ? -0.918 -6.32 -8.984 1 90.38 467 LEU B C 1
ATOM 8593 O O . LEU B 1 467 ? -2.115 -6.609 -9.062 1 90.38 467 LEU B O 1
ATOM 8597 N N . ALA B 1 468 ? -0.088 -6.379 -9.992 1 92.5 468 ALA B N 1
ATOM 8598 C CA . ALA B 1 468 ? -0.572 -6.609 -11.352 1 92.5 468 ALA B CA 1
ATOM 8599 C C . ALA B 1 468 ? -1.271 -7.961 -11.461 1 92.5 468 ALA B C 1
ATOM 8601 O O . ALA B 1 468 ? -2.285 -8.086 -12.156 1 92.5 468 ALA B O 1
ATOM 8602 N N . ILE B 1 469 ? -0.746 -8.914 -10.734 1 95 469 ILE B N 1
ATOM 8603 C CA . ILE B 1 469 ? -1.262 -10.266 -10.867 1 95 469 ILE B CA 1
ATOM 8604 C C . ILE B 1 469 ? -2.619 -10.375 -10.18 1 95 469 ILE B C 1
ATOM 8606 O O . ILE B 1 469 ? -3.602 -10.805 -10.789 1 95 469 ILE B O 1
ATOM 8610 N N . ALA B 1 470 ? -2.715 -10.008 -8.953 1 96.12 470 ALA B N 1
ATOM 8611 C CA . ALA B 1 470 ? -3.975 -10.109 -8.219 1 96.12 470 ALA B CA 1
ATOM 8612 C C . ALA B 1 470 ? -5.059 -9.25 -8.875 1 96.12 470 ALA B C 1
ATOM 8614 O O . ALA B 1 470 ? -6.188 -9.703 -9.062 1 96.12 470 ALA B O 1
ATOM 8615 N N . THR B 1 471 ? -4.699 -8.023 -9.203 1 95.31 471 THR B N 1
ATOM 8616 C CA . THR B 1 471 ? -5.656 -7.113 -9.812 1 95.31 471 THR B CA 1
ATOM 8617 C C . THR B 1 471 ? -6.039 -7.594 -11.211 1 95.31 471 THR B C 1
ATOM 8619 O O . THR B 1 471 ? -7.211 -7.535 -11.594 1 95.31 471 THR B O 1
ATOM 8622 N N . GLY B 1 472 ? -5.066 -8.055 -11.938 1 96.12 472 GLY B N 1
ATOM 8623 C CA . GLY B 1 472 ? -5.328 -8.602 -13.266 1 96.12 472 GLY B CA 1
ATOM 8624 C C . GLY B 1 472 ? -6.227 -9.828 -13.234 1 96.12 472 GLY B C 1
ATOM 8625 O O . GLY B 1 472 ? -7.012 -10.047 -14.156 1 96.12 472 GLY B O 1
ATOM 8626 N N . ALA B 1 473 ? -6.094 -10.617 -12.195 1 96.81 473 ALA B N 1
ATOM 8627 C CA . ALA B 1 473 ? -6.922 -11.812 -12.07 1 96.81 473 ALA B CA 1
ATOM 8628 C C . ALA B 1 473 ? -8.398 -11.453 -11.938 1 96.81 473 ALA B C 1
ATOM 8630 O O . ALA B 1 473 ? -9.266 -12.125 -12.5 1 96.81 473 ALA B O 1
ATOM 8631 N N . VAL B 1 474 ? -8.672 -10.422 -11.156 1 95.94 474 VAL B N 1
ATOM 8632 C CA . VAL B 1 474 ? -10.039 -9.938 -11.047 1 95.94 474 VAL B CA 1
ATOM 8633 C C . VAL B 1 474 ? -10.539 -9.477 -12.414 1 95.94 474 VAL B C 1
ATOM 8635 O O . VAL B 1 474 ? -11.656 -9.812 -12.82 1 95.94 474 VAL B O 1
ATOM 8638 N N . MET B 1 475 ? -9.727 -8.797 -13.102 1 93.19 475 MET B N 1
ATOM 8639 C CA . MET B 1 475 ? -10.086 -8.258 -14.414 1 93.19 475 MET B CA 1
ATOM 8640 C C . MET B 1 475 ? -10.344 -9.383 -15.414 1 93.19 475 MET B C 1
ATOM 8642 O O . MET B 1 475 ? -11.281 -9.312 -16.203 1 93.19 475 MET B O 1
ATOM 8646 N N . LEU B 1 476 ? -9.492 -10.352 -15.398 1 91.88 476 LEU B N 1
ATOM 8647 C CA . LEU B 1 476 ? -9.633 -11.477 -16.312 1 91.88 476 LEU B CA 1
ATOM 8648 C C . LEU B 1 476 ? -10.914 -12.25 -16.031 1 91.88 476 LEU B C 1
ATOM 8650 O O . LEU B 1 476 ? -11.57 -12.719 -16.953 1 91.88 476 LEU B O 1
ATOM 8654 N N . ARG B 1 477 ? -11.211 -12.406 -14.773 1 91.75 477 ARG B N 1
ATOM 8655 C CA . ARG B 1 477 ? -12.445 -13.102 -14.422 1 91.75 477 ARG B CA 1
ATOM 8656 C C . ARG B 1 477 ? -13.664 -12.305 -14.867 1 91.75 477 ARG B C 1
ATOM 8658 O O . ARG B 1 477 ? -14.703 -12.883 -15.211 1 91.75 477 ARG B O 1
ATOM 8665 N N . LYS B 1 478 ? -13.555 -11.023 -14.867 1 88.25 478 LYS B N 1
ATOM 8666 C CA . LYS B 1 478 ? -14.625 -10.156 -15.344 1 88.25 478 LYS B CA 1
ATOM 8667 C C . LYS B 1 478 ? -14.766 -10.242 -16.859 1 88.25 478 LYS B C 1
ATOM 8669 O O . LYS B 1 478 ? -15.859 -10.055 -17.406 1 88.25 478 LYS B O 1
ATOM 8674 N N . ASN B 1 479 ? -13.625 -10.445 -17.453 1 86.69 479 ASN B N 1
ATOM 8675 C CA . ASN B 1 479 ? -13.594 -10.5 -18.922 1 86.69 479 ASN B CA 1
ATOM 8676 C C . ASN B 1 479 ? -12.719 -11.641 -19.422 1 86.69 479 ASN B C 1
ATOM 8678 O O . ASN B 1 479 ? -11.688 -11.406 -20.047 1 86.69 479 ASN B O 1
ATOM 8682 N N . PRO B 1 480 ? -13.227 -12.875 -19.281 1 82.69 480 PRO B N 1
ATOM 8683 C CA . PRO B 1 480 ? -12.414 -14.016 -19.703 1 82.69 480 PRO B CA 1
ATOM 8684 C C . PRO B 1 480 ? -12.125 -14.016 -21.203 1 82.69 480 PRO B C 1
ATOM 8686 O O . PRO B 1 480 ? -11.148 -14.617 -21.656 1 82.69 480 PRO B O 1
ATOM 8689 N N . ALA B 1 481 ? -12.922 -13.25 -21.969 1 81.69 481 ALA B N 1
ATOM 8690 C CA . ALA B 1 481 ? -12.781 -13.203 -23.422 1 81.69 481 ALA B CA 1
ATOM 8691 C C . ALA B 1 481 ? -11.562 -12.375 -23.828 1 81.69 481 ALA B C 1
ATOM 8693 O O . ALA B 1 481 ? -11.195 -12.344 -25 1 81.69 481 ALA B O 1
ATOM 8694 N N . PHE B 1 482 ? -10.992 -11.867 -22.844 1 88.44 482 PHE B N 1
ATOM 8695 C CA . PHE B 1 482 ? -9.773 -11.117 -23.125 1 88.44 482 PHE B CA 1
ATOM 8696 C C . PHE B 1 482 ? -8.727 -12.016 -23.766 1 88.44 482 PHE B C 1
ATOM 8698 O O . PHE B 1 482 ? -7.996 -11.578 -24.656 1 88.44 482 PHE B O 1
ATOM 8705 N N . ILE B 1 483 ? -8.617 -13.219 -23.297 1 90.06 483 ILE B N 1
ATOM 8706 C CA . ILE B 1 483 ? -7.695 -14.172 -23.906 1 90.06 483 ILE B CA 1
ATOM 8707 C C . ILE B 1 483 ? -8.391 -14.906 -25.062 1 90.06 483 ILE B C 1
ATOM 8709 O O . ILE B 1 483 ? -9.266 -15.742 -24.828 1 90.06 483 ILE B O 1
ATOM 8713 N N . LYS B 1 484 ? -7.902 -14.602 -26.219 1 90.12 484 LYS B N 1
ATOM 8714 C CA . LYS B 1 484 ? -8.539 -15.18 -27.406 1 90.12 484 LYS B CA 1
ATOM 8715 C C . LYS B 1 484 ? -7.934 -16.531 -27.75 1 90.12 484 LYS B C 1
ATOM 8717 O O . LYS B 1 484 ? -8.633 -17.422 -28.234 1 90.12 484 LYS B O 1
ATOM 8722 N N . ALA B 1 485 ? -6.695 -16.578 -27.578 1 90.75 485 ALA B N 1
ATOM 8723 C CA . ALA B 1 485 ? -5.984 -17.828 -27.875 1 90.75 485 ALA B CA 1
ATOM 8724 C C . ALA B 1 485 ? -4.684 -17.922 -27.094 1 90.75 485 ALA B C 1
ATOM 8726 O O . ALA B 1 485 ? -4.148 -16.906 -26.641 1 90.75 485 ALA B O 1
ATOM 8727 N N . ARG B 1 486 ? -4.305 -19.234 -26.906 1 90 486 ARG B N 1
ATOM 8728 C CA . ARG B 1 486 ? -3.053 -19.516 -26.219 1 90 486 ARG B CA 1
ATOM 8729 C C . ARG B 1 486 ? -2.182 -20.469 -27.031 1 90 486 ARG B C 1
ATOM 8731 O O . ARG B 1 486 ? -2.691 -21.359 -27.703 1 90 486 ARG B O 1
ATOM 8738 N N . CYS B 1 487 ? -0.949 -20.141 -26.875 1 89 487 CYS B N 1
ATOM 8739 C CA . CYS B 1 487 ? 0 -21.094 -27.438 1 89 487 CYS B CA 1
ATOM 8740 C C . CYS B 1 487 ? 0.201 -22.281 -26.5 1 89 487 CYS B C 1
ATOM 8742 O O . CYS B 1 487 ? 0.475 -22.094 -25.312 1 89 487 CYS B O 1
ATOM 8744 N N . ALA B 1 488 ? 0.073 -23.484 -27.047 1 89.5 488 ALA B N 1
ATOM 8745 C CA . ALA B 1 488 ? 0.225 -24.688 -26.234 1 89.5 488 ALA B CA 1
ATOM 8746 C C . ALA B 1 488 ? 1.663 -24.844 -25.75 1 89.5 488 ALA B C 1
ATOM 8748 O O . ALA B 1 488 ? 2.609 -24.672 -26.516 1 89.5 488 ALA B O 1
ATOM 8749 N N . ASP B 1 489 ? 1.833 -25.172 -24.562 1 85.81 489 ASP B N 1
ATOM 8750 C CA . ASP B 1 489 ? 3.156 -25.281 -23.969 1 85.81 489 ASP B CA 1
ATOM 8751 C C . ASP B 1 489 ? 3.734 -26.672 -24.141 1 85.81 489 ASP B C 1
ATOM 8753 O O . ASP B 1 489 ? 4.934 -26.891 -23.938 1 85.81 489 ASP B O 1
ATOM 8757 N N . ALA B 1 490 ? 2.871 -27.594 -24.531 1 89.94 490 ALA B N 1
ATOM 8758 C CA . ALA B 1 490 ? 3.266 -28.984 -24.734 1 89.94 490 ALA B CA 1
ATOM 8759 C C . ALA B 1 490 ? 2.348 -29.688 -25.734 1 89.94 490 ALA B C 1
ATOM 8761 O O . ALA B 1 490 ? 1.353 -29.109 -26.172 1 89.94 490 ALA B O 1
ATOM 8762 N N . ASN B 1 491 ? 2.848 -30.844 -26.062 1 92.94 491 ASN B N 1
ATOM 8763 C CA . ASN B 1 491 ? 1.942 -31.734 -26.781 1 92.94 491 ASN B CA 1
ATOM 8764 C C . ASN B 1 491 ? 0.979 -32.438 -25.812 1 92.94 491 ASN B C 1
ATOM 8766 O O . ASN B 1 491 ? 1.393 -32.938 -24.766 1 92.94 491 ASN B O 1
ATOM 8770 N N . TYR B 1 492 ? -0.288 -32.406 -26.234 1 93.62 492 TYR B N 1
ATOM 8771 C CA . TYR B 1 492 ? -1.284 -33.062 -25.422 1 93.62 492 TYR B CA 1
ATOM 8772 C C . TYR B 1 492 ? -2.037 -34.125 -26.234 1 93.62 492 TYR B C 1
ATOM 8774 O O . TYR B 1 492 ? -2.34 -33.906 -27.406 1 93.62 492 TYR B O 1
ATOM 8782 N N . GLY B 1 493 ? -2.273 -35.219 -25.547 1 93.75 493 GLY B N 1
ATOM 8783 C CA . GLY B 1 493 ? -3.016 -36.281 -26.203 1 93.75 493 GLY B CA 1
ATOM 8784 C C . GLY B 1 493 ? -3.357 -37.438 -25.281 1 93.75 493 GLY B C 1
ATOM 8785 O O . GLY B 1 493 ? -3.344 -37.281 -24.047 1 93.75 493 GLY B O 1
ATOM 8786 N N . ILE B 1 494 ? -3.809 -38.5 -25.922 1 93.31 494 ILE B N 1
ATOM 8787 C CA . ILE B 1 494 ? -4.145 -39.719 -25.156 1 93.31 494 ILE B CA 1
ATOM 8788 C C . ILE B 1 494 ? -3.422 -40.906 -25.766 1 93.31 494 ILE B C 1
ATOM 8790 O O . ILE B 1 494 ? -2.908 -40.844 -26.891 1 93.31 494 ILE B O 1
ATOM 8794 N N . ALA B 1 495 ? -3.385 -41.969 -24.938 1 91.75 495 ALA B N 1
ATOM 8795 C CA . ALA B 1 495 ? -2.867 -43.219 -25.422 1 91.75 495 ALA B CA 1
ATOM 8796 C C . ALA B 1 495 ? -3.988 -44.094 -25.984 1 91.75 495 ALA B C 1
ATOM 8798 O O . ALA B 1 495 ? -5.016 -44.281 -25.344 1 91.75 495 ALA B O 1
ATOM 8799 N N . ILE B 1 496 ? -3.742 -44.562 -27.219 1 88.94 496 ILE B N 1
ATOM 8800 C CA . ILE B 1 496 ? -4.77 -45.438 -27.812 1 88.94 496 ILE B CA 1
ATOM 8801 C C . ILE B 1 496 ? -4.145 -46.719 -28.281 1 88.94 496 ILE B C 1
ATOM 8803 O O . ILE B 1 496 ? -2.922 -46.844 -28.406 1 88.94 496 ILE B O 1
ATOM 8807 N N . THR B 1 497 ? -5.039 -47.688 -28.406 1 87.75 497 THR B N 1
ATOM 8808 C CA . THR B 1 497 ? -4.703 -48.938 -29.062 1 87.75 497 THR B CA 1
ATOM 8809 C C . THR B 1 497 ? -5.426 -49.062 -30.391 1 87.75 497 THR B C 1
ATOM 8811 O O . THR B 1 497 ? -6.648 -48.906 -30.469 1 87.75 497 THR B O 1
ATOM 8814 N N . GLU B 1 498 ? -4.684 -49.25 -31.375 1 87.44 498 GLU B N 1
ATOM 8815 C CA . GLU B 1 498 ? -5.297 -49.344 -32.688 1 87.44 498 GLU B CA 1
ATOM 8816 C C . GLU B 1 498 ? -4.781 -50.594 -33.438 1 87.44 498 GLU B C 1
ATOM 8818 O O . GLU B 1 498 ? -3.852 -51.25 -32.969 1 87.44 498 GLU B O 1
ATOM 8823 N N . LYS B 1 499 ? -5.418 -50.875 -34.594 1 88.62 499 LYS B N 1
ATOM 8824 C CA . LYS B 1 499 ? -5.008 -52.031 -35.375 1 88.62 499 LYS B CA 1
ATOM 8825 C C . LYS B 1 499 ? -3.572 -51.906 -35.875 1 88.62 499 LYS B C 1
ATOM 8827 O O . LYS B 1 499 ? -3.168 -50.812 -36.281 1 88.62 499 LYS B O 1
ATOM 8832 N N . PHE B 1 500 ? -2.92 -52.938 -35.781 1 93.75 500 PHE B N 1
ATOM 8833 C CA . PHE B 1 500 ? -1.502 -52.906 -36.094 1 93.75 500 PHE B CA 1
ATOM 8834 C C . PHE B 1 500 ? -1.305 -52.75 -37.625 1 93.75 500 PHE B C 1
ATOM 8836 O O . PHE B 1 500 ? -1.896 -53.5 -38.406 1 93.75 500 PHE B O 1
ATOM 8843 N N . ASP B 1 501 ? -0.585 -51.75 -38.031 1 93.31 501 ASP B N 1
ATOM 8844 C CA . ASP B 1 501 ? -0.168 -51.469 -39.406 1 93.31 501 ASP B CA 1
ATOM 8845 C C . ASP B 1 501 ? 1.353 -51.562 -39.531 1 93.31 501 ASP B C 1
ATOM 8847 O O . ASP B 1 501 ? 2.062 -50.688 -39.031 1 93.31 501 ASP B O 1
ATOM 8851 N N . SER B 1 502 ? 1.838 -52.469 -40.312 1 91.56 502 SER B N 1
ATOM 8852 C CA . SER B 1 502 ? 3.271 -52.75 -40.406 1 91.56 502 SER B CA 1
ATOM 8853 C C . SER B 1 502 ? 4.008 -51.562 -41.031 1 91.56 502 SER B C 1
ATOM 8855 O O . SER B 1 502 ? 5.215 -51.406 -40.844 1 91.56 502 SER B O 1
ATOM 8857 N N . LYS B 1 503 ? 3.414 -50.656 -41.75 1 93.38 503 LYS B N 1
ATOM 8858 C CA . LYS B 1 503 ? 4.035 -49.5 -42.375 1 93.38 503 LYS B CA 1
ATOM 8859 C C . LYS B 1 503 ? 4.133 -48.344 -41.375 1 93.38 503 LYS B C 1
ATOM 8861 O O . LYS B 1 503 ? 4.988 -47.469 -41.531 1 93.38 503 LYS B O 1
ATOM 8866 N N . LYS B 1 504 ? 3.266 -48.406 -40.469 1 92 504 LYS B N 1
ATOM 8867 C CA . LYS B 1 504 ? 3.129 -47.219 -39.594 1 92 504 LYS B CA 1
ATOM 8868 C C . LYS B 1 504 ? 3.656 -47.531 -38.219 1 92 504 LYS B C 1
ATOM 8870 O O . LYS B 1 504 ? 4.125 -46.625 -37.5 1 92 504 LYS B O 1
ATOM 8875 N N . HIS B 1 505 ? 3.506 -48.812 -37.812 1 94.12 505 HIS B N 1
ATOM 8876 C CA . HIS B 1 505 ? 3.711 -49.094 -36.375 1 94.12 505 HIS B CA 1
ATOM 8877 C C . HIS B 1 505 ? 4.996 -49.906 -36.188 1 94.12 505 HIS B C 1
ATOM 8879 O O . HIS B 1 505 ? 5.391 -50.688 -37.031 1 94.12 505 HIS B O 1
ATOM 8885 N N . ASP B 1 506 ? 5.559 -49.625 -35.094 1 93.69 506 ASP B N 1
ATOM 8886 C CA . ASP B 1 506 ? 6.703 -50.406 -34.625 1 93.69 506 ASP B CA 1
ATOM 8887 C C . ASP B 1 506 ? 6.262 -51.75 -34.094 1 93.69 506 ASP B C 1
ATOM 8889 O O . ASP B 1 506 ? 5.422 -51.844 -33.219 1 93.69 506 ASP B O 1
ATOM 8893 N N . PRO B 1 507 ? 6.852 -52.812 -34.531 1 94.25 507 PRO B N 1
ATOM 8894 C CA . PRO B 1 507 ? 6.465 -54.156 -34.125 1 94.25 507 PRO B CA 1
ATOM 8895 C C . PRO B 1 507 ? 6.676 -54.406 -32.625 1 94.25 507 PRO B C 1
ATOM 8897 O O . PRO B 1 507 ? 6.035 -55.281 -32.062 1 94.25 507 PRO B O 1
ATOM 8900 N N . ALA B 1 508 ? 7.477 -53.625 -32.125 1 94.06 508 ALA B N 1
ATOM 8901 C CA . ALA B 1 508 ? 7.746 -53.812 -30.688 1 94.06 508 ALA B CA 1
ATOM 8902 C C . ALA B 1 508 ? 6.5 -53.531 -29.859 1 94.06 508 ALA B C 1
ATOM 8904 O O . ALA B 1 508 ? 6.406 -53.938 -28.703 1 94.06 508 ALA B O 1
ATOM 8905 N N . TYR B 1 509 ? 5.488 -52.875 -30.438 1 94.38 509 TYR B N 1
ATOM 8906 C CA . TYR B 1 509 ? 4.289 -52.469 -29.719 1 94.38 509 TYR B CA 1
ATOM 8907 C C . TYR B 1 509 ? 3.102 -53.344 -30.109 1 94.38 509 TYR B C 1
ATOM 8909 O O . TYR B 1 509 ? 1.96 -53.062 -29.734 1 94.38 509 TYR B O 1
ATOM 8917 N N . LYS B 1 510 ? 3.389 -54.375 -30.812 1 93.75 510 LYS B N 1
ATOM 8918 C CA . LYS B 1 510 ? 2.346 -55.25 -31.328 1 93.75 510 LYS B CA 1
ATOM 8919 C C . LYS B 1 510 ? 1.82 -56.188 -30.25 1 93.75 510 LYS B C 1
ATOM 8921 O O . LYS B 1 510 ? 2.602 -56.812 -29.547 1 93.75 510 LYS B O 1
ATOM 8926 N N . ILE B 1 511 ? 0.499 -56.188 -30.188 1 90.56 511 ILE B N 1
ATOM 8927 C CA . ILE B 1 511 ? -0.14 -57.094 -29.234 1 90.56 511 ILE B CA 1
ATOM 8928 C C . ILE B 1 511 ? -1.269 -57.844 -29.922 1 90.56 511 ILE B C 1
ATOM 8930 O O . ILE B 1 511 ? -1.89 -57.344 -30.859 1 90.56 511 ILE B O 1
ATOM 8934 N N . LYS B 1 512 ? -1.49 -59.094 -29.484 1 89.5 512 LYS B N 1
ATOM 8935 C CA . LYS B 1 512 ? -2.584 -59.875 -30.016 1 89.5 512 LYS B CA 1
ATOM 8936 C C . LYS B 1 512 ? -3.887 -59.625 -29.266 1 89.5 512 LYS B C 1
ATOM 8938 O O . LYS B 1 512 ? -3.887 -59.5 -28.047 1 89.5 512 LYS B O 1
ATOM 8943 N N . GLY B 1 513 ? -4.898 -59.344 -30.016 1 80.94 513 GLY B N 1
ATOM 8944 C CA . GLY B 1 513 ? -6.199 -59.125 -29.422 1 80.94 513 GLY B CA 1
ATOM 8945 C C . GLY B 1 513 ? -6.707 -60.312 -28.625 1 80.94 513 GLY B C 1
ATOM 8946 O O . GLY B 1 513 ? -6.41 -61.469 -28.969 1 80.94 513 GLY B O 1
ATOM 8947 N N . ASP B 1 514 ? -7.379 -60.094 -27.578 1 70.81 514 ASP B N 1
ATOM 8948 C CA . ASP B 1 514 ? -7.879 -61.156 -26.703 1 70.81 514 ASP B CA 1
ATOM 8949 C C . ASP B 1 514 ? -8.945 -62 -27.406 1 70.81 514 ASP B C 1
ATOM 8951 O O . ASP B 1 514 ? -9.008 -63.219 -27.234 1 70.81 514 ASP B O 1
ATOM 8955 N N . SER B 1 515 ? -9.781 -61.375 -28.156 1 70.06 515 SER B N 1
ATOM 8956 C CA . SER B 1 515 ? -10.969 -62.094 -28.625 1 70.06 515 SER B CA 1
ATOM 8957 C C . SER B 1 515 ? -10.891 -62.375 -30.125 1 70.06 515 SER B C 1
ATOM 8959 O O . SER B 1 515 ? -11.742 -63.062 -30.672 1 70.06 515 SER B O 1
ATOM 8961 N N . ASN B 1 516 ? -9.945 -61.719 -30.688 1 68.81 516 ASN B N 1
ATOM 8962 C CA . ASN B 1 516 ? -9.859 -61.906 -32.125 1 68.81 516 ASN B CA 1
ATOM 8963 C C . ASN B 1 516 ? -8.43 -62.219 -32.562 1 68.81 516 ASN B C 1
ATOM 8965 O O . ASN B 1 516 ? -7.5 -62.125 -31.766 1 68.81 516 ASN B O 1
ATOM 8969 N N . ASP B 1 517 ? -8.258 -62.781 -33.688 1 82.06 517 ASP B N 1
ATOM 8970 C CA . ASP B 1 517 ? -6.957 -63.156 -34.25 1 82.06 517 ASP B CA 1
ATOM 8971 C C . ASP B 1 517 ? -6.285 -61.938 -34.906 1 82.06 517 ASP B C 1
ATOM 8973 O O . ASP B 1 517 ? -5.402 -62.094 -35.75 1 82.06 517 ASP B O 1
ATOM 8977 N N . GLU B 1 518 ? -6.738 -60.781 -34.312 1 86.5 518 GLU B N 1
ATOM 8978 C CA . GLU B 1 518 ? -6.156 -59.594 -34.875 1 86.5 518 GLU B CA 1
ATOM 8979 C C . GLU B 1 518 ? -5.062 -59.031 -34 1 86.5 518 GLU B C 1
ATOM 8981 O O . GLU B 1 518 ? -5.023 -59.312 -32.781 1 86.5 518 GLU B O 1
ATOM 8986 N N . TYR B 1 519 ? -4.129 -58.312 -34.656 1 91.81 519 TYR B N 1
ATOM 8987 C CA . TYR B 1 519 ? -3.039 -57.656 -33.938 1 91.81 519 TYR B CA 1
ATOM 8988 C C . TYR B 1 519 ? -3.283 -56.156 -33.812 1 91.81 519 TYR B C 1
ATOM 8990 O O . TYR B 1 519 ? -3.848 -55.531 -34.688 1 91.81 519 TYR B O 1
ATOM 8998 N N . TYR B 1 520 ? -2.832 -55.688 -32.625 1 92.19 520 TYR B N 1
ATOM 8999 C CA . TYR B 1 520 ? -3.012 -54.281 -32.344 1 92.19 520 TYR B CA 1
ATOM 9000 C C . TYR B 1 520 ? -1.697 -53.656 -31.906 1 92.19 520 TYR B C 1
ATOM 9002 O O . TYR B 1 520 ? -0.745 -54.344 -31.562 1 92.19 520 TYR B O 1
ATOM 9010 N N . CYS B 1 521 ? -1.678 -52.344 -32.094 1 93.19 521 CYS B N 1
ATOM 9011 C CA . CYS B 1 521 ? -0.563 -51.531 -31.578 1 93.19 521 CYS B CA 1
ATOM 9012 C C . CYS B 1 521 ? -0.96 -50.781 -30.328 1 93.19 521 CYS B C 1
ATOM 9014 O O . CYS B 1 521 ? -1.878 -49.938 -30.375 1 93.19 521 CYS B O 1
ATOM 9016 N N . LYS B 1 522 ? -0.268 -50.969 -29.281 1 91 522 LYS B N 1
ATOM 9017 C CA . LYS B 1 522 ? -0.595 -50.344 -28.016 1 91 522 LYS B CA 1
ATOM 9018 C C . LYS B 1 522 ? 0.227 -49.062 -27.828 1 91 522 LYS B C 1
ATOM 9020 O O . LYS B 1 522 ? 1.211 -48.844 -28.531 1 91 522 LYS B O 1
ATOM 9025 N N . ASP B 1 523 ? -0.215 -48.125 -26.922 1 92.94 523 ASP B N 1
ATOM 9026 C CA . ASP B 1 523 ? 0.493 -46.969 -26.406 1 92.94 523 ASP B CA 1
ATOM 9027 C C . ASP B 1 523 ? 0.723 -45.938 -27.484 1 92.94 523 ASP B C 1
ATOM 9029 O O . ASP B 1 523 ? 1.67 -45.125 -27.406 1 92.94 523 ASP B O 1
ATOM 9033 N N . VAL B 1 524 ? -0.117 -46 -28.562 1 93.44 524 VAL B N 1
ATOM 9034 C CA . VAL B 1 524 ? -0.014 -45 -29.594 1 93.44 524 VAL B CA 1
ATOM 9035 C C . VAL B 1 524 ? -0.429 -43.625 -29.031 1 93.44 524 VAL B C 1
ATOM 9037 O O . VAL B 1 524 ? -1.485 -43.5 -28.406 1 93.44 524 VAL B O 1
ATOM 9040 N N . PHE B 1 525 ? 0.485 -42.656 -29.203 1 95.12 525 PHE B N 1
ATOM 9041 C CA . PHE B 1 525 ? 0.192 -41.281 -28.766 1 95.12 525 PHE B CA 1
ATOM 9042 C C . PHE B 1 525 ? -0.649 -40.562 -29.797 1 95.12 525 PHE B C 1
ATOM 9044 O O . PHE B 1 525 ? -0.13 -40.094 -30.812 1 95.12 525 PHE B O 1
ATOM 9051 N N . ASP B 1 526 ? -1.893 -40.438 -29.531 1 93.5 526 ASP B N 1
ATOM 9052 C CA . ASP B 1 526 ? -2.766 -39.656 -30.375 1 93.5 526 ASP B CA 1
ATOM 9053 C C . ASP B 1 526 ? -2.812 -38.188 -29.906 1 93.5 526 ASP B C 1
ATOM 9055 O O . ASP B 1 526 ? -3.562 -37.844 -29 1 93.5 526 ASP B O 1
ATOM 9059 N N . VAL B 1 527 ? -2.082 -37.406 -30.625 1 94 527 VAL B N 1
ATOM 9060 C CA . VAL B 1 527 ? -1.895 -36 -30.219 1 94 527 VAL B CA 1
ATOM 9061 C C . VAL B 1 527 ? -3.123 -35.188 -30.609 1 94 527 VAL B C 1
ATOM 9063 O O . VAL B 1 527 ? -3.533 -35.188 -31.766 1 94 527 VAL B O 1
ATOM 9066 N N . PHE B 1 528 ? -3.682 -34.531 -29.594 1 93.94 528 PHE B N 1
ATOM 9067 C CA . PHE B 1 528 ? -4.797 -33.625 -29.812 1 93.94 528 PHE B CA 1
ATOM 9068 C C . PHE B 1 528 ? -4.293 -32.219 -30.141 1 93.94 528 PHE B C 1
ATOM 9070 O O . PHE B 1 528 ? -4.816 -31.547 -31.047 1 93.94 528 PHE B O 1
ATOM 9077 N N . LEU B 1 529 ? -3.348 -31.828 -29.391 1 93.31 529 LEU B N 1
ATOM 9078 C CA . LEU B 1 529 ? -2.785 -30.484 -29.484 1 93.31 529 LEU B CA 1
ATOM 9079 C C . LEU B 1 529 ? -1.261 -30.531 -29.5 1 93.31 529 LEU B C 1
ATOM 9081 O O . LEU B 1 529 ? -0.647 -31.141 -28.625 1 93.31 529 LEU B O 1
ATOM 9085 N N . GLN B 1 530 ? -0.68 -29.828 -30.469 1 92.94 530 GLN B N 1
ATOM 9086 C CA . GLN B 1 530 ? 0.773 -29.828 -30.594 1 92.94 530 GLN B CA 1
ATOM 9087 C C . GLN B 1 530 ? 1.376 -28.609 -29.906 1 92.94 530 GLN B C 1
ATOM 9089 O O . GLN B 1 530 ? 0.769 -27.531 -29.875 1 92.94 530 GLN B O 1
ATOM 9094 N N . LYS B 1 531 ? 2.529 -28.812 -29.406 1 90.94 531 LYS B N 1
ATOM 9095 C CA . LYS B 1 531 ? 3.256 -27.703 -28.797 1 90.94 531 LYS B CA 1
ATOM 9096 C C . LYS B 1 531 ? 3.451 -26.547 -29.781 1 90.94 531 LYS B C 1
ATOM 9098 O O . LYS B 1 531 ? 3.832 -26.781 -30.938 1 90.94 531 LYS B O 1
ATOM 9103 N N . GLY B 1 532 ? 3.199 -25.375 -29.297 1 86.5 532 GLY B N 1
ATOM 9104 C CA . GLY B 1 532 ? 3.398 -24.203 -30.141 1 86.5 532 GLY B CA 1
ATOM 9105 C C . GLY B 1 532 ? 2.176 -23.844 -30.953 1 86.5 532 GLY B C 1
ATOM 9106 O O . GLY B 1 532 ? 2.1 -22.734 -31.516 1 86.5 532 GLY B O 1
ATOM 9107 N N . GLU B 1 533 ? 1.242 -24.703 -31 1 89.69 533 GLU B N 1
ATOM 9108 C CA . GLU B 1 533 ? 0.003 -24.438 -31.719 1 89.69 533 GLU B CA 1
ATOM 9109 C C . GLU B 1 533 ? -0.915 -23.516 -30.906 1 89.69 533 GLU B C 1
ATOM 9111 O O . GLU B 1 533 ? -1.015 -23.656 -29.688 1 89.69 533 GLU B O 1
ATOM 9116 N N . LEU B 1 534 ? -1.549 -22.609 -31.656 1 89.5 534 LEU B N 1
ATOM 9117 C CA . LEU B 1 534 ? -2.521 -21.734 -31.016 1 89.5 534 LEU B CA 1
ATOM 9118 C C . LEU B 1 534 ? -3.852 -22.469 -30.812 1 89.5 534 LEU B C 1
ATOM 9120 O O . LEU B 1 534 ? -4.328 -23.156 -31.719 1 89.5 534 LEU B O 1
ATOM 9124 N N . VAL B 1 535 ? -4.348 -22.328 -29.656 1 91.69 535 VAL B N 1
ATOM 9125 C CA . VAL B 1 535 ? -5.664 -22.859 -29.344 1 91.69 535 VAL B CA 1
ATOM 9126 C C . VAL B 1 535 ? -6.59 -21.734 -28.875 1 91.69 535 VAL B C 1
ATOM 9128 O O . VAL B 1 535 ? -6.246 -20.969 -27.969 1 91.69 535 VAL B O 1
ATOM 9131 N N . SER B 1 536 ? -7.695 -21.641 -29.5 1 88.94 536 SER B N 1
ATOM 9132 C CA . SER B 1 536 ? -8.648 -20.578 -29.188 1 88.94 536 SER B CA 1
ATOM 9133 C C . SER B 1 536 ? -9.367 -20.859 -27.875 1 88.94 536 SER B C 1
ATOM 9135 O O . SER B 1 536 ? -9.625 -22.016 -27.531 1 88.94 536 SER B O 1
ATOM 9137 N N . TYR B 1 537 ? -9.672 -19.797 -27.25 1 85.38 537 TYR B N 1
ATOM 9138 C CA . TYR B 1 537 ? -10.445 -19.953 -26.016 1 85.38 537 TYR B CA 1
ATOM 9139 C C . TYR B 1 537 ? -11.766 -20.672 -26.297 1 85.38 537 TYR B C 1
ATOM 9141 O O . TYR B 1 537 ? -12.516 -20.266 -27.188 1 85.38 537 TYR B O 1
ATOM 9149 N N . GLY B 1 538 ? -12.031 -21.75 -25.562 1 81.38 538 GLY B N 1
ATOM 9150 C CA . GLY B 1 538 ? -13.273 -22.5 -25.703 1 81.38 538 GLY B CA 1
ATOM 9151 C C . GLY B 1 538 ? -13.195 -23.578 -26.766 1 81.38 538 GLY B C 1
ATOM 9152 O O . GLY B 1 538 ? -14.148 -24.328 -26.953 1 81.38 538 GLY B O 1
ATOM 9153 N N . GLU B 1 539 ? -12.07 -23.609 -27.422 1 88.25 539 GLU B N 1
ATOM 9154 C CA . GLU B 1 539 ? -11.898 -24.656 -28.438 1 88.25 539 GLU B CA 1
ATOM 9155 C C . GLU B 1 539 ? -11.867 -26.031 -27.781 1 88.25 539 GLU B C 1
ATOM 9157 O O . GLU B 1 539 ? -11.18 -26.25 -26.781 1 88.25 539 GLU B O 1
ATOM 9162 N N . GLU B 1 540 ? -12.656 -26.922 -28.406 1 91.44 540 GLU B N 1
ATOM 9163 C CA . GLU B 1 540 ? -12.734 -28.281 -27.891 1 91.44 540 GLU B CA 1
ATOM 9164 C C . GLU B 1 540 ? -12.219 -29.297 -28.906 1 91.44 540 GLU B C 1
ATOM 9166 O O . GLU B 1 540 ? -12.398 -29.109 -30.125 1 91.44 540 GLU B O 1
ATOM 9171 N N . PHE B 1 541 ? -11.602 -30.281 -28.453 1 93.25 541 PHE B N 1
ATOM 9172 C CA . PHE B 1 541 ? -11.188 -31.438 -29.234 1 93.25 541 PHE B CA 1
ATOM 9173 C C . PHE B 1 541 ? -12.109 -32.625 -28.969 1 93.25 541 PHE B C 1
ATOM 9175 O O . PHE B 1 541 ? -12.219 -33.094 -27.828 1 93.25 541 PHE B O 1
ATOM 9182 N N . VAL B 1 542 ? -12.727 -33.094 -30 1 91.88 542 VAL B N 1
ATOM 9183 C CA . VAL B 1 542 ? -13.773 -34.094 -29.844 1 91.88 542 VAL B CA 1
ATOM 9184 C C . VAL B 1 542 ? -13.273 -35.438 -30.359 1 91.88 542 VAL B C 1
ATOM 9186 O O . VAL B 1 542 ? -12.742 -35.531 -31.469 1 91.88 542 VAL B O 1
ATOM 9189 N N . THR B 1 543 ? -13.375 -36.406 -29.562 1 90.56 543 THR B N 1
ATOM 9190 C CA . THR B 1 543 ? -13.094 -37.781 -29.953 1 90.56 543 THR B CA 1
ATOM 9191 C C . THR B 1 543 ? -14.25 -38.688 -29.578 1 90.56 543 THR B C 1
ATOM 9193 O O . THR B 1 543 ? -15.094 -38.312 -28.75 1 90.56 543 THR B O 1
ATOM 9196 N N . GLN B 1 544 ? -14.289 -39.812 -30.266 1 89.19 544 GLN B N 1
ATOM 9197 C CA . GLN B 1 544 ? -15.367 -40.75 -30.031 1 89.19 544 GLN B CA 1
ATOM 9198 C C . GLN B 1 544 ? -14.812 -42.094 -29.484 1 89.19 544 GLN B C 1
ATOM 9200 O O . GLN B 1 544 ? -13.773 -42.562 -29.938 1 89.19 544 GLN B O 1
ATOM 9205 N N . LEU B 1 545 ? -15.578 -42.531 -28.5 1 85.88 545 LEU B N 1
ATOM 9206 C CA . LEU B 1 545 ? -15.219 -43.844 -27.984 1 85.88 545 LEU B CA 1
ATOM 9207 C C . LEU B 1 545 ? -16.469 -44.656 -27.641 1 85.88 545 LEU B C 1
ATOM 9209 O O . LEU B 1 545 ? -17.562 -44.094 -27.547 1 85.88 545 LEU B O 1
ATOM 9213 N N . CYS B 1 546 ? -16.25 -45.906 -27.531 1 83.75 546 CYS B N 1
ATOM 9214 C CA . CYS B 1 546 ? -17.344 -46.781 -27.125 1 83.75 546 CYS B CA 1
ATOM 9215 C C . CYS B 1 546 ? -17.125 -47.312 -25.703 1 83.75 546 CYS B C 1
ATOM 9217 O O . CYS B 1 546 ? -16.078 -47.875 -25.406 1 83.75 546 CYS B O 1
ATOM 9219 N N . ALA B 1 547 ? -18.078 -47.094 -24.875 1 83.44 547 ALA B N 1
ATOM 9220 C CA . ALA B 1 547 ? -18 -47.656 -23.531 1 83.44 547 ALA B CA 1
ATOM 9221 C C . ALA B 1 547 ? -17.969 -49.156 -23.578 1 83.44 547 ALA B C 1
ATOM 9223 O O . ALA B 1 547 ? -18.703 -49.781 -24.344 1 83.44 547 ALA B O 1
ATOM 9224 N N . PRO B 1 548 ? -16.984 -49.688 -22.797 1 77.31 548 PRO B N 1
ATOM 9225 C CA . PRO B 1 548 ? -16.953 -51.156 -22.766 1 77.31 548 PRO B CA 1
ATOM 9226 C C . PRO B 1 548 ? -18.25 -51.781 -22.219 1 77.31 548 PRO B C 1
ATOM 9228 O O . PRO B 1 548 ? -18.891 -51.156 -21.344 1 77.31 548 PRO B O 1
ATOM 9231 N N . ASP B 1 549 ? -18.453 -52.969 -22.719 1 76.75 549 ASP B N 1
ATOM 9232 C CA . ASP B 1 549 ? -19.641 -53.688 -22.266 1 76.75 549 ASP B CA 1
ATOM 9233 C C . ASP B 1 549 ? -19.531 -54.031 -20.781 1 76.75 549 ASP B C 1
ATOM 9235 O O . ASP B 1 549 ? -18.469 -54.5 -20.328 1 76.75 549 ASP B O 1
ATOM 9239 N N . GLY B 1 550 ? -20.5 -53.719 -20 1 77.31 550 GLY B N 1
ATOM 9240 C CA . GLY B 1 550 ? -20.562 -54.125 -18.609 1 77.31 550 GLY B CA 1
ATOM 9241 C C . GLY B 1 550 ? -19.812 -53.188 -17.688 1 77.31 550 GLY B C 1
ATOM 9242 O O . GLY B 1 550 ? -19.797 -53.375 -16.469 1 77.31 550 GLY B O 1
ATOM 9243 N N . SER B 1 551 ? -19.188 -52.25 -18.312 1 83.31 551 SER B N 1
ATOM 9244 C CA . SER B 1 551 ? -18.438 -51.312 -17.453 1 83.31 551 SER B CA 1
ATOM 9245 C C . SER B 1 551 ? -19.203 -50.031 -17.234 1 83.31 551 SER B C 1
ATOM 9247 O O . SER B 1 551 ? -19.734 -49.438 -18.172 1 83.31 551 SER B O 1
ATOM 9249 N N . GLU B 1 552 ? -19.188 -49.625 -15.969 1 87.38 552 GLU B N 1
ATOM 9250 C CA . GLU B 1 552 ? -19.906 -48.406 -15.617 1 87.38 552 GLU B CA 1
ATOM 9251 C C . GLU B 1 552 ? -19.016 -47.188 -15.734 1 87.38 552 GLU B C 1
ATOM 9253 O O . GLU B 1 552 ? -19.469 -46.062 -15.492 1 87.38 552 GLU B O 1
ATOM 9258 N N . GLU B 1 553 ? -17.781 -47.406 -16.156 1 89.06 553 GLU B N 1
ATOM 9259 C CA . GLU B 1 553 ? -16.875 -46.281 -16.297 1 89.06 553 GLU B CA 1
ATOM 9260 C C . GLU B 1 553 ? -15.883 -46.5 -17.438 1 89.06 553 GLU B C 1
ATOM 9262 O O . GLU B 1 553 ? -15.562 -47.656 -17.766 1 89.06 553 GLU B O 1
ATOM 9267 N N . VAL B 1 554 ? -15.531 -45.469 -18.078 1 87 554 VAL B N 1
ATOM 9268 C CA . VAL B 1 554 ? -14.453 -45.438 -19.062 1 87 554 VAL B CA 1
ATOM 9269 C C . VAL B 1 554 ? -13.352 -44.469 -18.594 1 87 554 VAL B C 1
ATOM 9271 O O . VAL B 1 554 ? -13.633 -43.375 -18.125 1 87 554 VAL B O 1
ATOM 9274 N N . THR B 1 555 ? -12.141 -44.969 -18.625 1 89.25 555 THR B N 1
ATOM 9275 C CA . THR B 1 555 ? -11.023 -44.125 -18.188 1 89.25 555 THR B CA 1
ATOM 9276 C C . THR B 1 555 ? -10.07 -43.875 -19.359 1 89.25 555 THR B C 1
ATOM 9278 O O . THR B 1 555 ? -9.656 -44.781 -20.062 1 89.25 555 THR B O 1
ATOM 9281 N N . LEU B 1 556 ? -9.781 -42.625 -19.594 1 89.44 556 LEU B N 1
ATOM 9282 C CA . LEU B 1 556 ? -8.781 -42.188 -20.562 1 89.44 556 LEU B CA 1
ATOM 9283 C C . LEU B 1 556 ? -7.617 -41.469 -19.859 1 89.44 556 LEU B C 1
ATOM 9285 O O . LEU B 1 556 ? -7.824 -40.594 -19.016 1 89.44 556 LEU B O 1
ATOM 9289 N N . GLU B 1 557 ? -6.48 -41.906 -20.156 1 91.88 557 GLU B N 1
ATOM 9290 C CA . GLU B 1 557 ? -5.309 -41.25 -19.578 1 91.88 557 GLU B CA 1
ATOM 9291 C C . GLU B 1 557 ? -4.785 -40.156 -20.516 1 91.88 557 GLU B C 1
ATOM 9293 O O . GLU B 1 557 ? -4.512 -40.438 -21.688 1 91.88 557 GLU B O 1
ATOM 9298 N N . ILE B 1 558 ? -4.656 -38.969 -20 1 93 558 ILE B N 1
ATOM 9299 C CA . ILE B 1 558 ? -4.148 -37.812 -20.766 1 93 558 ILE B CA 1
ATOM 9300 C C . ILE B 1 558 ? -2.637 -37.719 -20.562 1 93 558 ILE B C 1
ATOM 9302 O O . ILE B 1 558 ? -2.137 -37.812 -19.453 1 93 558 ILE B O 1
ATOM 9306 N N . TYR B 1 559 ? -1.928 -37.5 -21.625 1 93.44 559 TYR B N 1
ATOM 9307 C CA . TYR B 1 559 ? -0.473 -37.375 -21.594 1 93.44 559 TYR B CA 1
ATOM 9308 C C . TYR B 1 559 ? -0.01 -36.062 -22.156 1 93.44 559 TYR B C 1
ATOM 9310 O O . TYR B 1 559 ? -0.726 -35.406 -22.938 1 93.44 559 TYR B O 1
ATOM 9318 N N . SER B 1 560 ? 1.125 -35.625 -21.703 1 92.5 560 SER B N 1
ATOM 9319 C CA . SER B 1 560 ? 1.777 -34.438 -22.25 1 92.5 560 SER B CA 1
ATOM 9320 C C . SER B 1 560 ? 3.277 -34.656 -22.406 1 92.5 560 SER B C 1
ATOM 9322 O O . SER B 1 560 ? 3.873 -35.469 -21.688 1 92.5 560 SER B O 1
ATOM 9324 N N . THR B 1 561 ? 3.867 -34.031 -23.391 1 92.69 561 THR B N 1
ATOM 9325 C CA . THR B 1 561 ? 5.312 -34.031 -23.594 1 92.69 561 THR B CA 1
ATOM 9326 C C . THR B 1 561 ? 5.77 -32.781 -24.344 1 92.69 561 THR B C 1
ATOM 9328 O O . THR B 1 561 ? 5.027 -32.25 -25.156 1 92.69 561 THR B O 1
ATOM 9331 N N . GLU B 1 562 ? 6.918 -32.375 -24.031 1 89.19 562 GLU B N 1
ATOM 9332 C CA . GLU B 1 562 ? 7.48 -31.219 -24.703 1 89.19 562 GLU B CA 1
ATOM 9333 C C . GLU B 1 562 ? 8.18 -31.625 -26 1 89.19 562 GLU B C 1
ATOM 9335 O O . GLU B 1 562 ? 8.445 -30.797 -26.859 1 89.19 562 GLU B O 1
ATOM 9340 N N . GLU B 1 563 ? 8.359 -32.906 -26.078 1 90.25 563 GLU B N 1
ATOM 9341 C CA . GLU B 1 563 ? 9.062 -33.406 -27.25 1 90.25 563 GLU B CA 1
ATOM 9342 C C . GLU B 1 563 ? 8.102 -33.625 -28.422 1 90.25 563 GLU B C 1
ATOM 9344 O O . GLU B 1 563 ? 7.086 -34.281 -28.281 1 90.25 563 GLU B O 1
ATOM 9349 N N . ASN B 1 564 ? 8.539 -33.062 -29.531 1 89.19 564 ASN B N 1
ATOM 9350 C CA . ASN B 1 564 ? 7.715 -33.25 -30.719 1 89.19 564 ASN B CA 1
ATOM 9351 C C . ASN B 1 564 ? 8.023 -34.562 -31.422 1 89.19 564 ASN B C 1
ATOM 9353 O O . ASN B 1 564 ? 9.148 -35.062 -31.359 1 89.19 564 ASN B O 1
ATOM 9357 N N . GLY B 1 565 ? 7.043 -35.156 -32.031 1 87.62 565 GLY B N 1
ATOM 9358 C CA . GLY B 1 565 ? 7.258 -36.25 -32.938 1 87.62 565 GLY B CA 1
ATOM 9359 C C . GLY B 1 565 ? 7.238 -37.594 -32.25 1 87.62 565 GLY B C 1
ATOM 9360 O O . GLY B 1 565 ? 7.527 -38.625 -32.875 1 87.62 565 GLY B O 1
ATOM 9361 N N . ILE B 1 566 ? 6.887 -37.594 -31.016 1 91.81 566 ILE B N 1
ATOM 9362 C CA . ILE B 1 566 ? 6.816 -38.875 -30.344 1 91.81 566 ILE B CA 1
ATOM 9363 C C . ILE B 1 566 ? 5.57 -39.625 -30.797 1 91.81 566 ILE B C 1
ATOM 9365 O O . ILE B 1 566 ? 4.496 -39.062 -30.938 1 91.81 566 ILE B O 1
ATOM 9369 N N . LYS B 1 567 ? 5.762 -40.906 -31.016 1 93.5 567 LYS B N 1
ATOM 9370 C CA . LYS B 1 567 ? 4.664 -41.719 -31.562 1 93.5 567 LYS B CA 1
ATOM 9371 C C . LYS B 1 567 ? 3.986 -42.531 -30.484 1 93.5 567 LYS B C 1
ATOM 9373 O O . LYS B 1 567 ? 2.832 -42.938 -30.625 1 93.5 567 LYS B O 1
ATOM 9378 N N . TYR B 1 568 ? 4.762 -42.812 -29.438 1 96.06 568 TYR B N 1
ATOM 9379 C CA . TYR B 1 568 ? 4.258 -43.656 -28.359 1 96.06 568 TYR B CA 1
ATOM 9380 C C . TYR B 1 568 ? 4.449 -42.969 -27.016 1 96.06 568 TYR B C 1
ATOM 9382 O O . TYR B 1 568 ? 5.441 -42.281 -26.797 1 96.06 568 TYR B O 1
ATOM 9390 N N . VAL B 1 569 ? 3.553 -43.25 -26.109 1 95.69 569 VAL B N 1
ATOM 9391 C CA . VAL B 1 569 ? 3.613 -42.594 -24.812 1 95.69 569 VAL B CA 1
ATOM 9392 C C . VAL B 1 569 ? 4.633 -43.312 -23.922 1 95.69 569 VAL B C 1
ATOM 9394 O O . VAL B 1 569 ? 5.121 -42.719 -22.938 1 95.69 569 VAL B O 1
ATOM 9397 N N . LYS B 1 570 ? 4.922 -44.5 -24.234 1 95 570 LYS B N 1
ATOM 9398 C CA . LYS B 1 570 ? 5.906 -45.312 -23.5 1 95 570 LYS B CA 1
ATOM 9399 C C . LYS B 1 570 ? 6.863 -46 -24.469 1 95 570 LYS B C 1
ATOM 9401 O O . LYS B 1 570 ? 6.496 -46.312 -25.609 1 95 570 LYS B O 1
ATOM 9406 N N . ALA B 1 571 ? 8.055 -46.25 -23.938 1 93.5 571 ALA B N 1
ATOM 9407 C CA . ALA B 1 571 ? 9 -47.062 -24.672 1 93.5 571 ALA B CA 1
ATOM 9408 C C . ALA B 1 571 ? 8.633 -48.562 -24.562 1 93.5 571 ALA B C 1
ATOM 9410 O O . ALA B 1 571 ? 7.836 -48.938 -23.719 1 93.5 571 ALA B O 1
ATOM 9411 N N . PRO B 1 572 ? 9.188 -49.281 -25.438 1 90.5 572 PRO B N 1
ATOM 9412 C CA . PRO B 1 572 ? 8.875 -50.719 -25.375 1 90.5 572 PRO B CA 1
ATOM 9413 C C . PRO B 1 572 ? 9.25 -51.344 -24.047 1 90.5 572 PRO B C 1
ATOM 9415 O O . PRO B 1 572 ? 8.602 -52.312 -23.594 1 90.5 572 PRO B O 1
ATOM 9418 N N . ASP B 1 573 ? 10.203 -50.719 -23.406 1 90.75 573 ASP B N 1
ATOM 9419 C CA . ASP B 1 573 ? 10.656 -51.25 -22.125 1 90.75 573 ASP B CA 1
ATOM 9420 C C . ASP B 1 573 ? 9.789 -50.75 -20.984 1 90.75 573 ASP B C 1
ATOM 9422 O O . ASP B 1 573 ? 10.039 -51.062 -19.812 1 90.75 573 ASP B O 1
ATOM 9426 N N . GLY B 1 574 ? 8.906 -49.906 -21.297 1 89.06 574 GLY B N 1
ATOM 9427 C CA . GLY B 1 574 ? 7.969 -49.438 -20.281 1 89.06 574 GLY B CA 1
ATOM 9428 C C . GLY B 1 574 ? 8.289 -48.031 -19.766 1 89.06 574 GLY B C 1
ATOM 9429 O O . GLY B 1 574 ? 7.484 -47.438 -19.047 1 89.06 574 GLY B O 1
ATOM 9430 N N . LYS B 1 575 ? 9.445 -47.594 -20.188 1 91.94 575 LYS B N 1
ATOM 9431 C CA . LYS B 1 575 ? 9.828 -46.25 -19.719 1 91.94 575 LYS B CA 1
ATOM 9432 C C . LYS B 1 575 ? 8.945 -45.188 -20.344 1 91.94 575 LYS B C 1
ATOM 9434 O O . LYS B 1 575 ? 8.664 -45.219 -21.547 1 91.94 575 LYS B O 1
ATOM 9439 N N . PRO B 1 576 ? 8.523 -44.25 -19.5 1 91.12 576 PRO B N 1
ATOM 9440 C CA . PRO B 1 576 ? 7.625 -43.219 -20.031 1 91.12 576 PRO B CA 1
ATOM 9441 C C . PRO B 1 576 ? 8.312 -42.281 -21.016 1 91.12 576 PRO B C 1
ATOM 9443 O O . PRO B 1 576 ? 9.453 -41.875 -20.781 1 91.12 576 PRO B O 1
ATOM 9446 N N . LYS B 1 577 ? 7.668 -42.031 -22.156 1 92.56 577 LYS B N 1
ATOM 9447 C CA . LYS B 1 577 ? 8.102 -41.031 -23.125 1 92.56 577 LYS B CA 1
ATOM 9448 C C . LYS B 1 577 ? 7.281 -39.75 -23 1 92.56 577 LYS B C 1
ATOM 9450 O O . LYS B 1 577 ? 7.727 -38.688 -23.406 1 92.56 577 LYS B O 1
ATOM 9455 N N . ALA B 1 578 ? 6.133 -39.906 -22.5 1 93.38 578 ALA B N 1
ATOM 9456 C CA . ALA B 1 578 ? 5.242 -38.781 -22.188 1 93.38 578 ALA B CA 1
ATOM 9457 C C . ALA B 1 578 ? 4.77 -38.844 -20.75 1 93.38 578 ALA B C 1
ATOM 9459 O O . ALA B 1 578 ? 4.676 -39.938 -20.156 1 93.38 578 ALA B O 1
ATOM 9460 N N . LYS B 1 579 ? 4.57 -37.75 -20.188 1 89.44 579 LYS B N 1
ATOM 9461 C CA . LYS B 1 579 ? 4.148 -37.688 -18.797 1 89.44 579 LYS B CA 1
ATOM 9462 C C . LYS B 1 579 ? 2.633 -37.781 -18.672 1 89.44 579 LYS B C 1
ATOM 9464 O O . LYS B 1 579 ? 1.898 -37.219 -19.469 1 89.44 579 LYS B O 1
ATOM 9469 N N . SER B 1 580 ? 2.209 -38.562 -17.688 1 89.56 580 SER B N 1
ATOM 9470 C CA . SER B 1 580 ? 0.783 -38.625 -17.391 1 89.56 580 SER B CA 1
ATOM 9471 C C . SER B 1 580 ? 0.304 -37.344 -16.719 1 89.56 580 SER B C 1
ATOM 9473 O O . SER B 1 580 ? 0.857 -36.938 -15.695 1 89.56 580 SER B O 1
ATOM 9475 N N . VAL B 1 581 ? -0.637 -36.75 -17.297 1 88.31 581 VAL B N 1
ATOM 9476 C CA . VAL B 1 581 ? -1.207 -35.531 -16.75 1 88.31 581 VAL B CA 1
ATOM 9477 C C . VAL B 1 581 ? -2.348 -35.844 -15.797 1 88.31 581 VAL B C 1
ATOM 9479 O O . VAL B 1 581 ? -2.527 -35.188 -14.773 1 88.31 581 VAL B O 1
ATOM 9482 N N . GLY B 1 582 ? -3.113 -36.812 -16.141 1 88.44 582 GLY B N 1
ATOM 9483 C CA . GLY B 1 582 ? -4.273 -37.219 -15.359 1 88.44 582 GLY B CA 1
ATOM 9484 C C . GLY B 1 582 ? -5.145 -38.219 -16.062 1 88.44 582 GLY B C 1
ATOM 9485 O O . GLY B 1 582 ? -4.887 -38.594 -17.219 1 88.44 582 GLY B O 1
ATOM 9486 N N . LYS B 1 583 ? -6.098 -38.719 -15.203 1 90.25 583 LYS B N 1
ATOM 9487 C CA . LYS B 1 583 ? -7.035 -39.719 -15.727 1 90.25 583 LYS B CA 1
ATOM 9488 C C . LYS B 1 583 ? -8.445 -39.125 -15.836 1 90.25 583 LYS B C 1
ATOM 9490 O O . LYS B 1 583 ? -9.008 -38.656 -14.836 1 90.25 583 LYS B O 1
ATOM 9495 N N . LEU B 1 584 ? -8.898 -39.125 -17.047 1 91.38 584 LEU B N 1
ATOM 9496 C CA . LEU B 1 584 ? -10.289 -38.719 -17.266 1 91.38 584 LEU B CA 1
ATOM 9497 C C . LEU B 1 584 ? -11.227 -39.906 -17.047 1 91.38 584 LEU B C 1
ATOM 9499 O O . LEU B 1 584 ? -11.18 -40.875 -17.781 1 91.38 584 LEU B O 1
ATOM 9503 N N . ILE B 1 585 ? -12.086 -39.781 -16.031 1 90.62 585 ILE B N 1
ATOM 9504 C CA . ILE B 1 585 ? -13.07 -40.812 -15.703 1 90.62 585 ILE B CA 1
ATOM 9505 C C . ILE B 1 585 ? -14.453 -40.375 -16.188 1 90.62 585 ILE B C 1
ATOM 9507 O O . ILE B 1 585 ? -14.953 -39.312 -15.812 1 90.62 585 ILE B O 1
ATOM 9511 N N . ILE B 1 586 ? -14.992 -41.156 -17.062 1 90.81 586 ILE B N 1
ATOM 9512 C CA . ILE B 1 586 ? -16.312 -40.906 -17.625 1 90.81 586 ILE B CA 1
ATOM 9513 C C . ILE B 1 586 ? -17.297 -41.969 -17.109 1 90.81 586 ILE B C 1
ATOM 9515 O O . ILE B 1 586 ? -17.094 -43.156 -17.281 1 90.81 586 ILE B O 1
ATOM 9519 N N . GLU B 1 587 ? -18.328 -41.438 -16.5 1 88.69 587 GLU B N 1
ATOM 9520 C CA . GLU B 1 587 ? -19.359 -42.375 -16.047 1 88.69 587 GLU B CA 1
ATOM 9521 C C . GLU B 1 587 ? -20.203 -42.875 -17.219 1 88.69 587 GLU B C 1
ATOM 9523 O O . GLU B 1 587 ? -20.562 -42.094 -18.109 1 88.69 587 GLU B O 1
ATOM 9528 N N . ALA B 1 588 ? -20.391 -44.156 -17.266 1 84.12 588 ALA B N 1
ATOM 9529 C CA . ALA B 1 588 ? -21.234 -44.781 -18.266 1 84.12 588 ALA B CA 1
ATOM 9530 C C . ALA B 1 588 ? -22.297 -45.656 -17.609 1 84.12 588 ALA B C 1
ATOM 9532 O O . ALA B 1 588 ? -22.172 -46.875 -17.562 1 84.12 588 ALA B O 1
ATOM 9533 N N . PRO B 1 589 ? -23.312 -44.875 -17.234 1 79 589 PRO B N 1
ATOM 9534 C CA . PRO B 1 589 ? -24.312 -45.625 -16.484 1 79 589 PRO B CA 1
ATOM 9535 C C . PRO B 1 589 ? -25.062 -46.656 -17.344 1 79 589 PRO B C 1
ATOM 9537 O O . PRO B 1 589 ? -25.281 -46.406 -18.531 1 79 589 PRO B O 1
ATOM 9540 N N . ASN B 1 590 ? -25.531 -47.719 -16.75 1 75.56 590 ASN B N 1
ATOM 9541 C CA . ASN B 1 590 ? -26.406 -48.781 -17.266 1 75.56 590 ASN B CA 1
ATOM 9542 C C . ASN B 1 590 ? -25.812 -49.438 -18.516 1 75.56 590 ASN B C 1
ATOM 9544 O O . ASN B 1 590 ? -26.5 -49.531 -19.531 1 75.56 590 ASN B O 1
ATOM 9548 N N . PRO B 1 591 ? -24.641 -49.844 -18.453 1 70.44 591 PRO B N 1
ATOM 9549 C CA . PRO B 1 591 ? -23.953 -50.375 -19.656 1 70.44 591 PRO B CA 1
ATOM 9550 C C . PRO B 1 591 ? -24.609 -51.625 -20.203 1 70.44 591 PRO B C 1
ATOM 9552 O O . PRO B 1 591 ? -24.562 -51.875 -21.422 1 70.44 591 PRO B O 1
ATOM 9555 N N . ASP B 1 592 ? -25.266 -52.406 -19.406 1 74.5 592 ASP B N 1
ATOM 9556 C CA . ASP B 1 592 ? -25.812 -53.688 -19.844 1 74.5 592 ASP B CA 1
ATOM 9557 C C . ASP B 1 592 ? -27.109 -53.469 -20.625 1 74.5 592 ASP B C 1
ATOM 9559 O O . ASP B 1 592 ? -27.531 -54.375 -21.359 1 74.5 592 ASP B O 1
ATOM 9563 N N . LYS B 1 593 ? -27.609 -52.344 -20.5 1 79.19 593 LYS B N 1
ATOM 9564 C CA . LYS B 1 593 ? -28.906 -52.125 -21.109 1 79.19 593 LYS B CA 1
ATOM 9565 C C . LYS B 1 593 ? -28.766 -51.406 -22.453 1 79.19 593 LYS B C 1
ATOM 9567 O O . LYS B 1 593 ? -29.75 -51.25 -23.172 1 79.19 593 LYS B O 1
ATOM 9572 N N . LEU B 1 594 ? -27.562 -51.156 -22.781 1 81.44 594 LEU B N 1
ATOM 9573 C CA . LEU B 1 594 ? -27.391 -50.344 -23.984 1 81.44 594 LEU B CA 1
ATOM 9574 C C . LEU B 1 594 ? -26.75 -51.188 -25.094 1 81.44 594 LEU B C 1
ATOM 9576 O O . LEU B 1 594 ? -25.875 -52.031 -24.844 1 81.44 594 LEU B O 1
ATOM 9580 N N . SER B 1 595 ? -27.25 -51 -26.266 1 82.38 595 SER B N 1
ATOM 9581 C CA . SER B 1 595 ? -26.625 -51.594 -27.438 1 82.38 595 SER B CA 1
ATOM 9582 C C . SER B 1 595 ? -25.281 -50.938 -27.75 1 82.38 595 SER B C 1
ATOM 9584 O O . SER B 1 595 ? -24.953 -49.906 -27.188 1 82.38 595 SER B O 1
ATOM 9586 N N . TRP B 1 596 ? -24.516 -51.594 -28.562 1 81.5 596 TRP B N 1
ATOM 9587 C CA . TRP B 1 596 ? -23.234 -51.062 -28.984 1 81.5 596 TRP B CA 1
ATOM 9588 C C . TRP B 1 596 ? -23.391 -49.625 -29.531 1 81.5 596 TRP B C 1
ATOM 9590 O O . TRP B 1 596 ? -22.578 -48.75 -29.234 1 81.5 596 TRP B O 1
ATOM 9600 N N . LYS B 1 597 ? -24.406 -49.406 -30.25 1 82.5 597 LYS B N 1
ATOM 9601 C CA . LYS B 1 597 ? -24.656 -48.094 -30.844 1 82.5 597 LYS B CA 1
ATOM 9602 C C . LYS B 1 597 ? -25 -47.062 -29.781 1 82.5 597 LYS B C 1
ATOM 9604 O O . LYS B 1 597 ? -24.641 -45.906 -29.906 1 82.5 597 LYS B O 1
ATOM 9609 N N . GLU B 1 598 ? -25.609 -47.594 -28.781 1 86.31 598 GLU B N 1
ATOM 9610 C CA . GLU B 1 598 ? -26.062 -46.688 -27.719 1 86.31 598 GLU B CA 1
ATOM 9611 C C . GLU B 1 598 ? -24.938 -46.375 -26.734 1 86.31 598 GLU B C 1
ATOM 9613 O O . GLU B 1 598 ? -25.016 -45.438 -25.969 1 86.31 598 GLU B O 1
ATOM 9618 N N . ARG B 1 599 ? -23.859 -47.156 -26.828 1 87.62 599 ARG B N 1
ATOM 9619 C CA . ARG B 1 599 ? -22.766 -47 -25.875 1 87.62 599 ARG B CA 1
ATOM 9620 C C . ARG B 1 599 ? -21.703 -46.062 -26.438 1 87.62 599 ARG B C 1
ATOM 9622 O O . ARG B 1 599 ? -20.656 -45.875 -25.812 1 87.62 599 ARG B O 1
ATOM 9629 N N . GLN B 1 600 ? -21.969 -45.469 -27.578 1 88.25 600 GLN B N 1
ATOM 9630 C CA . GLN B 1 600 ? -21.016 -44.531 -28.156 1 88.25 600 GLN B CA 1
ATOM 9631 C C . GLN B 1 600 ? -21.031 -43.219 -27.375 1 88.25 600 GLN B C 1
ATOM 9633 O O . GLN B 1 600 ? -22.094 -42.656 -27.109 1 88.25 600 GLN B O 1
ATOM 9638 N N . ILE B 1 601 ? -19.766 -42.781 -27.047 1 90.5 601 ILE B N 1
ATOM 9639 C CA . ILE B 1 601 ? -19.609 -41.562 -26.266 1 90.5 601 ILE B CA 1
ATOM 9640 C C . ILE B 1 601 ? -18.719 -40.562 -27.016 1 90.5 601 ILE B C 1
ATOM 9642 O O . ILE B 1 601 ? -17.688 -40.938 -27.562 1 90.5 601 ILE B O 1
ATOM 9646 N N . ASP B 1 602 ? -19.188 -39.344 -27.109 1 91.25 602 ASP B N 1
ATOM 9647 C CA . ASP B 1 602 ? -18.359 -38.219 -27.547 1 91.25 602 ASP B CA 1
ATOM 9648 C C . ASP B 1 602 ? -17.656 -37.562 -26.359 1 91.25 602 ASP B C 1
ATOM 9650 O O . ASP B 1 602 ? -18.297 -37.188 -25.391 1 91.25 602 ASP B O 1
ATOM 9654 N N . VAL B 1 603 ? -16.312 -37.562 -26.484 1 92.5 603 VAL B N 1
ATOM 9655 C CA . VAL B 1 603 ? -15.516 -36.906 -25.453 1 92.5 603 VAL B CA 1
ATOM 9656 C C . VAL B 1 603 ? -14.961 -35.594 -25.984 1 92.5 603 VAL B C 1
ATOM 9658 O O . VAL B 1 603 ? -14.305 -35.562 -27.031 1 92.5 603 VAL B O 1
ATOM 9661 N N . MET B 1 604 ? -15.289 -34.531 -25.297 1 92.5 604 MET B N 1
ATOM 9662 C CA . MET B 1 604 ? -14.797 -33.188 -25.641 1 92.5 604 MET B CA 1
ATOM 9663 C C . MET B 1 604 ? -13.781 -32.719 -24.609 1 92.5 604 MET B C 1
ATOM 9665 O O . MET B 1 604 ? -14.102 -32.594 -23.422 1 92.5 604 MET B O 1
ATOM 9669 N N . MET B 1 605 ? -12.578 -32.438 -25.078 1 91.81 605 MET B N 1
ATOM 9670 C CA . MET B 1 605 ? -11.539 -31.906 -24.188 1 91.81 605 MET B CA 1
ATOM 9671 C C . MET B 1 605 ? -11.148 -30.484 -24.594 1 91.81 605 MET B C 1
ATOM 9673 O O . MET B 1 605 ? -11.086 -30.172 -25.781 1 91.81 605 MET B O 1
ATOM 9677 N N . ASN B 1 606 ? -11.008 -29.672 -23.594 1 89.44 606 ASN B N 1
ATOM 9678 C CA . ASN B 1 606 ? -10.578 -28.297 -23.766 1 89.44 606 ASN B CA 1
ATOM 9679 C C . ASN B 1 606 ? -9.234 -28.031 -23.094 1 89.44 606 ASN B C 1
ATOM 9681 O O . ASN B 1 606 ? -9.078 -28.25 -21.891 1 89.44 606 ASN B O 1
ATOM 9685 N N . PHE B 1 607 ? -8.281 -27.531 -23.938 1 88.25 607 PHE B N 1
ATOM 9686 C CA . PHE B 1 607 ? -6.93 -27.312 -23.438 1 88.25 607 PHE B CA 1
ATOM 9687 C C . PHE B 1 607 ? -6.621 -25.812 -23.359 1 88.25 607 PHE B C 1
ATOM 9689 O O . PHE B 1 607 ? -5.48 -25.422 -23.094 1 88.25 607 PHE B O 1
ATOM 9696 N N . SER B 1 608 ? -7.617 -25 -23.562 1 80.75 608 SER B N 1
ATOM 9697 C CA . SER B 1 608 ? -7.359 -23.562 -23.688 1 80.75 608 SER B CA 1
ATOM 9698 C C . SER B 1 608 ? -7.383 -22.875 -22.344 1 80.75 608 SER B C 1
ATOM 9700 O O . SER B 1 608 ? -6.898 -21.75 -22.203 1 80.75 608 SER B O 1
ATOM 9702 N N . GLY B 1 609 ? -7.871 -23.484 -21.359 1 79.38 609 GLY B N 1
ATOM 9703 C CA . GLY B 1 609 ? -7.957 -22.859 -20.047 1 79.38 609 GLY B CA 1
ATOM 9704 C C . GLY B 1 609 ? -6.715 -23.062 -19.203 1 79.38 609 GLY B C 1
ATOM 9705 O O . GLY B 1 609 ? -5.703 -23.578 -19.688 1 79.38 609 GLY B O 1
ATOM 9706 N N . SER B 1 610 ? -6.805 -22.578 -17.969 1 82.44 610 SER B N 1
ATOM 9707 C CA . SER B 1 610 ? -5.723 -22.797 -17.016 1 82.44 610 SER B CA 1
ATOM 9708 C C . SER B 1 610 ? -5.629 -24.266 -16.594 1 82.44 610 SER B C 1
ATOM 9710 O O . SER B 1 610 ? -4.574 -24.719 -16.156 1 82.44 610 SER B O 1
ATOM 9712 N N . GLU B 1 611 ? -6.762 -24.891 -16.75 1 84.44 611 GLU B N 1
ATOM 9713 C CA . GLU B 1 611 ? -6.848 -26.328 -16.516 1 84.44 611 GLU B CA 1
ATOM 9714 C C . GLU B 1 611 ? -7.523 -27.047 -17.688 1 84.44 611 GLU B C 1
ATOM 9716 O O . GLU B 1 611 ? -8.359 -26.453 -18.391 1 84.44 611 GLU B O 1
ATOM 9721 N N . ILE B 1 612 ? -7.121 -28.312 -17.828 1 87.12 612 ILE B N 1
ATOM 9722 C CA . ILE B 1 612 ? -7.797 -29.125 -18.844 1 87.12 612 ILE B CA 1
ATOM 9723 C C . ILE B 1 612 ? -9.219 -29.438 -18.391 1 87.12 612 ILE B C 1
ATOM 9725 O O . ILE B 1 612 ? -9.445 -29.797 -17.234 1 87.12 612 ILE B O 1
ATOM 9729 N N . GLN B 1 613 ? -10.109 -29.188 -19.281 1 84.38 613 GLN B N 1
ATOM 9730 C CA . GLN B 1 613 ? -11.508 -29.531 -19.031 1 84.38 613 GLN B CA 1
ATOM 9731 C C . GLN B 1 613 ? -12 -30.609 -19.984 1 84.38 613 GLN B C 1
ATOM 9733 O O . GLN B 1 613 ? -11.492 -30.734 -21.109 1 84.38 613 GLN B O 1
ATOM 9738 N N . ALA B 1 614 ? -12.914 -31.375 -19.422 1 89.94 614 ALA B N 1
ATOM 9739 C CA . ALA B 1 614 ? -13.477 -32.438 -20.266 1 89.94 614 ALA B CA 1
ATOM 9740 C C . ALA B 1 614 ? -14.969 -32.625 -19.984 1 89.94 614 ALA B C 1
ATOM 9742 O O . ALA B 1 614 ? -15.422 -32.406 -18.859 1 89.94 614 ALA B O 1
ATOM 9743 N N . ARG B 1 615 ? -15.672 -32.875 -21.031 1 90.25 615 ARG B N 1
ATOM 9744 C CA . ARG B 1 615 ? -17.062 -33.312 -20.938 1 90.25 615 ARG B CA 1
ATOM 9745 C C . ARG B 1 615 ? -17.344 -34.469 -21.891 1 90.25 615 ARG B C 1
ATOM 9747 O O . ARG B 1 615 ? -16.562 -34.719 -22.812 1 90.25 615 ARG B O 1
ATOM 9754 N N . ALA B 1 616 ? -18.344 -35.188 -21.531 1 92.38 616 ALA B N 1
ATOM 9755 C CA . ALA B 1 616 ? -18.703 -36.344 -22.344 1 92.38 616 ALA B CA 1
ATOM 9756 C C . ALA B 1 616 ? -20.219 -36.469 -22.469 1 92.38 616 ALA B C 1
ATOM 9758 O O . ALA B 1 616 ? -20.953 -36.031 -21.578 1 92.38 616 ALA B O 1
ATOM 9759 N N . MET B 1 617 ? -20.594 -37.031 -23.609 1 91.69 617 MET B N 1
ATOM 9760 C CA . MET B 1 617 ? -22.016 -37.25 -23.844 1 91.69 617 MET B CA 1
ATOM 9761 C C . MET B 1 617 ? -22.25 -38.5 -24.672 1 91.69 617 MET B C 1
ATOM 9763 O O . MET B 1 617 ? -21.453 -38.812 -25.562 1 91.69 617 MET B O 1
ATOM 9767 N N . TYR B 1 618 ? -23.406 -39.094 -24.375 1 89.62 618 TYR B N 1
ATOM 9768 C CA . TYR B 1 618 ? -23.828 -40.188 -25.25 1 89.62 618 TYR B CA 1
ATOM 9769 C C . TYR B 1 618 ? -24.266 -39.625 -26.609 1 89.62 618 TYR B C 1
ATOM 9771 O O . TYR B 1 618 ? -25.047 -38.688 -26.688 1 89.62 618 TYR B O 1
ATOM 9779 N N . ARG B 1 619 ? -23.719 -40.25 -27.531 1 87.12 619 ARG B N 1
ATOM 9780 C CA . ARG B 1 619 ? -24 -39.781 -28.891 1 87.12 619 ARG B CA 1
ATOM 9781 C C . ARG B 1 619 ? -25.469 -40 -29.234 1 87.12 619 ARG B C 1
ATOM 9783 O O . ARG B 1 619 ? -26.062 -39.156 -29.938 1 87.12 619 ARG B O 1
ATOM 9790 N N . SER B 1 620 ? -26.031 -41.062 -28.766 1 86.25 620 SER B N 1
ATOM 9791 C CA . SER B 1 620 ? -27.391 -41.438 -29.125 1 86.25 620 SER B CA 1
ATOM 9792 C C . SER B 1 620 ? -28.422 -40.531 -28.453 1 86.25 620 SER B C 1
ATOM 9794 O O . SER B 1 620 ? -29.438 -40.188 -29.047 1 86.25 620 SER B O 1
ATOM 9796 N N . THR B 1 621 ? -28.156 -40.125 -27.25 1 86.56 621 THR B N 1
ATOM 9797 C CA . THR B 1 621 ? -29.156 -39.375 -26.484 1 86.56 621 THR B CA 1
ATOM 9798 C C . THR B 1 621 ? -28.734 -37.938 -26.328 1 86.56 621 THR B C 1
ATOM 9800 O O . THR B 1 621 ? -29.547 -37.094 -25.938 1 86.56 621 THR B O 1
ATOM 9803 N N . ASN B 1 622 ? -27.578 -37.688 -26.609 1 87.44 622 ASN B N 1
ATOM 9804 C CA . ASN B 1 622 ? -27.016 -36.375 -26.375 1 87.44 622 ASN B CA 1
ATOM 9805 C C . ASN B 1 622 ? -27.078 -35.969 -24.906 1 87.44 622 ASN B C 1
ATOM 9807 O O . ASN B 1 622 ? -27.156 -34.781 -24.562 1 87.44 622 ASN B O 1
ATOM 9811 N N . LYS B 1 623 ? -27.172 -36.938 -24.109 1 87.25 623 LYS B N 1
ATOM 9812 C CA . LYS B 1 623 ? -27.172 -36.688 -22.672 1 87.25 623 LYS B CA 1
ATOM 9813 C C . LYS B 1 623 ? -25.75 -36.656 -22.125 1 87.25 623 LYS B C 1
ATOM 9815 O O . LYS B 1 623 ? -24.969 -37.594 -22.359 1 87.25 623 LYS B O 1
ATOM 9820 N N . GLU B 1 624 ? -25.484 -35.594 -21.422 1 89.69 624 GLU B N 1
ATOM 9821 C CA . GLU B 1 624 ? -24.172 -35.469 -20.812 1 89.69 624 GLU B CA 1
ATOM 9822 C C . GLU B 1 624 ? -24 -36.406 -19.625 1 89.69 624 GLU B C 1
ATOM 9824 O O . GLU B 1 624 ? -24.953 -36.656 -18.875 1 89.69 624 GLU B O 1
ATOM 9829 N N . VAL B 1 625 ? -22.844 -36.938 -19.516 1 88.94 625 VAL B N 1
ATOM 9830 C CA . VAL B 1 625 ? -22.516 -37.844 -18.406 1 88.94 625 VAL B CA 1
ATOM 9831 C C . VAL B 1 625 ? -21.453 -37.188 -17.531 1 88.94 625 VAL B C 1
ATOM 9833 O O . VAL B 1 625 ? -20.719 -36.312 -17.984 1 88.94 625 VAL B O 1
ATOM 9836 N N . LYS B 1 626 ? -21.438 -37.594 -16.328 1 87.88 626 LYS B N 1
ATOM 9837 C CA . LYS B 1 626 ? -20.484 -37.062 -15.359 1 87.88 626 LYS B CA 1
ATOM 9838 C C . LYS B 1 626 ? -19.047 -37.406 -15.727 1 87.88 626 LYS B C 1
ATOM 9840 O O . LYS B 1 626 ? -18.766 -38.562 -16.109 1 87.88 626 LYS B O 1
ATOM 9845 N N . THR B 1 627 ? -18.188 -36.438 -15.711 1 88.94 627 THR B N 1
ATOM 9846 C CA . THR B 1 627 ? -16.766 -36.625 -15.977 1 88.94 627 THR B CA 1
ATOM 9847 C C . THR B 1 627 ? -15.93 -36 -14.859 1 88.94 627 THR B C 1
ATOM 9849 O O . THR B 1 627 ? -16.312 -34.969 -14.273 1 88.94 627 THR B O 1
ATOM 9852 N N . VAL B 1 628 ? -14.805 -36.688 -14.547 1 84.5 628 VAL B N 1
ATOM 9853 C CA . VAL B 1 628 ? -13.852 -36.156 -13.57 1 84.5 628 VAL B CA 1
ATOM 9854 C C . VAL B 1 628 ? -12.422 -36.406 -14.062 1 84.5 628 VAL B C 1
ATOM 9856 O O . VAL B 1 628 ? -12.117 -37.469 -14.594 1 84.5 628 VAL B O 1
ATOM 9859 N N . ILE B 1 629 ? -11.641 -35.375 -14 1 85.62 629 ILE B N 1
ATOM 9860 C CA . ILE B 1 629 ? -10.219 -35.594 -14.266 1 85.62 629 ILE B CA 1
ATOM 9861 C C . ILE B 1 629 ? -9.461 -35.656 -12.945 1 85.62 629 ILE B C 1
ATOM 9863 O O . ILE B 1 629 ? -9.461 -34.719 -12.164 1 85.62 629 ILE B O 1
ATOM 9867 N N . ASP B 1 630 ? -8.875 -36.688 -12.695 1 84 630 ASP B N 1
ATOM 9868 C CA . ASP B 1 630 ? -8.031 -36.875 -11.516 1 84 630 ASP B CA 1
ATOM 9869 C C . ASP B 1 630 ? -6.566 -36.625 -11.844 1 84 630 ASP B C 1
ATOM 9871 O O . ASP B 1 630 ? -5.914 -37.438 -12.5 1 84 630 ASP B O 1
ATOM 9875 N N . TYR B 1 631 ? -6.074 -35.562 -11.359 1 80.38 631 TYR B N 1
ATOM 9876 C CA . TYR B 1 631 ? -4.699 -35.188 -11.648 1 80.38 631 TYR B CA 1
ATOM 9877 C C . TYR B 1 631 ? -3.744 -35.75 -10.602 1 80.38 631 TYR B C 1
ATOM 9879 O O . TYR B 1 631 ? -2.527 -35.75 -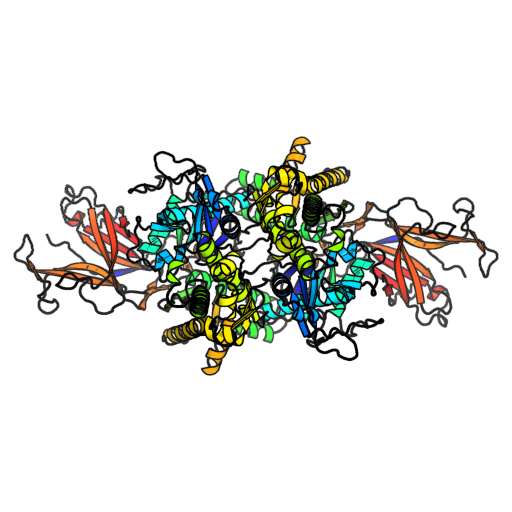10.805 1 80.38 631 TYR B O 1
ATOM 9887 N N . LEU B 1 632 ? -4.324 -36.094 -9.383 1 73.25 632 LEU B N 1
ATOM 9888 C CA . LEU B 1 632 ? -3.473 -36.406 -8.242 1 73.25 632 LEU B CA 1
ATOM 9889 C C . LEU B 1 632 ? -3.539 -37.906 -7.93 1 73.25 632 LEU B C 1
ATOM 9891 O O . LEU B 1 632 ? -4.629 -38.469 -7.789 1 73.25 632 LEU B O 1
#

Sequence (1264 aa):
MGNTYSRPQRKIRRGTPLQIPANIAAIDFGTTALSLSYSTKGDVDGMPKTLPFGPDKISRIPNAILLQRGDLEDNKINIVKVVLGDVARDKFFKLKVHERKDYIYFERIKMLLRREKGINREVHVTSFTGEPFYLLEVIAFILKYLSEELQEHLSRTVLPLKKNNFDWVITVPAIWDAQSKRMMREAAFLSGMLTEKEGLTALTPVATGVQKPEEVNPEKLSLALEPECAAIYSQAASKKEAEQYKNAATSKDEVEEVVAKLGKGYMIIDAGGGTVDITAQVEVKGGGVEVVTVPIGNALGGTQINEKFSSIFQASIYDKGFSSFYSQSDKAGAAIDKLVYTEFESQKISLGKGTHNEMVVGISKPIMTFYGEEKLEGGNFPIGFEFEDDNIRITEDAAEKNLFDESIKSLIEHMFEALKSPKMDHIETIYLVGGFGSSKLVEKHVKEALQRKSLKIQVIVPTSPTLAIATGAVMLRKNPAFIKARCADANYGIAITEKFDSKKHDPAYKIKGDSNDEYYCKDVFDVFLQKGELVSYGEEFVTQLCAPDGSEEVTLEIYSTEENGIKYVKAPDGKPKAKSVGKLIIEAPNPDKLSWKERQIDVMMNFSGSEIQARAMYRSTNKEVKTVIDYLMGNTYSRPQRKIRRGTPLQIPANIAAIDFGTTALSLSYSTKGDVDGMPKTLPFGPDKISRIPNAILLQRGDLEDNKINIVKVVLGDVARDKFFKLKVHERKDYIYFERIKMLLRREKGINREVHVTSFTGEPFYLLEVIAFILKYLSEELQEHLSRTVLPLKKNNFDWVITVPAIWDAQSKRMMREAAFLSGMLTEKEGLTALTPVATGVQKPEEVNPEKLSLALEPECAAIYSQAASKKEAEQYKNAATSKDEVEEVVAKLGKGYMIIDAGGGTVDITAQVEVKGGGVEVVTVPIGNALGGTQINEKFSSIFQASIYDKGFSSFYSQSDKAGAAIDKLVYTEFESQKISLGKGTHNEMVVGISKPIMTFYGEEKLEGGNFPIGFEFEDDNIRITEDAAEKNLFDESIKSLIEHMFEALKSPKMDHIETIYLVGGFGSSKLVEKHVKEALQRKSLKIQVIVPTSPTLAIATGAVMLRKNPAFIKARCADANYGIAITEKFDSKKHDPAYKIKGDSNDEYYCKDVFDVFLQKGELVSYGEEFVTQLCAPDGSEEVTLEIYSTEENGIKYVKAPDGKPKAKSVGKLIIEAPNPDKLSWKERQIDVMMNFSGSEIQARAMYRSTNKEVKTVIDYL

pLDDT: mean 81.83, std 13.48, range [30.94, 97.69]

InterPro domains:
  IPR043129 ATPase, nucleotide binding domain [SSF53067] (25-233)
  IPR043129 ATPase, nucleotide binding domain [SSF53067] (264-476)

Foldseek 3Di:
DAWDKDFWDWDFDPDDPPDQAAKAKEWEPDLFKIWMWIDHHPCVPDFTHTQFDPPVRDRIFGQKKKFFFDDDDPNDTFTQDIDGGPVRLVDQLPDDPVRNVRMFMDGSLLVVQVPDDPDDQQDWDATLSGDTDGSLQSLLQVLLVVLVSVQVVCVPDPDPDHLLSYQYEYEDALPGALNSVVSNLLSPQLNCSNPPPPPPRGSRVDPDCSPRPPPGDSRSYYYHHQQLLLVQLQLVLLVVVLVVCLVVDPDPVSNCVSVLQRFQKEKEWAAAQFKTKIWIWGADPPAATETQDQIDMDRLHNVQLLVLVLVLQCQFQDDPPPVCQSPPDSNSVSQSCCQRSPQQVVQVLCVLQVNDQKRKGARDPSNCVVRPPVSSQNTRHPPQWHDDPRITMHGSVRSCVRRVVVSLVVSLVRVVVRCPPPVNPRHAEYEQAYSRRLGNVSQVSNVVSCVVVPHNHYYDYGPHRNCSRNSSSNVCSSPVVNHFKYFANWWKFFWGKAFDDPVPDDCLQWDADPPDRTIIGTQFTSTQDHGSDIDTVSMKIKMKTFDDAPDQKDKIWMWIDRDPDDGGQADSVGHGPTHTQWIKIWGRPPRNPDDRLQRMKMKIWDDGGSHIDIWMAGPVVRHTTDMDTDRD/DFWDKDFWDWDFDPDDPPDQAQKAKEWEPDLFKIWIWIDGNPQVPDFTHTQFDPPVRDRIFGQKKKFFFDDDDPNFTFTQDIDGGPVRLVPQLPDDPVRNVRMFMDGSLLVVQVPDDPDDQQDWDATLSGDTDGSLQSLLQVLLVVLVSVQVVQVPDPDPDHLLSYQYEYEDALPGALNSVVSNLLSPQLNCSNPPPPPPRGSGVDPDCSPRPPPGDSRSYYYHHQQLLLVQLQLVLLVVVLVVCLVVDPDPVSNCVSVLQRFQKEKEWAAAQFKTKIWIWGADPPAATETQDQIDMDRLHNVQLLVLVLVLQCQFQDDPPPVCQSPDDSNSVSQSCCQRSPQQVVQVLCVLQVNDQKRKGARDPSNCVVRPPVSSQNTRGPPQWHDDPRITMHGSVRSCVRRVVVSLVVSLVRVVVRCPPVVNPRHAEYEQAYSRRLGNVSQVSNVVSCVVVPHNHYYDYGPHRNCSRNSSSNVCSSPVVNHFKYFANWWKFFWGKAFDDPVPDDCLQWDADPPDRTIIGTQFGSTQDHGSDIDTVSMKIKMKTFDDAPDQKDKIWMWIDRDPDDGGQADSVGHGPTDTQWIKIWTRPPRNVDDRLQRMKMKIWDDGGSHIDIWMAGPVVRDTTDMDTDRD

Organism: Amphimedon queenslandica (NCBI:txid400682)

Radius of gyration: 35.15 Å; Cα contacts (8 Å, |Δi|>4): 2676; chains: 2; bounding box: 73×132×82 Å

Solvent-accessible surface area (backbone atoms only — not comparable to full-atom values): 65363 Å² total; per-residue (Å²): 132,77,59,53,70,47,79,65,43,84,43,72,53,83,69,71,79,72,76,59,68,55,20,33,35,9,34,27,69,40,35,52,35,33,34,38,15,32,40,45,33,51,54,75,87,53,78,58,44,66,50,60,46,69,67,73,40,29,48,55,35,42,33,25,38,28,34,30,54,43,70,73,49,96,88,34,83,31,59,72,44,80,38,57,15,63,60,19,51,55,49,59,74,65,48,47,80,84,52,43,79,43,40,45,38,48,61,40,64,50,54,54,58,67,67,45,78,78,56,44,84,78,41,64,39,70,26,82,73,66,49,73,37,47,44,50,55,55,52,11,52,52,48,23,50,53,42,47,50,50,31,55,55,31,63,38,38,70,52,94,56,55,52,55,63,37,34,39,33,39,40,38,65,75,82,58,52,58,30,43,53,47,46,53,53,52,14,44,64,68,29,41,47,68,42,76,66,82,66,74,64,65,72,57,80,70,68,94,73,75,67,70,65,90,82,54,64,68,82,38,52,47,64,38,39,33,65,58,12,31,42,54,29,43,50,50,54,48,48,50,52,37,48,18,44,41,74,50,42,89,44,75,66,58,34,50,56,27,49,68,55,58,50,62,10,34,31,38,37,36,18,23,35,43,36,29,41,36,40,34,37,35,56,43,90,93,60,37,27,30,33,73,36,54,75,40,69,47,70,48,13,47,46,45,35,41,50,41,48,50,51,50,53,44,60,15,52,40,64,99,67,60,84,47,44,70,70,70,41,74,62,42,33,49,42,49,48,42,33,41,68,44,40,35,41,53,33,53,54,40,41,28,65,64,77,40,69,54,35,70,29,60,56,52,65,59,50,37,65,70,61,32,62,66,42,53,62,66,30,64,53,58,81,51,45,41,62,55,93,59,21,42,35,30,31,46,68,34,42,43,63,70,36,43,36,66,39,51,52,51,50,52,52,50,52,52,57,57,54,64,40,79,84,34,80,54,49,30,23,34,38,28,20,22,48,46,27,54,20,51,55,46,47,50,53,52,53,50,54,34,52,77,67,70,48,87,55,41,77,34,39,49,95,52,30,65,47,18,37,16,37,6,38,36,50,38,64,64,38,60,67,38,51,43,28,34,26,29,76,31,26,32,28,34,64,41,66,44,75,56,40,84,88,78,46,62,73,79,38,56,40,72,42,90,88,46,99,45,51,25,27,53,42,32,40,50,70,71,41,52,54,65,39,75,33,41,55,57,29,26,37,34,28,38,36,40,56,52,82,70,31,55,57,41,77,44,53,33,30,34,30,78,64,81,87,62,58,39,35,43,43,87,86,63,50,70,63,32,45,78,47,30,38,37,38,34,51,32,79,67,32,76,78,43,52,77,73,52,33,27,30,38,36,36,38,26,73,45,55,80,55,78,42,65,44,35,25,28,63,70,73,63,46,73,39,62,57,46,71,46,46,104,132,78,61,52,69,46,78,66,43,84,42,73,54,84,71,69,80,72,76,60,69,50,21,33,36,10,36,27,69,40,37,50,34,33,34,38,13,34,40,45,52,35,51,76,87,52,78,58,45,65,48,60,44,70,66,74,40,28,48,53,32,44,33,25,39,28,36,30,55,44,71,74,49,95,88,33,84,31,60,72,43,78,40,56,16,63,60,19,50,54,51,59,74,65,46,50,80,85,52,43,79,43,38,45,38,48,61,41,63,52,56,55,57,67,70,46,80,78,56,46,86,79,40,63,39,69,27,82,73,65,47,74,38,47,44,51,55,54,52,10,52,54,50,23,50,52,41,47,49,50,32,53,56,32,65,38,40,70,52,93,57,55,50,54,63,36,33,37,32,40,40,39,64,75,83,58,52,60,31,44,53,47,45,53,52,52,15,44,63,68,28,40,47,66,41,76,68,81,67,73,63,66,72,57,80,71,67,94,74,72,67,70,64,90,80,54,64,70,82,38,52,46,65,36,40,35,66,59,12,30,44,54,30,43,50,49,54,50,49,51,52,37,48,21,39,43,72,49,42,90,44,72,67,58,32,50,57,28,51,66,55,59,48,62,10,34,32,36,38,36,19,25,34,43,37,30,42,36,40,34,36,34,56,42,88,92,60,37,27,31,33,72,36,52,75,41,68,48,72,49,14,46,48,45,34,42,50,41,48,49,50,49,52,44,61,16,52,40,66,100,64,59,83,46,44,70,70,70,42,74,60,42,33,50,44,50,48,42,34,41,69,44,40,37,41,54,34,54,55,41,42,28,65,63,77,40,69,53,36,70,29,60,56,54,65,57,48,38,66,70,61,31,63,66,43,53,61,67,32,66,51,59,80,51,46,41,61,55,93,58,21,42,35,30,33,46,67,35,41,41,63,70,37,43,37,66,38,52,51,51,50,52,51,50,53,53,56,56,54,63,41,79,82,34,80,53,48,30,23,35,37,26,20,22,48,46,25,54,19,52,56,46,48,51,52,51,52,50,54,35,53,76,67,70,48,87,54,41,76,34,39,47,97,51,31,64,48,19,37,16,37,6,38,36,50,38,62,63,38,60,66,39,53,43,27,34,28,28,74,33,26,31,27,33,65,40,67,43,74,56,42,84,90,80,47,64,73,81,37,56,40,74,44,91,87,46,99,44,52,23,26,52,43,32,40,50,70,71,41,51,54,67,39,75,34,43,55,56,30,26,38,36,29,38,35,40,56,54,83,72,32,53,55,42,77,45,52,34,32,34,29,78,66,79,86,63,58,40,36,43,42,87,87,61,50,72,63,33,44,78,46,29,38,38,38,34,51,31,79,66,32,78,78,45,51,78,72,53,32,26,30,38,37,36,36,27,74,45,56,79,54,80,41,67,45,36,25,29,64,71,73,66,46,73,39,62,58,46,72,46,46,104

Nearest PDB structures (foldseek):
  5mb9-assembly2_B  TM=5.945E-01  e=3.134E-18  Thermochaetoides thermophila DSM 1495
  4gni-assembly3_A  TM=7.047E-01  e=9.395E-16  Thermochaetoides thermophila DSM 1495
  5hfu-assembly1_A  TM=3.431E-01  e=1.385E-02  Homo sapiens
  5mb9-assembly2_B  TM=5.944E-01  e=5.040E-18  Thermochaetoides thermophila DSM 1495
  4gni-assembly3_A  TM=7.046E-01  e=1.282E-15  Thermochaetoides thermophila DSM 1495